Protein AF-0000000080323214 (afdb_homodimer)

Secondary structure (DSSP, 8-state):
------------------------EEEEEEEES--TT-SGGGT-TT---HHHHHHHHTEEEEEEEE-SSSSHHHHHHHHHH---HHHH---S-----TT-S-TTS--HHHHHHHTT-EEEEEE----SS-TT-HHHH--SEEE--S--TTHHHHHHHHHHHHHHHTTTS-EEEEEEEEEETTHHHHHHTPPPSS---PPPPPGGGSPPPPTT-SPPBT--HHHHHHHHH-TTT-TTTT--HHHHHHHHHHHHHHHHHHHHHHHHHHHHHHHTT-GGGEEEEEEES----TTGGG--SSSS-SHHHHB--EEEE-TTTSPPEEEEEEEEHHHHHHHHHHHHH-PPPPTT--S--HHHHHH-TT----S-EEEEEEEEETTEEEEEEEEEEE-SSEEEEEESSSSS-EEEEETTT-TT--B-GGG-GGGHHHHHHHHHHHHHHHHHHT-GGGGG-/------------------------EEEEEEEES--TT-SGGGT-TT---HHHHHHHHTEEEEEEEE-SSSSHHHHHHHHHH---HHHH---S-----TT-S-TTS--HHHHHHHTT-EEEEEE----SS-TT-HHHH--SEEE--S--TTHHHHHHHHHHHHHHHTTTS-EEEEEEEEEETTHHHHHHTPPPSS---PPPPPGGGSPPPPTT-SPPTT--HHHHHHHHH-TTT-TTTT--HHHHHHHHHHHHHHHHHHHHHHHHHHHHHHHTT-GGGEEEEEEES----TTGGG--SSSS-SHHHHB--EEEE-TTTSPPEEEEEEEEHHHHHHHHHHHHH-PPPPTT--S--HHHHHH-TT----S-EEEEEEEEETTEEEEEEEEEEE-SSEEEEEESSSSS-EEEEETTT-TT----GGG-GGGHHHHHHHHHHHHHHHHHHT-GGGGG-

Sequence (906 aa):
MRFISLCFLLFFFITAHGQTKSRPNILIIMTDQQTADAMSNAGNKDLRTPAMDKLAQNGVKFKRAYCVQPLCSPSRTSVFSGKMPFETGFVGNIPEKDGLWPDSLLMMGKIFQYGGYKTGYVGKWHLPIPADKVIKHGFDYIRNTDFLDYNDAVTPSYCARFIKENKNQPFLLVASFLNPHDICEWARGDELKMDVLDQAPPASECPELPANWDIPLNEPEIVREQQKVSFRTYPTVNWTGDQWRQYRWAYNRLVEKVDHYIGMVVASLEKYGVEKNTIIIFTADHGDGYAAHRWNQKQILYEEASKVPFIVAKIGQWKPRTDDMLVCNGIDIIPTICGFTGVKKPAYLRGADLSERITDPLKNLRDTLVIETDFADNEDLLGISGRAVITNDFKYIVYNKGNIREQLFNLKMDPGEMDNLAMSKEYKKKLYEMREYLKVWCKRNGDHYVKFLMRFISLCFLLFFFITAHGQTKSRPNILIIMTDQQTADAMSNAGNKDLRTPAMDKLAQNGVKFKRAYCVQPLCSPSRTSVFSGKMPFETGFVGNIPEKDGLWPDSLLMMGKIFQYGGYKTGYVGKWHLPIPADKVIKHGFDYIRNTDFLDYNDAVTPSYCARFIKENKNQPFLLVASFLNPHDICEWARGDELKMDVLDQAPPASECPELPANWDIPLNEPEIVREQQKVSFRTYPTVNWTGDQWRQYRWAYNRLVEKVDHYIGMVVASLEKYGVEKNTIIIFTADHGDGYAAHRWNQKQILYEEASKVPFIVAKIGQWKPRTDDMLVCNGIDIIPTICGFTGVKKPAYLRGADLSERITDPLKNLRDTLVIETDFADNEDLLGISGRAVITNDFKYIVYNKGNIREQLFNLKMDPGEMDNLAMSKEYKKKLYEMREYLKVWCKRNGDHYVKFL

Structure (mmCIF, N/CA/C/O backbone):
data_AF-0000000080323214-model_v1
#
loop_
_entity.id
_entity.type
_entity.pdbx_description
1 polymer Sulfatase
#
loop_
_atom_site.group_PDB
_atom_site.id
_atom_site.type_symbol
_atom_site.label_atom_id
_atom_site.label_alt_id
_atom_site.label_comp_id
_atom_site.label_asym_id
_atom_site.label_entity_id
_atom_site.label_seq_id
_atom_site.pdbx_PDB_ins_code
_atom_site.Cartn_x
_atom_site.Cartn_y
_atom_site.Cartn_z
_atom_site.occupancy
_atom_site.B_iso_or_equiv
_atom_site.auth_seq_id
_atom_site.auth_comp_id
_atom_site.auth_asym_id
_atom_site.auth_atom_id
_atom_site.pdbx_PDB_model_num
ATOM 1 N N . MET A 1 1 ? 83.562 -12.688 13.781 1 31.48 1 MET A N 1
ATOM 2 C CA . MET A 1 1 ? 82.188 -12.516 14.156 1 31.48 1 MET A CA 1
ATOM 3 C C . MET A 1 1 ? 81.312 -12.312 12.922 1 31.48 1 MET A C 1
ATOM 5 O O . MET A 1 1 ? 81.375 -11.273 12.266 1 31.48 1 MET A O 1
ATOM 9 N N . ARG A 1 2 ? 81.125 -13.461 12.148 1 38.22 2 ARG A N 1
ATOM 10 C CA . ARG A 1 2 ? 80.312 -13.68 10.953 1 38.22 2 ARG A CA 1
ATOM 11 C C . ARG A 1 2 ? 78.875 -13.289 11.203 1 38.22 2 ARG A C 1
ATOM 13 O O . ARG A 1 2 ? 78.25 -13.789 12.133 1 38.22 2 ARG A O 1
ATOM 20 N N . PHE A 1 3 ? 78.5 -12.062 10.883 1 37.12 3 PHE A N 1
ATOM 21 C CA . PHE A 1 3 ? 77.188 -11.461 10.891 1 37.12 3 PHE A CA 1
ATOM 22 C C . PHE A 1 3 ? 76.25 -12.266 10.031 1 37.12 3 PHE A C 1
ATOM 24 O O . PHE A 1 3 ? 76.375 -12.344 8.812 1 37.12 3 PHE A O 1
ATOM 31 N N . ILE A 1 4 ? 75.75 -13.375 10.531 1 39.28 4 ILE A N 1
ATOM 32 C CA . ILE A 1 4 ? 74.625 -14.102 9.875 1 39.28 4 ILE A CA 1
ATOM 33 C C . ILE A 1 4 ? 73.438 -13.195 9.727 1 39.28 4 ILE A C 1
ATOM 35 O O . ILE A 1 4 ? 72.938 -12.68 10.719 1 39.28 4 ILE A O 1
ATOM 39 N N . SER A 1 5 ? 73.312 -12.523 8.602 1 41.47 5 SER A N 1
ATOM 40 C CA . SER A 1 5 ? 72.125 -11.781 8.164 1 41.47 5 SER A CA 1
ATOM 41 C C . SER A 1 5 ? 70.875 -12.68 8.148 1 41.47 5 SER A C 1
ATOM 43 O O . SER A 1 5 ? 70.812 -13.672 7.422 1 41.47 5 SER A O 1
ATOM 45 N N . LEU A 1 6 ? 70.188 -12.781 9.281 1 39.66 6 LEU A N 1
ATOM 46 C CA . LEU A 1 6 ? 68.875 -13.422 9.344 1 39.66 6 LEU A CA 1
ATOM 47 C C . LEU A 1 6 ? 67.875 -12.734 8.398 1 39.66 6 LEU A C 1
ATOM 49 O O . LEU A 1 6 ? 67.562 -11.555 8.57 1 39.66 6 LEU A O 1
ATOM 53 N N . CYS A 1 7 ? 67.875 -13.109 7.129 1 39.5 7 CYS A N 1
ATOM 54 C CA . CYS A 1 7 ? 66.75 -12.75 6.211 1 39.5 7 CYS A CA 1
ATOM 55 C C . CYS A 1 7 ? 65.438 -13.156 6.777 1 39.5 7 CYS A C 1
ATOM 57 O O . CYS A 1 7 ? 65.125 -14.352 6.941 1 39.5 7 CYS A O 1
ATOM 59 N N . PHE A 1 8 ? 64.875 -12.352 7.664 1 42.38 8 PHE A N 1
ATOM 60 C CA . PHE A 1 8 ? 63.5 -12.5 8.023 1 42.38 8 PHE A CA 1
ATOM 61 C C . PHE A 1 8 ? 62.625 -12.461 6.785 1 42.38 8 PHE A C 1
ATOM 63 O O . PHE A 1 8 ? 62.5 -11.43 6.125 1 42.38 8 PHE A O 1
ATOM 70 N N . LEU A 1 9 ? 62.5 -13.594 6.086 1 39.56 9 LEU A N 1
ATOM 71 C CA . LEU A 1 9 ? 61.438 -13.734 5.102 1 39.56 9 LEU A CA 1
ATOM 72 C C . LEU A 1 9 ? 60.094 -13.422 5.723 1 39.56 9 LEU A C 1
ATOM 74 O O . LEU A 1 9 ? 59.625 -14.141 6.613 1 39.56 9 LEU A O 1
ATOM 78 N N . LEU A 1 10 ? 59.75 -12.148 5.746 1 41.75 10 LEU A N 1
ATOM 79 C CA . LEU A 1 10 ? 58.375 -11.773 5.988 1 41.75 10 LEU A CA 1
ATOM 80 C C . LEU A 1 10 ? 57.438 -12.547 5.066 1 41.75 10 LEU A C 1
ATOM 82 O O . LEU A 1 10 ? 57.438 -12.344 3.852 1 41.75 10 LEU A O 1
ATOM 86 N N . PHE A 1 11 ? 57.062 -13.766 5.469 1 41.16 11 PHE A N 1
ATOM 87 C CA . PHE A 1 11 ? 55.906 -14.422 4.844 1 41.16 11 PHE A CA 1
ATOM 88 C C . PHE A 1 11 ? 54.688 -13.531 4.902 1 41.16 11 PHE A C 1
ATOM 90 O O . PHE A 1 11 ? 54.125 -13.281 5.98 1 41.16 11 PHE A O 1
ATOM 97 N N . PHE A 1 12 ? 54.625 -12.641 3.963 1 41.75 12 PHE A N 1
ATOM 98 C CA . PHE A 1 12 ? 53.312 -12.039 3.723 1 41.75 12 PHE A CA 1
ATOM 99 C C . PHE A 1 12 ? 52.25 -13.109 3.562 1 41.75 12 PHE A C 1
ATOM 101 O O . PHE A 1 12 ? 52.219 -13.844 2.57 1 41.75 12 PHE A O 1
ATOM 108 N N . PHE A 1 13 ? 51.75 -13.602 4.684 1 40.47 13 PHE A N 1
ATOM 109 C CA . PHE A 1 13 ? 50.469 -14.289 4.578 1 40.47 13 PHE A CA 1
ATOM 110 C C . PHE A 1 13 ? 49.438 -13.438 3.809 1 40.47 13 PHE A C 1
ATOM 112 O O . PHE A 1 13 ? 48.969 -12.43 4.324 1 40.47 13 PHE A O 1
ATOM 119 N N . ILE A 1 14 ? 49.562 -13.406 2.545 1 40.94 14 ILE A N 1
ATOM 120 C CA . ILE A 1 14 ? 48.406 -13.023 1.772 1 40.94 14 ILE A CA 1
ATOM 121 C C . ILE A 1 14 ? 47.188 -13.812 2.252 1 40.94 14 ILE A C 1
ATOM 123 O O . ILE A 1 14 ? 47.125 -15.031 2.051 1 40.94 14 ILE A O 1
ATOM 127 N N . THR A 1 15 ? 46.719 -13.469 3.379 1 37.62 15 THR A N 1
ATOM 128 C CA . THR A 1 15 ? 45.344 -13.93 3.582 1 37.62 15 THR A CA 1
ATOM 129 C C . THR A 1 15 ? 44.5 -13.625 2.355 1 37.62 15 THR A C 1
ATOM 131 O O . THR A 1 15 ? 44.219 -12.461 2.053 1 37.62 15 THR A O 1
ATOM 134 N N . ALA A 1 16 ? 44.625 -14.367 1.347 1 37.34 16 ALA A N 1
ATOM 135 C CA . ALA A 1 16 ? 43.531 -14.391 0.391 1 37.34 16 ALA A CA 1
ATOM 136 C C . ALA A 1 16 ? 42.188 -14.414 1.109 1 37.34 16 ALA A C 1
ATOM 138 O O . ALA A 1 16 ? 41.812 -15.414 1.735 1 37.34 16 ALA A O 1
ATOM 139 N N . HIS A 1 17 ? 41.844 -13.32 1.654 1 37.5 17 HIS A N 1
ATOM 140 C CA . HIS A 1 17 ? 40.406 -13.344 1.866 1 37.5 17 HIS A CA 1
ATOM 141 C C . HIS A 1 17 ? 39.688 -13.914 0.655 1 37.5 17 HIS A C 1
ATOM 143 O O . HIS A 1 17 ? 39.594 -13.258 -0.387 1 37.5 17 HIS A O 1
ATOM 149 N N . GLY A 1 18 ? 40 -15.133 0.346 1 37.44 18 GLY A N 1
ATOM 150 C CA . GLY A 1 18 ? 39.031 -15.688 -0.577 1 37.44 18 GLY A CA 1
ATOM 151 C C . GLY A 1 18 ? 37.656 -15.023 -0.467 1 37.44 18 GLY A C 1
ATOM 152 O O . GLY A 1 18 ? 37.062 -14.969 0.617 1 37.44 18 GLY A O 1
ATOM 153 N N . GLN A 1 19 ? 37.5 -14.023 -1.261 1 39.22 19 GLN A N 1
ATOM 154 C CA . GLN A 1 19 ? 36.156 -13.523 -1.431 1 39.22 19 GLN A CA 1
ATOM 155 C C . GLN A 1 19 ? 35.125 -14.672 -1.416 1 39.22 19 GLN A C 1
ATOM 157 O O . GLN A 1 19 ? 35.031 -15.438 -2.377 1 39.22 19 GLN A O 1
ATOM 162 N N . THR A 1 20 ? 35.094 -15.609 -0.476 1 39.69 20 THR A N 1
ATOM 163 C CA . THR A 1 20 ? 33.938 -16.5 -0.415 1 39.69 20 THR A CA 1
ATOM 164 C C . THR A 1 20 ? 32.719 -15.867 -1.098 1 39.69 20 THR A C 1
ATOM 166 O O . THR A 1 20 ? 32.312 -14.773 -0.732 1 39.69 20 THR A O 1
ATOM 169 N N . LYS A 1 21 ? 32.688 -16 -2.309 1 51.94 21 LYS A N 1
ATOM 170 C CA . LYS A 1 21 ? 31.516 -15.57 -3.066 1 51.94 21 LYS A CA 1
ATOM 171 C C . LYS A 1 21 ? 30.234 -15.695 -2.236 1 51.94 21 LYS A C 1
ATOM 173 O O . LYS A 1 21 ? 29.891 -16.781 -1.778 1 51.94 21 LYS A O 1
ATOM 178 N N . SER A 1 22 ? 29.656 -14.695 -1.578 1 80.31 22 SER A N 1
ATOM 179 C CA . SER A 1 22 ? 28.516 -14.555 -0.679 1 80.31 22 SER A CA 1
ATOM 180 C C . SER A 1 22 ? 27.281 -15.266 -1.238 1 80.31 22 SER A C 1
ATOM 182 O O . SER A 1 22 ? 27 -15.164 -2.434 1 80.31 22 SER A O 1
ATOM 184 N N . ARG A 1 23 ? 26.812 -16.453 -0.699 1 95 23 ARG A N 1
ATOM 185 C CA . ARG A 1 23 ? 25.578 -17.156 -1.077 1 95 23 ARG A CA 1
ATOM 186 C C . ARG A 1 23 ? 24.469 -16.156 -1.401 1 95 23 ARG A C 1
ATOM 188 O O . ARG A 1 23 ? 24.234 -15.211 -0.653 1 95 23 ARG A O 1
ATOM 195 N N . PRO A 1 24 ? 23.938 -16.328 -2.627 1 98.31 24 PRO A N 1
ATOM 196 C CA . PRO A 1 24 ? 22.906 -15.359 -3.018 1 98.31 24 PRO A CA 1
ATOM 197 C C . PRO A 1 24 ? 21.672 -15.438 -2.139 1 98.31 24 PRO A C 1
ATOM 199 O O . PRO A 1 24 ? 21.344 -16.5 -1.605 1 98.31 24 PRO A O 1
ATOM 202 N N . ASN A 1 25 ? 21.062 -14.258 -1.933 1 98.81 25 ASN A N 1
ATOM 203 C CA . ASN A 1 25 ? 19.688 -14.242 -1.409 1 98.81 25 ASN A CA 1
ATOM 204 C C . ASN A 1 25 ? 18.703 -14.789 -2.424 1 98.81 25 ASN A C 1
ATOM 206 O O . ASN A 1 25 ? 18.938 -14.727 -3.631 1 98.81 25 ASN A O 1
ATOM 210 N N . ILE A 1 26 ? 17.609 -15.383 -1.918 1 98.94 26 ILE A N 1
ATOM 211 C CA . ILE A 1 26 ? 16.5 -15.82 -2.754 1 98.94 26 ILE A CA 1
ATOM 212 C C . ILE A 1 26 ? 15.234 -15.07 -2.361 1 98.94 26 ILE A C 1
ATOM 214 O O . ILE A 1 26 ? 14.867 -15.031 -1.184 1 98.94 26 ILE A O 1
ATOM 218 N N . LEU A 1 27 ? 14.625 -14.43 -3.297 1 98.94 27 LEU A N 1
ATOM 219 C CA . LEU A 1 27 ? 13.305 -13.828 -3.145 1 98.94 27 LEU A CA 1
ATOM 220 C C . LEU A 1 27 ? 12.297 -14.492 -4.082 1 98.94 27 LEU A C 1
ATOM 222 O O . LEU A 1 27 ? 12.453 -14.445 -5.301 1 98.94 27 LEU A O 1
ATOM 226 N N . ILE A 1 28 ? 11.312 -15.125 -3.521 1 98.94 28 ILE A N 1
ATOM 227 C CA . ILE A 1 28 ? 10.219 -15.68 -4.301 1 98.94 28 ILE A CA 1
ATOM 228 C C . ILE A 1 28 ? 9 -14.766 -4.199 1 98.94 28 ILE A C 1
ATOM 230 O O . ILE A 1 28 ? 8.508 -14.492 -3.102 1 98.94 28 ILE A O 1
ATOM 234 N N . ILE A 1 29 ? 8.586 -14.25 -5.281 1 98.94 29 ILE A N 1
ATOM 235 C CA . ILE A 1 29 ? 7.363 -13.461 -5.375 1 98.94 29 ILE A CA 1
ATOM 236 C C . ILE A 1 29 ? 6.266 -14.281 -6.047 1 98.94 29 ILE A C 1
ATOM 238 O O . ILE A 1 29 ? 6.434 -14.742 -7.18 1 98.94 29 ILE A O 1
ATOM 242 N N . MET A 1 30 ? 5.184 -14.461 -5.34 1 98.81 30 MET A N 1
ATOM 243 C CA . MET A 1 30 ? 4.094 -15.289 -5.848 1 98.81 30 MET A CA 1
ATOM 244 C C . MET A 1 30 ? 2.768 -14.539 -5.797 1 98.81 30 MET A C 1
ATOM 246 O O . MET A 1 30 ? 2.416 -13.961 -4.766 1 98.81 30 MET A O 1
ATOM 250 N N . THR A 1 31 ? 2.059 -14.484 -6.887 1 98.69 31 THR A N 1
ATOM 251 C CA . THR A 1 31 ? 0.688 -13.977 -6.926 1 98.69 31 THR A CA 1
ATOM 252 C C . THR A 1 31 ? -0.311 -15.133 -6.863 1 98.69 31 THR A C 1
ATOM 254 O O . THR A 1 31 ? 0.076 -16.297 -6.922 1 98.69 31 THR A O 1
ATOM 257 N N . ASP A 1 32 ? -1.53 -14.812 -6.652 1 97.81 32 ASP A N 1
ATOM 258 C CA . ASP A 1 32 ? -2.594 -15.812 -6.582 1 97.81 32 ASP A CA 1
ATOM 259 C C . ASP A 1 32 ? -3.557 -15.672 -7.758 1 97.81 32 ASP A C 1
ATOM 261 O O . ASP A 1 32 ? -4.266 -14.672 -7.871 1 97.81 32 ASP A O 1
ATOM 265 N N . GLN A 1 33 ? -3.518 -16.734 -8.641 1 98.25 33 GLN A N 1
ATOM 266 C CA . GLN A 1 33 ? -4.48 -16.812 -9.734 1 98.25 33 GLN A CA 1
ATOM 267 C C . GLN A 1 33 ? -4.125 -15.836 -10.852 1 98.25 33 GLN A C 1
ATOM 269 O O . GLN A 1 33 ? -4.984 -15.102 -11.336 1 98.25 33 GLN A O 1
ATOM 274 N N . GLN A 1 34 ? -2.885 -15.898 -11.273 1 98.81 34 GLN A N 1
ATOM 275 C CA . GLN A 1 34 ? -2.453 -15.062 -12.391 1 98.81 34 GLN A CA 1
ATOM 276 C C . GLN A 1 34 ? -2.049 -15.922 -13.594 1 98.81 34 GLN A C 1
ATOM 278 O O . GLN A 1 34 ? -1.102 -16.703 -13.508 1 98.81 34 GLN A O 1
ATOM 283 N N . THR A 1 35 ? -2.748 -15.758 -14.672 1 98.62 35 THR A N 1
ATOM 284 C CA . THR A 1 35 ? -2.4 -16.453 -15.906 1 98.62 35 THR A CA 1
ATOM 285 C C . THR A 1 35 ? -1.126 -15.867 -16.516 1 98.62 35 THR A C 1
ATOM 287 O O . THR A 1 35 ? -0.815 -14.695 -16.312 1 98.62 35 THR A O 1
ATOM 290 N N . ALA A 1 36 ? -0.415 -16.672 -17.266 1 98.25 36 ALA A N 1
ATOM 291 C CA . ALA A 1 36 ? 0.884 -16.312 -17.812 1 98.25 36 ALA A CA 1
ATOM 292 C C . ALA A 1 36 ? 0.768 -15.102 -18.734 1 98.25 36 ALA A C 1
ATOM 294 O O . ALA A 1 36 ? 1.708 -14.312 -18.859 1 98.25 36 ALA A O 1
ATOM 295 N N . ASP A 1 37 ? -0.376 -14.867 -19.266 1 96.75 37 ASP A N 1
ATOM 296 C CA . ASP A 1 37 ? -0.57 -13.82 -20.266 1 96.75 37 ASP A CA 1
ATOM 297 C C . ASP A 1 37 ? -0.94 -12.5 -19.609 1 96.75 37 ASP A C 1
ATOM 299 O O . ASP A 1 37 ? -0.987 -11.461 -20.266 1 96.75 37 ASP A O 1
ATOM 303 N N . ALA A 1 38 ? -1.135 -12.484 -18.359 1 98.44 38 ALA A N 1
ATOM 304 C CA . ALA A 1 38 ? -1.544 -11.258 -17.672 1 98.44 38 ALA A CA 1
ATOM 305 C C . ALA A 1 38 ? -0.331 -10.438 -17.25 1 98.44 38 ALA A C 1
ATOM 307 O O . ALA A 1 38 ? -0.184 -10.094 -16.078 1 98.44 38 ALA A O 1
ATOM 308 N N . MET A 1 39 ? 0.527 -10.125 -18.219 1 98.75 39 MET A N 1
ATOM 309 C CA . MET A 1 39 ? 1.705 -9.273 -18.078 1 98.75 39 MET A CA 1
ATOM 310 C C . MET A 1 39 ? 1.932 -8.461 -19.344 1 98.75 39 MET A C 1
ATOM 312 O O . MET A 1 39 ? 1.732 -8.953 -20.453 1 98.75 39 MET A O 1
ATOM 316 N N . SER A 1 40 ? 2.391 -7.227 -19.188 1 98.62 40 SER A N 1
ATOM 317 C CA . SER A 1 40 ? 2.734 -6.441 -20.375 1 98.62 40 SER A CA 1
ATOM 318 C C . SER A 1 40 ? 3.904 -7.062 -21.125 1 98.62 40 SER A C 1
ATOM 320 O O . SER A 1 40 ? 3.941 -7.031 -22.359 1 98.62 40 SER A O 1
ATOM 322 N N . ASN A 1 41 ? 4.844 -7.719 -20.438 1 98.19 41 ASN A N 1
ATOM 323 C CA . ASN A 1 41 ? 6 -8.32 -21.094 1 98.19 41 ASN A CA 1
ATOM 324 C C . ASN A 1 41 ? 5.637 -9.625 -21.797 1 98.19 41 ASN A C 1
ATOM 326 O O . ASN A 1 41 ? 6.457 -10.195 -22.516 1 98.19 41 ASN A O 1
ATOM 330 N N . ALA A 1 42 ? 4.434 -10.109 -21.625 1 97.81 42 ALA A N 1
ATOM 331 C CA . ALA A 1 42 ? 3.932 -11.266 -22.359 1 97.81 42 ALA A CA 1
ATOM 332 C C . ALA A 1 42 ? 3.213 -10.828 -23.641 1 97.81 42 ALA A C 1
ATOM 334 O O . ALA A 1 42 ? 2.668 -11.664 -24.359 1 97.81 42 ALA A O 1
ATOM 335 N N . GLY A 1 43 ? 3.146 -9.477 -23.906 1 97.56 43 GLY A N 1
ATOM 336 C CA . GLY A 1 43 ? 2.531 -8.953 -25.109 1 97.56 43 GLY A CA 1
ATOM 337 C C . GLY A 1 43 ? 1.112 -8.461 -24.891 1 97.56 43 GLY A C 1
ATOM 338 O O . GLY A 1 43 ? 0.447 -8.031 -25.844 1 97.56 43 GLY A O 1
ATOM 339 N N . ASN A 1 44 ? 0.619 -8.539 -23.672 1 97.94 44 ASN A N 1
ATOM 340 C CA . ASN A 1 44 ? -0.729 -8.078 -23.359 1 97.94 44 ASN A CA 1
ATOM 341 C C . ASN A 1 44 ? -0.808 -6.559 -23.328 1 97.94 44 ASN A C 1
ATOM 343 O O . ASN A 1 44 ? -0.183 -5.918 -22.469 1 97.94 44 ASN A O 1
ATOM 347 N N . LYS A 1 45 ? -1.595 -5.93 -24.141 1 97.75 45 LYS A N 1
ATOM 348 C CA . LYS A 1 45 ? -1.659 -4.48 -24.297 1 97.75 45 LYS A CA 1
ATOM 349 C C . LYS A 1 45 ? -2.76 -3.887 -23.422 1 97.75 45 LYS A C 1
ATOM 351 O O . LYS A 1 45 ? -2.895 -2.664 -23.328 1 97.75 45 LYS A O 1
ATOM 356 N N . ASP A 1 46 ? -3.531 -4.754 -22.734 1 98.06 46 ASP A N 1
ATOM 357 C CA . ASP A 1 46 ? -4.699 -4.293 -22 1 98.06 46 ASP A CA 1
ATOM 358 C C . ASP A 1 46 ? -4.348 -4.039 -20.531 1 98.06 46 ASP A C 1
ATOM 360 O O . ASP A 1 46 ? -5.223 -3.701 -19.734 1 98.06 46 ASP A O 1
ATOM 364 N N . LEU A 1 47 ? -3.133 -4.215 -20.125 1 98.25 47 LEU A N 1
ATOM 365 C CA . LEU A 1 47 ? -2.658 -3.887 -18.797 1 98.25 47 LEU A CA 1
ATOM 366 C C . LEU A 1 47 ? -1.199 -3.445 -18.828 1 98.25 47 LEU A C 1
ATOM 368 O O . LEU A 1 47 ? -0.519 -3.611 -19.844 1 98.25 47 LEU A O 1
ATOM 372 N N . ARG A 1 48 ? -0.667 -2.781 -17.812 1 98 48 ARG A N 1
ATOM 373 C CA . ARG A 1 48 ? 0.714 -2.352 -17.625 1 98 48 ARG A CA 1
ATOM 374 C C . ARG A 1 48 ? 1.292 -2.932 -16.344 1 98 48 ARG A C 1
ATOM 376 O O . ARG A 1 48 ? 0.737 -2.729 -15.258 1 98 48 ARG A O 1
ATOM 383 N N . THR A 1 49 ? 2.383 -3.684 -16.453 1 98.75 49 THR A N 1
ATOM 384 C CA . THR A 1 49 ? 3.012 -4.328 -15.297 1 98.75 49 THR A CA 1
ATOM 385 C C . THR A 1 49 ? 4.5 -3.99 -15.242 1 98.75 49 THR A C 1
ATOM 387 O O . THR A 1 49 ? 5.348 -4.875 -15.391 1 98.75 49 THR A O 1
ATOM 390 N N . PRO A 1 50 ? 4.875 -2.74 -14.922 1 98.44 50 PRO A N 1
ATOM 391 C CA . PRO A 1 50 ? 6.266 -2.287 -14.984 1 98.44 50 PRO A CA 1
ATOM 392 C C . PRO A 1 50 ? 7.188 -3.084 -14.062 1 98.44 50 PRO A C 1
ATOM 394 O O . PRO A 1 50 ? 8.359 -3.289 -14.383 1 98.44 50 PRO A O 1
ATOM 397 N N . ALA A 1 51 ? 6.723 -3.518 -12.914 1 98.62 51 ALA A N 1
ATOM 398 C CA . ALA A 1 51 ? 7.582 -4.289 -12.016 1 98.62 51 ALA A CA 1
ATOM 399 C C . ALA A 1 51 ? 7.938 -5.641 -12.625 1 98.62 51 ALA A C 1
ATOM 401 O O . ALA A 1 51 ? 9.102 -6.047 -12.617 1 98.62 51 ALA A O 1
ATOM 402 N N . MET A 1 52 ? 6.934 -6.305 -13.172 1 98.88 52 MET A N 1
ATOM 403 C CA . MET A 1 52 ? 7.172 -7.59 -13.828 1 98.88 52 MET A CA 1
ATOM 404 C C . MET A 1 52 ? 8.047 -7.418 -15.062 1 98.88 52 MET A C 1
ATOM 406 O O . MET A 1 52 ? 8.867 -8.273 -15.375 1 98.88 52 MET A O 1
ATOM 410 N N . ASP A 1 53 ? 7.828 -6.277 -15.766 1 98.88 53 ASP A N 1
ATOM 411 C CA . ASP A 1 53 ? 8.664 -5.969 -16.922 1 98.88 53 ASP A CA 1
ATOM 412 C C . ASP A 1 53 ? 10.125 -5.793 -16.516 1 98.88 53 ASP A C 1
ATOM 414 O O . ASP A 1 53 ? 11.031 -6.258 -17.203 1 98.88 53 ASP A O 1
ATOM 418 N N . LYS A 1 54 ? 10.344 -5.148 -15.406 1 98.56 54 LYS A N 1
ATOM 419 C CA . LYS A 1 54 ? 11.695 -4.969 -14.898 1 98.56 54 LYS A CA 1
ATOM 420 C C . LYS A 1 54 ? 12.352 -6.312 -14.602 1 98.56 54 LYS A C 1
ATOM 422 O O . LYS A 1 54 ? 13.539 -6.512 -14.891 1 98.56 54 LYS A O 1
ATOM 427 N N . LEU A 1 55 ? 11.609 -7.227 -14.023 1 98.88 55 LEU A N 1
ATOM 428 C CA . LEU A 1 55 ? 12.141 -8.562 -13.766 1 98.88 55 LEU A CA 1
ATOM 429 C C . LEU A 1 55 ? 12.523 -9.258 -15.07 1 98.88 55 LEU A C 1
ATOM 431 O O . LEU A 1 55 ? 13.617 -9.805 -15.188 1 98.88 55 LEU A O 1
ATOM 435 N N . ALA A 1 56 ? 11.617 -9.211 -16.031 1 98.88 56 ALA A N 1
ATOM 436 C CA . ALA A 1 56 ? 11.875 -9.859 -17.312 1 98.88 56 ALA A CA 1
ATOM 437 C C . ALA A 1 56 ? 13.086 -9.25 -18 1 98.88 56 ALA A C 1
ATOM 439 O O . ALA A 1 56 ? 13.844 -9.953 -18.672 1 98.88 56 ALA A O 1
ATOM 440 N N . GLN A 1 57 ? 13.305 -7.953 -17.812 1 98.62 57 GLN A N 1
ATOM 441 C CA . GLN A 1 57 ? 14.406 -7.238 -18.438 1 98.62 57 GLN A CA 1
ATOM 442 C C . GLN A 1 57 ? 15.742 -7.566 -17.766 1 98.62 57 GLN A C 1
ATOM 444 O O . GLN A 1 57 ? 16.812 -7.273 -18.312 1 98.62 57 GLN A O 1
ATOM 449 N N . ASN A 1 58 ? 15.68 -8.18 -16.609 1 98.62 58 ASN A N 1
ATOM 450 C CA . ASN A 1 58 ? 16.875 -8.5 -15.844 1 98.62 58 ASN A CA 1
ATOM 451 C C . ASN A 1 58 ? 16.953 -9.992 -15.531 1 98.62 58 ASN A C 1
ATOM 453 O O . ASN A 1 58 ? 17.375 -10.383 -14.438 1 98.62 58 ASN A O 1
ATOM 457 N N . GLY A 1 59 ? 16.422 -10.836 -16.469 1 98.69 59 GLY A N 1
ATOM 458 C CA . GLY A 1 59 ? 16.438 -12.258 -16.172 1 98.69 59 GLY A CA 1
ATOM 459 C C . GLY A 1 59 ? 15.914 -13.109 -17.312 1 98.69 59 GLY A C 1
ATOM 460 O O . GLY A 1 59 ? 15.969 -12.703 -18.469 1 98.69 59 GLY A O 1
ATOM 461 N N . VAL A 1 60 ? 15.516 -14.336 -16.984 1 98.81 60 VAL A N 1
ATOM 462 C CA . VAL A 1 60 ? 14.992 -15.312 -17.922 1 98.81 60 VAL A CA 1
ATOM 463 C C . VAL A 1 60 ? 13.5 -15.531 -17.688 1 98.81 60 VAL A C 1
ATOM 465 O O . VAL A 1 60 ? 13.094 -15.906 -16.578 1 98.81 60 VAL A O 1
ATOM 468 N N . LYS A 1 61 ? 12.703 -15.227 -18.672 1 98.75 61 LYS A N 1
ATOM 469 C CA . LYS A 1 61 ? 11.273 -15.523 -18.641 1 98.75 61 LYS A CA 1
ATOM 470 C C . LYS A 1 61 ? 10.969 -16.844 -19.344 1 98.75 61 LYS A C 1
ATOM 472 O O . LYS A 1 61 ? 11.258 -17 -20.531 1 98.75 61 LYS A O 1
ATOM 477 N N . PHE A 1 62 ? 10.438 -17.75 -18.625 1 98.5 62 PHE A N 1
ATOM 478 C CA . PHE A 1 62 ? 9.984 -19.016 -19.219 1 98.5 62 PHE A CA 1
ATOM 479 C C . PHE A 1 62 ? 8.531 -18.906 -19.672 1 98.5 62 PHE A C 1
ATOM 481 O O . PHE A 1 62 ? 7.629 -18.75 -18.844 1 98.5 62 PHE A O 1
ATOM 488 N N . LYS A 1 63 ? 8.281 -19.094 -20.922 1 96.38 63 LYS A N 1
ATOM 489 C CA . LYS A 1 63 ? 6.961 -18.828 -21.484 1 96.38 63 LYS A CA 1
ATOM 490 C C . LYS A 1 63 ? 6.043 -20.047 -21.312 1 96.38 63 LYS A C 1
ATOM 492 O O . LYS A 1 63 ? 4.824 -19.922 -21.438 1 96.38 63 LYS A O 1
ATOM 497 N N . ARG A 1 64 ? 6.625 -21.219 -21.094 1 97.38 64 ARG A N 1
ATOM 498 C CA . ARG A 1 64 ? 5.848 -22.438 -20.953 1 97.38 64 ARG A CA 1
ATOM 499 C C . ARG A 1 64 ? 5.992 -23.031 -19.562 1 97.38 64 ARG A C 1
ATOM 501 O O . ARG A 1 64 ? 6.402 -24.172 -19.406 1 97.38 64 ARG A O 1
ATOM 508 N N . ALA A 1 65 ? 5.57 -22.203 -18.609 1 98.69 65 ALA A N 1
ATOM 509 C CA . ALA A 1 65 ? 5.566 -22.625 -17.203 1 98.69 65 ALA A CA 1
ATOM 510 C C . ALA A 1 65 ? 4.16 -22.969 -16.734 1 98.69 65 ALA A C 1
ATOM 512 O O . ALA A 1 65 ? 3.199 -22.266 -17.047 1 98.69 65 ALA A O 1
ATOM 513 N N . TYR A 1 66 ? 4.078 -24.094 -16.031 1 98.81 66 TYR A N 1
ATOM 514 C CA . TYR A 1 66 ? 2.779 -24.609 -15.617 1 98.81 66 TYR A CA 1
ATOM 515 C C . TYR A 1 66 ? 2.754 -24.875 -14.117 1 98.81 66 TYR A C 1
ATOM 517 O O . TYR A 1 66 ? 3.771 -25.25 -13.523 1 98.81 66 TYR A O 1
ATOM 525 N N . CYS A 1 67 ? 1.579 -24.656 -13.484 1 98.75 67 CYS A N 1
ATOM 526 C CA . CYS A 1 67 ? 1.367 -25.188 -12.148 1 98.75 67 CYS A CA 1
ATOM 527 C C . CYS A 1 67 ? 1.044 -26.672 -12.203 1 98.75 67 CYS A C 1
ATOM 529 O O . CYS A 1 67 ? 0.664 -27.203 -13.25 1 98.75 67 CYS A O 1
ATOM 531 N N . VAL A 1 68 ? 1.203 -27.359 -11.102 1 98.25 68 VAL A N 1
ATOM 532 C CA . VAL A 1 68 ? 0.964 -28.797 -11.031 1 98.25 68 VAL A CA 1
ATOM 533 C C . VAL A 1 68 ? -0.537 -29.078 -11.078 1 98.25 68 VAL A C 1
ATOM 535 O O . VAL A 1 68 ? -0.964 -30.141 -11.531 1 98.25 68 VAL A O 1
ATOM 538 N N . GLN A 1 69 ? -1.242 -28.25 -10.492 1 98.44 69 GLN A N 1
ATOM 539 C CA . GLN A 1 69 ? -2.697 -28.297 -10.391 1 98.44 69 GLN A CA 1
ATOM 540 C C . GLN A 1 69 ? -3.291 -26.906 -10.242 1 98.44 69 GLN A C 1
ATOM 542 O O . GLN A 1 69 ? -2.904 -26.156 -9.344 1 98.44 69 GLN A O 1
ATOM 547 N N . PRO A 1 70 ? -4.246 -26.547 -11.148 1 97.69 70 PRO A N 1
ATOM 548 C CA . PRO A 1 70 ? -4.809 -25.188 -11.078 1 97.69 70 PRO A CA 1
ATOM 549 C C . PRO A 1 70 ? -5.805 -25.016 -9.938 1 97.69 70 PRO A C 1
ATOM 551 O O . PRO A 1 70 ? -6.992 -24.781 -10.172 1 97.69 70 PRO A O 1
ATOM 554 N N . LEU A 1 71 ? -5.258 -25.125 -8.766 1 96.62 71 LEU A N 1
ATOM 555 C CA . LEU A 1 71 ? -5.965 -24.922 -7.504 1 96.62 71 LEU A CA 1
ATOM 556 C C . LEU A 1 71 ? -5.004 -24.438 -6.418 1 96.62 71 LEU A C 1
ATOM 558 O O . LEU A 1 71 ? -3.83 -24.812 -6.41 1 96.62 71 LEU A O 1
ATOM 562 N N . CYS A 1 72 ? -5.496 -23.688 -5.5 1 96.06 72 CYS A N 1
ATOM 563 C CA . CYS A 1 72 ? -4.645 -22.953 -4.582 1 96.06 72 CYS A CA 1
ATOM 564 C C . CYS A 1 72 ? -3.814 -23.891 -3.717 1 96.06 72 CYS A C 1
ATOM 566 O O . CYS A 1 72 ? -2.611 -24.047 -3.934 1 96.06 72 CYS A O 1
ATOM 568 N N . SER A 1 73 ? -4.414 -24.641 -2.793 1 95.81 73 SER A N 1
ATOM 569 C CA . SER A 1 73 ? -3.703 -25.422 -1.782 1 95.81 73 SER A CA 1
ATOM 570 C C . SER A 1 73 ? -2.84 -26.5 -2.422 1 95.81 73 SER A C 1
ATOM 572 O O . SER A 1 73 ? -1.674 -26.656 -2.061 1 95.81 73 SER A O 1
ATOM 574 N N . PRO A 1 74 ? -3.344 -27.203 -3.404 1 96.62 74 PRO A N 1
ATOM 575 C CA . PRO A 1 74 ? -2.502 -28.219 -4.047 1 96.62 74 PRO A CA 1
ATOM 576 C C . PRO A 1 74 ? -1.283 -27.609 -4.742 1 96.62 74 PRO A C 1
ATOM 578 O O . PRO A 1 74 ? -0.173 -28.141 -4.613 1 96.62 74 PRO A O 1
ATOM 581 N N . SER A 1 75 ? -1.499 -26.578 -5.484 1 98.06 75 SER A N 1
ATOM 582 C CA . SER A 1 75 ? -0.396 -25.938 -6.184 1 98.06 75 SER A CA 1
ATOM 583 C C . SER A 1 75 ? 0.635 -25.391 -5.199 1 98.06 75 SER A C 1
ATOM 585 O O . SER A 1 75 ? 1.835 -25.625 -5.359 1 98.06 75 SER A O 1
ATOM 587 N N . ARG A 1 76 ? 0.208 -24.672 -4.184 1 98.12 76 ARG A N 1
ATOM 588 C CA . ARG A 1 76 ? 1.108 -24.109 -3.184 1 98.12 76 ARG A CA 1
ATOM 589 C C . ARG A 1 76 ? 1.845 -25.219 -2.426 1 98.12 76 ARG A C 1
ATOM 591 O O . ARG A 1 76 ? 3.041 -25.094 -2.148 1 98.12 76 ARG A O 1
ATOM 598 N N . THR A 1 77 ? 1.117 -26.25 -2.062 1 97.81 77 THR A N 1
ATOM 599 C CA . THR A 1 77 ? 1.765 -27.375 -1.388 1 97.81 77 THR A CA 1
ATOM 600 C C . THR A 1 77 ? 2.912 -27.922 -2.23 1 97.81 77 THR A C 1
ATOM 602 O O . THR A 1 77 ? 3.98 -28.234 -1.703 1 97.81 77 THR A O 1
ATOM 605 N N . SER A 1 78 ? 2.688 -28 -3.475 1 98.44 78 SER A N 1
ATOM 606 C CA . SER A 1 78 ? 3.723 -28.5 -4.375 1 98.44 78 SER A CA 1
ATOM 607 C C . SER A 1 78 ? 4.902 -27.547 -4.449 1 98.44 78 SER A C 1
ATOM 609 O O . SER A 1 78 ? 6.059 -27.969 -4.414 1 98.44 78 SER A O 1
ATOM 611 N N . VAL A 1 79 ? 4.645 -26.266 -4.516 1 98.75 79 VAL A N 1
ATOM 612 C CA . VAL A 1 79 ? 5.699 -25.266 -4.57 1 98.75 79 VAL A CA 1
ATOM 613 C C . VAL A 1 79 ? 6.594 -25.375 -3.34 1 98.75 79 VAL A C 1
ATOM 615 O O . VAL A 1 79 ? 7.82 -25.266 -3.443 1 98.75 79 VAL A O 1
ATOM 618 N N . PHE A 1 80 ? 6.004 -25.672 -2.201 1 98.56 80 PHE A N 1
ATOM 619 C CA . PHE A 1 80 ? 6.762 -25.578 -0.958 1 98.56 80 PHE A CA 1
ATOM 620 C C . PHE A 1 80 ? 7.23 -26.969 -0.508 1 98.56 80 PHE A C 1
ATOM 622 O O . PHE A 1 80 ? 8 -27.078 0.448 1 98.56 80 PHE A O 1
ATOM 629 N N . SER A 1 81 ? 6.797 -28.062 -1.214 1 98.06 81 SER A N 1
ATOM 630 C CA . SER A 1 81 ? 7.266 -29.406 -0.891 1 98.06 81 SER A CA 1
ATOM 631 C C . SER A 1 81 ? 8.109 -29.984 -2.021 1 98.06 81 SER A C 1
ATOM 633 O O . SER A 1 81 ? 8.906 -30.891 -1.804 1 98.06 81 SER A O 1
ATOM 635 N N . GLY A 1 82 ? 7.82 -29.547 -3.242 1 98.38 82 GLY A N 1
ATOM 636 C CA . GLY A 1 82 ? 8.477 -30.094 -4.414 1 98.38 82 GLY A CA 1
ATOM 637 C C . GLY A 1 82 ? 7.84 -31.375 -4.91 1 98.38 82 GLY A C 1
ATOM 638 O O . GLY A 1 82 ? 8.398 -32.062 -5.766 1 98.38 82 GLY A O 1
ATOM 639 N N . LYS A 1 83 ? 6.648 -31.703 -4.371 1 97.94 83 LYS A N 1
ATOM 640 C CA . LYS A 1 83 ? 5.973 -32.938 -4.738 1 97.94 83 LYS A CA 1
ATOM 641 C C . LYS A 1 83 ? 4.66 -32.656 -5.461 1 97.94 83 LYS A C 1
ATOM 643 O O . LYS A 1 83 ? 4.035 -31.625 -5.242 1 97.94 83 LYS A O 1
ATOM 648 N N . MET A 1 84 ? 4.258 -33.594 -6.273 1 97.88 84 MET A N 1
ATOM 649 C CA . MET A 1 84 ? 2.977 -33.531 -6.973 1 97.88 84 MET A CA 1
ATOM 650 C C . MET A 1 84 ? 1.819 -33.812 -6.023 1 97.88 84 MET A C 1
ATOM 652 O O . MET A 1 84 ? 1.984 -34.531 -5.043 1 97.88 84 MET A O 1
ATOM 656 N N . PRO A 1 85 ? 0.67 -33.281 -6.391 1 97.69 85 PRO A N 1
ATOM 657 C CA . PRO A 1 85 ? -0.481 -33.531 -5.516 1 97.69 85 PRO A CA 1
ATOM 658 C C . PRO A 1 85 ? -0.808 -35 -5.363 1 97.69 85 PRO A C 1
ATOM 660 O O . PRO A 1 85 ? -1.146 -35.469 -4.27 1 97.69 85 PRO A O 1
ATOM 663 N N . PHE A 1 86 ? -0.645 -35.812 -6.395 1 96.62 86 PHE A N 1
ATOM 664 C CA . PHE A 1 86 ? -0.967 -37.219 -6.281 1 96.62 86 PHE A CA 1
ATOM 665 C C . PHE A 1 86 ? -0.013 -37.938 -5.32 1 96.62 86 PHE A C 1
ATOM 667 O O . PHE A 1 86 ? -0.349 -38.969 -4.75 1 96.62 86 PHE A O 1
ATOM 674 N N . GLU A 1 87 ? 1.177 -37.375 -5.125 1 96.44 87 GLU A N 1
ATOM 675 C CA . GLU A 1 87 ? 2.156 -37.938 -4.207 1 96.44 87 GLU A CA 1
ATOM 676 C C . GLU A 1 87 ? 1.831 -37.562 -2.76 1 96.44 87 GLU A C 1
ATOM 678 O O . GLU A 1 87 ? 1.971 -38.406 -1.86 1 96.44 87 GLU A O 1
ATOM 683 N N . THR A 1 88 ? 1.39 -36.312 -2.527 1 94.88 88 THR A N 1
ATOM 684 C CA . THR A 1 88 ? 1.184 -35.812 -1.174 1 94.88 88 THR A CA 1
ATOM 685 C C . THR A 1 88 ? -0.229 -36.125 -0.69 1 94.88 88 THR A C 1
ATOM 687 O O . THR A 1 88 ? -0.489 -36.156 0.515 1 94.88 88 THR A O 1
ATOM 690 N N . GLY A 1 89 ? -1.11 -36.25 -1.655 1 94.12 89 GLY A N 1
ATOM 691 C CA . GLY A 1 89 ? -2.506 -36.469 -1.307 1 94.12 89 GLY A CA 1
ATOM 692 C C . GLY A 1 89 ? -3.283 -35.156 -1.163 1 94.12 89 GLY A C 1
ATOM 693 O O . GLY A 1 89 ? -4.5 -35.188 -0.98 1 94.12 89 GLY A O 1
ATOM 694 N N . PHE A 1 90 ? -2.66 -34.062 -1.186 1 94.31 90 PHE A N 1
ATOM 695 C CA . PHE A 1 90 ? -3.332 -32.781 -1.106 1 94.31 90 PHE A CA 1
ATOM 696 C C . PHE A 1 90 ? -3.85 -32.344 -2.477 1 94.31 90 PHE A C 1
ATOM 698 O O . PHE A 1 90 ? -3.215 -31.547 -3.162 1 94.31 90 PHE A O 1
ATOM 705 N N . VAL A 1 91 ? -5.047 -32.781 -2.867 1 94.56 91 VAL A N 1
ATOM 706 C CA . VAL A 1 91 ? -5.562 -32.625 -4.219 1 94.56 91 VAL A CA 1
ATOM 707 C C . VAL A 1 91 ? -6.699 -31.594 -4.207 1 94.56 91 VAL A C 1
ATOM 709 O O . VAL A 1 91 ? -7.227 -31.234 -5.262 1 94.56 91 VAL A O 1
ATOM 712 N N . GLY A 1 92 ? -7.137 -31.203 -3.082 1 93.5 92 GLY A N 1
ATOM 713 C CA . GLY A 1 92 ? -8.148 -30.172 -2.879 1 93.5 92 GLY A CA 1
ATOM 714 C C . GLY A 1 92 ? -7.723 -29.094 -1.897 1 93.5 92 GLY A C 1
ATOM 715 O O . GLY A 1 92 ? -6.66 -29.203 -1.283 1 93.5 92 GLY A O 1
ATOM 716 N N . ASN A 1 93 ? -8.531 -28.031 -1.871 1 91.31 93 ASN A N 1
ATOM 717 C CA . ASN A 1 93 ? -8.289 -27.047 -0.828 1 91.31 93 ASN A CA 1
ATOM 718 C C . ASN A 1 93 ? -8.539 -27.625 0.562 1 91.31 93 ASN A C 1
ATOM 720 O O . ASN A 1 93 ? -9.484 -28.391 0.76 1 91.31 93 ASN A O 1
ATOM 724 N N . ILE A 1 94 ? -7.57 -27.391 1.366 1 87.5 94 ILE A N 1
ATOM 725 C CA . ILE A 1 94 ? -7.629 -27.938 2.713 1 87.5 94 ILE A CA 1
ATOM 726 C C . ILE A 1 94 ? -7.316 -26.844 3.736 1 87.5 94 ILE A C 1
ATOM 728 O O . ILE A 1 94 ? -6.434 -26.016 3.518 1 87.5 94 ILE A O 1
ATOM 732 N N . PRO A 1 95 ? -8.086 -26.891 4.809 1 87.31 95 PRO A N 1
ATOM 733 C CA . PRO A 1 95 ? -7.789 -25.906 5.848 1 87.31 95 PRO A CA 1
ATOM 734 C C . PRO A 1 95 ? -6.465 -26.188 6.559 1 87.31 95 PRO A C 1
ATOM 736 O O . PRO A 1 95 ? -5.969 -27.312 6.531 1 87.31 95 PRO A O 1
ATOM 739 N N . GLU A 1 96 ? -6.012 -25.141 7.105 1 89.5 96 GLU A N 1
ATOM 740 C CA . GLU A 1 96 ? -4.832 -25.281 7.953 1 89.5 96 GLU A CA 1
ATOM 741 C C . GLU A 1 96 ? -5.117 -26.172 9.156 1 89.5 96 GLU A C 1
ATOM 743 O O . GLU A 1 96 ? -6.023 -25.875 9.945 1 89.5 96 GLU A O 1
ATOM 748 N N . LYS A 1 97 ? -4.344 -27.25 9.25 1 91.5 97 LYS A N 1
ATOM 749 C CA . LYS A 1 97 ? -4.508 -28.156 10.375 1 91.5 97 LYS A CA 1
ATOM 750 C C . LYS A 1 97 ? -3.197 -28.859 10.719 1 91.5 97 LYS A C 1
ATOM 752 O O . LYS A 1 97 ? -2.465 -29.281 9.82 1 91.5 97 LYS A O 1
ATOM 757 N N . ASP A 1 98 ? -2.994 -28.891 11.984 1 90.81 98 ASP A N 1
ATOM 758 C CA . ASP A 1 98 ? -1.793 -29.578 12.461 1 90.81 98 ASP A CA 1
ATOM 759 C C . ASP A 1 98 ? -1.875 -31.078 12.195 1 90.81 98 ASP A C 1
ATOM 761 O O . ASP A 1 98 ? -2.945 -31.672 12.312 1 90.81 98 ASP A O 1
ATOM 765 N N . GLY A 1 99 ? -0.725 -31.641 11.773 1 90.25 99 GLY A N 1
ATOM 766 C CA . GLY A 1 99 ? -0.656 -33.094 11.609 1 90.25 99 GLY A CA 1
ATOM 767 C C . GLY A 1 99 ? -0.896 -33.531 10.18 1 90.25 99 GLY A C 1
ATOM 768 O O . GLY A 1 99 ? -0.634 -34.688 9.836 1 90.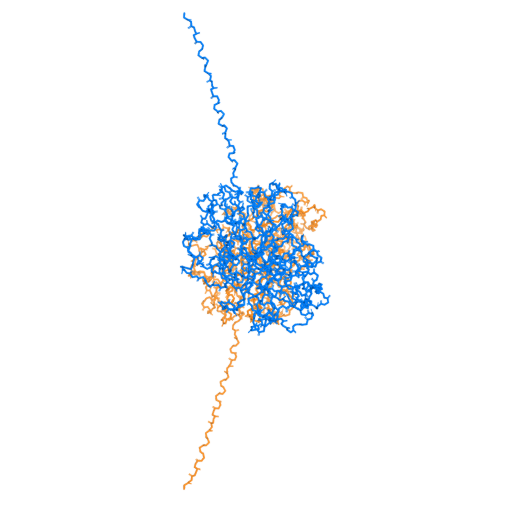25 99 GLY A O 1
ATOM 769 N N . LEU A 1 100 ? -1.345 -32.625 9.359 1 90.62 100 LEU A N 1
ATOM 770 C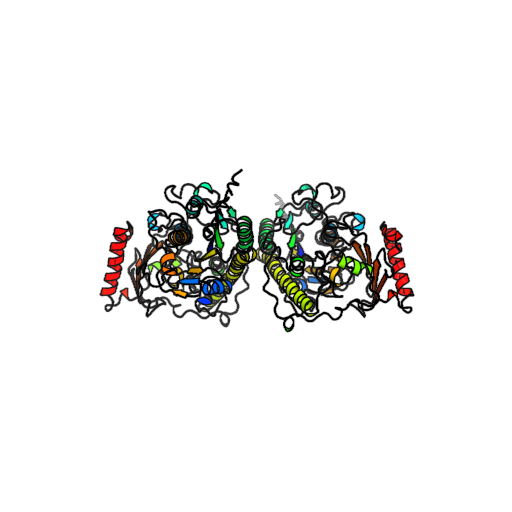 CA . LEU A 1 100 ? -1.622 -33 7.977 1 90.62 100 LEU A CA 1
ATOM 771 C C . LEU A 1 100 ? -0.329 -33.125 7.18 1 90.62 100 LEU A C 1
ATOM 773 O O . LEU A 1 100 ? -0.182 -34.062 6.363 1 90.62 100 LEU A O 1
ATOM 777 N N . TRP A 1 101 ? 0.56 -32.25 7.422 1 92.38 101 TRP A N 1
ATOM 778 C CA . TRP A 1 101 ? 1.847 -32.281 6.734 1 92.38 101 TRP A CA 1
ATOM 779 C C . TRP A 1 101 ? 2.771 -33.312 7.359 1 92.38 101 TRP A C 1
ATOM 781 O O . TRP A 1 101 ? 3.131 -33.219 8.531 1 92.38 101 TRP A O 1
ATOM 791 N N . PRO A 1 102 ? 3.209 -34.25 6.57 1 91.06 102 PRO A N 1
ATOM 792 C CA . PRO A 1 102 ? 4.023 -35.312 7.168 1 91.06 102 PRO A CA 1
ATOM 793 C C . PRO A 1 102 ? 5.43 -34.844 7.527 1 91.06 102 PRO A C 1
ATOM 795 O O . PRO A 1 102 ? 6.02 -34.031 6.805 1 91.06 102 PRO A O 1
ATOM 798 N N . ASP A 1 103 ? 6.016 -35.406 8.539 1 89.44 103 ASP A N 1
ATOM 799 C CA . ASP A 1 103 ? 7.328 -35 9.039 1 89.44 103 ASP A CA 1
ATOM 800 C C . ASP A 1 103 ? 8.43 -35.375 8.047 1 89.44 103 ASP A C 1
ATOM 802 O O . ASP A 1 103 ? 9.484 -34.75 8.023 1 89.44 103 ASP A O 1
ATOM 806 N N . SER A 1 104 ? 8.164 -36.375 7.266 1 91.19 104 SER A N 1
ATOM 807 C CA . SER A 1 104 ? 9.18 -36.875 6.34 1 91.19 104 SER A CA 1
ATOM 808 C C . SER A 1 104 ? 9.305 -35.969 5.125 1 91.19 104 SER A C 1
ATOM 810 O O . SER A 1 104 ? 10.266 -36.062 4.355 1 91.19 104 SER A O 1
ATOM 812 N N . LEU A 1 105 ? 8.391 -35.125 4.969 1 94.38 105 LEU A N 1
ATOM 813 C CA . LEU A 1 105 ? 8.391 -34.188 3.844 1 94.38 105 LEU A CA 1
ATOM 814 C C . LEU A 1 105 ? 8.852 -32.812 4.289 1 94.38 105 LEU A C 1
ATOM 816 O O . LEU A 1 105 ? 8.102 -32.062 4.941 1 94.38 105 LEU A O 1
ATOM 820 N N . LEU A 1 106 ? 10.023 -32.469 3.932 1 96.5 106 LEU A N 1
ATOM 821 C CA . LEU A 1 106 ? 10.555 -31.188 4.355 1 96.5 106 LEU A CA 1
ATOM 822 C C . LEU A 1 106 ? 9.938 -30.062 3.535 1 96.5 106 LEU A C 1
ATOM 824 O O . LEU A 1 106 ? 9.781 -30.188 2.318 1 96.5 106 LEU A O 1
ATOM 828 N N . MET A 1 107 ? 9.625 -29 4.219 1 97.69 107 MET A N 1
ATOM 829 C CA . MET A 1 107 ? 9.156 -27.797 3.551 1 97.69 107 MET A CA 1
ATOM 830 C C . MET A 1 107 ? 10.336 -26.922 3.129 1 97.69 107 MET A C 1
ATOM 832 O O . MET A 1 107 ? 11.391 -26.938 3.77 1 97.69 107 MET A O 1
ATOM 836 N N . MET A 1 108 ? 10.125 -26.141 2.105 1 98.62 108 MET A N 1
ATOM 837 C CA . MET A 1 108 ? 11.125 -25.234 1.554 1 98.62 108 MET A CA 1
ATOM 838 C C . MET A 1 108 ? 11.82 -24.453 2.662 1 98.62 108 MET A C 1
ATOM 840 O O . MET A 1 108 ? 13.055 -24.344 2.674 1 98.62 108 MET A O 1
ATOM 844 N N . GLY A 1 109 ? 11 -23.875 3.615 1 98.62 109 GLY A N 1
ATOM 845 C CA . GLY A 1 109 ? 11.578 -23.109 4.715 1 98.62 109 GLY A CA 1
ATOM 846 C C . GLY A 1 109 ? 12.547 -23.922 5.551 1 98.62 109 GLY A C 1
ATOM 847 O O . GLY A 1 109 ? 13.617 -23.422 5.926 1 98.62 109 GLY A O 1
ATOM 848 N N . LYS A 1 110 ? 12.242 -25.172 5.805 1 98.12 110 LYS A N 1
ATOM 849 C CA . LYS A 1 110 ? 13.086 -26.047 6.609 1 98.12 110 LYS A CA 1
ATOM 850 C C . LYS A 1 110 ? 14.359 -26.422 5.859 1 98.12 110 LYS A C 1
ATOM 852 O O . LYS A 1 110 ? 15.445 -26.438 6.441 1 98.12 110 LYS A O 1
ATOM 857 N N . ILE A 1 111 ? 14.242 -26.719 4.625 1 98.5 111 ILE A N 1
ATOM 858 C CA . ILE A 1 111 ? 15.383 -27.062 3.785 1 98.5 111 ILE A CA 1
ATOM 859 C C . ILE A 1 111 ? 16.406 -25.938 3.818 1 98.5 111 ILE A C 1
ATOM 861 O O . ILE A 1 111 ? 17.609 -26.188 4.016 1 98.5 111 ILE A O 1
ATOM 865 N N . PHE A 1 112 ? 15.969 -24.734 3.723 1 98.75 112 PHE A N 1
ATOM 866 C CA . PHE A 1 112 ? 16.891 -23.594 3.637 1 98.75 112 PHE A CA 1
ATOM 867 C C . PHE A 1 112 ? 17.375 -23.188 5.023 1 98.75 112 PHE A C 1
ATOM 869 O O . PHE A 1 112 ? 18.5 -22.719 5.18 1 98.75 112 PHE A O 1
ATOM 876 N N . GLN A 1 113 ? 16.469 -23.344 5.984 1 98.12 113 GLN A N 1
ATOM 877 C CA . GLN A 1 113 ? 16.938 -23.172 7.352 1 98.12 113 GLN A CA 1
ATOM 878 C C . GLN A 1 113 ? 18.109 -24.094 7.648 1 98.12 113 GLN A C 1
ATOM 880 O O . GLN A 1 113 ? 19.141 -23.656 8.188 1 98.12 113 GLN A O 1
ATOM 885 N N . TYR A 1 114 ? 18.047 -25.359 7.25 1 97.12 114 TYR A N 1
ATOM 886 C CA . TYR A 1 114 ? 19.125 -26.344 7.43 1 97.12 114 TYR A CA 1
ATOM 887 C C . TYR A 1 114 ? 20.359 -25.938 6.637 1 97.12 114 TYR A C 1
ATOM 889 O O . TYR A 1 114 ? 21.484 -26.266 7.027 1 97.12 114 TYR A O 1
ATOM 897 N N . GLY A 1 115 ? 20.078 -25.219 5.602 1 97.94 115 GLY A N 1
ATOM 898 C CA . GLY A 1 115 ? 21.188 -24.781 4.75 1 97.94 115 GLY A CA 1
ATOM 899 C C . GLY A 1 115 ? 21.859 -23.516 5.246 1 97.94 115 GLY A C 1
ATOM 900 O O . GLY A 1 115 ? 22.75 -22.984 4.59 1 97.94 115 GLY A O 1
ATOM 901 N N . GLY A 1 116 ? 21.406 -22.938 6.363 1 97.88 116 GLY A N 1
ATOM 902 C CA . GLY A 1 116 ? 22.062 -21.781 6.969 1 97.88 116 GLY A CA 1
ATOM 903 C C . GLY A 1 116 ? 21.469 -20.453 6.543 1 97.88 116 GLY A C 1
ATOM 904 O O . GLY A 1 116 ? 22.047 -19.406 6.781 1 97.88 116 GLY A O 1
ATOM 905 N N . TYR A 1 117 ? 20.328 -20.5 5.93 1 98.56 117 TYR A N 1
ATOM 906 C CA . TYR A 1 117 ? 19.672 -19.266 5.48 1 98.56 117 TYR A CA 1
ATOM 907 C C . TYR A 1 117 ? 18.719 -18.734 6.547 1 98.56 117 TYR A C 1
ATOM 909 O O . TYR A 1 117 ? 18.125 -19.516 7.293 1 98.56 117 TYR A O 1
ATOM 917 N N . LYS A 1 118 ? 18.609 -17.391 6.637 1 98.69 118 LYS A N 1
ATOM 918 C CA . LYS A 1 118 ? 17.438 -16.797 7.277 1 98.69 118 LYS A CA 1
ATOM 919 C C . LYS A 1 118 ? 16.203 -16.938 6.391 1 98.69 118 LYS A C 1
ATOM 921 O O . LYS A 1 118 ? 16.281 -16.75 5.172 1 98.69 118 LYS A O 1
ATOM 926 N N . THR A 1 119 ? 15.109 -17.344 7.02 1 98.88 119 THR A N 1
ATOM 927 C CA . THR A 1 119 ? 13.945 -17.672 6.207 1 98.88 119 THR A CA 1
ATOM 928 C C . THR A 1 119 ? 12.75 -16.812 6.613 1 98.88 119 THR A C 1
ATOM 930 O O . THR A 1 119 ? 12.469 -16.656 7.805 1 98.88 119 THR A O 1
ATOM 933 N N . GLY A 1 120 ? 12.156 -16.141 5.613 1 98.88 120 GLY A N 1
ATOM 934 C CA . GLY A 1 120 ? 10.984 -15.305 5.82 1 98.88 120 GLY A CA 1
ATOM 935 C C . GLY A 1 120 ? 9.836 -15.641 4.887 1 98.88 120 GLY A C 1
ATOM 936 O O . GLY A 1 120 ? 10.055 -16.016 3.73 1 98.88 120 GLY A O 1
ATOM 937 N N . TYR A 1 121 ? 8.617 -15.547 5.395 1 98.81 121 TYR A N 1
ATOM 938 C CA . TYR A 1 121 ? 7.383 -15.695 4.637 1 98.81 121 TYR A CA 1
ATOM 939 C C . TYR A 1 121 ? 6.398 -14.586 4.973 1 98.81 121 TYR A C 1
ATOM 941 O O . TYR A 1 121 ? 6.031 -14.398 6.137 1 98.81 121 TYR A O 1
ATOM 949 N N . VAL A 1 122 ? 6.004 -13.844 3.93 1 98.5 122 VAL A N 1
ATOM 950 C CA . VAL A 1 122 ? 5.062 -12.75 4.152 1 98.5 122 VAL A CA 1
ATOM 951 C C . VAL A 1 122 ? 3.867 -12.898 3.215 1 98.5 122 VAL A C 1
ATOM 953 O O . VAL A 1 122 ? 4.035 -13.031 2 1 98.5 122 VAL A O 1
ATOM 956 N N . GLY A 1 123 ? 2.666 -12.859 3.764 1 97.69 123 GLY A N 1
ATOM 957 C CA . GLY A 1 123 ? 1.475 -12.805 2.932 1 97.69 123 GLY A CA 1
ATOM 958 C C . GLY A 1 123 ? 0.674 -14.094 2.957 1 97.69 123 GLY A C 1
ATOM 959 O O . GLY A 1 123 ? 0.664 -14.805 3.965 1 97.69 123 GLY A O 1
ATOM 960 N N . LYS A 1 124 ? -0.016 -14.406 1.889 1 96.38 124 LYS A N 1
ATOM 961 C CA . LYS A 1 124 ? -0.975 -15.508 1.815 1 96.38 124 LYS A CA 1
ATOM 962 C C . LYS A 1 124 ? -0.285 -16.859 2.025 1 96.38 124 LYS A C 1
ATOM 964 O O . LYS A 1 124 ? 0.703 -17.156 1.355 1 96.38 124 LYS A O 1
ATOM 969 N N . TRP A 1 125 ? -0.819 -17.609 2.939 1 96.25 125 TRP A N 1
ATOM 970 C CA . TRP A 1 125 ? -0.256 -18.906 3.344 1 96.25 125 TRP A CA 1
ATOM 971 C C . TRP A 1 125 ? -0.988 -20.047 2.666 1 96.25 125 TRP A C 1
ATOM 973 O O . TRP A 1 125 ? -0.531 -20.578 1.646 1 96.25 125 TRP A O 1
ATOM 983 N N . HIS A 1 126 ? -2.182 -20.359 2.887 1 94.38 126 HIS A N 1
ATOM 984 C CA . HIS A 1 126 ? -3.105 -21.359 2.354 1 94.38 126 HIS A CA 1
ATOM 985 C C . HIS A 1 126 ? -2.418 -22.703 2.17 1 94.38 126 HIS A C 1
ATOM 987 O O . HIS A 1 126 ? -2.525 -23.328 1.107 1 94.38 126 HIS A O 1
ATOM 993 N N . LEU A 1 127 ? -1.611 -23.156 3.141 1 96.12 127 LEU A N 1
ATOM 994 C CA . LEU A 1 127 ? -0.961 -24.469 3.189 1 96.12 127 LEU A CA 1
ATOM 995 C C . LEU A 1 127 ? -1.571 -25.328 4.281 1 96.12 127 LEU A C 1
ATOM 997 O O . LEU A 1 127 ? -2.109 -24.828 5.266 1 96.12 127 LEU A O 1
ATOM 1001 N N . PRO A 1 128 ? -1.517 -26.594 4.051 1 94.81 128 PRO A N 1
ATOM 1002 C CA . PRO A 1 128 ? -2.148 -27.484 5.02 1 94.81 128 PRO A CA 1
ATOM 1003 C C . PRO A 1 128 ? -1.303 -27.703 6.273 1 94.81 128 PRO A C 1
ATOM 1005 O O . PRO A 1 128 ? -1.137 -28.828 6.73 1 94.81 128 PRO A O 1
ATOM 1008 N N . ILE A 1 129 ? -0.779 -26.703 6.789 1 95.38 129 ILE A N 1
ATOM 1009 C CA . ILE A 1 129 ? -0.038 -26.625 8.047 1 95.38 129 ILE A CA 1
ATOM 1010 C C . ILE A 1 129 ? -0.245 -25.25 8.68 1 95.38 129 ILE A C 1
ATOM 1012 O O . ILE A 1 129 ? -0.186 -24.219 7.992 1 95.38 129 ILE A O 1
ATOM 1016 N N . PRO A 1 130 ? -0.49 -25.25 9.961 1 95.75 130 PRO A N 1
ATOM 1017 C CA . PRO A 1 130 ? -0.685 -23.938 10.586 1 95.75 130 PRO A CA 1
ATOM 1018 C C . PRO A 1 130 ? 0.539 -23.031 10.453 1 95.75 130 PRO A C 1
ATOM 1020 O O . PRO A 1 130 ? 1.67 -23.484 10.641 1 95.75 130 PRO A O 1
ATOM 1023 N N . ALA A 1 131 ? 0.274 -21.734 10.188 1 95.12 131 ALA A N 1
ATOM 1024 C CA . ALA A 1 131 ? 1.337 -20.75 9.969 1 95.12 131 ALA A CA 1
ATOM 1025 C C . ALA A 1 131 ? 2.199 -20.594 11.219 1 95.12 131 ALA A C 1
ATOM 1027 O O . ALA A 1 131 ? 3.365 -20.203 11.133 1 95.12 131 ALA A O 1
ATOM 1028 N N . ASP A 1 132 ? 1.663 -20.969 12.367 1 95 132 ASP A N 1
ATOM 1029 C CA . ASP A 1 132 ? 2.402 -20.766 13.609 1 95 132 ASP A CA 1
ATOM 1030 C C . ASP A 1 132 ? 3.297 -21.969 13.93 1 95 132 ASP A C 1
ATOM 1032 O O . ASP A 1 132 ? 4.043 -21.938 14.906 1 95 132 ASP A O 1
ATOM 1036 N N . LYS A 1 133 ? 3.254 -23 13.125 1 95.56 133 LYS A N 1
ATOM 1037 C CA . LYS A 1 133 ? 4.113 -24.172 13.336 1 95.56 133 LYS A CA 1
ATOM 1038 C C . LYS A 1 133 ? 5.48 -23.969 12.688 1 95.56 133 LYS A C 1
ATOM 1040 O O . LYS A 1 133 ? 5.887 -24.766 11.836 1 95.56 133 LYS A O 1
ATOM 1045 N N . VAL A 1 134 ? 6.172 -23.062 13.211 1 95.88 134 VAL A N 1
ATOM 1046 C CA . VAL A 1 134 ? 7.434 -22.578 12.656 1 95.88 134 VAL A CA 1
ATOM 1047 C C . VAL A 1 134 ? 8.461 -23.719 12.656 1 95.88 134 VAL A C 1
ATOM 1049 O O . VAL A 1 134 ? 9.227 -23.859 11.695 1 95.88 134 VAL A O 1
ATOM 1052 N N . ILE A 1 135 ? 8.453 -24.516 13.648 1 94.69 135 ILE A N 1
ATOM 1053 C CA . ILE A 1 135 ? 9.414 -25.609 13.781 1 94.69 135 ILE A CA 1
ATOM 1054 C C . ILE A 1 135 ? 9.242 -26.578 12.617 1 94.69 135 ILE A C 1
ATOM 1056 O O . ILE A 1 135 ? 10.219 -27.141 12.125 1 94.69 135 ILE A O 1
ATOM 1060 N N . LYS A 1 136 ? 8.07 -26.625 12.141 1 94.62 136 LYS A N 1
ATOM 1061 C CA . LYS A 1 136 ? 7.773 -27.609 11.102 1 94.62 136 LYS A CA 1
ATOM 1062 C C . LYS A 1 136 ? 8.031 -27.031 9.711 1 94.62 136 LYS A C 1
ATOM 1064 O O . LYS A 1 136 ? 8.688 -27.656 8.883 1 94.62 136 LYS A O 1
ATOM 1069 N N . HIS A 1 137 ? 7.582 -25.797 9.445 1 97 137 HIS A N 1
ATOM 1070 C CA . HIS A 1 137 ? 7.672 -25.297 8.078 1 97 137 HIS A CA 1
ATOM 1071 C C . HIS A 1 137 ? 8.984 -24.562 7.844 1 97 137 HIS A C 1
ATOM 1073 O O . HIS A 1 137 ? 9.391 -24.359 6.699 1 97 137 HIS A O 1
ATOM 1079 N N . GLY A 1 138 ? 9.578 -24.047 8.93 1 97.88 138 GLY A N 1
ATOM 1080 C CA . GLY A 1 138 ? 10.961 -23.594 8.844 1 97.88 138 GLY A CA 1
ATOM 1081 C C . GLY A 1 138 ? 11.07 -22.125 8.477 1 97.88 138 GLY A C 1
ATOM 1082 O O . GLY A 1 138 ? 12.172 -21.609 8.266 1 97.88 138 GLY A O 1
ATOM 1083 N N . PHE A 1 139 ? 9.969 -21.375 8.352 1 98.5 139 PHE A N 1
ATOM 1084 C CA . PHE A 1 139 ? 10.023 -19.922 8.156 1 98.5 139 PHE A CA 1
ATOM 1085 C C . PHE A 1 139 ? 10.078 -19.203 9.5 1 98.5 139 PHE A C 1
ATOM 1087 O O . PHE A 1 139 ? 9.055 -19.047 10.172 1 98.5 139 PHE A O 1
ATOM 1094 N N . ASP A 1 140 ? 11.234 -18.625 9.797 1 97.44 140 ASP A N 1
ATOM 1095 C CA . ASP A 1 140 ? 11.484 -18 11.094 1 97.44 140 ASP A CA 1
ATOM 1096 C C . ASP A 1 140 ? 10.695 -16.703 11.242 1 97.44 140 ASP A C 1
ATOM 1098 O O . ASP A 1 140 ? 10.273 -16.344 12.344 1 97.44 140 ASP A O 1
ATOM 1102 N N . TYR A 1 141 ? 10.641 -15.984 10.234 1 98.31 141 TYR A N 1
ATOM 1103 C CA . TYR A 1 141 ? 9.867 -14.75 10.125 1 98.31 141 TYR A CA 1
ATOM 1104 C C . TYR A 1 141 ? 8.617 -14.953 9.273 1 98.31 141 TYR A C 1
ATOM 1106 O O . TYR A 1 141 ? 8.711 -15.125 8.062 1 98.31 141 TYR A O 1
ATOM 1114 N N . ILE A 1 142 ? 7.441 -15.023 9.891 1 98.19 142 ILE A N 1
ATOM 1115 C CA . ILE A 1 142 ? 6.191 -15.227 9.164 1 98.19 142 ILE A CA 1
ATOM 1116 C C . ILE A 1 142 ? 5.176 -14.164 9.578 1 98.19 142 ILE A C 1
ATOM 1118 O O . ILE A 1 142 ? 4.906 -13.984 10.766 1 98.19 142 ILE A O 1
ATOM 1122 N N . ARG A 1 143 ? 4.738 -13.352 8.602 1 96.75 143 ARG A N 1
ATOM 1123 C CA . ARG A 1 143 ? 3.865 -12.219 8.875 1 96.75 143 ARG A CA 1
ATOM 1124 C C . ARG A 1 143 ? 2.762 -12.109 7.824 1 96.75 143 ARG A C 1
ATOM 1126 O O . ARG A 1 143 ? 2.893 -12.648 6.723 1 96.75 143 ARG A O 1
ATOM 1133 N N . ASN A 1 144 ? 1.697 -11.445 8.203 1 94.94 144 ASN A N 1
ATOM 1134 C CA . ASN A 1 144 ? 0.66 -10.992 7.281 1 94.94 144 ASN A CA 1
ATOM 1135 C C . ASN A 1 144 ? -0.05 -12.172 6.613 1 94.94 144 ASN A C 1
ATOM 1137 O O . ASN A 1 144 ? -0.374 -12.109 5.426 1 94.94 144 ASN A O 1
ATOM 1141 N N . THR A 1 145 ? -0.257 -13.273 7.43 1 94.38 145 THR A N 1
ATOM 1142 C CA . THR A 1 145 ? -0.858 -14.469 6.855 1 94.38 145 THR A CA 1
ATOM 1143 C C . THR A 1 145 ? -2.369 -14.469 7.062 1 94.38 145 THR A C 1
ATOM 1145 O O . THR A 1 145 ? -3.082 -15.281 6.473 1 94.38 145 THR A O 1
ATOM 1148 N N . ASP A 1 146 ? -2.797 -13.43 7.879 1 85.31 146 ASP A N 1
ATOM 1149 C CA . ASP A 1 146 ? -4.23 -13.297 8.125 1 85.31 146 ASP A CA 1
ATOM 1150 C C . ASP A 1 146 ? -4.879 -12.344 7.125 1 85.31 146 ASP A C 1
ATOM 1152 O O . ASP A 1 146 ? -4.434 -11.203 6.969 1 85.31 146 ASP A O 1
ATOM 1156 N N . PHE A 1 147 ? -5.824 -12.859 6.41 1 80.38 147 PHE A N 1
ATOM 1157 C CA . PHE A 1 147 ? -6.426 -12.055 5.355 1 80.38 147 PHE A CA 1
ATOM 1158 C C . PHE A 1 147 ? -7.184 -10.867 5.941 1 80.38 147 PHE A C 1
ATOM 1160 O O . PHE A 1 147 ? -8.117 -11.047 6.727 1 80.38 147 PHE A O 1
ATOM 1167 N N . LEU A 1 148 ? -6.625 -9.672 5.68 1 83.62 148 LEU A N 1
ATOM 1168 C CA . LEU A 1 148 ? -7.266 -8.406 6.012 1 83.62 148 LEU A CA 1
ATOM 1169 C C . LEU A 1 148 ? -7.492 -7.566 4.758 1 83.62 148 LEU A C 1
ATOM 1171 O O . LEU A 1 148 ? -7.062 -7.945 3.666 1 83.62 148 LEU A O 1
ATOM 1175 N N . ASP A 1 149 ? -8.289 -6.531 4.945 1 92.38 149 ASP A N 1
ATOM 1176 C CA . ASP A 1 149 ? -8.398 -5.539 3.877 1 92.38 149 ASP A CA 1
ATOM 1177 C C . ASP A 1 149 ? -7.02 -5.008 3.486 1 92.38 149 ASP A C 1
ATOM 1179 O O . ASP A 1 149 ? -6.164 -4.793 4.348 1 92.38 149 ASP A O 1
ATOM 1183 N N . TYR A 1 150 ? -6.77 -4.898 2.211 1 95.19 150 TYR A N 1
ATOM 1184 C CA . TYR A 1 150 ? -5.551 -4.336 1.642 1 95.19 150 TYR A CA 1
ATOM 1185 C C . TYR A 1 150 ? -4.328 -5.133 2.076 1 95.19 150 TYR A C 1
ATOM 1187 O O . TYR A 1 150 ? -3.268 -4.562 2.34 1 95.19 150 TYR A O 1
ATOM 1195 N N . ASN A 1 151 ? -4.508 -6.398 2.234 1 94.94 151 ASN A N 1
ATOM 1196 C CA . ASN A 1 151 ? -3.434 -7.273 2.686 1 94.94 151 ASN A CA 1
ATOM 1197 C C . ASN A 1 151 ? -2.189 -7.133 1.813 1 94.94 151 ASN A C 1
ATOM 1199 O O . ASN A 1 151 ? -1.067 -7.125 2.322 1 94.94 151 ASN A O 1
ATOM 1203 N N . ASP A 1 152 ? -2.361 -7.035 0.515 1 96.69 152 ASP A N 1
ATOM 1204 C CA . ASP A 1 152 ? -1.243 -6.949 -0.419 1 96.69 152 ASP A CA 1
ATOM 1205 C C . ASP A 1 152 ? -0.466 -5.648 -0.224 1 96.69 152 ASP A C 1
ATOM 1207 O O . ASP A 1 152 ? 0.743 -5.598 -0.462 1 96.69 152 ASP A O 1
ATOM 1211 N N . ALA A 1 153 ? -1.117 -4.578 0.232 1 95.62 153 ALA A N 1
ATOM 1212 C CA . ALA A 1 153 ? -0.446 -3.305 0.48 1 95.62 153 ALA A CA 1
ATOM 1213 C C . ALA A 1 153 ? 0.478 -3.398 1.69 1 95.62 153 ALA A C 1
ATOM 1215 O O . ALA A 1 153 ? 1.461 -2.662 1.787 1 95.62 153 ALA A O 1
ATOM 1216 N N . VAL A 1 154 ? 0.206 -4.301 2.613 1 96.25 154 VAL A N 1
ATOM 1217 C CA . VAL A 1 154 ? 0.961 -4.48 3.85 1 96.25 154 VAL A CA 1
ATOM 1218 C C . VAL A 1 154 ? 2.213 -5.312 3.574 1 96.25 154 VAL A C 1
ATOM 1220 O O . VAL A 1 154 ? 3.256 -5.102 4.199 1 96.25 154 VAL A O 1
ATOM 1223 N N . THR A 1 155 ? 2.17 -6.133 2.586 1 97.25 155 THR A N 1
ATOM 1224 C CA . THR A 1 155 ? 3.182 -7.148 2.326 1 97.25 155 THR A CA 1
ATOM 1225 C C . THR A 1 155 ? 4.543 -6.508 2.08 1 97.25 155 THR A C 1
ATOM 1227 O O . THR A 1 155 ? 5.547 -6.922 2.664 1 97.25 155 THR A O 1
ATOM 1230 N N . PRO A 1 156 ? 4.625 -5.438 1.328 1 97.62 156 PRO A N 1
ATOM 1231 C CA . PRO A 1 156 ? 5.941 -4.844 1.076 1 97.62 156 PRO A CA 1
ATOM 1232 C C . PRO A 1 156 ? 6.621 -4.352 2.352 1 97.62 156 PRO A C 1
ATOM 1234 O O . PRO A 1 156 ? 7.848 -4.43 2.473 1 97.62 156 PRO A O 1
ATOM 1237 N N . SER A 1 157 ? 5.816 -3.832 3.311 1 96.44 157 SER A N 1
ATOM 1238 C CA . SER A 1 157 ? 6.387 -3.314 4.551 1 96.44 157 SER A CA 1
ATOM 1239 C C . SER A 1 157 ? 7.098 -4.41 5.332 1 96.44 157 SER A C 1
ATOM 1241 O O . SER A 1 157 ? 8.242 -4.238 5.754 1 96.44 157 SER A O 1
ATOM 1243 N N . TYR A 1 158 ? 6.477 -5.547 5.449 1 97.06 158 TYR A N 1
ATOM 1244 C CA . TYR A 1 158 ? 7.07 -6.66 6.184 1 97.06 158 TYR A CA 1
ATOM 1245 C C . TYR A 1 158 ? 8.242 -7.254 5.414 1 97.06 158 TYR A C 1
ATOM 1247 O O . TYR A 1 158 ? 9.234 -7.684 6.012 1 97.06 158 TYR A O 1
ATOM 1255 N N . CYS A 1 159 ? 8.148 -7.293 4.09 1 98.5 159 CYS A N 1
ATOM 1256 C CA . CYS A 1 159 ? 9.266 -7.766 3.285 1 98.5 159 CYS A CA 1
ATOM 1257 C C . CYS A 1 159 ? 10.484 -6.859 3.455 1 98.5 159 CYS A C 1
ATOM 1259 O O . CYS A 1 159 ? 11.602 -7.344 3.648 1 98.5 159 CYS A O 1
ATOM 1261 N N . ALA A 1 160 ? 10.242 -5.582 3.395 1 97.44 160 ALA A N 1
ATOM 1262 C CA . ALA A 1 160 ? 11.328 -4.617 3.541 1 97.44 160 ALA A CA 1
ATOM 1263 C C . ALA A 1 160 ? 12 -4.758 4.902 1 97.44 160 ALA A C 1
ATOM 1265 O O . ALA A 1 160 ? 13.227 -4.68 5.004 1 97.44 160 ALA A O 1
ATOM 1266 N N . ARG A 1 161 ? 11.203 -4.941 5.941 1 96.75 161 ARG A N 1
ATOM 1267 C CA . ARG A 1 161 ? 11.758 -5.137 7.281 1 96.75 161 ARG A CA 1
ATOM 1268 C C . ARG A 1 161 ? 12.672 -6.352 7.324 1 96.75 161 ARG A C 1
ATOM 1270 O O . ARG A 1 161 ? 13.789 -6.281 7.855 1 96.75 161 ARG A O 1
ATOM 1277 N N . PHE A 1 162 ? 12.188 -7.426 6.781 1 98.62 162 PHE A N 1
ATOM 1278 C CA . PHE A 1 162 ? 12.977 -8.648 6.758 1 98.62 162 PHE A CA 1
ATOM 1279 C C . PHE A 1 162 ? 14.281 -8.438 6.004 1 98.62 162 PHE A C 1
ATOM 1281 O O . PHE A 1 162 ? 15.344 -8.844 6.473 1 98.62 162 PHE A O 1
ATOM 1288 N N . ILE A 1 163 ? 14.219 -7.805 4.848 1 98.31 163 ILE A N 1
ATOM 1289 C CA . ILE A 1 163 ? 15.391 -7.551 4.016 1 98.31 163 ILE A CA 1
ATOM 1290 C C . ILE A 1 163 ? 16.391 -6.68 4.781 1 98.31 163 ILE A C 1
ATOM 1292 O O . ILE A 1 163 ? 17.578 -6.992 4.832 1 98.31 163 ILE A O 1
ATOM 1296 N N . LYS A 1 164 ? 15.859 -5.656 5.375 1 96.19 164 LYS A N 1
ATOM 1297 C CA . LYS A 1 164 ? 16.703 -4.738 6.145 1 96.19 164 LYS A CA 1
ATOM 1298 C C . LYS A 1 164 ? 17.422 -5.469 7.27 1 96.19 164 LYS A C 1
ATOM 1300 O O . LYS A 1 164 ? 18.625 -5.297 7.453 1 96.19 164 LYS A O 1
ATOM 1305 N N . GLU A 1 165 ? 16.734 -6.289 7.977 1 97.56 165 GLU A N 1
ATOM 1306 C CA . GLU A 1 165 ? 17.266 -6.953 9.164 1 97.56 165 GLU A CA 1
ATOM 1307 C C . GLU A 1 165 ? 18.25 -8.055 8.781 1 97.56 165 GLU A C 1
ATOM 1309 O O . GLU A 1 165 ? 19.078 -8.461 9.602 1 97.56 165 GLU A O 1
ATOM 1314 N N . ASN A 1 166 ? 18.172 -8.562 7.551 1 98.12 166 ASN A N 1
ATOM 1315 C CA . ASN A 1 166 ? 18.984 -9.719 7.18 1 98.12 166 ASN A CA 1
ATOM 1316 C C . ASN A 1 166 ? 19.891 -9.406 5.988 1 98.12 166 ASN A C 1
ATOM 1318 O O . ASN A 1 166 ? 20.312 -10.312 5.273 1 98.12 166 ASN A O 1
ATOM 1322 N N . LYS A 1 167 ? 20.172 -8.148 5.719 1 97.25 167 LYS A N 1
ATOM 1323 C CA . LYS A 1 167 ? 20.875 -7.723 4.516 1 97.25 167 LYS A CA 1
ATOM 1324 C C . LYS A 1 167 ? 22.328 -8.195 4.531 1 97.25 167 LYS A C 1
ATOM 1326 O O . LYS A 1 167 ? 23 -8.203 3.494 1 97.25 167 LYS A O 1
ATOM 1331 N N . ASN A 1 168 ? 22.891 -8.664 5.711 1 97.25 168 ASN A N 1
ATOM 1332 C CA . ASN A 1 168 ? 24.297 -9.039 5.832 1 97.25 168 ASN A CA 1
ATOM 1333 C C . ASN A 1 168 ? 24.469 -10.555 5.902 1 97.25 168 ASN A C 1
ATOM 1335 O O . ASN A 1 168 ? 25.547 -11.047 6.203 1 97.25 168 ASN A O 1
ATOM 1339 N N . GLN A 1 169 ? 23.438 -11.328 5.746 1 97.25 169 GLN A N 1
ATOM 1340 C CA . GLN A 1 169 ? 23.469 -12.789 5.703 1 97.25 169 GLN A CA 1
ATOM 1341 C C . GLN A 1 169 ? 22.516 -13.32 4.625 1 97.25 169 GLN A C 1
ATOM 1343 O O . GLN A 1 169 ? 21.578 -12.641 4.234 1 97.25 169 GLN A O 1
ATOM 1348 N N . PRO A 1 170 ? 22.859 -14.5 4.098 1 98.31 170 PRO A N 1
ATOM 1349 C CA . PRO A 1 170 ? 21.984 -15.039 3.059 1 98.31 170 PRO A CA 1
ATOM 1350 C C . PRO A 1 170 ? 20.562 -15.305 3.564 1 98.31 170 PRO A C 1
ATOM 1352 O O . PRO A 1 170 ? 20.391 -15.789 4.688 1 98.31 170 PRO A O 1
ATOM 1355 N N . PHE A 1 171 ? 19.531 -14.984 2.727 1 98.81 171 PHE A N 1
ATOM 1356 C CA . PHE A 1 171 ? 18.156 -15.195 3.178 1 98.81 171 PHE A CA 1
ATOM 1357 C C . PHE A 1 171 ? 17.297 -15.766 2.055 1 98.81 171 PHE A C 1
ATOM 1359 O O . PHE A 1 171 ? 17.656 -15.664 0.879 1 98.81 171 PHE A O 1
ATOM 1366 N N . LEU A 1 172 ? 16.25 -16.5 2.422 1 98.94 172 LEU A N 1
ATOM 1367 C CA . LEU A 1 172 ? 15.102 -16.875 1.612 1 98.94 172 LEU A CA 1
ATOM 1368 C C . LEU A 1 172 ? 13.852 -16.125 2.061 1 98.94 172 LEU A C 1
ATOM 1370 O O . LEU A 1 172 ? 13.438 -16.234 3.215 1 98.94 172 LEU A O 1
ATOM 1374 N N . LEU A 1 173 ? 13.328 -15.336 1.196 1 98.94 173 LEU A N 1
ATOM 1375 C CA . LEU A 1 173 ? 12.102 -14.586 1.485 1 98.94 173 LEU A CA 1
ATOM 1376 C C . LEU A 1 173 ? 11.016 -14.914 0.466 1 98.94 173 LEU A C 1
ATOM 1378 O O . LEU A 1 173 ? 11.273 -14.914 -0.741 1 98.94 173 LEU A O 1
ATOM 1382 N N . VAL A 1 174 ? 9.883 -15.25 0.984 1 98.94 174 VAL A N 1
ATOM 1383 C CA . VAL A 1 174 ? 8.711 -15.438 0.143 1 98.94 174 VAL A CA 1
ATOM 1384 C C . VAL A 1 174 ? 7.746 -14.266 0.332 1 98.94 174 VAL A C 1
ATOM 1386 O O . VAL A 1 174 ? 7.332 -13.969 1.455 1 98.94 174 VAL A O 1
ATOM 1389 N N . ALA A 1 175 ? 7.477 -13.547 -0.692 1 98.88 175 ALA A N 1
ATOM 1390 C CA . ALA A 1 175 ? 6.402 -12.555 -0.756 1 98.88 175 ALA A CA 1
ATOM 1391 C C . ALA A 1 175 ? 5.188 -13.117 -1.494 1 98.88 175 ALA A C 1
ATOM 1393 O O . ALA A 1 175 ? 5.191 -13.211 -2.723 1 98.88 175 ALA A O 1
ATOM 1394 N N . SER A 1 176 ? 4.172 -13.477 -0.742 1 98.62 176 SER A N 1
ATOM 1395 C CA . SER A 1 176 ? 2.996 -14.164 -1.264 1 98.62 176 SER A CA 1
ATOM 1396 C C . SER A 1 176 ? 1.789 -13.234 -1.312 1 98.62 176 SER A C 1
ATOM 1398 O O . SER A 1 176 ? 1.148 -12.984 -0.288 1 98.62 176 SER A O 1
ATOM 1400 N N . PHE A 1 177 ? 1.43 -12.805 -2.477 1 98.06 177 PHE A N 1
ATOM 1401 C CA . PHE A 1 177 ? 0.355 -11.828 -2.648 1 98.06 177 PHE A CA 1
ATOM 1402 C C . PHE A 1 177 ? -0.973 -12.531 -2.906 1 98.06 177 PHE A C 1
ATOM 1404 O O . PHE A 1 177 ? -0.998 -13.695 -3.318 1 98.06 177 PHE A O 1
ATOM 1411 N N . LEU A 1 178 ? -2.041 -11.844 -2.684 1 96.75 178 LEU A N 1
ATOM 1412 C CA . LEU A 1 178 ? -3.387 -12.383 -2.844 1 96.75 178 LEU A CA 1
ATOM 1413 C C . LEU A 1 178 ? -3.934 -12.07 -4.234 1 96.75 178 LEU A C 1
ATOM 1415 O O . LEU A 1 178 ? -4.59 -12.914 -4.848 1 96.75 178 LEU A O 1
ATOM 1419 N N . ASN A 1 179 ? -3.688 -10.898 -4.711 1 96.5 179 ASN A N 1
ATOM 1420 C CA . ASN A 1 179 ? -4.262 -10.531 -6 1 96.5 179 ASN A CA 1
ATOM 1421 C C . ASN A 1 179 ? -3.473 -11.141 -7.156 1 96.5 179 ASN A C 1
ATOM 1423 O O . ASN A 1 179 ? -2.279 -11.414 -7.023 1 96.5 179 ASN A O 1
ATOM 1427 N N . PRO A 1 180 ? -4.199 -11.461 -8.258 1 97.75 180 PRO A N 1
ATOM 1428 C CA . PRO A 1 180 ? -5.504 -10.914 -8.648 1 97.75 180 PRO A CA 1
ATOM 1429 C C . PRO A 1 180 ? -6.668 -11.805 -8.211 1 97.75 180 PRO A C 1
ATOM 1431 O O . PRO A 1 180 ? -7.742 -11.766 -8.82 1 97.75 180 PRO A O 1
ATOM 1434 N N . HIS A 1 181 ? -6.543 -12.555 -7.219 1 96.56 181 HIS A N 1
ATOM 1435 C CA . HIS A 1 181 ? -7.516 -13.555 -6.789 1 96.56 181 HIS A CA 1
ATOM 1436 C C . HIS A 1 181 ? -8.836 -12.906 -6.402 1 96.56 181 HIS A C 1
ATOM 1438 O O . HIS A 1 181 ? -9.891 -13.547 -6.441 1 96.56 181 HIS A O 1
ATOM 1444 N N . ASP A 1 182 ? -8.906 -11.625 -6.066 1 95.38 182 ASP A N 1
ATOM 1445 C CA . ASP A 1 182 ? -10.125 -10.891 -5.73 1 95.38 182 ASP A CA 1
ATOM 1446 C C . ASP A 1 182 ? -11.109 -10.891 -6.902 1 95.38 182 ASP A C 1
ATOM 1448 O O . ASP A 1 182 ? -12.281 -10.562 -6.73 1 95.38 182 ASP A O 1
ATOM 1452 N N . ILE A 1 183 ? -10.672 -11.336 -8.055 1 96.12 183 ILE A N 1
ATOM 1453 C CA . ILE A 1 183 ? -11.531 -11.422 -9.227 1 96.12 183 ILE A CA 1
ATOM 1454 C C . ILE A 1 183 ? -12.688 -12.383 -8.953 1 96.12 183 ILE A C 1
ATOM 1456 O O . ILE A 1 183 ? -13.766 -12.242 -9.531 1 96.12 183 ILE A O 1
ATOM 1460 N N . CYS A 1 184 ? -12.422 -13.375 -8.07 1 93.75 184 CYS A N 1
ATOM 1461 C CA . CYS A 1 184 ? -13.469 -14.32 -7.707 1 93.75 184 CYS A CA 1
ATOM 1462 C C . CYS A 1 184 ? -14.648 -13.609 -7.055 1 93.75 184 CYS A C 1
ATOM 1464 O O . CYS A 1 184 ? -15.805 -13.844 -7.43 1 93.75 184 CYS A O 1
ATOM 1466 N N . GLU A 1 185 ? -14.367 -12.734 -6.117 1 93.06 185 GLU A N 1
ATOM 1467 C CA . GLU A 1 185 ? -15.422 -11.953 -5.477 1 93.06 185 GLU A CA 1
ATOM 1468 C C . GLU A 1 185 ? -16.078 -11 -6.465 1 93.06 185 GLU A C 1
ATOM 1470 O O . GLU A 1 185 ? -17.297 -10.828 -6.453 1 93.06 185 GLU A O 1
ATOM 1475 N N . TRP A 1 186 ? -15.297 -10.391 -7.285 1 94.06 186 TRP A N 1
ATOM 1476 C CA . TRP A 1 186 ? -15.82 -9.477 -8.289 1 94.06 186 TRP A CA 1
ATOM 1477 C C . TRP A 1 186 ? -16.828 -10.18 -9.188 1 94.06 186 TRP A C 1
ATOM 1479 O O . TRP A 1 186 ? -17.922 -9.656 -9.438 1 94.06 186 TRP A O 1
ATOM 1489 N N . ALA A 1 187 ? -16.469 -11.383 -9.617 1 94.31 187 ALA A N 1
ATOM 1490 C CA . ALA A 1 187 ? -17.328 -12.148 -10.516 1 94.31 187 ALA A CA 1
ATOM 1491 C C . ALA A 1 187 ? -18.656 -12.508 -9.844 1 94.31 187 ALA A C 1
ATOM 1493 O O . ALA A 1 187 ? -19.688 -12.594 -10.508 1 94.31 187 ALA A O 1
ATOM 1494 N N . ARG A 1 188 ? -18.609 -12.641 -8.547 1 92.75 188 ARG A N 1
ATOM 1495 C CA . ARG A 1 188 ? -19.812 -12.992 -7.789 1 92.75 188 ARG A CA 1
ATOM 1496 C C . ARG A 1 188 ? -20.641 -11.758 -7.469 1 92.75 188 ARG A C 1
ATOM 1498 O O . ARG A 1 188 ? -21.734 -11.867 -6.926 1 92.75 188 ARG A O 1
ATOM 1505 N N . GLY A 1 189 ? -20.109 -10.602 -7.754 1 89.81 189 GLY A N 1
ATOM 1506 C CA . GLY A 1 189 ? -20.781 -9.375 -7.355 1 89.81 189 GLY A CA 1
ATOM 1507 C C . GLY A 1 189 ? -20.625 -9.062 -5.879 1 89.81 189 GLY A C 1
ATOM 1508 O O . GLY A 1 189 ? -21.375 -8.258 -5.328 1 89.81 189 GLY A O 1
ATOM 1509 N N . ASP A 1 190 ? -19.656 -9.773 -5.23 1 88.62 190 ASP A N 1
ATOM 1510 C CA . ASP A 1 190 ? -19.375 -9.555 -3.812 1 88.62 190 ASP A CA 1
ATOM 1511 C C . ASP A 1 190 ? -18.375 -8.422 -3.619 1 88.62 190 ASP A C 1
ATOM 1513 O O . ASP A 1 190 ? -17.672 -8.031 -4.562 1 88.62 190 ASP A O 1
ATOM 1517 N N . GLU A 1 191 ? -18.359 -7.926 -2.371 1 85.81 191 GLU A N 1
ATOM 1518 C CA . GLU A 1 191 ? -17.25 -7.047 -2.012 1 85.81 191 GLU A CA 1
ATOM 1519 C C . GLU A 1 191 ? -15.922 -7.777 -2.084 1 85.81 191 GLU A C 1
ATOM 1521 O O . GLU A 1 191 ? -15.812 -8.93 -1.646 1 85.81 191 GLU A O 1
ATOM 1526 N N . LEU A 1 192 ? -15.031 -7.027 -2.691 1 88.94 192 LEU A N 1
ATOM 1527 C CA . LEU A 1 192 ? -13.703 -7.625 -2.783 1 88.94 192 LEU A CA 1
ATOM 1528 C C . LEU A 1 192 ? -13.102 -7.832 -1.395 1 88.94 192 LEU A C 1
ATOM 1530 O O . LEU A 1 192 ? -13.281 -7 -0.505 1 88.94 192 LEU A O 1
ATOM 1534 N N . LYS A 1 193 ? -12.414 -8.852 -1.244 1 78.06 193 LYS A N 1
ATOM 1535 C CA . LYS A 1 193 ? -11.836 -9.188 0.052 1 78.06 193 LYS A CA 1
ATOM 1536 C C . LYS A 1 193 ? -10.75 -8.195 0.448 1 78.06 193 LYS A C 1
ATOM 1538 O O . LYS A 1 193 ? -10.742 -7.691 1.575 1 78.06 193 LYS A O 1
ATOM 1543 N N . MET A 1 194 ? -9.898 -7.828 -0.463 1 76.31 194 MET A N 1
ATOM 1544 C CA . MET A 1 194 ? -8.695 -7.105 -0.055 1 76.31 194 MET A CA 1
ATOM 1545 C C . MET A 1 194 ? -8.672 -5.703 -0.656 1 76.31 194 MET A C 1
ATOM 1547 O O . MET A 1 194 ? -7.902 -4.848 -0.217 1 76.31 194 MET A O 1
ATOM 1551 N N . ASP A 1 195 ? -9.484 -5.504 -1.682 1 82.31 195 ASP A N 1
ATOM 1552 C CA . ASP A 1 195 ? -9.281 -4.258 -2.414 1 82.31 195 ASP A CA 1
ATOM 1553 C C . ASP A 1 195 ? -10.609 -3.602 -2.771 1 82.31 195 ASP A C 1
ATOM 1555 O O . ASP A 1 195 ? -11.672 -4.098 -2.391 1 82.31 195 ASP A O 1
ATOM 1559 N N . VAL A 1 196 ? -10.445 -2.455 -3.217 1 84.44 196 VAL A N 1
ATOM 1560 C CA . VAL A 1 196 ? -11.57 -1.763 -3.838 1 84.44 196 VAL A CA 1
ATOM 1561 C C . VAL A 1 196 ? -11.25 -1.474 -5.305 1 84.44 196 VAL A C 1
ATOM 1563 O O . VAL A 1 196 ? -10.094 -1.243 -5.66 1 84.44 196 VAL A O 1
ATOM 1566 N N . LEU A 1 197 ? -12.203 -1.723 -6.133 1 89.06 197 LEU A N 1
ATOM 1567 C CA . LEU A 1 197 ? -12.094 -1.417 -7.555 1 89.06 197 LEU A CA 1
ATOM 1568 C C . LEU A 1 197 ? -13.195 -0.456 -7.992 1 89.06 197 LEU A C 1
ATOM 1570 O O . LEU A 1 197 ? -14.328 -0.559 -7.527 1 89.06 197 LEU A O 1
ATOM 1574 N N . ASP A 1 198 ? -12.805 0.419 -8.828 1 85.25 198 ASP A N 1
ATOM 1575 C CA . ASP A 1 198 ? -13.82 1.276 -9.422 1 85.25 198 ASP A CA 1
ATOM 1576 C C . ASP A 1 198 ? -14.828 0.455 -10.227 1 85.25 198 ASP A C 1
ATOM 1578 O O . ASP A 1 198 ? -14.555 -0.691 -10.586 1 85.25 198 ASP A O 1
ATOM 1582 N N . GLN A 1 199 ? -15.969 1.084 -10.453 1 89.75 199 GLN A N 1
ATOM 1583 C CA . GLN A 1 199 ? -16.922 0.452 -11.352 1 89.75 199 GLN A CA 1
ATOM 1584 C C . GLN A 1 199 ? -16.344 0.273 -12.75 1 89.75 199 GLN A C 1
ATOM 1586 O O . GLN A 1 199 ? -15.656 1.161 -13.258 1 89.75 199 GLN A O 1
ATOM 1591 N N . ALA A 1 200 ? -16.594 -0.946 -13.242 1 95 200 ALA A N 1
ATOM 1592 C CA . ALA A 1 200 ? -16.109 -1.182 -14.602 1 95 200 ALA A CA 1
ATOM 1593 C C . ALA A 1 200 ? -16.719 -0.183 -15.578 1 95 200 ALA A C 1
ATOM 1595 O O . ALA A 1 200 ? -17.906 0.147 -15.477 1 95 200 ALA A O 1
ATOM 1596 N N . PRO A 1 201 ? -15.93 0.288 -16.484 1 96.69 201 PRO A N 1
ATOM 1597 C CA . PRO A 1 201 ? -16.516 1.124 -17.547 1 96.69 201 PRO A CA 1
ATOM 1598 C C . PRO A 1 201 ? -17.422 0.337 -18.484 1 96.69 201 PRO A C 1
ATOM 1600 O O . PRO A 1 201 ? -17.547 -0.885 -18.359 1 96.69 201 PRO A O 1
ATOM 1603 N N . PRO A 1 202 ? -18.125 1.045 -19.406 1 97.44 202 PRO A N 1
ATOM 1604 C CA . PRO A 1 202 ? -18.906 0.323 -20.422 1 97.44 202 PRO A CA 1
ATOM 1605 C C . PRO A 1 202 ? -18.062 -0.69 -21.188 1 97.44 202 PRO A C 1
ATOM 1607 O O . PRO A 1 202 ? -16.875 -0.454 -21.438 1 97.44 202 PRO A O 1
ATOM 1610 N N . ALA A 1 203 ? -18.672 -1.801 -21.547 1 97.56 203 ALA A N 1
ATOM 1611 C CA . ALA A 1 203 ? -17.969 -2.916 -22.188 1 97.56 203 ALA A CA 1
ATOM 1612 C C . ALA A 1 203 ? -17.156 -2.439 -23.391 1 97.56 203 ALA A C 1
ATOM 1614 O O . ALA A 1 203 ? -16.078 -2.979 -23.672 1 97.56 203 ALA A O 1
ATOM 1615 N N . SER A 1 204 ? -17.609 -1.406 -24.094 1 97.62 204 SER A N 1
ATOM 1616 C CA . SER A 1 204 ? -16.938 -0.895 -25.281 1 97.62 204 SER A CA 1
ATOM 1617 C C . SER A 1 204 ? -15.555 -0.346 -24.953 1 97.62 204 SER A C 1
ATOM 1619 O O . SER A 1 204 ? -14.703 -0.211 -25.828 1 97.62 204 SER A O 1
ATOM 1621 N N . GLU A 1 205 ? -15.32 -0.059 -23.641 1 97.62 205 GLU A N 1
ATOM 1622 C CA . GLU A 1 205 ? -14.047 0.492 -23.172 1 97.62 205 GLU A CA 1
ATOM 1623 C C . GLU A 1 205 ? -13.211 -0.567 -22.469 1 97.62 205 GLU A C 1
ATOM 1625 O O . GLU A 1 205 ? -12.133 -0.269 -21.938 1 97.62 205 GLU A O 1
ATOM 1630 N N . CYS A 1 206 ? -13.688 -1.75 -22.453 1 98.38 206 CYS A N 1
ATOM 1631 C CA . CYS A 1 206 ? -13.008 -2.879 -21.844 1 98.38 206 CYS A CA 1
ATOM 1632 C C . CYS A 1 206 ? -12.266 -3.711 -22.875 1 98.38 206 CYS A C 1
ATOM 1634 O O . CYS A 1 206 ? -12.477 -3.537 -24.078 1 98.38 206 CYS A O 1
ATOM 1636 N N . PRO A 1 207 ? -11.336 -4.586 -22.453 1 98.38 207 PRO A N 1
ATOM 1637 C CA . PRO A 1 207 ? -10.641 -5.453 -23.406 1 98.38 207 PRO A CA 1
ATOM 1638 C C . PRO A 1 207 ? -11.594 -6.277 -24.266 1 98.38 207 PRO A C 1
ATOM 1640 O O . PRO A 1 207 ? -12.648 -6.699 -23.781 1 98.38 207 PRO A O 1
ATOM 1643 N N . GLU A 1 208 ? -11.156 -6.598 -25.5 1 98.19 208 GLU A N 1
ATOM 1644 C CA . GLU A 1 208 ? -11.945 -7.469 -26.359 1 98.19 208 GLU A CA 1
ATOM 1645 C C . GLU A 1 208 ? -11.961 -8.898 -25.844 1 98.19 208 GLU A C 1
ATOM 1647 O O . GLU A 1 208 ? -11.109 -9.281 -25.031 1 98.19 208 GLU A O 1
ATOM 1652 N N . LEU A 1 209 ? -12.969 -9.648 -26.25 1 98.19 209 LEU A N 1
ATOM 1653 C CA . LEU A 1 209 ? -12.961 -11.078 -25.969 1 98.19 209 LEU A CA 1
ATOM 1654 C C . LEU A 1 209 ? -11.773 -11.758 -26.641 1 98.19 209 LEU A C 1
ATOM 1656 O O . LEU A 1 209 ? -11.375 -11.383 -27.75 1 98.19 209 LEU A O 1
ATOM 1660 N N . PRO A 1 210 ? -11.172 -12.734 -25.938 1 97.69 210 PRO A N 1
ATOM 1661 C CA . PRO A 1 210 ? -10.086 -13.453 -26.609 1 97.69 210 PRO A CA 1
ATOM 1662 C C . PRO A 1 210 ? -10.578 -14.297 -27.781 1 97.69 210 PRO A C 1
ATOM 1664 O O . PRO A 1 210 ? -11.766 -14.633 -27.859 1 97.69 210 PRO A O 1
ATOM 1667 N N . ALA A 1 211 ? -9.641 -14.602 -28.672 1 96.81 211 ALA A N 1
ATOM 1668 C CA . ALA A 1 211 ? -9.977 -15.367 -29.875 1 96.81 211 ALA A CA 1
ATOM 1669 C C . ALA A 1 211 ? -10.578 -16.719 -29.516 1 96.81 211 ALA A C 1
ATOM 1671 O O . ALA A 1 211 ? -11.406 -17.25 -30.25 1 96.81 211 ALA A O 1
ATOM 1672 N N . ASN A 1 212 ? -10.18 -17.266 -28.375 1 98 212 ASN A N 1
ATOM 1673 C CA . ASN A 1 212 ? -10.656 -18.578 -27.953 1 98 212 ASN A CA 1
ATOM 1674 C C . ASN A 1 212 ? -11.766 -18.453 -26.906 1 98 212 ASN A C 1
ATOM 1676 O O . ASN A 1 212 ? -11.883 -19.312 -26.016 1 98 212 ASN A O 1
ATOM 1680 N N . TRP A 1 213 ? -12.547 -17.453 -26.984 1 97.94 213 TRP A N 1
ATOM 1681 C CA . TRP A 1 213 ? -13.625 -17.234 -26.031 1 97.94 213 TRP A CA 1
ATOM 1682 C C . TRP A 1 213 ? -14.68 -18.328 -26.109 1 97.94 213 TRP A C 1
ATOM 1684 O O . TRP A 1 213 ? -15.18 -18.797 -25.094 1 97.94 213 TRP A O 1
ATOM 1694 N N . ASP A 1 214 ? -14.977 -18.797 -27.266 1 96.19 214 ASP A N 1
ATOM 1695 C CA . ASP A 1 214 ? -16.062 -19.75 -27.453 1 96.19 214 ASP A CA 1
ATOM 1696 C C . ASP A 1 214 ? -15.68 -21.125 -26.922 1 96.19 214 ASP A C 1
ATOM 1698 O O . ASP A 1 214 ? -14.5 -21.484 -26.891 1 96.19 214 ASP A O 1
ATOM 1702 N N . ILE A 1 215 ? -16.625 -21.891 -26.578 1 94.75 215 ILE A N 1
ATOM 1703 C CA . ILE A 1 215 ? -16.453 -23.266 -26.141 1 94.75 215 ILE A CA 1
ATOM 1704 C C . ILE A 1 215 ? -16.094 -24.141 -27.344 1 94.75 215 ILE A C 1
ATOM 1706 O O . ILE A 1 215 ? -16.812 -24.141 -28.344 1 94.75 215 ILE A O 1
ATOM 1710 N N . PRO A 1 216 ? -14.969 -24.844 -27.234 1 92.69 216 PRO A N 1
ATOM 1711 C CA . PRO A 1 216 ? -14.602 -25.703 -28.375 1 92.69 216 PRO A CA 1
ATOM 1712 C C . PRO A 1 216 ? -15.602 -26.828 -28.609 1 92.69 216 PRO A C 1
ATOM 1714 O O . PRO A 1 216 ? -16.203 -27.328 -27.672 1 92.69 216 PRO A O 1
ATOM 1717 N N . LEU A 1 217 ? -15.602 -27.203 -29.891 1 91 217 LEU A N 1
ATOM 1718 C CA . LEU A 1 217 ? -16.391 -28.391 -30.219 1 91 217 LEU A CA 1
ATOM 1719 C C . LEU A 1 217 ? -15.828 -29.625 -29.516 1 91 217 LEU A C 1
ATOM 1721 O O . LEU A 1 217 ? -14.609 -29.812 -29.453 1 91 217 LEU A O 1
ATOM 1725 N N . ASN A 1 218 ? -16.656 -30.484 -28.984 1 92.88 218 ASN A N 1
ATOM 1726 C CA . ASN A 1 218 ? -16.297 -31.766 -28.375 1 92.88 218 ASN A CA 1
ATOM 1727 C C . ASN A 1 218 ? -15.531 -31.547 -27.062 1 92.88 218 ASN A C 1
ATOM 1729 O O . ASN A 1 218 ? -14.648 -32.344 -26.719 1 92.88 218 ASN A O 1
ATOM 1733 N N . GLU A 1 219 ? -15.688 -30.391 -26.422 1 95.12 219 GLU A N 1
ATOM 1734 C CA . GLU A 1 219 ? -15.203 -30.266 -25.047 1 95.12 219 GLU A CA 1
ATOM 1735 C C . GLU A 1 219 ? -15.867 -31.281 -24.141 1 95.12 219 GLU A C 1
ATOM 1737 O O . GLU A 1 219 ? -17.062 -31.547 -24.25 1 95.12 219 GLU A O 1
ATOM 1742 N N . PRO A 1 220 ? -15.062 -31.906 -23.281 1 95.56 220 PRO A N 1
ATOM 1743 C CA . PRO A 1 220 ? -15.688 -32.844 -22.344 1 95.56 220 PRO A CA 1
ATOM 1744 C C . PRO A 1 220 ? -16.859 -32.219 -21.578 1 95.56 220 PRO A C 1
ATOM 1746 O O . PRO A 1 220 ? -16.672 -31.219 -20.891 1 95.56 220 PRO A O 1
ATOM 1749 N N . GLU A 1 221 ? -18 -32.812 -21.609 1 93.62 221 GLU A N 1
ATOM 1750 C CA . GLU A 1 221 ? -19.219 -32.25 -21.031 1 93.62 221 GLU A CA 1
ATOM 1751 C C . GLU A 1 221 ? -19.109 -32.156 -19.5 1 93.62 221 GLU A C 1
ATOM 1753 O O . GLU A 1 221 ? -19.734 -31.297 -18.891 1 93.62 221 GLU A O 1
ATOM 1758 N N . ILE A 1 222 ? -18.312 -32.969 -18.969 1 91.38 222 ILE A N 1
ATOM 1759 C CA . ILE A 1 222 ? -18.219 -33.094 -17.516 1 91.38 222 ILE A CA 1
ATOM 1760 C C . ILE A 1 222 ? -17.688 -31.781 -16.922 1 91.38 222 ILE A C 1
ATOM 1762 O O . ILE A 1 222 ? -18.047 -31.406 -15.812 1 91.38 222 ILE A O 1
ATOM 1766 N N . VAL A 1 223 ? -16.859 -31.078 -17.703 1 90.75 223 VAL A N 1
ATOM 1767 C CA . VAL A 1 223 ? -16.297 -29.844 -17.156 1 90.75 223 VAL A CA 1
ATOM 1768 C C . VAL A 1 223 ? -17.375 -28.766 -17.078 1 90.75 223 VAL A C 1
ATOM 1770 O O . VAL A 1 223 ? -17.406 -27.969 -16.141 1 90.75 223 VAL A O 1
ATOM 1773 N N . ARG A 1 224 ? -18.281 -28.812 -17.969 1 91.5 224 ARG A N 1
ATOM 1774 C CA . ARG A 1 224 ? -19.391 -27.859 -17.953 1 91.5 224 ARG A CA 1
ATOM 1775 C C . ARG A 1 224 ? -20.422 -28.234 -16.891 1 91.5 224 ARG A C 1
ATOM 1777 O O . ARG A 1 224 ? -21.062 -27.359 -16.297 1 91.5 224 ARG A O 1
ATOM 1784 N N . GLU A 1 225 ? -20.562 -29.5 -16.734 1 87.62 225 GLU A N 1
ATOM 1785 C CA . GLU A 1 225 ? -21.422 -29.953 -15.648 1 87.62 225 GLU A CA 1
ATOM 1786 C C . GLU A 1 225 ? -20.922 -29.438 -14.297 1 87.62 225 GLU A C 1
ATOM 1788 O O . GLU A 1 225 ? -21.719 -29.078 -13.438 1 87.62 225 GLU A O 1
ATOM 1793 N N . GLN A 1 226 ? -19.703 -29.375 -14.203 1 83.12 226 GLN A N 1
ATOM 1794 C CA . GLN A 1 226 ? -19.109 -28.859 -12.977 1 83.12 226 GLN A CA 1
ATOM 1795 C C . GLN A 1 226 ? -19.438 -27.375 -12.781 1 83.12 226 GLN A C 1
ATOM 1797 O O . GLN A 1 226 ? -19.688 -26.938 -11.656 1 83.12 226 GLN A O 1
ATOM 1802 N N . GLN A 1 227 ? -19.391 -26.594 -13.805 1 84.88 227 GLN A N 1
ATOM 1803 C CA . GLN A 1 227 ? -19.703 -25.172 -13.703 1 84.88 227 GLN A CA 1
ATOM 1804 C C . GLN A 1 227 ? -21.109 -24.969 -13.141 1 84.88 227 GLN A C 1
ATOM 1806 O O . GLN A 1 227 ? -21.375 -23.922 -12.539 1 84.88 227 GLN A O 1
ATOM 1811 N N . LYS A 1 228 ? -21.953 -25.969 -13.281 1 82.56 228 LYS A N 1
ATOM 1812 C CA . LYS A 1 228 ? -23.359 -25.812 -12.906 1 82.56 228 LYS A CA 1
ATOM 1813 C C . LYS A 1 228 ? -23.594 -26.25 -11.469 1 82.56 228 LYS A C 1
ATOM 1815 O O . LYS A 1 228 ? -24.656 -26 -10.906 1 82.56 228 LYS A O 1
ATOM 1820 N N . VAL A 1 229 ? -22.609 -26.859 -10.906 1 78.5 229 VAL A N 1
ATOM 1821 C CA . VAL A 1 229 ? -22.781 -27.422 -9.578 1 78.5 229 VAL A CA 1
ATOM 1822 C C . VAL A 1 229 ? -22.828 -26.297 -8.539 1 78.5 229 VAL A C 1
ATOM 1824 O O . VAL A 1 229 ? -23.562 -26.391 -7.547 1 78.5 229 VAL A O 1
ATOM 1827 N N . SER A 1 230 ? -22.031 -25.344 -8.711 1 78.81 230 SER A N 1
ATOM 1828 C CA . SER A 1 230 ? -22 -24.266 -7.719 1 78.81 230 SER A CA 1
ATOM 1829 C C . SER A 1 230 ? -21.953 -22.891 -8.391 1 78.81 230 SER A C 1
ATOM 1831 O O . SER A 1 230 ? -20.906 -22.484 -8.906 1 78.81 230 SER A O 1
ATOM 1833 N N . PHE A 1 231 ? -22.984 -22.266 -8.195 1 78.06 231 PHE A N 1
ATOM 1834 C CA . PHE A 1 231 ? -23.062 -20.922 -8.742 1 78.06 231 PHE A CA 1
ATOM 1835 C C . PHE A 1 231 ? -22.078 -20 -8.047 1 78.06 231 PHE A C 1
ATOM 1837 O O . PHE A 1 231 ? -21.562 -19.047 -8.656 1 78.06 231 PHE A O 1
ATOM 1844 N N . ARG A 1 232 ? -21.797 -20.344 -6.898 1 79.12 232 ARG A N 1
ATOM 1845 C CA . ARG A 1 232 ? -20.875 -19.5 -6.145 1 79.12 232 ARG A CA 1
ATOM 1846 C C . ARG A 1 232 ? -19.453 -19.609 -6.688 1 79.12 232 ARG A C 1
ATOM 1848 O O . ARG A 1 232 ? -18.734 -18.609 -6.77 1 79.12 232 ARG A O 1
ATOM 1855 N N . THR A 1 233 ? -19.109 -20.75 -7.082 1 79.44 233 THR A N 1
ATOM 1856 C CA . THR A 1 233 ? -17.781 -20.984 -7.621 1 79.44 233 THR A CA 1
ATOM 1857 C C . THR A 1 233 ? -17.672 -20.5 -9.062 1 79.44 233 THR A C 1
ATOM 1859 O O . THR A 1 233 ? -16.672 -19.906 -9.461 1 79.44 233 THR A O 1
ATOM 1862 N N . TYR A 1 234 ? -18.766 -20.688 -9.789 1 87.38 234 TYR A N 1
ATOM 1863 C CA . TYR A 1 234 ? -18.781 -20.312 -11.195 1 87.38 234 TYR A CA 1
ATOM 1864 C C . TYR A 1 234 ? -19.984 -19.406 -11.5 1 87.38 234 TYR A C 1
ATOM 1866 O O . TYR A 1 234 ? -20.938 -19.844 -12.156 1 87.38 234 TYR A O 1
ATOM 1874 N N . PRO A 1 235 ? -19.859 -18.172 -11.188 1 89.38 235 PRO A N 1
ATOM 1875 C CA . PRO A 1 235 ? -20.984 -17.266 -11.352 1 89.38 235 PRO A CA 1
ATOM 1876 C C . PRO A 1 235 ? -21.172 -16.797 -12.797 1 89.38 235 PRO A C 1
ATOM 1878 O O . PRO A 1 235 ? -22.078 -16.016 -13.094 1 89.38 235 PRO A O 1
ATOM 1881 N N . THR A 1 236 ? -20.484 -17.359 -13.82 1 90.88 236 THR A N 1
ATOM 1882 C CA . THR A 1 236 ? -20.359 -16.734 -15.133 1 90.88 236 THR A CA 1
ATOM 1883 C C . THR A 1 236 ? -21.109 -17.547 -16.188 1 90.88 236 THR A C 1
ATOM 1885 O O . THR A 1 236 ? -21.031 -17.234 -17.375 1 90.88 236 THR A O 1
ATOM 1888 N N . VAL A 1 237 ? -21.781 -18.578 -15.859 1 88.44 237 VAL A N 1
ATOM 1889 C CA . VAL A 1 237 ? -22.359 -19.547 -16.781 1 88.44 237 VAL A CA 1
ATOM 1890 C C . VAL A 1 237 ? -23.25 -18.828 -17.797 1 88.44 237 VAL A C 1
ATOM 1892 O O . VAL A 1 237 ? -23.25 -19.172 -18.969 1 88.44 237 VAL A O 1
ATOM 1895 N N . ASN A 1 238 ? -23.938 -17.781 -17.406 1 89.81 238 ASN A N 1
ATOM 1896 C CA . ASN A 1 238 ? -24.891 -17.125 -18.297 1 89.81 238 ASN A CA 1
ATOM 1897 C C . ASN A 1 238 ? -24.422 -15.703 -18.656 1 89.81 238 ASN A C 1
ATOM 1899 O O . ASN A 1 238 ? -25.234 -14.859 -19.031 1 89.81 238 ASN A O 1
ATOM 1903 N N . TRP A 1 239 ? -23.203 -15.562 -18.547 1 95.56 239 TRP A N 1
ATOM 1904 C CA . TRP A 1 239 ? -22.688 -14.219 -18.797 1 95.56 239 TRP A CA 1
ATOM 1905 C C . TRP A 1 239 ? -22.703 -13.906 -20.297 1 95.56 239 TRP A C 1
ATOM 1907 O O . TRP A 1 239 ? -22.438 -14.781 -21.125 1 95.56 239 TRP A O 1
ATOM 1917 N N . THR A 1 240 ? -23 -12.656 -20.578 1 97.06 240 THR A N 1
ATOM 1918 C CA . THR A 1 240 ? -22.875 -12.156 -21.953 1 97.06 240 THR A CA 1
ATOM 1919 C C . THR A 1 240 ? -21.438 -11.828 -22.281 1 97.06 240 THR A C 1
ATOM 1921 O O . THR A 1 240 ? -20.578 -11.75 -21.391 1 97.06 240 THR A O 1
ATOM 1924 N N . GLY A 1 241 ? -21.188 -11.672 -23.531 1 97.88 241 GLY A N 1
ATOM 1925 C CA . GLY A 1 241 ? -19.859 -11.227 -23.953 1 97.88 241 GLY A CA 1
ATOM 1926 C C . GLY A 1 241 ? -19.422 -9.953 -23.266 1 97.88 241 GLY A C 1
ATOM 1927 O O . GLY A 1 241 ? -18.25 -9.812 -22.906 1 97.88 241 GLY A O 1
ATOM 1928 N N . ASP A 1 242 ? -20.344 -9.023 -23.094 1 98.12 242 ASP A N 1
ATOM 1929 C CA . ASP A 1 242 ? -20.047 -7.742 -22.469 1 98.12 242 ASP A CA 1
ATOM 1930 C C . ASP A 1 242 ? -19.578 -7.941 -21.031 1 98.12 242 ASP A C 1
ATOM 1932 O O . ASP A 1 242 ? -18.625 -7.297 -20.578 1 98.12 242 ASP A O 1
ATOM 1936 N N . GLN A 1 243 ? -20.219 -8.797 -20.344 1 97.62 243 GLN A N 1
ATOM 1937 C CA . GLN A 1 243 ? -19.844 -9.078 -18.969 1 97.62 243 GLN A CA 1
ATOM 1938 C C . GLN A 1 243 ? -18.438 -9.688 -18.891 1 97.62 243 GLN A C 1
ATOM 1940 O O . GLN A 1 243 ? -17.672 -9.367 -18 1 97.62 243 GLN A O 1
ATOM 1945 N N . TRP A 1 244 ? -18.125 -10.516 -19.859 1 98.12 244 TRP A N 1
ATOM 1946 C CA . TRP A 1 244 ? -16.797 -11.117 -19.906 1 98.12 244 TRP A CA 1
ATOM 1947 C C . TRP A 1 244 ? -15.734 -10.07 -20.188 1 98.12 244 TRP A C 1
ATOM 1949 O O . TRP A 1 244 ? -14.625 -10.141 -19.656 1 98.12 244 TRP A O 1
ATOM 1959 N N . ARG A 1 245 ? -16.062 -9.133 -21.062 1 98.56 245 ARG A N 1
ATOM 1960 C CA . ARG A 1 245 ? -15.133 -8.039 -21.328 1 98.56 245 ARG A CA 1
ATOM 1961 C C . ARG A 1 245 ? -14.859 -7.234 -20.062 1 98.56 245 ARG A C 1
ATOM 1963 O O . ARG A 1 245 ? -13.711 -6.875 -19.781 1 98.56 245 ARG A O 1
ATOM 1970 N N . GLN A 1 246 ? -15.867 -6.988 -19.266 1 98.31 246 GLN A N 1
ATOM 1971 C CA . GLN A 1 246 ? -15.711 -6.277 -18 1 98.31 246 GLN A CA 1
ATOM 1972 C C . GLN A 1 246 ? -14.922 -7.109 -17 1 98.31 246 GLN A C 1
ATOM 1974 O O . GLN A 1 246 ? -14.164 -6.566 -16.188 1 98.31 246 GLN A O 1
ATOM 1979 N N . TYR A 1 247 ? -15.094 -8.398 -17.047 1 97.75 247 TYR A N 1
ATOM 1980 C CA . TYR A 1 247 ? -14.32 -9.312 -16.219 1 97.75 247 TYR A CA 1
ATOM 1981 C C . TYR A 1 247 ? -12.828 -9.172 -16.516 1 97.75 247 TYR A C 1
ATOM 1983 O O . TYR A 1 247 ? -12.016 -9.078 -15.594 1 97.75 247 TYR A O 1
ATOM 1991 N N . ARG A 1 248 ? -12.492 -9.133 -17.75 1 98.44 248 ARG A N 1
ATOM 1992 C CA . ARG A 1 248 ? -11.094 -8.992 -18.156 1 98.44 248 ARG A CA 1
ATOM 1993 C C . ARG A 1 248 ? -10.523 -7.656 -17.688 1 98.44 248 ARG A C 1
ATOM 1995 O O . ARG A 1 248 ? -9.367 -7.582 -17.266 1 98.44 248 ARG A O 1
ATOM 2002 N N . TRP A 1 249 ? -11.359 -6.617 -17.797 1 98.44 249 TRP A N 1
ATOM 2003 C CA . TRP A 1 249 ? -10.945 -5.312 -17.297 1 98.44 249 TRP A CA 1
ATOM 2004 C C . TRP A 1 249 ? -10.625 -5.371 -15.805 1 98.44 249 TRP A C 1
ATOM 2006 O O . TRP A 1 249 ? -9.539 -4.965 -15.383 1 98.44 249 TRP A O 1
ATOM 2016 N N . ALA A 1 250 ? -11.547 -5.883 -15.023 1 98 250 ALA A N 1
ATOM 2017 C CA . ALA A 1 250 ? -11.383 -5.949 -13.578 1 98 250 ALA A CA 1
ATOM 2018 C C . ALA A 1 250 ? -10.164 -6.789 -13.203 1 98 250 ALA A C 1
ATOM 2020 O O . ALA A 1 250 ? -9.375 -6.398 -12.336 1 98 250 ALA A O 1
ATOM 2021 N N . TYR A 1 251 ? -10.023 -7.941 -13.883 1 98.12 251 TYR A N 1
ATOM 2022 C CA . TYR A 1 251 ? -8.891 -8.82 -13.664 1 98.12 251 TYR A CA 1
ATOM 2023 C C . TYR A 1 251 ? -7.574 -8.094 -13.906 1 98.12 251 TYR A C 1
ATOM 2025 O O . TYR A 1 251 ? -6.66 -8.156 -13.078 1 98.12 251 TYR A O 1
ATOM 2033 N N . ASN A 1 252 ? -7.516 -7.355 -14.992 1 98.75 252 ASN A N 1
ATOM 2034 C CA . ASN A 1 252 ? -6.309 -6.613 -15.344 1 98.75 252 ASN A CA 1
ATOM 2035 C C . ASN A 1 252 ? -5.996 -5.527 -14.32 1 98.75 252 ASN A C 1
ATOM 2037 O O . ASN A 1 252 ? -4.836 -5.309 -13.977 1 98.75 252 ASN A O 1
ATOM 2041 N N . ARG A 1 253 ? -7.023 -4.852 -13.844 1 97.94 253 ARG A N 1
ATOM 2042 C CA . ARG A 1 253 ? -6.816 -3.83 -12.82 1 97.94 253 ARG A CA 1
ATOM 2043 C C . ARG A 1 253 ? -6.234 -4.438 -11.547 1 97.94 253 ARG A C 1
ATOM 2045 O O . ARG A 1 253 ? -5.352 -3.848 -10.922 1 97.94 253 ARG A O 1
ATOM 2052 N N . LEU A 1 254 ? -6.695 -5.594 -11.164 1 98.06 254 LEU A N 1
ATOM 2053 C CA . LEU A 1 254 ? -6.188 -6.273 -9.984 1 98.06 254 LEU A CA 1
ATOM 2054 C C . LEU A 1 254 ? -4.738 -6.703 -10.18 1 98.06 254 LEU A C 1
ATOM 2056 O O . LEU A 1 254 ? -3.926 -6.609 -9.258 1 98.06 254 LEU A O 1
ATOM 2060 N N . VAL A 1 255 ? -4.379 -7.156 -11.383 1 98.75 255 VAL A N 1
ATOM 2061 C CA . VAL A 1 255 ? -3.006 -7.52 -11.719 1 98.75 255 VAL A CA 1
ATOM 2062 C C . VAL A 1 255 ? -2.105 -6.293 -11.609 1 98.75 255 VAL A C 1
ATOM 2064 O O . VAL A 1 255 ? -1.003 -6.367 -11.062 1 98.75 255 VAL A O 1
ATOM 2067 N N . GLU A 1 256 ? -2.574 -5.16 -12.148 1 98.38 256 GLU A N 1
ATOM 2068 C CA . GLU A 1 256 ? -1.799 -3.928 -12.094 1 98.38 256 GLU A CA 1
ATOM 2069 C C . GLU A 1 256 ? -1.564 -3.486 -10.656 1 98.38 256 GLU A C 1
ATOM 2071 O O . GLU A 1 256 ? -0.487 -2.99 -10.32 1 98.38 256 GLU A O 1
ATOM 2076 N N . LYS A 1 257 ? -2.555 -3.668 -9.828 1 96.62 257 LYS A N 1
ATOM 2077 C CA . LYS A 1 257 ? -2.42 -3.307 -8.422 1 96.62 257 LYS A CA 1
ATOM 2078 C C . LYS A 1 257 ? -1.32 -4.125 -7.746 1 96.62 257 LYS A C 1
ATOM 2080 O O . LYS A 1 257 ? -0.48 -3.572 -7.031 1 96.62 257 LYS A O 1
ATOM 2085 N N . VAL A 1 258 ? -1.347 -5.406 -7.945 1 98 258 VAL A N 1
ATOM 2086 C CA . VAL A 1 258 ? -0.345 -6.238 -7.285 1 98 258 VAL A CA 1
ATOM 2087 C C . VAL A 1 258 ? 1.028 -5.977 -7.898 1 98 258 VAL A C 1
ATOM 2089 O O . VAL A 1 258 ? 2.045 -6.027 -7.203 1 98 258 VAL A O 1
ATOM 2092 N N . ASP A 1 259 ? 1.111 -5.641 -9.203 1 98.69 259 ASP A N 1
ATOM 2093 C CA . ASP A 1 259 ? 2.379 -5.266 -9.82 1 98.69 259 ASP A CA 1
ATOM 2094 C C . ASP A 1 259 ? 3.029 -4.102 -9.078 1 98.69 259 ASP A C 1
ATOM 2096 O O . ASP A 1 259 ? 4.246 -4.082 -8.891 1 98.69 259 ASP A O 1
ATOM 2100 N N . HIS A 1 260 ? 2.191 -3.172 -8.695 1 96.75 260 HIS A N 1
ATOM 2101 C CA . HIS A 1 260 ? 2.688 -2.035 -7.926 1 96.75 260 HIS A CA 1
ATOM 2102 C C . HIS A 1 260 ? 3.354 -2.492 -6.633 1 96.75 260 HIS A C 1
ATOM 2104 O O . HIS A 1 260 ? 4.449 -2.035 -6.301 1 96.75 260 HIS A O 1
ATOM 2110 N N . TYR A 1 261 ? 2.752 -3.383 -5.922 1 97.62 261 TYR A N 1
ATOM 2111 C CA . TYR A 1 261 ? 3.289 -3.867 -4.652 1 97.62 261 TYR A CA 1
ATOM 2112 C C . TYR A 1 261 ? 4.535 -4.715 -4.879 1 97.62 261 TYR A C 1
ATOM 2114 O O . TYR A 1 261 ? 5.465 -4.691 -4.066 1 97.62 261 TYR A O 1
ATOM 2122 N N . ILE A 1 262 ? 4.531 -5.461 -5.969 1 98.69 262 ILE A N 1
ATOM 2123 C CA . ILE A 1 262 ? 5.734 -6.195 -6.348 1 98.69 262 ILE A CA 1
ATOM 2124 C C . ILE A 1 262 ? 6.891 -5.215 -6.555 1 98.69 262 ILE A C 1
ATOM 2126 O O . ILE A 1 262 ? 8.008 -5.457 -6.086 1 98.69 262 ILE A O 1
ATOM 2130 N N . GLY A 1 263 ? 6.617 -4.129 -7.25 1 97.81 263 GLY A N 1
ATOM 2131 C CA . GLY A 1 263 ? 7.621 -3.096 -7.438 1 97.81 263 GLY A CA 1
ATOM 2132 C C . GLY A 1 263 ? 8.211 -2.588 -6.137 1 97.81 263 GLY A C 1
ATOM 2133 O O . GLY A 1 263 ? 9.414 -2.354 -6.043 1 97.81 263 GLY A O 1
ATOM 2134 N N . MET A 1 264 ? 7.359 -2.416 -5.125 1 96.81 264 MET A N 1
ATOM 2135 C CA . MET A 1 264 ? 7.793 -1.949 -3.812 1 96.81 264 MET A CA 1
ATOM 2136 C C . MET A 1 264 ? 8.75 -2.947 -3.17 1 96.81 264 MET A C 1
ATOM 2138 O O . MET A 1 264 ? 9.766 -2.555 -2.59 1 96.81 264 MET A O 1
ATOM 2142 N N . VAL A 1 265 ? 8.461 -4.25 -3.266 1 98.44 265 VAL A N 1
ATOM 2143 C CA . VAL A 1 265 ? 9.328 -5.281 -2.699 1 98.44 265 VAL A CA 1
ATOM 2144 C C . VAL A 1 265 ? 10.688 -5.254 -3.396 1 98.44 265 VAL A C 1
ATOM 2146 O O . VAL A 1 265 ? 11.727 -5.27 -2.738 1 98.44 265 VAL A O 1
ATOM 2149 N N . VAL A 1 266 ? 10.672 -5.16 -4.715 1 98.25 266 VAL A N 1
ATOM 2150 C CA . VAL A 1 266 ? 11.906 -5.152 -5.496 1 98.25 266 VAL A CA 1
ATOM 2151 C C . VAL A 1 266 ? 12.719 -3.902 -5.168 1 98.25 266 VAL A C 1
ATOM 2153 O O . VAL A 1 266 ? 13.945 -3.967 -5.027 1 98.25 266 VAL A O 1
ATOM 2156 N N . ALA A 1 267 ? 12.047 -2.783 -5.016 1 96.19 267 ALA A N 1
ATOM 2157 C CA . ALA A 1 267 ? 12.719 -1.526 -4.688 1 96.19 267 ALA A CA 1
ATOM 2158 C C . ALA A 1 267 ? 13.398 -1.608 -3.324 1 96.19 267 ALA A C 1
ATOM 2160 O O . ALA A 1 267 ? 14.43 -0.966 -3.1 1 96.19 267 ALA A O 1
ATOM 2161 N N . SER A 1 268 ? 12.852 -2.398 -2.416 1 96.62 268 SER A N 1
ATOM 2162 C CA . SER A 1 268 ? 13.453 -2.572 -1.097 1 96.62 268 SER A CA 1
ATOM 2163 C C . SER A 1 268 ? 14.812 -3.248 -1.192 1 96.62 268 SER A C 1
ATOM 2165 O O . SER A 1 268 ? 15.711 -2.969 -0.39 1 96.62 268 SER A O 1
ATOM 2167 N N . LEU A 1 269 ? 15 -4.129 -2.172 1 97.62 269 LEU A N 1
ATOM 2168 C CA . LEU A 1 269 ? 16.312 -4.734 -2.387 1 97.62 269 LEU A CA 1
ATOM 2169 C C . LEU A 1 269 ? 17.344 -3.672 -2.729 1 97.62 269 LEU A C 1
ATOM 2171 O O . LEU A 1 269 ? 18.469 -3.703 -2.213 1 97.62 269 LEU A O 1
ATOM 2175 N N . GLU A 1 270 ? 16.938 -2.789 -3.607 1 93.75 270 GLU A N 1
ATOM 2176 C CA . GLU A 1 270 ? 17.828 -1.706 -4.023 1 93.75 270 GLU A CA 1
ATOM 2177 C C . GLU A 1 270 ? 18.109 -0.75 -2.867 1 93.75 270 GLU A C 1
ATOM 2179 O O . GLU A 1 270 ? 19.25 -0.344 -2.658 1 93.75 270 GLU A O 1
ATOM 2184 N N . LYS A 1 271 ? 17.094 -0.437 -2.133 1 93.25 271 LYS A N 1
ATOM 2185 C CA . LYS A 1 271 ? 17.203 0.471 -0.994 1 93.25 271 LYS A CA 1
ATOM 2186 C C . LYS A 1 271 ? 18.234 -0.03 0.014 1 93.25 271 LYS A C 1
ATOM 2188 O O . LYS A 1 271 ? 19.016 0.757 0.554 1 93.25 271 LYS A O 1
ATOM 2193 N N . TYR A 1 272 ? 18.281 -1.323 0.186 1 94.75 272 TYR A N 1
ATOM 2194 C CA . TYR A 1 272 ? 19.141 -1.861 1.224 1 94.75 272 TYR A CA 1
ATOM 2195 C C . TYR A 1 272 ? 20.375 -2.52 0.615 1 94.75 272 TYR A C 1
ATOM 2197 O O . TYR A 1 272 ? 21.109 -3.238 1.301 1 94.75 272 TYR A O 1
ATOM 2205 N N . GLY A 1 273 ? 20.609 -2.346 -0.668 1 95.12 273 GLY A N 1
ATOM 2206 C CA . GLY A 1 273 ? 21.859 -2.623 -1.347 1 95.12 273 GLY A CA 1
ATOM 2207 C C . GLY A 1 273 ? 22.109 -4.105 -1.557 1 95.12 273 GLY A C 1
ATOM 2208 O O . GLY A 1 273 ? 23.266 -4.559 -1.532 1 95.12 273 GLY A O 1
ATOM 2209 N N . VAL A 1 274 ? 21.047 -4.922 -1.702 1 97.75 274 VAL A N 1
ATOM 2210 C CA . VAL A 1 274 ? 21.266 -6.359 -1.818 1 97.75 274 VAL A CA 1
ATOM 2211 C C . VAL A 1 274 ? 20.75 -6.855 -3.17 1 97.75 274 VAL A C 1
ATOM 2213 O O . VAL A 1 274 ? 20.734 -8.062 -3.434 1 97.75 274 VAL A O 1
ATOM 2216 N N . GLU A 1 275 ? 20.312 -5.938 -4.07 1 97 275 GLU A N 1
ATOM 2217 C CA . GLU A 1 275 ? 19.688 -6.316 -5.332 1 97 275 GLU A CA 1
ATOM 2218 C C . GLU A 1 275 ? 20.641 -7.125 -6.207 1 97 275 GLU A C 1
ATOM 2220 O O . GLU A 1 275 ? 20.219 -8.047 -6.906 1 97 275 GLU A O 1
ATOM 2225 N N . LYS A 1 276 ? 21.938 -6.883 -6.18 1 96.88 276 LYS A N 1
ATOM 2226 C CA . LYS A 1 276 ? 22.891 -7.535 -7.066 1 96.88 276 LYS A CA 1
ATOM 2227 C C . LYS A 1 276 ? 23.203 -8.953 -6.59 1 96.88 276 LYS A C 1
ATOM 2229 O O . LYS A 1 276 ? 23.719 -9.766 -7.355 1 96.88 276 LYS A O 1
ATOM 2234 N N . ASN A 1 277 ? 22.922 -9.172 -5.363 1 98 277 ASN A N 1
ATOM 2235 C CA . ASN A 1 277 ? 23.156 -10.5 -4.824 1 98 277 ASN A CA 1
ATOM 2236 C C . ASN A 1 277 ? 21.859 -11.234 -4.527 1 98 277 ASN A C 1
ATOM 2238 O O . ASN A 1 277 ? 21.812 -12.125 -3.672 1 98 277 ASN A O 1
ATOM 2242 N N . THR A 1 278 ? 20.781 -10.844 -5.102 1 98.81 278 THR A N 1
ATOM 2243 C CA . THR A 1 278 ? 19.5 -11.492 -4.871 1 98.81 278 THR A CA 1
ATOM 2244 C C . THR A 1 278 ? 18.953 -12.094 -6.168 1 98.81 278 THR A C 1
ATOM 2246 O O . THR A 1 278 ? 18.859 -11.398 -7.184 1 98.81 278 THR A O 1
ATOM 2249 N N . ILE A 1 279 ? 18.703 -13.352 -6.137 1 98.88 279 ILE A N 1
ATOM 2250 C CA . ILE A 1 279 ? 17.969 -14 -7.219 1 98.88 279 ILE A CA 1
ATOM 2251 C C . ILE A 1 279 ? 16.469 -13.969 -6.918 1 98.88 279 ILE A C 1
ATOM 2253 O O . ILE A 1 279 ? 16.031 -14.344 -5.824 1 98.88 279 ILE A O 1
ATOM 2257 N N . ILE A 1 280 ? 15.688 -13.492 -7.898 1 98.94 280 ILE A N 1
ATOM 2258 C CA . ILE A 1 280 ? 14.25 -13.336 -7.742 1 98.94 280 ILE A CA 1
ATOM 2259 C C . ILE A 1 280 ? 13.523 -14.344 -8.633 1 98.94 280 ILE A C 1
ATOM 2261 O O . ILE A 1 280 ? 13.82 -14.461 -9.82 1 98.94 280 ILE A O 1
ATOM 2265 N N . ILE A 1 281 ? 12.648 -15.102 -8.055 1 98.94 281 ILE A N 1
ATOM 2266 C CA . ILE A 1 281 ? 11.727 -15.938 -8.812 1 98.94 281 ILE A CA 1
ATOM 2267 C C . ILE A 1 281 ? 10.312 -15.367 -8.719 1 98.94 281 ILE A C 1
ATOM 2269 O O . ILE A 1 281 ? 9.781 -15.188 -7.617 1 98.94 281 ILE A O 1
ATOM 2273 N N . PHE A 1 282 ? 9.758 -15.016 -9.828 1 98.94 282 PHE A N 1
ATOM 2274 C CA . PHE A 1 282 ? 8.375 -14.547 -9.883 1 98.94 282 PHE A CA 1
ATOM 2275 C C . PHE A 1 282 ? 7.473 -15.594 -10.523 1 98.94 282 PHE A C 1
ATOM 2277 O O . PHE A 1 282 ? 7.758 -16.078 -11.625 1 98.94 282 PHE A O 1
ATOM 2284 N N . THR A 1 283 ? 6.355 -15.883 -9.836 1 98.94 283 THR A N 1
ATOM 2285 C CA . THR A 1 283 ? 5.41 -16.859 -10.367 1 98.94 283 THR A CA 1
ATOM 2286 C C . THR A 1 283 ? 4.031 -16.672 -9.742 1 98.94 283 THR A C 1
ATOM 2288 O O . THR A 1 283 ? 3.773 -15.664 -9.086 1 98.94 283 THR A O 1
ATOM 2291 N N . ALA A 1 284 ? 3.096 -17.531 -10.133 1 98.88 284 ALA A N 1
ATOM 2292 C CA . ALA A 1 284 ? 1.765 -17.625 -9.539 1 98.88 284 ALA A CA 1
ATOM 2293 C C . ALA A 1 284 ? 1.463 -19.062 -9.102 1 98.88 284 ALA A C 1
ATOM 2295 O O . ALA A 1 284 ? 2.086 -20.016 -9.578 1 98.88 284 ALA A O 1
ATOM 2296 N N . ASP A 1 285 ? 0.56 -19.172 -8.172 1 98.5 285 ASP A N 1
ATOM 2297 C CA . ASP A 1 285 ? 0.203 -20.531 -7.773 1 98.5 285 ASP A CA 1
ATOM 2298 C C . ASP A 1 285 ? -0.61 -21.219 -8.859 1 98.5 285 ASP A C 1
ATOM 2300 O O . ASP A 1 285 ? -0.486 -22.438 -9.055 1 98.5 285 ASP A O 1
ATOM 2304 N N . HIS A 1 286 ? -1.456 -20.516 -9.5 1 98.5 286 HIS A N 1
ATOM 2305 C CA . HIS A 1 286 ? -2.199 -21 -10.656 1 98.5 286 HIS A CA 1
ATOM 2306 C C . HIS A 1 286 ? -2.744 -19.844 -11.484 1 98.5 286 HIS A C 1
ATOM 2308 O O . HIS A 1 286 ? -2.57 -18.672 -11.125 1 98.5 286 HIS A O 1
ATOM 2314 N N . GLY A 1 287 ? -3.35 -20.188 -12.672 1 98.38 287 GLY A N 1
ATOM 2315 C CA . GLY A 1 287 ? -3.896 -19.156 -13.539 1 98.38 287 GLY A CA 1
ATOM 2316 C C . GLY A 1 287 ? -5.387 -18.953 -13.359 1 98.38 287 GLY A C 1
ATOM 2317 O O . GLY A 1 287 ? -5.938 -19.266 -12.297 1 98.38 287 GLY A O 1
ATOM 2318 N N . ASP A 1 288 ? -5.949 -18.281 -14.32 1 98.12 288 ASP A N 1
ATOM 2319 C CA . ASP A 1 288 ? -7.375 -18 -14.422 1 98.12 288 ASP A CA 1
ATOM 2320 C C . ASP A 1 288 ? -7.883 -18.266 -15.844 1 98.12 288 ASP A C 1
ATOM 2322 O O . ASP A 1 288 ? -7.137 -18.109 -16.812 1 98.12 288 ASP A O 1
ATOM 2326 N N . GLY A 1 289 ? -9.156 -18.625 -15.938 1 97.19 289 GLY A N 1
ATOM 2327 C CA . GLY A 1 289 ? -9.719 -18.797 -17.266 1 97.19 289 GLY A CA 1
ATOM 2328 C C . GLY A 1 289 ? -9.625 -17.562 -18.125 1 97.19 289 GLY A C 1
ATOM 2329 O O . GLY A 1 289 ? -9.477 -17.656 -19.359 1 97.19 289 GLY A O 1
ATOM 2330 N N . TYR A 1 290 ? -9.797 -16.375 -17.484 1 97.69 290 TYR A N 1
ATOM 2331 C CA . TYR A 1 290 ? -9.562 -15.086 -18.125 1 97.69 290 TYR A CA 1
ATOM 2332 C C . TYR A 1 290 ? -10.43 -14.922 -19.359 1 97.69 290 TYR A C 1
ATOM 2334 O O . TYR A 1 290 ? -9.984 -14.367 -20.375 1 97.69 290 TYR A O 1
ATOM 2342 N N . ALA A 1 291 ? -11.57 -15.594 -19.359 1 97.44 291 ALA A N 1
ATOM 2343 C CA . ALA A 1 291 ? -12.633 -15.508 -20.359 1 97.44 291 ALA A CA 1
ATOM 2344 C C . ALA A 1 291 ? -12.438 -16.562 -21.453 1 97.44 291 ALA A C 1
ATOM 2346 O O . ALA A 1 291 ? -13.352 -16.812 -22.234 1 97.44 291 ALA A O 1
ATOM 2347 N N . ALA A 1 292 ? -11.242 -17.172 -21.562 1 97.81 292 ALA A N 1
ATOM 2348 C CA . ALA A 1 292 ? -11.047 -18.234 -22.547 1 97.81 292 ALA A CA 1
ATOM 2349 C C . ALA A 1 292 ? -12.039 -19.375 -22.344 1 97.81 292 ALA A C 1
ATOM 2351 O O . ALA A 1 292 ? -12.297 -19.766 -21.203 1 97.81 292 ALA A O 1
ATOM 2352 N N . HIS A 1 293 ? -12.672 -19.828 -23.422 1 97 293 HIS A N 1
ATOM 2353 C CA . HIS A 1 293 ? -13.625 -20.922 -23.406 1 97 293 HIS A CA 1
ATOM 2354 C C . HIS A 1 293 ? -14.781 -20.625 -22.453 1 97 293 HIS A C 1
ATOM 2356 O O . HIS A 1 293 ? -15.312 -21.531 -21.812 1 97 293 HIS A O 1
ATOM 2362 N N . ARG A 1 294 ? -15.102 -19.328 -22.219 1 95.81 294 ARG A N 1
ATOM 2363 C CA . ARG A 1 294 ? -16.156 -18.875 -21.328 1 95.81 294 ARG A CA 1
ATOM 2364 C C . ARG A 1 294 ? -15.945 -19.422 -19.906 1 95.81 294 ARG A C 1
ATOM 2366 O O . ARG A 1 294 ? -16.891 -19.891 -19.281 1 95.81 294 ARG A O 1
ATOM 2373 N N . TRP A 1 295 ? -14.672 -19.453 -19.547 1 94.12 295 TRP A N 1
ATOM 2374 C CA . TRP A 1 295 ? -14.289 -19.984 -18.25 1 94.12 295 TRP A CA 1
ATOM 2375 C C . TRP A 1 295 ? -13.688 -18.891 -17.375 1 94.12 295 TRP A C 1
ATOM 2377 O O . TRP A 1 295 ? -12.938 -18.031 -17.859 1 94.12 295 TRP A O 1
ATOM 2387 N N . ASN A 1 296 ? -14.164 -18.906 -16.094 1 92.5 296 ASN A N 1
ATOM 2388 C CA . ASN A 1 296 ? -13.508 -18.078 -15.086 1 92.5 296 ASN A CA 1
ATOM 2389 C C . ASN A 1 296 ? -12.836 -18.938 -14.016 1 92.5 296 ASN A C 1
ATOM 2391 O O . ASN A 1 296 ? -13.211 -20.109 -13.82 1 92.5 296 ASN A O 1
ATOM 2395 N N . GLN A 1 297 ? -11.961 -18.438 -13.352 1 88 297 GLN A N 1
ATOM 2396 C CA . GLN A 1 297 ? -11.234 -19.016 -12.227 1 88 297 GLN A CA 1
ATOM 2397 C C . GLN A 1 297 ? -10.469 -20.266 -12.641 1 88 297 GLN A C 1
ATOM 2399 O O . GLN A 1 297 ? -9.898 -20.312 -13.727 1 88 297 GLN A O 1
ATOM 2404 N N . LYS A 1 298 ? -10.391 -21.344 -11.898 1 89 298 LYS A N 1
ATOM 2405 C CA . LYS A 1 298 ? -9.344 -22.359 -11.844 1 89 298 LYS A CA 1
ATOM 2406 C C . LYS A 1 298 ? -9.93 -23.75 -12.086 1 89 298 LYS A C 1
ATOM 2408 O O . LYS A 1 298 ? -10.953 -23.906 -12.75 1 89 298 LYS A O 1
ATOM 2413 N N . GLN A 1 299 ? -9.203 -24.75 -11.906 1 92 299 GLN A N 1
ATOM 2414 C CA . GLN A 1 299 ? -9.477 -26.172 -11.82 1 92 299 GLN A CA 1
ATOM 2415 C C . GLN A 1 299 ? -9.414 -26.828 -13.203 1 92 299 GLN A C 1
ATOM 2417 O O . GLN A 1 299 ? -9.141 -28.031 -13.312 1 92 299 GLN A O 1
ATOM 2422 N N . ILE A 1 300 ? -9.727 -26.109 -14.289 1 94.88 300 ILE A N 1
ATOM 2423 C CA . ILE A 1 300 ? -9.648 -26.672 -15.641 1 94.88 300 ILE A CA 1
ATOM 2424 C C . ILE A 1 300 ? -8.195 -26.734 -16.094 1 94.88 300 ILE A C 1
ATOM 2426 O O . ILE A 1 300 ? -7.34 -26.031 -15.555 1 94.88 300 ILE A O 1
ATOM 2430 N N . LEU A 1 301 ? -7.879 -27.594 -17.094 1 97.94 301 LEU A N 1
ATOM 2431 C CA . LEU A 1 301 ? -6.496 -27.828 -17.484 1 97.94 301 LEU A CA 1
ATOM 2432 C C . LEU A 1 301 ? -6.156 -27.078 -18.766 1 97.94 301 LEU A C 1
ATOM 2434 O O . LEU A 1 301 ? -5.129 -27.344 -19.406 1 97.94 301 LEU A O 1
ATOM 2438 N N . TYR A 1 302 ? -7.027 -26.094 -19.156 1 98.06 302 TYR A N 1
ATOM 2439 C CA . TYR A 1 302 ? -6.699 -25.219 -20.281 1 98.06 302 TYR A CA 1
ATOM 2440 C C . TYR A 1 302 ? -5.496 -24.344 -19.953 1 98.06 302 TYR A C 1
ATOM 2442 O O . TYR A 1 302 ? -5.152 -24.156 -18.797 1 98.06 302 TYR A O 1
ATOM 2450 N N . GLU A 1 303 ? -4.887 -23.844 -21 1 98.12 303 GLU A N 1
ATOM 2451 C CA . GLU A 1 303 ? -3.656 -23.062 -20.891 1 98.12 303 GLU A CA 1
ATOM 2452 C C . GLU A 1 303 ? -3.814 -21.922 -19.891 1 98.12 303 GLU A C 1
ATOM 2454 O O . GLU A 1 303 ? -2.967 -21.734 -19.016 1 98.12 303 GLU A O 1
ATOM 2459 N N . GLU A 1 304 ? -4.922 -21.203 -19.938 1 98.25 304 GLU A N 1
ATOM 2460 C CA . GLU A 1 304 ? -5.07 -19.984 -19.156 1 98.25 304 GLU A CA 1
ATOM 2461 C C . GLU A 1 304 ? -5.113 -20.281 -17.656 1 98.25 304 GLU A C 1
ATOM 2463 O O . GLU A 1 304 ? -4.602 -19.5 -16.844 1 98.25 304 GLU A O 1
ATOM 2468 N N . ALA A 1 305 ? -5.633 -21.406 -17.281 1 97.81 305 ALA A N 1
ATOM 2469 C CA . ALA A 1 305 ? -5.758 -21.766 -15.867 1 97.81 305 ALA A CA 1
ATOM 2470 C C . ALA A 1 305 ? -4.504 -22.469 -15.367 1 97.81 305 ALA A C 1
ATOM 2472 O O . ALA A 1 305 ? -4.172 -22.391 -14.18 1 97.81 305 ALA A O 1
ATOM 2473 N N . SER A 1 306 ? -3.799 -23.141 -16.266 1 98.44 306 SER A N 1
ATOM 2474 C CA . SER A 1 306 ? -2.709 -24 -15.844 1 98.44 306 SER A CA 1
ATOM 2475 C C . SER A 1 306 ? -1.354 -23.344 -16.062 1 98.44 306 SER A C 1
ATOM 2477 O O . SER A 1 306 ? -0.376 -23.672 -15.391 1 98.44 306 SER A O 1
ATOM 2479 N N . LYS A 1 307 ? -1.236 -22.469 -17.062 1 98.31 307 LYS A N 1
ATOM 2480 C CA . LYS A 1 307 ? 0.014 -21.766 -17.344 1 98.31 307 LYS A CA 1
ATOM 2481 C C . LYS A 1 307 ? 0.168 -20.547 -16.453 1 98.31 307 LYS A C 1
ATOM 2483 O O . LYS A 1 307 ? -0.786 -19.781 -16.25 1 98.31 307 LYS A O 1
ATOM 2488 N N . VAL A 1 308 ? 1.376 -20.375 -15.883 1 98.81 308 VAL A N 1
ATOM 2489 C CA . VAL A 1 308 ? 1.61 -19.297 -14.922 1 98.81 308 VAL A CA 1
ATOM 2490 C C . VAL A 1 308 ? 2.838 -18.484 -15.336 1 98.81 308 VAL A C 1
ATOM 2492 O O . VAL A 1 308 ? 3.658 -18.953 -16.125 1 98.81 308 VAL A O 1
ATOM 2495 N N . PRO A 1 309 ? 2.951 -17.219 -14.867 1 98.88 309 PRO A N 1
ATOM 2496 C CA . PRO A 1 309 ? 4.219 -16.5 -15.023 1 98.88 309 PRO A CA 1
ATOM 2497 C C . PRO A 1 309 ? 5.387 -17.219 -14.344 1 98.88 309 PRO A C 1
ATOM 2499 O O . PRO A 1 309 ? 5.219 -17.812 -13.273 1 98.88 309 PRO A O 1
ATOM 2502 N N . PHE A 1 310 ? 6.469 -17.156 -15.008 1 98.94 310 PHE A N 1
ATOM 2503 C CA . PHE A 1 310 ? 7.688 -17.688 -14.398 1 98.94 310 PHE A CA 1
ATOM 2504 C C . PHE A 1 310 ? 8.914 -16.922 -14.898 1 98.94 310 PHE A C 1
ATOM 2506 O O . PHE A 1 310 ? 9.297 -17.062 -16.062 1 98.94 310 PHE A O 1
ATOM 2513 N N . ILE A 1 311 ? 9.453 -16.078 -14.094 1 98.94 311 ILE A N 1
ATOM 2514 C CA . ILE A 1 311 ? 10.641 -15.273 -14.383 1 98.94 311 ILE A CA 1
ATOM 2515 C C . ILE A 1 311 ? 11.688 -15.492 -13.297 1 98.94 311 ILE A C 1
ATOM 2517 O O . ILE A 1 311 ? 11.367 -15.5 -12.109 1 98.94 311 ILE A O 1
ATOM 2521 N N . VAL A 1 312 ? 12.898 -15.789 -13.648 1 98.94 312 VAL A N 1
ATOM 2522 C CA . VAL A 1 312 ? 14.047 -15.789 -12.75 1 98.94 312 VAL A CA 1
ATOM 2523 C C . VAL A 1 312 ? 14.969 -14.625 -13.094 1 98.94 312 VAL A C 1
ATOM 2525 O O . VAL A 1 312 ? 15.445 -14.508 -14.227 1 98.94 312 VAL A O 1
ATOM 2528 N N . ALA A 1 313 ? 15.195 -13.742 -12.102 1 98.88 313 ALA A N 1
ATOM 2529 C CA . ALA A 1 313 ? 15.891 -12.492 -12.391 1 98.88 313 ALA A CA 1
ATOM 2530 C C . ALA A 1 313 ? 16.984 -12.219 -11.367 1 98.88 313 ALA A C 1
ATOM 2532 O O . ALA A 1 313 ? 16.953 -12.734 -10.25 1 98.88 313 ALA A O 1
ATOM 2533 N N . LYS A 1 314 ? 17.953 -11.562 -11.727 1 98.5 314 LYS A N 1
ATOM 2534 C CA . LYS A 1 314 ? 19 -10.961 -10.898 1 98.5 314 LYS A CA 1
ATOM 2535 C C . LYS A 1 314 ? 19.312 -9.539 -11.359 1 98.5 314 LYS A C 1
ATOM 2537 O O . LYS A 1 314 ? 20.125 -9.336 -12.258 1 98.5 314 LYS A O 1
ATOM 2542 N N . ILE A 1 315 ? 18.75 -8.578 -10.641 1 98.12 315 ILE A N 1
ATOM 2543 C CA . ILE A 1 315 ? 18.656 -7.188 -11.078 1 98.12 315 ILE A CA 1
ATOM 2544 C C . ILE A 1 315 ? 20.062 -6.625 -11.305 1 98.12 315 ILE A C 1
ATOM 2546 O O . ILE A 1 315 ? 20.906 -6.695 -10.422 1 98.12 315 ILE A O 1
ATOM 2550 N N . GLY A 1 316 ? 20.297 -6.117 -12.422 1 95.81 316 GLY A N 1
ATOM 2551 C CA . GLY A 1 316 ? 21.547 -5.465 -12.766 1 95.81 316 GLY A CA 1
ATOM 2552 C C . GLY A 1 316 ? 22.641 -6.445 -13.125 1 95.81 316 GLY A C 1
ATOM 2553 O O . GLY A 1 316 ? 23.766 -6.039 -13.469 1 95.81 316 GLY A O 1
ATOM 2554 N N . GLN A 1 317 ? 22.344 -7.715 -13.117 1 96.25 317 GLN A N 1
ATOM 2555 C CA . GLN A 1 317 ? 23.391 -8.719 -13.305 1 96.25 317 GLN A CA 1
ATOM 2556 C C . GLN A 1 317 ? 23.109 -9.586 -14.523 1 96.25 317 GLN A C 1
ATOM 2558 O O . GLN A 1 317 ? 24.016 -9.961 -15.258 1 96.25 317 GLN A O 1
ATOM 2563 N N . TRP A 1 318 ? 21.859 -9.977 -14.711 1 97.75 318 TRP A N 1
ATOM 2564 C CA . TRP A 1 318 ? 21.516 -10.867 -15.812 1 97.75 318 TRP A CA 1
ATOM 25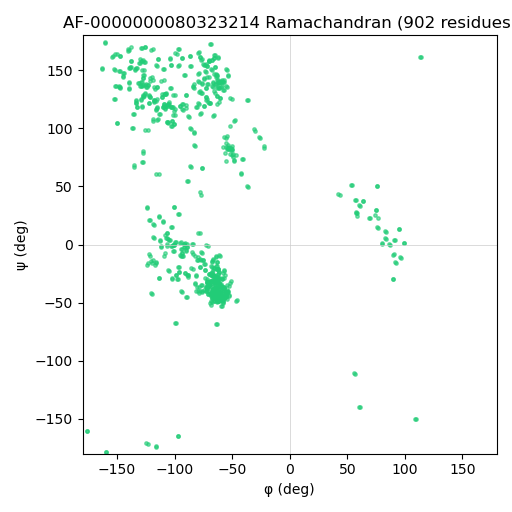65 C C . TRP A 1 318 ? 20.859 -10.102 -16.953 1 97.75 318 TRP A C 1
ATOM 2567 O O . TRP A 1 318 ? 20.25 -9.047 -16.734 1 97.75 318 TRP A O 1
ATOM 2577 N N . LYS A 1 319 ? 20.938 -10.578 -18.156 1 97.38 319 LYS A N 1
ATOM 2578 C CA . LYS A 1 319 ? 20.344 -10.008 -19.359 1 97.38 319 LYS A CA 1
ATOM 2579 C C . LYS A 1 319 ? 19.016 -10.672 -19.688 1 97.38 319 LYS A C 1
ATOM 2581 O O . LYS A 1 319 ? 18.781 -11.82 -19.297 1 97.38 319 LYS A O 1
ATOM 2586 N N . PRO A 1 320 ? 18.156 -9.945 -20.359 1 98.31 320 PRO A N 1
ATOM 2587 C CA . PRO A 1 320 ? 16.859 -10.516 -20.688 1 98.31 320 PRO A CA 1
ATOM 2588 C C . PRO A 1 320 ? 16.953 -11.68 -21.672 1 98.31 320 PRO A C 1
ATOM 2590 O O . PRO A 1 320 ? 17.719 -11.625 -22.625 1 98.31 320 PRO A O 1
ATOM 2593 N N . ARG A 1 321 ? 16.219 -12.719 -21.375 1 98.38 321 ARG A N 1
ATOM 2594 C CA . ARG A 1 321 ? 16.062 -13.859 -22.266 1 98.38 321 ARG A CA 1
ATOM 2595 C C . ARG A 1 321 ? 14.664 -14.477 -22.109 1 98.38 321 ARG A C 1
ATOM 2597 O O . ARG A 1 321 ? 14.141 -14.57 -21 1 98.38 321 ARG A O 1
ATOM 2604 N N . THR A 1 322 ? 14.062 -14.773 -23.188 1 98 322 THR A N 1
ATOM 2605 C CA . THR A 1 322 ? 12.844 -15.586 -23.188 1 98 322 THR A CA 1
ATOM 2606 C C . THR A 1 322 ? 13.156 -17.031 -23.547 1 98 322 THR A C 1
ATOM 2608 O O . THR A 1 322 ? 13.875 -17.297 -24.516 1 98 322 THR A O 1
ATOM 2611 N N . ASP A 1 323 ? 12.719 -17.938 -22.766 1 97.75 323 ASP A N 1
ATOM 2612 C CA . ASP A 1 323 ? 13.055 -19.344 -22.906 1 97.75 323 ASP A CA 1
ATOM 2613 C C . ASP A 1 323 ? 11.797 -20.188 -23.094 1 97.75 323 ASP A C 1
ATOM 2615 O O . ASP A 1 323 ? 10.773 -19.938 -22.469 1 97.75 323 ASP A O 1
ATOM 2619 N N . ASP A 1 324 ? 11.852 -21.25 -23.922 1 94.88 324 ASP A N 1
ATOM 2620 C CA . ASP A 1 324 ? 10.68 -22.047 -24.281 1 94.88 324 ASP A CA 1
ATOM 2621 C C . ASP A 1 324 ? 10.711 -23.406 -23.594 1 94.88 324 ASP A C 1
ATOM 2623 O O . ASP A 1 324 ? 9.875 -24.266 -23.875 1 94.88 324 ASP A O 1
ATOM 2627 N N . MET A 1 325 ? 11.633 -23.594 -22.766 1 95.94 325 MET A N 1
ATOM 2628 C CA . MET A 1 325 ? 11.68 -24.859 -22.031 1 95.94 325 MET A CA 1
ATOM 2629 C C . MET A 1 325 ? 10.453 -25.031 -21.141 1 95.94 325 MET A C 1
ATOM 2631 O O . MET A 1 325 ? 9.977 -24.062 -20.547 1 95.94 325 MET A O 1
ATOM 2635 N N . LEU A 1 326 ? 10.016 -26.312 -21.016 1 97.62 326 LEU A N 1
ATOM 2636 C CA . LEU A 1 326 ? 8.898 -26.625 -20.125 1 97.62 326 LEU A CA 1
ATOM 2637 C C . LEU A 1 326 ? 9.336 -26.531 -18.656 1 97.62 326 LEU A C 1
ATOM 2639 O O . LEU A 1 326 ? 10.336 -27.125 -18.266 1 97.62 326 LEU A O 1
ATOM 2643 N N . VAL A 1 327 ? 8.539 -25.734 -17.906 1 98.25 327 VAL A N 1
ATOM 2644 C CA . VAL A 1 327 ? 8.797 -25.547 -16.484 1 98.25 327 VAL A CA 1
ATOM 2645 C C . VAL A 1 327 ? 7.547 -25.906 -15.672 1 98.25 327 VAL A C 1
ATOM 2647 O O . VAL A 1 327 ? 6.426 -25.672 -16.125 1 98.25 327 VAL A O 1
ATOM 2650 N N . CYS A 1 328 ? 7.715 -26.578 -14.578 1 98.56 328 CYS A N 1
ATOM 2651 C CA . CYS A 1 328 ? 6.656 -26.766 -13.594 1 98.56 328 CYS A CA 1
ATOM 2652 C C . CYS A 1 328 ? 7.008 -26.094 -12.281 1 98.56 328 CYS A C 1
ATOM 2654 O O . CYS A 1 328 ? 7.859 -26.562 -11.531 1 98.56 328 CYS A O 1
ATOM 2656 N N . ASN A 1 329 ? 6.324 -24.953 -11.969 1 97.44 329 ASN A N 1
ATOM 2657 C CA . ASN A 1 329 ? 6.715 -24.172 -10.805 1 97.44 329 ASN A CA 1
ATOM 2658 C C . ASN A 1 329 ? 6.562 -24.969 -9.516 1 97.44 329 ASN A C 1
ATOM 2660 O O . ASN A 1 329 ? 7.297 -24.75 -8.555 1 97.44 329 ASN A O 1
ATOM 2664 N N . GLY A 1 330 ? 5.734 -25.922 -9.453 1 98.31 330 GLY A N 1
ATOM 2665 C CA . GLY A 1 330 ? 5.48 -26.688 -8.25 1 98.31 330 GLY A CA 1
ATOM 2666 C C . GLY A 1 330 ? 6.625 -27.625 -7.883 1 98.31 330 GLY A C 1
ATOM 2667 O O . GLY A 1 330 ? 6.906 -27.828 -6.699 1 98.31 330 GLY A O 1
ATOM 2668 N N . ILE A 1 331 ? 7.332 -28.141 -8.844 1 98.38 331 ILE A N 1
ATOM 2669 C CA . ILE A 1 331 ? 8.312 -29.156 -8.516 1 98.38 331 ILE A CA 1
ATOM 2670 C C . ILE A 1 331 ? 9.719 -28.656 -8.836 1 98.38 331 ILE A C 1
ATOM 2672 O O . ILE A 1 331 ? 10.711 -29.188 -8.344 1 98.38 331 ILE A O 1
ATOM 2676 N N . ASP A 1 332 ? 9.859 -27.594 -9.594 1 98.88 332 ASP A N 1
ATOM 2677 C CA . ASP A 1 332 ? 11.164 -27.203 -10.109 1 98.88 332 ASP A CA 1
ATOM 2678 C C . ASP A 1 332 ? 11.789 -26.125 -9.227 1 98.88 332 ASP A C 1
ATOM 2680 O O . ASP A 1 332 ? 13 -25.891 -9.281 1 98.88 332 ASP A O 1
ATOM 2684 N N . ILE A 1 333 ? 11 -25.391 -8.383 1 98.88 333 ILE A N 1
ATOM 2685 C CA . ILE A 1 333 ? 11.508 -24.219 -7.68 1 98.88 333 ILE A CA 1
ATOM 2686 C C . ILE A 1 333 ? 12.547 -24.641 -6.648 1 98.88 333 ILE A C 1
ATOM 2688 O O . ILE A 1 333 ? 13.656 -24.094 -6.617 1 98.88 333 ILE A O 1
ATOM 2692 N N . ILE A 1 334 ? 12.281 -25.625 -5.805 1 98.88 334 ILE A N 1
ATOM 2693 C CA . ILE A 1 334 ? 13.195 -26 -4.734 1 98.88 334 ILE A CA 1
ATOM 2694 C C . ILE A 1 334 ? 14.508 -26.5 -5.332 1 98.88 334 ILE A C 1
ATOM 2696 O O . ILE A 1 334 ? 15.586 -26.016 -4.977 1 98.88 334 ILE A O 1
ATOM 2700 N N . PRO A 1 335 ? 14.484 -27.453 -6.328 1 98.81 335 PRO A N 1
ATOM 2701 C CA . PRO A 1 335 ? 15.75 -27.859 -6.938 1 98.81 335 PRO A CA 1
ATOM 2702 C C . PRO A 1 335 ? 16.516 -26.688 -7.543 1 98.81 335 PRO A C 1
ATOM 2704 O O . PRO A 1 335 ? 17.75 -26.641 -7.469 1 98.81 335 PRO A O 1
ATOM 2707 N N . THR A 1 336 ? 15.836 -25.781 -8.125 1 98.88 336 THR A N 1
ATOM 2708 C CA . THR A 1 336 ? 16.453 -24.641 -8.789 1 98.88 336 THR A CA 1
ATOM 2709 C C . THR A 1 336 ? 17.172 -23.75 -7.777 1 98.88 336 THR A C 1
ATOM 2711 O O . THR A 1 336 ? 18.344 -23.391 -7.969 1 98.88 336 THR A O 1
ATOM 2714 N N . ILE A 1 337 ? 16.469 -23.406 -6.664 1 98.81 337 ILE A N 1
ATOM 2715 C CA . ILE A 1 337 ? 17.078 -22.5 -5.703 1 98.81 337 ILE A CA 1
ATOM 2716 C C . ILE A 1 337 ? 18.188 -23.219 -4.945 1 98.81 337 ILE A C 1
ATOM 2718 O O . ILE A 1 337 ? 19.188 -22.609 -4.551 1 98.81 337 ILE A O 1
ATOM 2722 N N . CYS A 1 338 ? 18.109 -24.516 -4.742 1 98.75 338 CYS A N 1
ATOM 2723 C CA . CYS A 1 338 ? 19.234 -25.297 -4.227 1 98.75 338 CYS A CA 1
ATOM 2724 C C . CYS A 1 338 ? 20.438 -25.203 -5.16 1 98.75 338 CYS A C 1
ATOM 2726 O O . CYS A 1 338 ? 21.562 -25.047 -4.707 1 98.75 338 CYS A O 1
ATOM 2728 N N . GLY A 1 339 ? 20.156 -25.281 -6.445 1 98.44 339 GLY A N 1
ATOM 2729 C CA . GLY A 1 339 ? 21.219 -25.172 -7.426 1 98.44 339 GLY A CA 1
ATOM 2730 C C . GLY A 1 339 ? 21.938 -23.844 -7.379 1 98.44 339 GLY A C 1
ATOM 2731 O O . GLY A 1 339 ? 23.172 -23.781 -7.438 1 98.44 339 GLY A O 1
ATOM 2732 N N . PHE A 1 340 ? 21.219 -22.781 -7.215 1 98.12 340 PHE A N 1
ATOM 2733 C CA . PHE A 1 340 ? 21.797 -21.453 -7.168 1 98.12 340 PHE A CA 1
ATOM 2734 C C . PHE A 1 340 ? 22.594 -21.25 -5.887 1 98.12 340 PHE A C 1
ATOM 2736 O O . PHE A 1 340 ? 23.594 -20.516 -5.875 1 98.12 340 PHE A O 1
ATOM 2743 N N . THR A 1 341 ? 22.188 -21.891 -4.762 1 98.12 341 THR A N 1
ATOM 2744 C CA . THR A 1 341 ? 22.672 -21.484 -3.445 1 98.12 341 THR A CA 1
ATOM 2745 C C . THR A 1 341 ? 23.688 -22.5 -2.92 1 98.12 341 THR A C 1
ATOM 2747 O O . THR A 1 341 ? 24.422 -22.203 -1.971 1 98.12 341 THR A O 1
ATOM 2750 N N . GLY A 1 342 ? 23.641 -23.688 -3.424 1 97.69 342 GLY A N 1
ATOM 2751 C CA . GLY A 1 342 ? 24.484 -24.75 -2.9 1 97.69 342 GLY A CA 1
ATOM 2752 C C . GLY A 1 342 ? 23.875 -25.484 -1.723 1 97.69 342 GLY A C 1
ATOM 2753 O O . GLY A 1 342 ? 24.469 -26.406 -1.171 1 97.69 342 GLY A O 1
ATOM 2754 N N . VAL A 1 343 ? 22.656 -25.062 -1.33 1 98.31 343 VAL A N 1
ATOM 2755 C CA . VAL A 1 343 ? 21.922 -25.797 -0.298 1 98.31 343 VAL A CA 1
ATOM 2756 C C . VAL A 1 343 ? 21.625 -27.219 -0.783 1 98.31 343 VAL A C 1
ATOM 2758 O O . VAL A 1 343 ? 21.266 -27.422 -1.943 1 98.31 343 VAL A O 1
ATOM 2761 N N . LYS A 1 344 ? 21.75 -28.188 0.072 1 97.62 344 LYS A N 1
ATOM 2762 C CA . LYS A 1 344 ? 21.547 -29.578 -0.315 1 97.62 344 LYS A CA 1
ATOM 2763 C C . LYS A 1 344 ? 20.078 -29.859 -0.622 1 97.62 344 LYS A C 1
ATOM 2765 O O . LYS A 1 344 ? 19.219 -29.672 0.233 1 97.62 344 LYS A O 1
ATOM 2770 N N . LYS A 1 345 ? 19.859 -30.281 -1.764 1 96.69 345 LYS A N 1
ATOM 2771 C CA . LYS A 1 345 ? 18.516 -30.688 -2.184 1 96.69 345 LYS A CA 1
ATOM 2772 C C . LYS A 1 345 ? 18.172 -32.062 -1.639 1 96.69 345 LYS A C 1
ATOM 2774 O O . LYS A 1 345 ? 18.938 -33.031 -1.775 1 96.69 345 LYS A O 1
ATOM 2779 N N . PRO A 1 346 ? 17.016 -32.219 -1.06 1 97.38 346 PRO A N 1
ATOM 2780 C CA . PRO A 1 346 ? 16.594 -33.562 -0.691 1 97.38 346 PRO A CA 1
ATOM 2781 C C . PRO A 1 346 ? 16.562 -34.531 -1.883 1 97.38 346 PRO A C 1
ATOM 2783 O O . PRO A 1 346 ? 16.094 -34.156 -2.961 1 97.38 346 PRO A O 1
ATOM 2786 N N . ALA A 1 347 ? 16.969 -35.719 -1.711 1 96.25 347 ALA A N 1
ATOM 2787 C CA . ALA A 1 347 ? 17.188 -36.688 -2.787 1 96.25 347 ALA A CA 1
ATOM 2788 C C . ALA A 1 347 ? 15.859 -37.094 -3.428 1 96.25 347 ALA A C 1
ATOM 2790 O O . ALA A 1 347 ? 15.82 -37.469 -4.605 1 96.25 347 ALA A O 1
ATOM 2791 N N . TYR A 1 348 ? 14.812 -36.969 -2.715 1 95.62 348 TYR A N 1
ATOM 2792 C CA . TYR A 1 348 ? 13.531 -37.469 -3.201 1 95.62 348 TYR A CA 1
ATOM 2793 C C . TYR A 1 348 ? 12.883 -36.469 -4.148 1 95.62 348 TYR A C 1
ATOM 2795 O O . TYR A 1 348 ? 11.883 -36.781 -4.801 1 95.62 348 TYR A O 1
ATOM 2803 N N . LEU A 1 349 ? 13.406 -35.281 -4.25 1 97.06 349 LEU A N 1
ATOM 2804 C CA . LEU A 1 349 ? 12.836 -34.281 -5.156 1 97.06 349 LEU A CA 1
ATOM 2805 C C . LEU A 1 349 ? 13.227 -34.562 -6.598 1 97.06 349 LEU A C 1
ATOM 2807 O O . LEU A 1 349 ? 14.414 -34.75 -6.898 1 97.06 349 LEU A O 1
ATOM 2811 N N . ARG A 1 350 ? 12.25 -34.562 -7.457 1 94.25 350 ARG A N 1
ATOM 2812 C CA . ARG A 1 350 ? 12.469 -35.031 -8.828 1 94.25 350 ARG A CA 1
ATOM 2813 C C . ARG A 1 350 ? 12.359 -33.875 -9.812 1 94.25 350 ARG A C 1
ATOM 2815 O O . ARG A 1 350 ? 12.508 -34.062 -11.016 1 94.25 350 ARG A O 1
ATOM 2822 N N . GLY A 1 351 ? 12.062 -32.688 -9.375 1 97.56 351 GLY A N 1
ATOM 2823 C CA . GLY A 1 351 ? 11.945 -31.531 -10.258 1 97.56 351 GLY A CA 1
ATOM 2824 C C . GLY A 1 351 ? 13.25 -31.156 -10.93 1 97.56 351 GLY A C 1
ATOM 2825 O O . GLY A 1 351 ? 14.32 -31.594 -10.516 1 97.56 351 GLY A O 1
ATOM 2826 N N . ALA A 1 352 ? 13.18 -30.375 -11.977 1 97.94 352 ALA A N 1
ATOM 2827 C CA . ALA A 1 352 ? 14.344 -29.922 -12.727 1 97.94 352 ALA A CA 1
ATOM 2828 C C . ALA A 1 352 ? 15.039 -28.75 -12.016 1 97.94 352 ALA A C 1
ATOM 2830 O O . ALA A 1 352 ? 14.375 -27.891 -11.438 1 97.94 352 ALA A O 1
ATOM 2831 N N . ASP A 1 353 ? 16.297 -28.781 -12.055 1 98.5 353 ASP A N 1
ATOM 2832 C CA . ASP A 1 353 ? 17.109 -27.656 -11.609 1 98.5 353 ASP A CA 1
ATOM 2833 C C . ASP A 1 353 ? 17.312 -26.656 -12.734 1 98.5 353 ASP A C 1
ATOM 2835 O O . ASP A 1 353 ? 18.281 -26.75 -13.5 1 98.5 353 ASP A O 1
ATOM 2839 N N . LEU A 1 354 ? 16.562 -25.578 -12.75 1 98.62 354 LEU A N 1
ATOM 2840 C CA . LEU A 1 35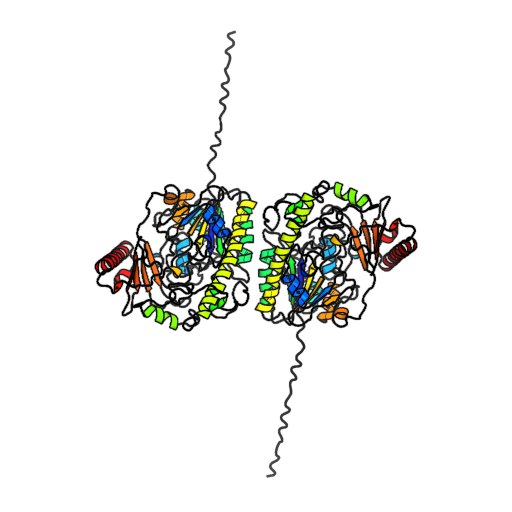4 ? 16.562 -24.609 -13.836 1 98.62 354 LEU A CA 1
ATOM 2841 C C . LEU A 1 354 ? 17.828 -23.75 -13.805 1 98.62 354 LEU A C 1
ATOM 2843 O O . LEU A 1 354 ? 18.141 -23.062 -14.781 1 98.62 354 LEU A O 1
ATOM 2847 N N . SER A 1 355 ? 18.547 -23.75 -12.648 1 98.38 355 SER A N 1
ATOM 2848 C CA . SER A 1 355 ? 19.812 -23.031 -12.617 1 98.38 355 SER A CA 1
ATOM 2849 C C . SER A 1 355 ? 20.766 -23.531 -13.688 1 98.38 355 SER A C 1
ATOM 2851 O O . SER A 1 355 ? 21.562 -22.766 -14.234 1 98.38 355 SER A O 1
ATOM 2853 N N . GLU A 1 356 ? 20.672 -24.797 -14.086 1 98 356 GLU A N 1
ATOM 2854 C CA . GLU A 1 356 ? 21.484 -25.375 -15.141 1 98 356 GLU A CA 1
ATOM 2855 C C . GLU A 1 356 ? 21.141 -24.781 -16.5 1 98 356 GLU A C 1
ATOM 2857 O O . GLU A 1 356 ? 22.016 -24.438 -17.297 1 98 356 GLU A O 1
ATOM 2862 N N . ARG A 1 357 ? 19.797 -24.719 -16.688 1 97.19 357 ARG A N 1
ATOM 2863 C CA . ARG A 1 357 ? 19.297 -24.156 -17.953 1 97.19 357 ARG A CA 1
ATOM 2864 C C . ARG A 1 357 ? 19.656 -22.672 -18.062 1 97.19 357 ARG A C 1
ATOM 2866 O O . ARG A 1 357 ? 19.922 -22.188 -19.156 1 97.19 357 ARG A O 1
ATOM 2873 N N . ILE A 1 358 ? 19.594 -21.938 -16.969 1 97.62 358 ILE A N 1
ATOM 2874 C CA . ILE A 1 358 ? 19.859 -20.5 -16.953 1 97.62 358 ILE A CA 1
ATOM 2875 C C . ILE A 1 358 ? 21.359 -20.266 -17.203 1 97.62 358 ILE A C 1
ATOM 2877 O O . ILE A 1 358 ? 21.719 -19.344 -17.938 1 97.62 358 ILE A O 1
ATOM 2881 N N . THR A 1 359 ? 22.25 -21.109 -16.734 1 96 359 THR A N 1
ATOM 2882 C CA . THR A 1 359 ? 23.688 -21 -16.938 1 96 359 THR A CA 1
ATOM 2883 C C . THR A 1 359 ? 24.078 -21.469 -18.328 1 96 359 THR A C 1
ATOM 2885 O O . THR A 1 359 ? 24.922 -20.859 -18.984 1 96 359 THR A O 1
ATOM 2888 N N . ASP A 1 360 ? 23.406 -22.547 -18.734 1 96.75 360 ASP A N 1
ATOM 2889 C CA . ASP A 1 360 ? 23.641 -23.109 -20.078 1 96.75 360 ASP A CA 1
ATOM 2890 C C . ASP A 1 360 ? 22.328 -23.219 -20.844 1 96.75 360 ASP A C 1
ATOM 2892 O O . ASP A 1 360 ? 21.641 -24.25 -20.781 1 96.75 360 ASP A O 1
ATOM 2896 N N . PRO A 1 361 ? 22.062 -22.266 -21.688 1 95.19 361 PRO A N 1
ATOM 2897 C CA . PRO A 1 361 ? 20.781 -22.188 -22.391 1 95.19 361 PRO A CA 1
ATOM 2898 C C . PRO A 1 361 ? 20.547 -23.375 -23.328 1 95.19 361 PRO A C 1
ATOM 2900 O O . PRO A 1 361 ? 19.422 -23.562 -23.797 1 95.19 361 PRO A O 1
ATOM 2903 N N . LEU A 1 362 ? 21.531 -24.188 -23.562 1 94.75 362 LEU A N 1
ATOM 2904 C CA . LEU A 1 362 ? 21.391 -25.312 -24.484 1 94.75 362 LEU A CA 1
ATOM 2905 C C . LEU A 1 362 ? 21.016 -26.594 -23.75 1 94.75 362 LEU A C 1
ATOM 2907 O O . LEU A 1 362 ? 20.625 -27.578 -24.359 1 94.75 362 LEU A O 1
ATOM 2911 N N . LYS A 1 363 ? 21.078 -26.547 -22.422 1 95.69 363 LYS A N 1
ATOM 2912 C CA . LYS A 1 363 ? 20.766 -27.719 -21.625 1 95.69 363 LYS A CA 1
ATOM 2913 C C . LYS A 1 363 ? 19.281 -28.062 -21.688 1 95.69 363 LYS A C 1
ATOM 2915 O O . LYS A 1 363 ? 18.438 -27.203 -21.422 1 95.69 363 LYS A O 1
ATOM 2920 N N . ASN A 1 364 ? 18.938 -29.234 -22.125 1 94.25 364 ASN A N 1
ATOM 2921 C CA . ASN A 1 364 ? 17.562 -29.703 -22.109 1 94.25 364 ASN A CA 1
ATOM 2922 C C . ASN A 1 364 ? 17.25 -30.5 -20.859 1 94.25 364 ASN A C 1
ATOM 2924 O O . ASN A 1 364 ? 17.812 -31.578 -20.641 1 94.25 364 ASN A O 1
ATOM 2928 N N . LEU A 1 365 ? 16.375 -30.031 -20.078 1 96.25 365 LEU A N 1
ATOM 2929 C CA . LEU A 1 365 ? 16.078 -30.672 -18.797 1 96.25 365 LEU A CA 1
ATOM 2930 C C . LEU A 1 365 ? 14.844 -31.562 -18.906 1 96.25 365 LEU A C 1
ATOM 2932 O O . LEU A 1 365 ? 14.672 -32.5 -18.141 1 96.25 365 LEU A O 1
ATOM 2936 N N . ARG A 1 366 ? 13.883 -31.234 -19.797 1 95.75 366 ARG A N 1
ATOM 2937 C CA . ARG A 1 366 ? 12.695 -32.031 -20.031 1 95.75 366 ARG A CA 1
ATOM 2938 C C . ARG A 1 366 ? 12.008 -31.656 -21.344 1 95.75 366 ARG A C 1
ATOM 2940 O O . ARG A 1 366 ? 12.062 -30.484 -21.75 1 95.75 366 ARG A O 1
ATOM 2947 N N . ASP A 1 367 ? 11.344 -32.562 -21.922 1 95 367 ASP A N 1
ATOM 2948 C CA . ASP A 1 367 ? 10.625 -32.281 -23.156 1 95 367 ASP A CA 1
ATOM 2949 C C . ASP A 1 367 ? 9.133 -32.594 -23 1 95 367 ASP A C 1
ATOM 2951 O O . ASP A 1 367 ? 8.352 -32.344 -23.922 1 95 367 ASP A O 1
ATOM 2955 N N . THR A 1 368 ? 8.781 -33.188 -21.922 1 97.75 368 THR A N 1
ATOM 2956 C CA . THR A 1 368 ? 7.398 -33.531 -21.641 1 97.75 368 THR A CA 1
ATOM 2957 C C . THR A 1 368 ? 7.055 -33.281 -20.172 1 97.75 368 THR A C 1
ATOM 2959 O O . THR A 1 368 ? 7.891 -33.469 -19.297 1 97.75 368 THR A O 1
ATOM 2962 N N . LEU A 1 369 ? 5.875 -32.75 -19.891 1 98.19 369 LEU A N 1
ATOM 2963 C CA . LEU A 1 369 ? 5.398 -32.438 -18.547 1 98.19 369 LEU A CA 1
ATOM 2964 C C . LEU A 1 369 ? 4.012 -33.031 -18.312 1 98.19 369 LEU A C 1
ATOM 2966 O O . LEU A 1 369 ? 3.156 -33 -19.188 1 98.19 369 LEU A O 1
ATOM 2970 N N . VAL A 1 370 ? 3.797 -33.625 -17.156 1 98.69 370 VAL A N 1
ATOM 2971 C CA . VAL A 1 370 ? 2.477 -34.062 -16.75 1 98.69 370 VAL A CA 1
ATOM 2972 C C . VAL A 1 370 ? 1.963 -33.219 -15.594 1 98.69 370 VAL A C 1
ATOM 2974 O O . VAL A 1 370 ? 2.693 -32.938 -14.641 1 98.69 370 VAL A O 1
ATOM 2977 N N . ILE A 1 371 ? 0.743 -32.688 -15.68 1 98.75 371 ILE A N 1
ATOM 2978 C CA . ILE A 1 371 ? 0.077 -31.969 -14.594 1 98.75 371 ILE A CA 1
ATOM 2979 C C . ILE A 1 371 ? -1.288 -32.594 -14.328 1 98.75 371 ILE A C 1
ATOM 2981 O O . ILE A 1 371 ? -1.719 -33.5 -15.055 1 98.75 371 ILE A O 1
ATOM 2985 N N . GLU A 1 372 ? -1.925 -32.188 -13.25 1 98.69 372 GLU A N 1
ATOM 2986 C CA . GLU A 1 372 ? -3.143 -32.875 -12.836 1 98.69 372 GLU A CA 1
ATOM 2987 C C . GLU A 1 372 ? -4.191 -31.906 -12.328 1 98.69 372 GLU A C 1
ATOM 2989 O O . GLU A 1 372 ? -3.91 -30.703 -12.188 1 98.69 372 GLU A O 1
ATOM 2994 N N . THR A 1 373 ? -5.406 -32.344 -12.172 1 97.62 373 THR A N 1
ATOM 2995 C CA . THR A 1 373 ? -6.465 -31.562 -11.547 1 97.62 373 THR A CA 1
ATOM 2996 C C . THR A 1 373 ? -7.441 -32.469 -10.805 1 97.62 373 THR A C 1
ATOM 2998 O O . THR A 1 373 ? -7.566 -33.656 -11.133 1 97.62 373 THR A O 1
ATOM 3001 N N . ASP A 1 374 ? -8.008 -31.969 -9.781 1 95.81 374 ASP A N 1
ATOM 3002 C CA . ASP A 1 374 ? -9.195 -32.469 -9.094 1 95.81 374 ASP A CA 1
ATOM 3003 C C . ASP A 1 374 ? -10.188 -31.328 -8.836 1 95.81 374 ASP A C 1
ATOM 3005 O O . ASP A 1 374 ? -9.867 -30.359 -8.141 1 95.81 374 ASP A O 1
ATOM 3009 N N . PHE A 1 375 ? -11.344 -31.469 -9.406 1 93.12 375 PHE A N 1
ATOM 3010 C CA . PHE A 1 375 ? -12.352 -30.438 -9.219 1 93.12 375 PHE A CA 1
ATOM 3011 C C . PHE A 1 375 ? -12.898 -30.469 -7.793 1 93.12 375 PHE A C 1
ATOM 3013 O O . PHE A 1 375 ? -13.109 -31.547 -7.227 1 93.12 375 PHE A O 1
ATOM 3020 N N . ALA A 1 376 ? -13.055 -29.297 -7.289 1 88.62 376 ALA A N 1
ATOM 3021 C CA . ALA A 1 376 ? -13.547 -29.156 -5.922 1 88.62 376 ALA A CA 1
ATOM 3022 C C . ALA A 1 376 ? -14.445 -27.938 -5.781 1 88.62 376 ALA A C 1
ATOM 3024 O O . ALA A 1 376 ? -14.32 -26.969 -6.543 1 88.62 376 ALA A O 1
ATOM 3025 N N . ASP A 1 377 ? -15.406 -28.016 -4.941 1 85.56 377 ASP A N 1
ATOM 3026 C CA . ASP A 1 377 ? -16.141 -26.875 -4.41 1 85.56 377 ASP A CA 1
ATOM 3027 C C . ASP A 1 377 ? -15.68 -26.547 -2.992 1 85.56 377 ASP A C 1
ATOM 3029 O O . ASP A 1 377 ? -16.094 -27.188 -2.029 1 85.56 377 ASP A O 1
ATOM 3033 N N . ASN A 1 378 ? -14.867 -25.516 -2.98 1 79.56 378 ASN A N 1
ATOM 3034 C CA . ASN A 1 378 ? -14.172 -25.219 -1.729 1 79.56 378 ASN A CA 1
ATOM 3035 C C . ASN A 1 378 ? -13.375 -26.422 -1.237 1 79.56 378 ASN A C 1
ATOM 3037 O O . ASN A 1 378 ? -12.477 -26.906 -1.93 1 79.56 378 ASN A O 1
ATOM 3041 N N . GLU A 1 379 ? -13.781 -27.031 -0.164 1 82.19 379 GLU A N 1
ATOM 3042 C CA . GLU A 1 379 ? -13.023 -28.125 0.418 1 82.19 379 GLU A CA 1
ATOM 3043 C C . GLU A 1 379 ? -13.609 -29.484 0.01 1 82.19 379 GLU A C 1
ATOM 3045 O O . GLU A 1 379 ? -13 -30.516 0.251 1 82.19 379 GLU A O 1
ATOM 3050 N N . ASP A 1 380 ? -14.664 -29.484 -0.821 1 86.56 380 ASP A N 1
ATOM 3051 C CA . ASP A 1 380 ? -15.344 -30.719 -1.189 1 86.56 380 ASP A CA 1
ATOM 3052 C C . ASP A 1 380 ? -14.945 -31.156 -2.596 1 86.56 380 ASP A C 1
ATOM 3054 O O . ASP A 1 380 ? -15.242 -30.469 -3.576 1 86.56 380 ASP A O 1
ATOM 3058 N N . LEU A 1 381 ? -14.336 -32.344 -2.65 1 90.44 381 LEU A N 1
ATOM 3059 C CA . LEU A 1 381 ? -14 -32.906 -3.951 1 90.44 381 LEU A CA 1
ATOM 3060 C C . LEU A 1 381 ? -15.25 -33.375 -4.684 1 90.44 381 LEU A C 1
ATOM 3062 O O . LEU A 1 381 ? -16.156 -33.938 -4.07 1 90.44 381 LEU A O 1
ATOM 3066 N N . LEU A 1 382 ? -15.258 -33.219 -6.004 1 88.81 382 LEU A N 1
ATOM 3067 C CA . LEU A 1 382 ? -16.469 -33.469 -6.773 1 88.81 382 LEU A CA 1
ATOM 3068 C C . LEU A 1 382 ? -16.328 -34.781 -7.562 1 88.81 382 LEU A C 1
ATOM 3070 O O . LEU A 1 382 ? -17.234 -35.156 -8.32 1 88.81 382 LEU A O 1
ATOM 3074 N N . GLY A 1 383 ? -15.203 -35.406 -7.441 1 90.75 383 GLY A N 1
ATOM 3075 C CA . GLY A 1 383 ? -14.992 -36.719 -8.062 1 90.75 383 GLY A CA 1
ATOM 3076 C C . GLY A 1 383 ? -14.578 -36.594 -9.523 1 90.75 383 GLY A C 1
ATOM 3077 O O . GLY A 1 383 ? -14.562 -37.625 -10.234 1 90.75 383 GLY A O 1
ATOM 3078 N N . ILE A 1 384 ? -14.375 -35.469 -10.023 1 93.56 384 ILE A N 1
ATOM 3079 C CA . ILE A 1 384 ? -13.852 -35.219 -11.367 1 93.56 384 ILE A CA 1
ATOM 3080 C C . ILE A 1 384 ? -12.359 -34.906 -11.289 1 93.56 384 ILE A C 1
ATOM 3082 O O . ILE A 1 384 ? -11.953 -33.938 -10.625 1 93.56 384 ILE A O 1
ATOM 3086 N N . SER A 1 385 ? -11.578 -35.75 -11.883 1 96.56 385 SER A N 1
ATOM 3087 C CA . SER A 1 385 ? -10.133 -35.562 -11.906 1 96.56 385 SER A CA 1
ATOM 3088 C C . SER A 1 385 ? -9.578 -35.688 -13.32 1 96.56 385 SER A C 1
ATOM 3090 O O . SER A 1 385 ? -10.25 -36.219 -14.211 1 96.56 385 SER A O 1
ATOM 3092 N N . GLY A 1 386 ? -8.414 -35.156 -13.531 1 97.94 386 GLY A N 1
ATOM 3093 C CA . GLY A 1 386 ? -7.805 -35.188 -14.844 1 97.94 386 GLY A CA 1
ATOM 3094 C C . GLY A 1 386 ? -6.289 -35.125 -14.805 1 97.94 386 GLY A C 1
ATOM 3095 O O . GLY A 1 386 ? -5.707 -34.812 -13.766 1 97.94 386 GLY A O 1
ATOM 3096 N N . ARG A 1 387 ? -5.684 -35.531 -15.938 1 98.75 387 ARG A N 1
ATOM 3097 C CA . ARG A 1 387 ? -4.262 -35.344 -16.219 1 98.75 387 ARG A CA 1
ATOM 3098 C C . ARG A 1 387 ? -4.047 -34.688 -17.562 1 98.75 387 ARG A C 1
ATOM 3100 O O . ARG A 1 387 ? -4.883 -34.781 -18.469 1 98.75 387 ARG A O 1
ATOM 3107 N N . ALA A 1 388 ? -2.984 -33.969 -17.656 1 98.81 388 ALA A N 1
ATOM 3108 C CA . ALA A 1 388 ? -2.545 -33.438 -18.938 1 98.81 388 ALA A CA 1
ATOM 3109 C C . ALA A 1 388 ? -1.086 -33.781 -19.203 1 98.81 388 ALA A C 1
ATOM 3111 O O . ALA A 1 388 ? -0.251 -33.75 -18.297 1 98.81 388 ALA A O 1
ATOM 3112 N N . VAL A 1 389 ? -0.794 -34.188 -20.422 1 98.88 389 VAL A N 1
ATOM 3113 C CA . VAL A 1 389 ? 0.559 -34.344 -20.938 1 98.88 389 VAL A CA 1
ATOM 3114 C C . VAL A 1 389 ? 0.881 -33.188 -21.906 1 98.88 389 VAL A C 1
ATOM 3116 O O . VAL A 1 389 ? 0.168 -32.969 -22.891 1 98.88 389 VAL A O 1
ATOM 3119 N N . ILE A 1 390 ? 1.919 -32.469 -21.609 1 98.75 390 ILE A N 1
ATOM 3120 C CA . ILE A 1 390 ? 2.311 -31.328 -22.422 1 98.75 390 ILE A CA 1
ATOM 3121 C C . ILE A 1 390 ? 3.676 -31.594 -23.062 1 98.75 390 ILE A C 1
ATOM 3123 O O . ILE A 1 390 ? 4.645 -31.891 -22.359 1 98.75 390 ILE A O 1
ATOM 3127 N N . THR A 1 391 ? 3.764 -31.5 -24.312 1 97.81 391 THR A N 1
ATOM 3128 C CA . THR A 1 391 ? 5.008 -31.578 -25.078 1 97.81 391 THR A CA 1
ATOM 3129 C C . THR A 1 391 ? 5.293 -30.266 -25.797 1 97.81 391 THR A C 1
ATOM 3131 O O . THR A 1 391 ? 4.652 -29.25 -25.5 1 97.81 391 THR A O 1
ATOM 3134 N N . ASN A 1 392 ? 6.297 -30.25 -26.594 1 93.25 392 ASN A N 1
ATOM 3135 C CA . ASN A 1 392 ? 6.656 -29.016 -27.281 1 93.25 392 ASN A CA 1
ATOM 3136 C C . ASN A 1 392 ? 5.535 -28.547 -28.203 1 93.25 392 ASN A C 1
ATOM 3138 O O . ASN A 1 392 ? 5.324 -27.344 -28.359 1 93.25 392 ASN A O 1
ATOM 3142 N N . ASP A 1 393 ? 4.809 -29.547 -28.719 1 95.81 393 ASP A N 1
ATOM 3143 C CA . ASP A 1 393 ? 3.883 -29.109 -29.766 1 95.81 393 ASP A CA 1
ATOM 3144 C C . ASP A 1 393 ? 2.447 -29.5 -29.422 1 95.81 393 ASP A C 1
ATOM 3146 O O . ASP A 1 393 ? 1.498 -28.984 -30.016 1 95.81 393 ASP A O 1
ATOM 3150 N N . PHE A 1 394 ? 2.328 -30.438 -28.453 1 98.31 394 PHE A N 1
ATOM 3151 C CA . PHE A 1 394 ? 0.988 -30.969 -28.219 1 98.31 394 PHE A CA 1
ATOM 3152 C C . PHE A 1 394 ? 0.646 -30.953 -26.734 1 98.31 394 PHE A C 1
ATOM 3154 O O . PHE A 1 394 ? 1.539 -30.969 -25.891 1 98.31 394 PHE A O 1
ATOM 3161 N N . LYS A 1 395 ? -0.589 -30.938 -26.484 1 98.75 395 LYS A N 1
ATOM 3162 C CA . LYS A 1 395 ? -1.146 -31.156 -25.156 1 98.75 395 LYS A CA 1
ATOM 3163 C C . LYS A 1 395 ? -2.307 -32.125 -25.188 1 98.75 395 LYS A C 1
ATOM 3165 O O . LYS A 1 395 ? -3.225 -32 -26 1 98.75 395 LYS A O 1
ATOM 3170 N N . TYR A 1 396 ? -2.172 -33.125 -24.422 1 98.75 396 TYR A N 1
ATOM 3171 C CA . TYR A 1 396 ? -3.207 -34.156 -24.25 1 98.75 396 TYR A CA 1
ATOM 3172 C C . TYR A 1 396 ? -3.846 -34.031 -22.859 1 98.75 396 TYR A C 1
ATOM 3174 O O . TYR A 1 396 ? -3.143 -33.938 -21.859 1 98.75 396 TYR A O 1
ATOM 3182 N N . ILE A 1 397 ? -5.176 -34 -22.812 1 98.62 397 ILE A N 1
ATOM 3183 C CA . ILE A 1 397 ? -5.926 -33.938 -21.562 1 98.62 397 ILE A CA 1
ATOM 3184 C C . ILE A 1 397 ? -6.898 -35.125 -21.5 1 98.62 397 ILE A C 1
ATOM 3186 O O . ILE A 1 397 ? -7.551 -35.469 -22.484 1 98.62 397 ILE A O 1
ATOM 3190 N N . VAL A 1 398 ? -6.988 -35.75 -20.312 1 98.5 398 VAL A N 1
ATOM 3191 C CA . VAL A 1 398 ? -7.965 -36.812 -20.141 1 98.5 398 VAL A CA 1
ATOM 3192 C C . VAL A 1 398 ? -8.609 -36.688 -18.766 1 98.5 398 VAL A C 1
ATOM 3194 O O . VAL A 1 398 ? -7.922 -36.5 -17.766 1 98.5 398 VAL A O 1
ATOM 3197 N N . TYR A 1 399 ? -9.906 -36.812 -18.719 1 97.81 399 TYR A N 1
ATOM 3198 C CA . TYR A 1 399 ? -10.672 -36.812 -17.469 1 97.81 399 TYR A CA 1
ATOM 3199 C C . TYR A 1 399 ? -11.109 -38.25 -17.109 1 97.81 399 TYR A C 1
ATOM 3201 O O . TYR A 1 399 ? -11.18 -39.125 -17.969 1 97.81 399 TYR A O 1
ATOM 3209 N N . ASN A 1 400 ? -11.438 -38.469 -15.844 1 97 400 ASN A N 1
ATOM 3210 C CA . ASN A 1 400 ? -11.68 -39.844 -15.328 1 97 400 ASN A CA 1
ATOM 3211 C C . ASN A 1 400 ? -13.078 -40.312 -15.695 1 97 400 ASN A C 1
ATOM 3213 O O . ASN A 1 400 ? -13.367 -41.531 -15.578 1 97 400 ASN A O 1
ATOM 3217 N N . LYS A 1 401 ? -13.922 -39.406 -16.125 1 93.94 401 LYS A N 1
ATOM 3218 C CA . LYS A 1 401 ? -15.273 -39.812 -16.469 1 93.94 401 LYS A CA 1
ATOM 3219 C C . LYS A 1 401 ? -15.867 -38.938 -17.562 1 93.94 401 LYS A C 1
ATOM 3221 O O . LYS A 1 401 ? -15.297 -37.906 -17.922 1 93.94 401 LYS A O 1
ATOM 3226 N N . GLY A 1 402 ? -17 -39.469 -18.172 1 92.56 402 GLY A N 1
ATOM 3227 C CA . GLY A 1 402 ? -17.703 -38.781 -19.25 1 92.56 402 GLY A CA 1
ATOM 3228 C C . GLY A 1 402 ? -17.609 -39.5 -20.578 1 92.56 402 GLY A C 1
ATOM 3229 O O . GLY A 1 402 ? -16.75 -40.375 -20.766 1 92.56 402 GLY A O 1
ATOM 3230 N N . ASN A 1 403 ? -18.531 -39.156 -21.5 1 90.81 403 ASN A N 1
ATOM 3231 C CA . ASN A 1 403 ? -18.562 -39.75 -22.828 1 90.81 403 ASN A CA 1
ATOM 3232 C C . ASN A 1 403 ? -17.359 -39.312 -23.656 1 90.81 403 ASN A C 1
ATOM 3234 O O . ASN A 1 403 ? -16.688 -40.125 -24.266 1 90.81 403 ASN A O 1
ATOM 3238 N N . ILE A 1 404 ? -17.203 -38.062 -23.688 1 93 404 ILE A N 1
ATOM 3239 C CA . ILE A 1 404 ? -15.992 -37.438 -24.234 1 93 404 ILE A CA 1
ATOM 3240 C C . ILE A 1 404 ? -15.055 -37.031 -23.109 1 93 404 ILE A C 1
ATOM 3242 O O . ILE A 1 404 ? -15.391 -36.188 -22.297 1 93 404 ILE A O 1
ATOM 3246 N N . ARG A 1 405 ? -13.922 -37.75 -23.047 1 95.5 405 ARG A N 1
ATOM 3247 C CA . ARG A 1 405 ? -13.07 -37.531 -21.891 1 95.5 405 ARG A CA 1
ATOM 3248 C C . ARG A 1 405 ? -11.68 -37.031 -22.312 1 95.5 405 ARG A C 1
ATOM 3250 O O . ARG A 1 405 ? -10.883 -36.625 -21.469 1 95.5 405 ARG A O 1
ATOM 3257 N N . GLU A 1 406 ? -11.406 -37.219 -23.609 1 97.38 406 GLU A N 1
ATOM 3258 C CA . GLU A 1 406 ? -10.055 -36.906 -24.078 1 97.38 406 GLU A CA 1
ATOM 3259 C C . GLU A 1 406 ? -10.031 -35.656 -24.953 1 97.38 406 GLU A C 1
ATOM 3261 O O . GLU A 1 406 ? -10.961 -35.438 -25.719 1 97.38 406 GLU A O 1
ATOM 3266 N N . GLN A 1 407 ? -9 -34.875 -24.781 1 98.12 407 GLN A N 1
ATOM 3267 C CA . GLN A 1 407 ? -8.688 -33.781 -25.656 1 98.12 407 GLN A CA 1
ATOM 3268 C C . GLN A 1 407 ? -7.238 -33.812 -26.125 1 98.12 407 GLN A C 1
ATOM 3270 O O . GLN A 1 407 ? -6.355 -34.281 -25.391 1 98.12 407 GLN A O 1
ATOM 3275 N N . LEU A 1 408 ? -7.02 -33.5 -27.375 1 98.44 408 LEU A N 1
ATOM 3276 C CA . LEU A 1 408 ? -5.695 -33.344 -27.969 1 98.44 408 LEU A CA 1
ATOM 3277 C C . LEU A 1 408 ? -5.594 -32.031 -28.719 1 98.44 408 LEU A C 1
ATOM 3279 O O . LEU A 1 408 ? -6.434 -31.734 -29.578 1 98.44 408 LEU A O 1
ATOM 3283 N N . PHE A 1 409 ? -4.598 -31.219 -28.359 1 98.38 409 PHE A N 1
ATOM 3284 C CA . PHE A 1 409 ? -4.414 -29.938 -29.016 1 98.38 409 PHE A CA 1
ATOM 3285 C C . PHE A 1 409 ? -3.006 -29.812 -29.594 1 98.38 409 PHE A C 1
ATOM 3287 O O . PHE A 1 409 ? -2.035 -30.219 -28.953 1 98.38 409 PHE A O 1
ATOM 3294 N N . ASN A 1 410 ? -2.883 -29.328 -30.812 1 98.12 410 ASN A N 1
ATOM 3295 C CA . ASN A 1 410 ? -1.607 -28.875 -31.359 1 98.12 410 ASN A CA 1
ATOM 3296 C C . ASN A 1 410 ? -1.283 -27.453 -30.938 1 98.12 410 ASN A C 1
ATOM 3298 O O . ASN A 1 410 ? -1.679 -26.5 -31.594 1 98.12 410 ASN A O 1
ATOM 3302 N N . LEU A 1 411 ? -0.526 -27.312 -29.922 1 97.25 411 LEU A N 1
ATOM 3303 C CA . LEU A 1 411 ? -0.295 -26 -29.297 1 97.25 411 LEU A CA 1
ATOM 3304 C C . LEU A 1 411 ? 0.481 -25.078 -30.234 1 97.25 411 LEU A C 1
ATOM 3306 O O . LEU A 1 411 ? 0.41 -23.859 -30.109 1 97.25 411 LEU A O 1
ATOM 3310 N N . LYS A 1 412 ? 1.229 -25.625 -31.094 1 95.69 412 LYS A N 1
ATOM 3311 C CA . LYS A 1 412 ? 1.979 -24.828 -32.062 1 95.69 412 LYS A CA 1
ATOM 3312 C C . LYS A 1 412 ? 1.042 -24.109 -33.031 1 95.69 412 LYS A C 1
ATOM 3314 O O . LYS A 1 412 ? 1.227 -22.922 -33.312 1 95.69 412 LYS A O 1
ATOM 3319 N N . MET A 1 413 ? 0.005 -24.797 -33.438 1 96 413 MET A N 1
ATOM 3320 C CA . MET A 1 413 ? -0.918 -24.266 -34.438 1 96 413 MET A CA 1
ATOM 3321 C C . MET A 1 413 ? -2.162 -23.688 -33.781 1 96 413 MET A C 1
ATOM 3323 O O . MET A 1 413 ? -2.826 -22.812 -34.344 1 96 413 MET A O 1
ATOM 3327 N N . ASP A 1 414 ? -2.467 -24.172 -32.656 1 96.94 414 ASP A N 1
ATOM 3328 C CA . ASP A 1 414 ? -3.67 -23.812 -31.906 1 96.94 414 ASP A CA 1
ATOM 3329 C C . ASP A 1 414 ? -3.35 -23.578 -30.438 1 96.94 414 ASP A C 1
ATOM 3331 O O . ASP A 1 414 ? -3.842 -24.297 -29.562 1 96.94 414 ASP A O 1
ATOM 3335 N N . PRO A 1 415 ? -2.57 -22.484 -30.234 1 96.25 415 PRO A N 1
ATOM 3336 C CA . PRO A 1 415 ? -2.207 -22.219 -28.828 1 96.25 415 PRO A CA 1
ATOM 3337 C C . PRO A 1 415 ? -3.42 -21.922 -27.953 1 96.25 415 PRO A C 1
ATOM 3339 O O . PRO A 1 415 ? -3.326 -21.969 -26.734 1 96.25 415 PRO A O 1
ATOM 3342 N N . GLY A 1 416 ? -4.59 -21.625 -28.547 1 97.12 416 GLY A N 1
ATOM 3343 C CA . GLY A 1 416 ? -5.801 -21.297 -27.812 1 97.12 416 GLY A CA 1
ATOM 3344 C C . GLY A 1 416 ? -6.633 -22.531 -27.484 1 97.12 416 GLY A C 1
ATOM 3345 O O . GLY A 1 416 ? -7.688 -22.422 -26.844 1 97.12 416 GLY A O 1
ATOM 3346 N N . GLU A 1 417 ? -6.188 -23.656 -27.859 1 97.94 417 GLU A N 1
ATOM 3347 C CA . GLU A 1 417 ? -6.859 -24.922 -27.578 1 97.94 417 GLU A CA 1
ATOM 3348 C C . GLU A 1 417 ? -8.312 -24.891 -28.031 1 97.94 417 GLU A C 1
ATOM 3350 O O . GLU A 1 417 ? -9.219 -25.234 -27.281 1 97.94 417 GLU A O 1
ATOM 3355 N N . MET A 1 418 ? -8.477 -24.5 -29.281 1 97.12 418 MET A N 1
ATOM 3356 C CA . MET A 1 418 ? -9.812 -24.281 -29.828 1 97.12 418 MET A CA 1
ATOM 3357 C C . MET A 1 418 ? -10.289 -25.5 -30.578 1 97.12 418 MET A C 1
ATOM 3359 O O . MET A 1 418 ? -11.492 -25.688 -30.797 1 97.12 418 MET A O 1
ATOM 3363 N N . ASP A 1 419 ? -9.398 -26.359 -31.078 1 95.88 419 ASP A N 1
ATOM 3364 C CA . ASP A 1 419 ? -9.727 -27.516 -31.906 1 95.88 419 ASP A CA 1
ATOM 3365 C C . ASP A 1 419 ? -9.289 -28.812 -31.219 1 95.88 419 ASP A C 1
ATOM 3367 O O . ASP A 1 419 ? -8.109 -29.172 -31.25 1 95.88 419 ASP A O 1
ATOM 3371 N N . ASN A 1 420 ? -10.273 -29.594 -30.719 1 96.75 420 ASN A N 1
ATOM 3372 C CA . ASN A 1 420 ? -9.977 -30.891 -30.125 1 96.75 420 ASN A CA 1
ATOM 3373 C C . ASN A 1 420 ? -9.719 -31.953 -31.188 1 96.75 420 ASN A C 1
ATOM 3375 O O . ASN A 1 420 ? -10.656 -32.438 -31.828 1 96.75 420 ASN A O 1
ATOM 3379 N N . LEU A 1 421 ? -8.516 -32.406 -31.25 1 97.19 421 LEU A N 1
ATOM 3380 C CA . LEU A 1 421 ? -8.086 -33.312 -32.312 1 97.19 421 LEU A CA 1
ATOM 3381 C C . LEU A 1 421 ? -8.289 -34.75 -31.891 1 97.19 421 LEU A C 1
ATOM 3383 O O . LEU A 1 421 ? -8.031 -35.688 -32.688 1 97.19 421 LEU A O 1
ATOM 3387 N N . ALA A 1 422 ? -8.75 -34.969 -30.703 1 96.62 422 ALA A N 1
ATOM 3388 C CA . ALA A 1 422 ? -8.883 -36.312 -30.188 1 96.62 422 ALA A CA 1
ATOM 3389 C C . ALA A 1 422 ? -9.883 -37.125 -31.016 1 96.62 422 ALA A C 1
ATOM 3391 O O . ALA A 1 422 ? -9.828 -38.344 -31.047 1 96.62 422 ALA A O 1
ATOM 3392 N N . MET A 1 423 ? -10.727 -36.375 -31.719 1 91 423 MET A N 1
ATOM 3393 C CA . MET A 1 423 ? -11.758 -37.062 -32.469 1 91 423 MET A CA 1
ATOM 3394 C C . MET A 1 423 ? -11.383 -37.156 -33.969 1 91 423 MET A C 1
ATOM 3396 O O . MET A 1 423 ? -12.133 -37.688 -34.75 1 91 423 MET A O 1
ATOM 3400 N N . SER A 1 424 ? -10.289 -36.625 -34.25 1 94.25 424 SER A N 1
ATOM 3401 C CA . SER A 1 424 ? -9.828 -36.625 -35.656 1 94.25 424 SER A CA 1
ATOM 3402 C C . SER A 1 424 ? -9.141 -37.938 -36 1 94.25 424 SER A C 1
ATOM 3404 O O . SER A 1 424 ? -8.242 -38.375 -35.281 1 94.25 424 SER A O 1
ATOM 3406 N N . LYS A 1 425 ? -9.422 -38.438 -37.156 1 95.69 425 LYS A N 1
ATOM 3407 C CA . LYS A 1 425 ? -8.773 -39.656 -37.656 1 95.69 425 LYS A CA 1
ATOM 3408 C C . LYS A 1 425 ? -7.309 -39.406 -37.969 1 95.69 425 LYS A C 1
ATOM 3410 O O . LYS A 1 425 ? -6.465 -40.281 -37.781 1 95.69 425 LYS A O 1
ATOM 3415 N N . GLU A 1 426 ? -7.094 -38.219 -38.375 1 96.88 426 GLU A N 1
ATOM 3416 C CA . GLU A 1 426 ? -5.746 -37.844 -38.781 1 96.88 426 GLU A CA 1
ATOM 3417 C C . GLU A 1 426 ? -4.781 -37.875 -37.594 1 96.88 426 GLU A C 1
ATOM 3419 O O . GLU A 1 426 ? -3.582 -38.094 -37.781 1 96.88 426 GLU A O 1
ATOM 3424 N N . TYR A 1 427 ? -5.273 -37.812 -36.375 1 97.5 427 TYR A N 1
ATOM 3425 C CA . TYR A 1 427 ? -4.391 -37.656 -35.219 1 97.5 427 TYR A CA 1
ATOM 3426 C C . TYR A 1 427 ? -4.52 -38.844 -34.281 1 97.5 427 TYR A C 1
ATOM 3428 O O . TYR A 1 427 ? -4.117 -38.781 -33.125 1 97.5 427 TYR A O 1
ATOM 3436 N N . LYS A 1 428 ? -5.066 -39.906 -34.781 1 97.56 428 LYS A N 1
ATOM 3437 C CA . LYS A 1 428 ? -5.273 -41.094 -33.969 1 97.56 428 LYS A CA 1
ATOM 3438 C C . LYS A 1 428 ? -3.947 -41.625 -33.438 1 97.56 428 LYS A C 1
ATOM 3440 O O . LYS A 1 428 ? -3.869 -42.031 -32.281 1 97.56 428 LYS A O 1
ATOM 3445 N N . LYS A 1 429 ? -2.955 -41.625 -34.281 1 98 429 LYS A N 1
ATOM 3446 C CA . LYS A 1 429 ? -1.644 -42.094 -33.844 1 98 429 LYS A CA 1
ATOM 3447 C C . LYS A 1 429 ? -1.062 -41.219 -32.75 1 98 429 LYS A C 1
ATOM 3449 O O . LYS A 1 429 ? -0.538 -41.719 -31.75 1 98 429 LYS A O 1
ATOM 3454 N N . LYS A 1 430 ? -1.13 -39.969 -32.938 1 97.88 430 LYS A N 1
ATOM 3455 C CA . LYS A 1 430 ? -0.622 -39.031 -31.938 1 97.88 430 LYS A CA 1
ATOM 3456 C C . LYS A 1 430 ? -1.387 -39.156 -30.625 1 97.88 430 LYS A C 1
ATOM 3458 O O . LYS A 1 430 ? -0.791 -39.125 -29.547 1 97.88 430 LYS A O 1
ATOM 3463 N N . LEU A 1 431 ? -2.686 -39.312 -30.703 1 98.19 431 LEU A N 1
ATOM 3464 C CA . LEU A 1 431 ? -3.514 -39.531 -29.516 1 98.19 431 LEU A CA 1
ATOM 3465 C C . LEU A 1 431 ? -3.053 -40.75 -28.75 1 98.19 431 LEU A C 1
ATOM 3467 O O . LEU A 1 431 ? -2.918 -40.719 -27.516 1 98.19 431 LEU A O 1
ATOM 3471 N N . TYR A 1 432 ? -2.824 -41.781 -29.453 1 98 432 TYR A N 1
ATOM 3472 C CA . TYR A 1 432 ? -2.377 -43.031 -28.828 1 98 432 TYR A CA 1
ATOM 3473 C C . TYR A 1 432 ? -1.016 -42.844 -28.156 1 98 432 TYR A C 1
ATOM 3475 O O . TYR A 1 432 ? -0.79 -43.312 -27.047 1 98 432 TYR A O 1
ATOM 3483 N N . GLU A 1 433 ? -0.126 -42.188 -28.844 1 98.25 433 GLU A N 1
ATOM 3484 C CA . GLU A 1 433 ? 1.208 -41.938 -28.312 1 98.25 433 GLU A CA 1
ATOM 3485 C C . GLU A 1 433 ? 1.137 -41.156 -27 1 98.25 433 GLU A C 1
ATOM 3487 O O . GLU A 1 433 ? 1.828 -41.5 -26.031 1 98.25 433 GLU A O 1
ATOM 3492 N N . MET A 1 434 ? 0.335 -40.188 -26.953 1 98.44 434 MET A N 1
ATOM 3493 C CA . MET A 1 434 ? 0.206 -39.375 -25.75 1 98.44 434 MET A CA 1
ATOM 3494 C C . MET A 1 434 ? -0.441 -40.156 -24.609 1 98.44 434 MET A C 1
ATOM 3496 O O . MET A 1 434 ? -0.015 -40.031 -23.469 1 98.44 434 MET A O 1
ATOM 3500 N N . ARG A 1 435 ? -1.456 -40.906 -24.938 1 98.12 435 ARG A N 1
ATOM 3501 C CA . ARG A 1 435 ? -2.121 -41.75 -23.953 1 98.12 435 ARG A CA 1
ATOM 3502 C C . ARG A 1 435 ? -1.146 -42.75 -23.344 1 98.12 435 ARG A C 1
ATOM 3504 O O . ARG A 1 435 ? -1.114 -42.938 -22.125 1 98.12 435 ARG A O 1
ATOM 3511 N N . GLU A 1 436 ? -0.39 -43.375 -24.203 1 98.44 436 GLU A N 1
ATOM 3512 C CA . GLU A 1 436 ? 0.571 -44.375 -23.766 1 98.44 436 GLU A CA 1
ATOM 3513 C C . GLU A 1 436 ? 1.665 -43.75 -22.906 1 98.44 436 GLU A C 1
ATOM 3515 O O . GLU A 1 436 ? 2.111 -44.344 -21.922 1 98.44 436 GLU A O 1
ATOM 3520 N N . TYR A 1 437 ? 2.125 -42.594 -23.297 1 98.5 437 TYR A N 1
ATOM 3521 C CA . TYR A 1 437 ? 3.096 -41.906 -22.469 1 98.5 437 TYR A CA 1
ATOM 3522 C C . TYR A 1 437 ? 2.553 -41.688 -21.047 1 98.5 437 TYR A C 1
ATOM 3524 O O . TYR A 1 437 ? 3.252 -41.938 -20.062 1 98.5 437 TYR A O 1
ATOM 3532 N N . LEU A 1 438 ? 1.326 -41.25 -20.969 1 98.81 438 LEU A N 1
ATOM 3533 C CA . LEU A 1 438 ? 0.726 -40.969 -19.672 1 98.81 438 LEU A CA 1
ATOM 3534 C C . LEU A 1 438 ? 0.615 -42.25 -18.844 1 98.81 438 LEU A C 1
ATOM 3536 O O . LEU A 1 438 ? 0.875 -42.25 -17.641 1 98.81 438 LEU A O 1
ATOM 3540 N N . LYS A 1 439 ? 0.216 -43.281 -19.516 1 98.5 439 LYS A N 1
ATOM 3541 C CA . LYS A 1 439 ? 0.091 -44.594 -18.844 1 98.5 439 LYS A CA 1
ATOM 3542 C C . LYS A 1 439 ? 1.422 -45.031 -18.234 1 98.5 439 LYS A C 1
ATOM 3544 O O . LYS A 1 439 ? 1.48 -45.406 -17.062 1 98.5 439 LYS A O 1
ATOM 3549 N N . VAL A 1 440 ? 2.439 -44.969 -19 1 98.56 440 VAL A N 1
ATOM 3550 C CA . VAL A 1 440 ? 3.77 -45.375 -18.547 1 98.56 440 VAL A CA 1
ATOM 3551 C C . VAL A 1 440 ? 4.238 -44.438 -17.438 1 98.56 440 VAL A C 1
ATOM 3553 O O . VAL A 1 440 ? 4.805 -44.875 -16.438 1 98.56 440 VAL A O 1
ATOM 3556 N N . TRP A 1 441 ? 4.012 -43.188 -17.641 1 98.19 441 TRP A N 1
ATOM 3557 C CA . TRP A 1 441 ? 4.387 -42.188 -16.641 1 98.19 441 TRP A CA 1
ATOM 3558 C C . TRP A 1 441 ? 3.705 -42.469 -15.305 1 98.19 441 TRP A C 1
ATOM 3560 O O . TRP A 1 441 ? 4.348 -42.438 -14.25 1 98.19 441 TRP A O 1
ATOM 3570 N N . CYS A 1 442 ? 2.414 -42.719 -15.312 1 98.56 442 CYS A N 1
ATOM 3571 C CA . CYS A 1 442 ? 1.654 -43.031 -14.102 1 98.56 442 CYS A CA 1
ATOM 3572 C C . CYS A 1 442 ? 2.217 -44.25 -13.398 1 98.56 442 CYS A C 1
ATOM 3574 O O . CYS A 1 442 ? 2.422 -44.25 -12.18 1 98.56 442 CYS A O 1
ATOM 3576 N N . LYS A 1 443 ? 2.477 -45.25 -14.148 1 98.06 443 LYS A N 1
ATOM 3577 C CA . LYS A 1 443 ? 3.018 -46.469 -13.57 1 98.06 443 LYS A CA 1
ATOM 3578 C C . LYS A 1 443 ? 4.375 -46.25 -12.922 1 98.06 443 LYS A C 1
ATOM 3580 O O . LYS A 1 443 ? 4.625 -46.688 -11.797 1 98.06 443 LYS A O 1
ATOM 3585 N N . ARG A 1 444 ? 5.207 -45.531 -13.578 1 97.25 444 ARG A N 1
ATOM 3586 C CA . ARG A 1 444 ? 6.562 -45.281 -13.109 1 97.25 444 ARG A CA 1
ATOM 3587 C C . ARG A 1 444 ? 6.547 -44.406 -11.852 1 97.25 444 ARG A C 1
ATOM 3589 O O . ARG A 1 444 ? 7.414 -44.562 -10.984 1 97.25 444 ARG A O 1
ATOM 3596 N N . ASN A 1 445 ? 5.574 -43.531 -11.734 1 96.56 445 ASN A N 1
ATOM 3597 C CA . ASN A 1 445 ? 5.566 -42.562 -10.641 1 96.56 445 ASN A CA 1
ATOM 3598 C C . ASN A 1 445 ? 4.582 -42.969 -9.547 1 96.56 445 ASN A C 1
ATOM 3600 O O . ASN A 1 445 ? 4.422 -42.25 -8.555 1 96.56 445 ASN A O 1
ATOM 3604 N N . GLY A 1 446 ? 3.883 -44.062 -9.711 1 96.56 446 GLY A N 1
ATOM 3605 C CA . GLY A 1 446 ? 2.936 -44.531 -8.719 1 96.56 446 GLY A CA 1
ATOM 3606 C C . GLY A 1 446 ? 1.649 -43.719 -8.68 1 96.56 446 GLY A C 1
ATOM 3607 O O . GLY A 1 446 ? 1.04 -43.562 -7.621 1 96.56 446 GLY A O 1
ATOM 3608 N N . ASP A 1 447 ? 1.301 -43.094 -9.766 1 97.62 447 ASP A N 1
ATOM 3609 C CA . ASP A 1 447 ? 0.038 -42.375 -9.898 1 97.62 447 ASP A CA 1
ATOM 3610 C C . ASP A 1 447 ? -1.108 -43.344 -10.219 1 97.62 447 ASP A C 1
ATOM 3612 O O . ASP A 1 447 ? -1.14 -43.938 -11.297 1 97.62 447 ASP A O 1
ATOM 3616 N N . HIS A 1 448 ? -2.092 -43.406 -9.328 1 96.5 448 HIS A N 1
ATOM 3617 C CA . HIS A 1 448 ? -3.189 -44.375 -9.453 1 96.5 448 HIS A CA 1
ATOM 3618 C C . HIS A 1 448 ? -4.133 -43.969 -10.586 1 96.5 448 HIS A C 1
ATOM 3620 O O . HIS A 1 448 ? -5.055 -44.719 -10.922 1 96.5 448 HIS A O 1
ATOM 3626 N N . TYR A 1 449 ? -3.836 -42.875 -11.219 1 97.5 449 TYR A N 1
ATOM 3627 C CA . TYR A 1 449 ? -4.684 -42.438 -12.312 1 97.5 449 TYR A CA 1
ATOM 3628 C C . TYR A 1 449 ? -4.605 -43.406 -13.492 1 97.5 449 TYR A C 1
ATOM 3630 O O . TYR A 1 449 ? -5.449 -43.375 -14.391 1 97.5 449 TYR A O 1
ATOM 3638 N N . VAL A 1 450 ? -3.691 -44.281 -13.539 1 97.12 450 VAL A N 1
ATOM 3639 C CA . VAL A 1 450 ? -3.482 -45.281 -14.594 1 97.12 450 VAL A CA 1
ATOM 3640 C C . VAL A 1 450 ? -4.742 -46.125 -14.773 1 97.12 450 VAL A C 1
ATOM 3642 O O . VAL A 1 450 ? -5.043 -46.562 -15.883 1 97.12 450 VAL A O 1
ATOM 3645 N N . LYS A 1 451 ? -5.547 -46.25 -13.766 1 96.62 451 LYS A N 1
ATOM 3646 C CA . LYS A 1 451 ? -6.75 -47.094 -13.805 1 96.62 451 LYS A CA 1
ATOM 3647 C C . LYS A 1 451 ? -7.789 -46.5 -14.758 1 96.62 451 LYS A C 1
ATOM 3649 O O . LYS A 1 451 ? -8.703 -47.188 -15.195 1 96.62 451 LYS A O 1
ATOM 3654 N N . PHE A 1 452 ? -7.645 -45.25 -15.07 1 95.56 452 PHE A N 1
ATOM 3655 C CA . PHE A 1 452 ? -8.617 -44.594 -15.93 1 95.56 452 PHE A CA 1
ATOM 3656 C C . PHE A 1 452 ? -8.102 -44.5 -17.359 1 95.56 452 PHE A C 1
ATOM 3658 O O . PHE A 1 452 ? -8.781 -43.969 -18.234 1 95.56 452 PHE A O 1
ATOM 3665 N N . LEU A 1 453 ? -6.906 -45 -17.625 1 94.62 453 LEU A N 1
ATOM 3666 C CA . LEU A 1 453 ? -6.273 -44.844 -18.938 1 94.62 453 LEU A CA 1
ATOM 3667 C C . LEU A 1 453 ? -6.367 -46.125 -19.75 1 94.62 453 LEU A C 1
ATOM 3669 O O . LEU A 1 453 ? -6.402 -47.219 -19.172 1 94.62 453 LEU A O 1
ATOM 3673 N N . MET B 1 1 ? -78.125 -12.281 29.25 1 30.05 1 MET B N 1
ATOM 3674 C CA . MET B 1 1 ? -76.75 -12.602 28.891 1 30.05 1 MET B CA 1
ATOM 3675 C C . MET B 1 1 ? -76.188 -11.523 27.969 1 30.05 1 MET B C 1
ATOM 3677 O O . MET B 1 1 ? -76.438 -11.508 26.766 1 30.05 1 MET B O 1
ATOM 3681 N N . ARG B 1 2 ? -76.25 -10.234 28.5 1 35.28 2 ARG B N 1
ATOM 3682 C CA . ARG B 1 2 ? -75.688 -9.031 27.859 1 35.28 2 ARG B CA 1
ATOM 3683 C C . ARG B 1 2 ? -74.25 -9.227 27.484 1 35.28 2 ARG B C 1
ATOM 3685 O O . ARG B 1 2 ? -73.438 -9.625 28.312 1 35.28 2 ARG B O 1
ATOM 3692 N N . PHE B 1 3 ? -73.938 -9.484 26.219 1 34.78 3 PHE B N 1
ATOM 3693 C CA . PHE B 1 3 ? -72.688 -9.586 25.484 1 34.78 3 PHE B CA 1
ATOM 3694 C C . PHE B 1 3 ? -71.875 -8.312 25.641 1 34.78 3 PHE B C 1
ATOM 3696 O O . PHE B 1 3 ? -72.25 -7.254 25.141 1 34.78 3 PHE B O 1
ATOM 3703 N N . ILE B 1 4 ? -71.312 -8.055 26.781 1 36.19 4 ILE B N 1
ATOM 3704 C CA . ILE B 1 4 ? -70.375 -6.957 26.922 1 36.19 4 ILE B CA 1
ATOM 3705 C C . ILE B 1 4 ? -69.25 -7.105 25.906 1 36.19 4 ILE B C 1
ATOM 3707 O O . ILE B 1 4 ? -68.562 -8.141 25.859 1 36.19 4 ILE B O 1
ATOM 3711 N N . SER B 1 5 ? -69.438 -6.5 24.75 1 39.69 5 SER B N 1
ATOM 3712 C CA . SER B 1 5 ? -68.375 -6.328 23.734 1 39.69 5 SER B CA 1
ATOM 3713 C C . SER B 1 5 ? -67.125 -5.66 24.328 1 39.69 5 SER B C 1
ATOM 3715 O O . SER B 1 5 ? -67.188 -4.523 24.797 1 39.69 5 SER B O 1
ATOM 3717 N N . LEU B 1 6 ? -66.25 -6.414 24.953 1 38.44 6 LEU B N 1
ATOM 3718 C CA . LEU B 1 6 ? -64.938 -5.934 25.344 1 38.44 6 LEU B CA 1
ATOM 3719 C C . LEU B 1 6 ? -64.188 -5.371 24.141 1 38.44 6 LEU B C 1
ATOM 3721 O O . LEU B 1 6 ? -63.906 -6.098 23.203 1 38.44 6 LEU B O 1
ATOM 3725 N N . CYS B 1 7 ? -64.438 -4.121 23.797 1 38.53 7 CYS B N 1
ATOM 3726 C CA . CYS B 1 7 ? -63.562 -3.373 22.891 1 38.53 7 CYS B CA 1
ATOM 3727 C C . CYS B 1 7 ? -62.125 -3.428 23.359 1 38.53 7 CYS B C 1
ATOM 3729 O O . CYS B 1 7 ? -61.781 -2.891 24.406 1 38.53 7 CYS B O 1
ATOM 3731 N N . PHE B 1 8 ? -61.5 -4.535 23.094 1 41.66 8 PHE B N 1
ATOM 3732 C CA . PHE B 1 8 ? -60.062 -4.547 23.234 1 41.66 8 PHE B CA 1
ATOM 3733 C C . PHE B 1 8 ? -59.438 -3.41 22.422 1 41.66 8 PHE B C 1
ATOM 3735 O O . PHE B 1 8 ? -59.5 -3.4 21.203 1 41.66 8 PHE B O 1
ATOM 3742 N N . LEU B 1 9 ? -59.438 -2.203 23 1 39.22 9 LEU B N 1
ATOM 3743 C CA . LEU B 1 9 ? -58.562 -1.157 22.469 1 39.22 9 LEU B CA 1
ATOM 3744 C C . LEU B 1 9 ? -57.125 -1.659 22.328 1 39.22 9 LEU B C 1
ATOM 3746 O O . LEU B 1 9 ? -56.469 -1.962 23.328 1 39.22 9 LEU B O 1
ATOM 3750 N N . LEU B 1 10 ? -56.906 -2.312 21.234 1 41.38 10 LEU B N 1
ATOM 3751 C CA . LEU B 1 10 ? -55.5 -2.523 20.828 1 41.38 10 LEU B CA 1
ATOM 3752 C C . LEU B 1 10 ? -54.75 -1.21 20.844 1 41.38 10 LEU B C 1
ATOM 3754 O O . LEU B 1 10 ? -55 -0.314 20.047 1 41.38 10 LEU B O 1
ATOM 3758 N N . PHE B 1 11 ? -54.312 -0.804 22.047 1 40.81 11 PHE B N 1
ATOM 3759 C CA . PHE B 1 11 ? -53.281 0.223 22.094 1 40.81 11 PHE B CA 1
ATOM 3760 C C . PHE B 1 11 ? -52.094 -0.156 21.219 1 40.81 11 PHE B C 1
ATOM 3762 O O . PHE B 1 11 ? -51.406 -1.134 21.484 1 40.81 11 PHE B O 1
ATOM 3769 N N . PHE B 1 12 ? -52.25 0.133 19.953 1 41.84 12 PHE B N 1
ATOM 3770 C CA . PHE B 1 12 ? -51.031 0.17 19.125 1 41.84 12 PHE B CA 1
ATOM 3771 C C . PHE B 1 12 ? -49.969 1.028 19.781 1 41.84 12 PHE B C 1
ATOM 3773 O O . PHE B 1 12 ? -50.094 2.25 19.859 1 41.84 12 PHE B O 1
ATOM 3780 N N . PHE B 1 13 ? -49.25 0.45 20.734 1 40.19 13 PHE B N 1
ATOM 3781 C CA . PHE B 1 13 ? -47.969 1.076 21.062 1 40.19 13 PHE B CA 1
ATOM 3782 C C . PHE B 1 13 ? -47.156 1.348 19.797 1 40.19 13 PHE B C 1
ATOM 3784 O O . PHE B 1 13 ? -46.656 0.421 19.172 1 40.19 13 PHE B O 1
ATOM 3791 N N . ILE B 1 14 ? -47.5 2.369 19.109 1 41.22 14 ILE B N 1
ATOM 3792 C CA . ILE B 1 14 ? -46.5 2.926 18.219 1 41.22 14 ILE B CA 1
ATOM 3793 C C . ILE B 1 14 ? -45.188 3.109 18.953 1 41.22 14 ILE B C 1
ATOM 3795 O O . ILE B 1 14 ? -45.094 3.961 19.844 1 41.22 14 ILE B O 1
ATOM 3799 N N . THR B 1 15 ? -44.594 2.021 19.203 1 37.53 15 THR B N 1
ATOM 3800 C CA . THR B 1 15 ? -43.188 2.26 19.484 1 37.53 15 THR B CA 1
ATOM 3801 C C . THR B 1 15 ? -42.562 3.152 18.406 1 37.53 15 THR B C 1
ATOM 3803 O O . THR B 1 15 ? -42.438 2.742 17.25 1 37.53 15 THR B O 1
ATOM 3806 N N . ALA B 1 16 ? -42.844 4.355 18.438 1 38.5 16 ALA B N 1
ATOM 3807 C CA . ALA B 1 16 ? -41.938 5.262 17.75 1 38.5 16 ALA B CA 1
ATOM 3808 C C . ALA B 1 16 ? -40.469 4.855 17.969 1 38.5 16 ALA B C 1
ATOM 3810 O O . ALA B 1 16 ? -39.938 5.016 19.062 1 38.5 16 ALA B O 1
ATOM 3811 N N . HIS B 1 17 ? -40.094 3.83 17.344 1 37.72 17 HIS B N 1
ATOM 3812 C CA . HIS B 1 17 ? -38.656 3.826 17.25 1 37.72 17 HIS B CA 1
ATOM 3813 C C . HIS B 1 17 ? -38.125 5.211 16.922 1 37.72 17 HIS B C 1
ATOM 3815 O O . HIS B 1 17 ? -38.219 5.668 15.781 1 37.72 17 HIS B O 1
ATOM 3821 N N . GLY B 1 18 ? -38.375 6.152 17.781 1 37.72 18 GLY B N 1
ATOM 3822 C CA . GLY B 1 18 ? -37.531 7.301 17.547 1 37.72 18 GLY B CA 1
ATOM 3823 C C . GLY B 1 18 ? -36.219 6.941 16.875 1 37.72 18 GLY B C 1
ATOM 3824 O O . GLY B 1 18 ? -35.469 6.094 17.375 1 37.72 18 GLY B O 1
ATOM 3825 N N . GLN B 1 19 ? -36.25 7.023 15.609 1 39.12 19 GLN B N 1
ATOM 3826 C CA . GLN B 1 19 ? -34.969 6.953 14.914 1 39.12 19 GLN B CA 1
ATOM 3827 C C . GLN B 1 19 ? -33.875 7.676 15.703 1 39.12 19 GLN B C 1
ATOM 3829 O O . GLN B 1 19 ? -33.875 8.906 15.75 1 39.12 19 GLN B O 1
ATOM 3834 N N . THR B 1 20 ? -33.625 7.48 17 1 39.56 20 THR B N 1
ATOM 3835 C CA . THR B 1 20 ? -32.438 8.031 17.594 1 39.56 20 THR B CA 1
ATOM 3836 C C . THR B 1 20 ? -31.375 8.289 16.516 1 39.56 20 THR B C 1
ATOM 3838 O O . THR B 1 20 ? -30.984 7.371 15.789 1 39.56 20 THR B O 1
ATOM 3841 N N . LYS B 1 21 ? -31.438 9.344 15.898 1 52.09 21 LYS B N 1
ATOM 3842 C CA . LYS B 1 21 ? -30.422 9.773 14.938 1 52.09 21 LYS B CA 1
ATOM 3843 C C . LYS B 1 21 ? -29.047 9.258 15.336 1 52.09 21 LYS B C 1
ATOM 3845 O O . LYS B 1 21 ? -28.562 9.555 16.438 1 52.09 21 LYS B O 1
ATOM 3850 N N . SER B 1 22 ? -28.469 8.188 14.82 1 80.19 22 SER B N 1
ATOM 3851 C CA . SER B 1 22 ? -27.219 7.461 15.062 1 80.19 22 SER B CA 1
ATOM 3852 C C . SER B 1 22 ? -26.031 8.414 15.125 1 80.19 22 SER B C 1
ATOM 3854 O O . SER B 1 22 ? -25.922 9.32 14.297 1 80.19 22 SER B O 1
ATOM 3856 N N . ARG B 1 23 ? -25.406 8.734 16.328 1 95 23 ARG B N 1
ATOM 3857 C CA . ARG B 1 23 ? -24.188 9.539 16.484 1 95 23 ARG B CA 1
ATOM 3858 C C . ARG B 1 23 ? -23.203 9.266 15.352 1 95 23 ARG B C 1
ATOM 3860 O O . ARG B 1 23 ? -22.953 8.109 15.008 1 95 23 ARG B O 1
ATOM 3867 N N . PRO B 1 24 ? -22.844 10.383 14.68 1 98.31 24 PRO B N 1
ATOM 3868 C CA . PRO B 1 24 ? -21.953 10.172 13.531 1 98.31 24 PRO B CA 1
ATOM 3869 C C . PRO B 1 24 ? -20.594 9.609 13.945 1 98.31 24 PRO B C 1
ATOM 3871 O O . PRO B 1 24 ? -20.141 9.852 15.062 1 98.31 24 PRO B O 1
ATOM 3874 N N . ASN B 1 25 ? -20.047 8.773 13.047 1 98.88 25 ASN B N 1
ATOM 3875 C CA . ASN B 1 25 ? -18.625 8.445 13.148 1 98.88 25 ASN B CA 1
ATOM 3876 C C . ASN B 1 25 ? -17.75 9.648 12.844 1 98.88 25 ASN B C 1
ATOM 3878 O O . ASN B 1 25 ? -18.156 10.547 12.102 1 98.88 25 ASN B O 1
ATOM 3882 N N . ILE B 1 26 ? -16.578 9.688 13.453 1 98.94 26 ILE B N 1
ATOM 3883 C CA . ILE B 1 26 ? -15.562 10.695 13.148 1 98.94 26 ILE B CA 1
ATOM 3884 C C . ILE B 1 26 ? -14.305 10.016 12.609 1 98.94 26 ILE B C 1
ATOM 3886 O O . ILE B 1 26 ? -13.773 9.094 13.234 1 98.94 26 ILE B O 1
ATOM 3890 N N . LEU B 1 27 ? -13.875 10.406 11.461 1 98.94 27 LEU B N 1
ATOM 3891 C CA . LEU B 1 27 ? -12.594 10.008 10.891 1 98.94 27 LEU B CA 1
ATOM 3892 C C . LEU B 1 27 ? -11.68 11.219 10.719 1 98.94 27 LEU B C 1
ATOM 3894 O O . LEU B 1 27 ? -12.008 12.148 9.977 1 98.94 27 LEU B O 1
ATOM 3898 N N . ILE B 1 28 ? -10.594 11.234 11.422 1 98.94 28 ILE B N 1
ATOM 3899 C CA . ILE B 1 28 ? -9.578 12.266 11.242 1 98.94 28 ILE B CA 1
ATOM 3900 C C . ILE B 1 28 ? -8.422 11.711 10.406 1 98.94 28 ILE B C 1
ATOM 3902 O O . ILE B 1 28 ? -7.801 10.711 10.789 1 98.94 28 ILE B O 1
ATOM 3906 N N . ILE B 1 29 ? -8.195 12.281 9.297 1 98.94 29 ILE B N 1
ATOM 3907 C CA . ILE B 1 29 ? -7.059 11.953 8.445 1 98.94 29 ILE B CA 1
ATOM 3908 C C . ILE B 1 29 ? -6.012 13.062 8.539 1 98.94 29 ILE B C 1
ATOM 3910 O O . ILE B 1 29 ? -6.305 14.227 8.25 1 98.94 29 ILE B O 1
ATOM 3914 N N . MET B 1 30 ? -4.828 12.695 8.953 1 98.81 30 MET B N 1
ATOM 3915 C CA . MET B 1 30 ? -3.768 13.68 9.156 1 98.81 30 MET B CA 1
ATOM 3916 C C . MET B 1 30 ? -2.5 13.273 8.406 1 98.81 30 MET B C 1
ATOM 3918 O O . MET B 1 30 ? -2.039 12.141 8.531 1 98.81 30 MET B O 1
ATOM 3922 N N . THR B 1 31 ? -1.966 14.133 7.602 1 98.69 31 THR B N 1
ATOM 3923 C CA . THR B 1 31 ? -0.653 13.953 6.988 1 98.69 31 THR B CA 1
ATOM 3924 C C . THR B 1 31 ? 0.422 14.68 7.797 1 98.69 31 THR B C 1
ATOM 3926 O O . THR B 1 31 ? 0.111 15.414 8.734 1 98.69 31 THR B O 1
ATOM 3929 N N . ASP B 1 32 ? 1.641 14.414 7.496 1 97.81 32 ASP B N 1
ATOM 3930 C CA . ASP B 1 32 ? 2.768 15.039 8.18 1 97.81 32 ASP B CA 1
ATOM 3931 C C . ASP B 1 32 ? 3.549 15.945 7.238 1 97.81 32 ASP B C 1
ATOM 3933 O O . ASP B 1 32 ? 4.164 15.477 6.277 1 97.81 32 ASP B O 1
ATOM 3937 N N . GLN B 1 33 ? 3.459 17.281 7.551 1 98.25 33 GLN B N 1
ATOM 3938 C CA . GLN B 1 33 ? 4.266 18.266 6.828 1 98.25 33 GLN B CA 1
ATOM 3939 C C . GLN B 1 33 ? 3.689 18.531 5.441 1 98.25 33 GLN B C 1
ATOM 3941 O O . GLN B 1 33 ? 4.418 18.516 4.449 1 98.25 33 GLN B O 1
ATOM 3946 N N . GLN B 1 34 ? 2.412 18.812 5.406 1 98.81 34 GLN B N 1
ATOM 3947 C CA . GLN B 1 34 ? 1.771 19.156 4.145 1 98.81 34 GLN B CA 1
ATOM 3948 C C . GLN B 1 34 ? 1.262 20.594 4.16 1 98.81 34 GLN B C 1
ATOM 3950 O O . GLN B 1 34 ? 0.394 20.938 4.961 1 98.81 34 GLN B O 1
ATOM 3955 N N . THR B 1 35 ? 1.779 21.391 3.291 1 98.62 35 THR B N 1
ATOM 3956 C CA . THR B 1 35 ? 1.31 22.766 3.152 1 98.62 35 THR B CA 1
ATOM 3957 C C . THR B 1 35 ? -0.073 22.812 2.508 1 98.62 35 THR B C 1
ATOM 3959 O O . THR B 1 35 ? -0.433 21.906 1.746 1 98.62 35 THR B O 1
ATOM 3962 N N . ALA B 1 36 ? -0.815 23.844 2.791 1 98.25 36 ALA B N 1
ATOM 3963 C CA . ALA B 1 36 ? -2.201 23.969 2.352 1 98.25 36 ALA B CA 1
ATOM 3964 C C . ALA B 1 36 ? -2.299 23.969 0.829 1 98.25 36 ALA B C 1
ATOM 3966 O O . ALA B 1 36 ? -3.299 23.516 0.267 1 98.25 36 ALA B O 1
ATOM 3967 N N . ASP B 1 37 ? -1.258 24.328 0.178 1 96.75 37 ASP B N 1
ATOM 3968 C CA . ASP B 1 37 ? -1.277 24.484 -1.272 1 96.75 37 ASP B CA 1
ATOM 3969 C C . ASP B 1 37 ? -0.908 23.188 -1.978 1 96.75 37 ASP B C 1
ATOM 3971 O O . ASP B 1 37 ? -1.015 23.078 -3.201 1 96.75 37 ASP B O 1
ATOM 3975 N N . ALA B 1 38 ? -0.554 22.203 -1.271 1 98.44 38 ALA B N 1
ATOM 3976 C CA . ALA B 1 38 ? -0.135 20.953 -1.885 1 98.44 38 ALA B CA 1
ATOM 3977 C C . ALA B 1 38 ? -1.328 20.016 -2.107 1 98.44 38 ALA B C 1
ATOM 3979 O O . ALA B 1 38 ? -1.327 18.875 -1.65 1 98.44 38 ALA B O 1
ATOM 3980 N N . MET B 1 39 ? -2.336 20.531 -2.809 1 98.69 39 MET B N 1
ATOM 3981 C CA . MET B 1 39 ? -3.537 19.812 -3.238 1 98.69 39 MET B CA 1
ATOM 3982 C C . MET B 1 39 ? -3.994 20.312 -4.609 1 98.69 39 MET B C 1
ATOM 3984 O O . MET B 1 39 ? -3.914 21.5 -4.906 1 98.69 39 MET B O 1
ATOM 3988 N N . SER B 1 40 ? -4.52 19.406 -5.422 1 98.62 40 SER B N 1
ATOM 3989 C CA . SER B 1 40 ? -5.078 19.828 -6.699 1 98.62 40 SER B CA 1
ATOM 3990 C C . SER B 1 40 ? -6.293 20.734 -6.496 1 98.62 40 SER B C 1
ATOM 3992 O O . SER B 1 40 ? -6.504 21.688 -7.25 1 98.62 40 SER B O 1
ATOM 3994 N N . ASN B 1 41 ? -7.07 20.516 -5.438 1 98.19 41 ASN B N 1
ATOM 3995 C CA . ASN B 1 41 ? -8.266 21.312 -5.191 1 98.19 41 ASN B CA 1
ATOM 3996 C C . ASN B 1 41 ? -7.914 22.688 -4.633 1 98.19 41 ASN B C 1
ATOM 3998 O O . ASN B 1 41 ? -8.781 23.547 -4.492 1 98.19 41 ASN B O 1
ATOM 4002 N N . ALA B 1 42 ? -6.668 22.938 -4.32 1 97.81 42 ALA B N 1
ATOM 4003 C CA . ALA B 1 42 ? -6.195 24.25 -3.918 1 97.81 42 ALA B CA 1
ATOM 4004 C C . ALA B 1 42 ? -5.695 25.047 -5.121 1 97.81 42 ALA B C 1
ATOM 4006 O O . ALA B 1 42 ? -5.203 26.172 -4.973 1 97.81 42 ALA B O 1
ATOM 4007 N N . GLY B 1 43 ? -5.762 24.438 -6.352 1 97.56 43 GLY B N 1
ATOM 4008 C CA . GLY B 1 43 ? -5.359 25.125 -7.574 1 97.56 43 GLY B CA 1
ATOM 4009 C C . GLY B 1 43 ? -3.961 24.75 -8.031 1 97.56 43 GLY B C 1
ATOM 4010 O O . GLY B 1 43 ? -3.469 25.281 -9.031 1 97.56 43 GLY B O 1
ATOM 4011 N N . ASN B 1 44 ? -3.293 23.859 -7.309 1 97.94 44 ASN B N 1
ATOM 4012 C CA . ASN B 1 44 ? -1.95 23.422 -7.676 1 97.94 44 ASN B CA 1
ATOM 4013 C C . ASN B 1 44 ? -1.973 22.484 -8.867 1 97.94 44 ASN B C 1
ATOM 4015 O O . ASN B 1 44 ? -2.516 21.375 -8.781 1 97.94 44 ASN B O 1
ATOM 4019 N N . LYS B 1 45 ? -1.353 22.812 -9.969 1 97.75 45 LYS B N 1
ATOM 4020 C CA . LYS B 1 45 ? -1.413 22.047 -11.211 1 97.75 45 LYS B CA 1
ATOM 4021 C C . LYS B 1 45 ? -0.247 21.062 -11.312 1 97.75 45 LYS B C 1
ATOM 4023 O O . LYS B 1 45 ? -0.193 20.25 -12.234 1 97.75 45 LYS B O 1
ATOM 4028 N N . ASP B 1 46 ? 0.669 21.109 -10.328 1 98.06 46 ASP B N 1
ATOM 4029 C CA . ASP B 1 46 ? 1.892 20.312 -10.414 1 98.06 46 ASP B CA 1
ATOM 4030 C C . ASP B 1 46 ? 1.733 18.984 -9.688 1 98.06 46 ASP B C 1
ATOM 4032 O O . ASP B 1 46 ? 2.684 18.203 -9.602 1 98.06 46 ASP B O 1
ATOM 4036 N N . LEU B 1 47 ? 0.602 18.688 -9.141 1 98.25 47 LEU B N 1
ATOM 4037 C CA . LEU B 1 47 ? 0.296 17.406 -8.531 1 98.25 47 LEU B CA 1
ATOM 4038 C C . LEU B 1 47 ? -1.181 17.062 -8.695 1 98.25 47 LEU B C 1
ATOM 4040 O O . LEU B 1 47 ? -1.983 17.922 -9.07 1 98.25 47 LEU B O 1
ATOM 4044 N N . ARG B 1 48 ? -1.61 15.836 -8.547 1 98 48 ARG B N 1
ATOM 4045 C CA . ARG B 1 48 ? -2.979 15.328 -8.578 1 98 48 ARG B CA 1
ATOM 4046 C C . ARG B 1 48 ? -3.328 14.617 -7.27 1 98 48 ARG B C 1
ATOM 4048 O O . ARG B 1 48 ? -2.637 13.688 -6.859 1 98 48 ARG B O 1
ATOM 4055 N N . THR B 1 49 ? -4.371 15.078 -6.59 1 98.75 49 THR B N 1
ATOM 4056 C CA . THR B 1 49 ? -4.785 14.523 -5.305 1 98.75 49 THR B CA 1
ATOM 4057 C C . THR B 1 49 ? -6.27 14.172 -5.324 1 98.75 49 THR B C 1
ATOM 4059 O O . THR B 1 49 ? -7.062 14.766 -4.594 1 98.75 49 THR B O 1
ATOM 4062 N N . PRO B 1 50 ? -6.676 13.125 -6.066 1 98.5 50 PRO B N 1
ATOM 4063 C CA . PRO B 1 50 ? -8.094 12.805 -6.266 1 98.5 50 PRO B CA 1
ATOM 4064 C C . PRO B 1 50 ? -8.812 12.5 -4.957 1 98.5 50 PRO B C 1
ATOM 4066 O O . PRO B 1 50 ? -10.008 12.797 -4.82 1 98.5 50 PRO B O 1
ATOM 4069 N N . ALA B 1 51 ? -8.172 11.883 -3.988 1 98.62 51 ALA B N 1
ATOM 4070 C CA . ALA B 1 51 ? -8.836 11.586 -2.725 1 98.62 51 ALA B CA 1
ATOM 4071 C C . ALA B 1 51 ? -9.188 12.875 -1.974 1 98.62 51 ALA B C 1
ATOM 4073 O O . ALA B 1 51 ? -10.305 13.031 -1.485 1 98.62 51 ALA B O 1
ATOM 4074 N N . MET B 1 52 ? -8.219 13.781 -1.915 1 98.88 52 MET B N 1
ATOM 4075 C CA . MET B 1 52 ? -8.461 15.062 -1.259 1 98.88 52 MET B CA 1
ATOM 4076 C C . MET B 1 52 ? -9.508 15.867 -2.016 1 98.88 52 MET B C 1
ATOM 4078 O O . MET B 1 52 ? -10.305 16.578 -1.404 1 98.88 52 MET B O 1
ATOM 4082 N N . ASP B 1 53 ? -9.477 15.742 -3.363 1 98.88 53 ASP B N 1
ATOM 4083 C CA . ASP B 1 53 ? -10.484 16.406 -4.184 1 98.88 53 ASP B CA 1
ATOM 4084 C C . ASP B 1 53 ? -11.883 15.875 -3.871 1 98.88 53 ASP B C 1
ATOM 4086 O O . ASP B 1 53 ? -12.844 16.641 -3.793 1 98.88 53 ASP B O 1
ATOM 4090 N N . LYS B 1 54 ? -11.984 14.602 -3.686 1 98.56 54 LYS B N 1
ATOM 4091 C CA . LYS B 1 54 ? -13.266 14 -3.332 1 98.56 54 LYS B CA 1
ATOM 4092 C C . LYS B 1 54 ? -13.781 14.539 -2 1 98.56 54 LYS B C 1
ATOM 4094 O O . LYS B 1 54 ? -14.977 14.805 -1.853 1 98.56 54 LYS B O 1
ATOM 4099 N N . LEU B 1 55 ? -12.898 14.688 -1.047 1 98.88 55 LEU B N 1
ATOM 4100 C CA . LEU B 1 55 ? -13.289 15.266 0.236 1 98.88 55 LEU B CA 1
ATOM 4101 C C . LEU B 1 55 ? -13.805 16.688 0.061 1 98.88 55 LEU B C 1
ATOM 4103 O O . LEU B 1 55 ? -14.867 17.031 0.579 1 98.88 55 LEU B O 1
ATOM 4107 N N . ALA B 1 56 ? -13.055 17.484 -0.679 1 98.88 56 ALA B N 1
ATOM 4108 C CA . ALA B 1 56 ? -13.445 18.875 -0.897 1 98.88 56 ALA B CA 1
ATOM 4109 C C . ALA B 1 56 ? -14.781 18.953 -1.627 1 98.88 56 ALA B C 1
ATOM 4111 O O . ALA B 1 56 ? -15.578 19.875 -1.373 1 98.88 56 ALA B O 1
ATOM 4112 N N . GLN B 1 57 ? -15.062 18 -2.496 1 98.62 57 GLN B N 1
ATOM 4113 C CA . GLN B 1 57 ? -16.281 17.984 -3.285 1 98.62 57 GLN B CA 1
ATOM 4114 C C . GLN B 1 57 ? -17.484 17.562 -2.438 1 98.62 57 GLN B C 1
ATOM 4116 O O . GLN B 1 57 ? -18.625 17.734 -2.842 1 98.62 57 GLN B O 1
ATOM 4121 N N . ASN B 1 58 ? -17.219 17.031 -1.27 1 98.62 58 ASN B N 1
ATOM 4122 C CA . ASN B 1 58 ? -18.266 16.531 -0.389 1 98.62 58 ASN B CA 1
ATOM 4123 C C . ASN B 1 58 ? -18.203 17.188 0.986 1 98.62 58 ASN B C 1
ATOM 4125 O O . ASN B 1 58 ? -18.438 16.547 2.004 1 98.62 58 ASN B O 1
ATOM 4129 N N . GLY B 1 59 ? -17.75 18.484 1.019 1 98.69 59 GLY B N 1
ATOM 4130 C CA . GLY B 1 59 ? -17.625 19.109 2.322 1 98.69 59 GLY B CA 1
ATOM 4131 C C . GLY B 1 59 ? -17.203 20.562 2.24 1 98.69 59 GLY B C 1
ATOM 4132 O O . GLY B 1 59 ? -17.438 21.234 1.231 1 98.69 59 GLY B O 1
ATOM 4133 N N . VAL B 1 60 ? -16.672 21.094 3.35 1 98.81 60 VAL B N 1
ATOM 4134 C CA . VAL B 1 60 ? -16.219 22.469 3.479 1 98.81 60 VAL B CA 1
ATOM 4135 C C . VAL B 1 60 ? -14.703 22.516 3.588 1 98.81 60 VAL B C 1
ATOM 4137 O O . VAL B 1 60 ? -14.125 21.906 4.484 1 98.81 60 VAL B O 1
ATOM 4140 N N . LYS B 1 61 ? -14.078 23.156 2.639 1 98.75 61 LYS B N 1
ATOM 4141 C CA . LYS B 1 61 ? -12.641 23.406 2.691 1 98.75 61 LYS B CA 1
ATOM 4142 C C . LYS B 1 61 ? -12.344 24.797 3.268 1 98.75 61 LYS B C 1
ATOM 4144 O O . LYS B 1 61 ? -12.789 25.812 2.725 1 98.75 61 LYS B O 1
ATOM 4149 N N . PHE B 1 62 ? -11.648 24.828 4.348 1 98.5 62 PHE B N 1
ATOM 4150 C CA . PHE B 1 62 ? -11.203 26.078 4.93 1 98.5 62 PHE B CA 1
ATOM 4151 C C . PHE B 1 62 ? -9.836 26.484 4.375 1 98.5 62 PHE B C 1
ATOM 4153 O O . PHE B 1 62 ? -8.844 25.797 4.617 1 98.5 62 PHE B O 1
ATOM 4160 N N . LYS B 1 63 ? -9.75 27.578 3.721 1 96.38 63 LYS B N 1
ATOM 4161 C CA . LYS B 1 63 ? -8.539 27.953 2.996 1 96.38 63 LYS B CA 1
ATOM 4162 C C . LYS B 1 63 ? -7.531 28.625 3.922 1 96.38 63 LYS B C 1
ATOM 4164 O O . LYS B 1 63 ? -6.352 28.75 3.582 1 96.38 63 LYS B O 1
ATOM 4169 N N . ARG B 1 64 ? -8 29.156 5.062 1 97.38 64 ARG B N 1
ATOM 4170 C CA . ARG B 1 64 ? -7.133 29.844 6.008 1 97.38 64 ARG B CA 1
ATOM 4171 C C . ARG B 1 64 ? -7.039 29.078 7.324 1 97.38 64 ARG B C 1
ATOM 4173 O O . ARG B 1 64 ? -7.352 29.625 8.383 1 97.38 64 ARG B O 1
ATOM 4180 N N . ALA B 1 65 ? -6.539 27.859 7.188 1 98.69 65 ALA B N 1
ATOM 4181 C CA . ALA B 1 65 ? -6.312 27 8.352 1 98.69 65 ALA B CA 1
ATOM 4182 C C . ALA B 1 65 ? -4.828 26.953 8.711 1 98.69 65 ALA B C 1
ATOM 4184 O O . ALA B 1 65 ? -3.973 26.828 7.836 1 98.69 65 ALA B O 1
ATOM 4185 N N . TYR B 1 66 ? -4.578 27.094 10.016 1 98.81 66 TYR B N 1
ATOM 4186 C CA . TYR B 1 66 ? -3.201 27.172 10.492 1 98.81 66 TYR B CA 1
ATOM 4187 C C . TYR B 1 66 ? -2.945 26.141 11.594 1 98.81 66 TYR B C 1
ATOM 4189 O O . TYR B 1 66 ? -3.846 25.828 12.383 1 98.81 66 TYR B O 1
ATOM 4197 N N . CYS B 1 67 ? -1.706 25.594 11.625 1 98.75 67 CYS B N 1
ATOM 4198 C CA . CYS B 1 67 ? -1.273 24.875 12.82 1 98.75 67 CYS B CA 1
ATOM 4199 C C . CYS B 1 67 ? -0.858 25.844 13.922 1 98.75 67 CYS B C 1
ATOM 4201 O O . CYS B 1 67 ? -0.59 27.016 13.648 1 98.75 67 CYS B O 1
ATOM 4203 N N . VAL B 1 68 ? -0.81 25.406 15.141 1 98.25 68 VAL B N 1
ATOM 4204 C CA . VAL B 1 68 ? -0.466 26.234 16.297 1 98.25 68 VAL B CA 1
ATOM 4205 C C . VAL B 1 68 ? 1.03 26.547 16.281 1 98.25 68 VAL B C 1
ATOM 4207 O O . VAL B 1 68 ? 1.467 27.562 16.812 1 98.25 68 VAL B O 1
ATOM 4210 N N . GLN B 1 69 ? 1.746 25.609 15.859 1 98.44 69 GLN B N 1
ATOM 4211 C CA . GLN B 1 69 ? 3.201 25.656 15.766 1 98.44 69 GLN B CA 1
ATOM 4212 C C . GLN B 1 69 ? 3.713 24.734 14.664 1 98.44 69 GLN B C 1
ATOM 4214 O O . GLN B 1 69 ? 3.404 23.547 14.664 1 98.44 69 GLN B O 1
ATOM 4219 N N . PRO B 1 70 ? 4.504 25.297 13.719 1 97.75 70 PRO B N 1
ATOM 4220 C CA . PRO B 1 70 ? 4.977 24.453 12.609 1 97.75 70 PRO B CA 1
ATOM 4221 C C . PRO B 1 70 ? 6.113 23.516 13.023 1 97.75 70 PRO B C 1
ATOM 4223 O O . PRO B 1 70 ? 7.234 23.641 12.523 1 97.75 70 PRO B O 1
ATOM 4226 N N . LEU B 1 71 ? 5.742 22.625 13.875 1 96.62 71 LEU B N 1
ATOM 4227 C CA . LEU B 1 71 ? 6.602 21.547 14.359 1 96.62 71 LEU B CA 1
ATOM 4228 C C . LEU B 1 71 ? 5.773 20.344 14.766 1 96.62 71 LEU B C 1
ATOM 4230 O O . LEU B 1 71 ? 4.641 20.484 15.227 1 96.62 71 LEU B O 1
ATOM 4234 N N . CYS B 1 72 ? 6.34 19.188 14.648 1 96.06 72 CYS B N 1
ATOM 4235 C CA . CYS B 1 72 ? 5.574 17.953 14.727 1 96.06 72 CYS B CA 1
ATOM 4236 C C . CYS B 1 72 ? 4.941 17.781 16.109 1 96.06 72 CYS B C 1
ATOM 4238 O O . CYS B 1 72 ? 3.73 17.953 16.266 1 96.06 72 CYS B O 1
ATOM 4240 N N . SER B 1 73 ? 5.711 17.547 17.172 1 95.88 73 SER B N 1
ATOM 4241 C CA . SER B 1 73 ? 5.199 17.172 18.484 1 95.88 73 SER B CA 1
ATOM 4242 C C . SER B 1 73 ? 4.332 18.281 19.078 1 95.88 73 SER B C 1
ATOM 4244 O O . SER B 1 73 ? 3.242 18.016 19.578 1 95.88 73 SER B O 1
ATOM 4246 N N . PRO B 1 74 ? 4.742 19.531 18.969 1 96.62 74 PRO B N 1
ATOM 4247 C CA . PRO B 1 74 ? 3.891 20.594 19.5 1 96.62 74 PRO B CA 1
ATOM 4248 C C . PRO B 1 74 ? 2.547 20.688 18.781 1 96.62 74 PRO B C 1
ATOM 4250 O O . PRO B 1 74 ? 1.505 20.828 19.438 1 96.62 74 PRO B O 1
ATOM 4253 N N . SER B 1 75 ? 2.584 20.672 17.5 1 98.06 75 SER B N 1
ATOM 4254 C CA . SER B 1 75 ? 1.351 20.75 16.719 1 98.06 75 SER B CA 1
ATOM 4255 C C . SER B 1 75 ? 0.433 19.562 17.031 1 98.06 75 SER B C 1
ATOM 4257 O O . SER B 1 75 ? -0.76 19.75 17.281 1 98.06 75 SER B O 1
ATOM 4259 N N . ARG B 1 76 ? 0.946 18.359 17.016 1 98.19 76 ARG B N 1
ATOM 4260 C CA . ARG B 1 76 ? 0.159 17.156 17.297 1 98.19 76 ARG B CA 1
ATOM 4261 C C . ARG B 1 76 ? -0.387 17.188 18.719 1 98.19 76 ARG B C 1
ATOM 4263 O O . ARG B 1 76 ? -1.536 16.797 18.953 1 98.19 76 ARG B O 1
ATOM 4270 N N . THR B 1 77 ? 0.459 17.578 19.656 1 97.81 77 THR B N 1
ATOM 4271 C CA . THR B 1 77 ? -0.01 17.688 21.031 1 97.81 77 THR B CA 1
ATOM 4272 C C . THR B 1 77 ? -1.226 18.609 21.109 1 97.81 77 THR B C 1
ATOM 4274 O O . THR B 1 77 ? -2.186 18.297 21.828 1 97.81 77 THR B O 1
ATOM 4277 N N . SER B 1 78 ? -1.172 19.656 20.406 1 98.5 78 SER B N 1
ATOM 4278 C CA . SER B 1 78 ? -2.285 20.594 20.406 1 98.5 78 SER B CA 1
ATOM 4279 C C . SER B 1 78 ? -3.527 19.984 19.766 1 98.5 78 SER B C 1
ATOM 4281 O O . SER B 1 78 ? -4.637 20.141 20.281 1 98.5 78 SER B O 1
ATOM 4283 N N . VAL B 1 79 ? -3.371 19.281 18.688 1 98.75 79 VAL B N 1
ATOM 4284 C CA . VAL B 1 79 ? -4.488 18.625 18 1 98.75 79 VAL B CA 1
ATOM 4285 C C . VAL B 1 79 ? -5.191 17.672 18.953 1 98.75 79 VAL B C 1
ATOM 4287 O O . VAL B 1 79 ? -6.422 17.594 18.969 1 98.75 79 VAL B O 1
ATOM 4290 N N . PHE B 1 80 ? -4.43 17 19.797 1 98.56 80 PHE B N 1
ATOM 4291 C CA . PHE B 1 80 ? -5.008 15.906 20.562 1 98.56 80 PHE B CA 1
ATOM 4292 C C . PHE B 1 80 ? -5.312 16.359 21.984 1 98.56 80 PHE B C 1
ATOM 4294 O O . PHE B 1 80 ? -5.93 15.625 22.766 1 98.56 80 PHE B O 1
ATOM 4301 N N . SER B 1 81 ? -4.906 17.625 22.375 1 98.12 81 SER B N 1
ATOM 4302 C CA . SER B 1 81 ? -5.23 18.156 23.688 1 98.12 81 SER B CA 1
ATOM 4303 C C . SER B 1 81 ? -6.188 19.344 23.594 1 98.12 81 SER B C 1
ATOM 4305 O O . SER B 1 81 ? -6.875 19.672 24.562 1 98.12 81 SER B O 1
ATOM 4307 N N . GLY B 1 82 ? -6.105 20.047 22.484 1 98.44 82 GLY B N 1
ATOM 4308 C CA . GLY B 1 82 ? -6.883 21.266 22.312 1 98.44 82 GLY B CA 1
ATOM 4309 C C . GLY B 1 82 ? -6.234 22.484 22.938 1 98.44 82 GLY B C 1
ATOM 4310 O O . GLY B 1 82 ? -6.855 23.547 23.047 1 98.44 82 GLY B O 1
ATOM 4311 N N . LYS B 1 83 ? -4.953 22.344 23.344 1 98 83 LYS B N 1
ATOM 4312 C CA . LYS B 1 83 ? -4.258 23.438 24.016 1 98 83 LYS B CA 1
ATOM 4313 C C . LYS B 1 83 ? -3.076 23.922 23.172 1 98 83 LYS B C 1
ATOM 4315 O O . LYS B 1 83 ? -2.498 23.172 22.406 1 98 83 LYS B O 1
ATOM 4320 N N . MET B 1 84 ? -2.729 25.156 23.375 1 97.94 84 MET B N 1
ATOM 4321 C CA . MET B 1 84 ? -1.565 25.75 22.719 1 97.94 84 MET B CA 1
ATOM 4322 C C . MET B 1 84 ? -0.271 25.266 23.359 1 97.94 84 MET B C 1
ATOM 4324 O O . MET B 1 84 ? -0.25 24.922 24.547 1 97.94 84 MET B O 1
ATOM 4328 N N . PRO B 1 85 ? 0.772 25.328 22.562 1 97.69 85 PRO B N 1
ATOM 4329 C CA . PRO B 1 85 ? 2.047 24.859 23.109 1 97.69 85 PRO B CA 1
ATOM 4330 C C . PRO B 1 85 ? 2.492 25.656 24.328 1 97.69 85 PRO B C 1
ATOM 4332 O O . PRO B 1 85 ? 3.008 25.094 25.297 1 97.69 85 PRO B O 1
ATOM 4335 N N . PHE B 1 86 ? 2.242 26.953 24.359 1 96.69 86 PHE B N 1
ATOM 4336 C CA . PHE B 1 86 ? 2.674 27.75 25.5 1 96.69 86 PHE B CA 1
ATOM 4337 C C . PHE B 1 86 ? 1.911 27.359 26.766 1 96.69 86 PHE B C 1
ATOM 4339 O O . PHE B 1 86 ? 2.393 27.562 27.875 1 96.69 86 PHE B O 1
ATOM 4346 N N . GLU B 1 87 ? 0.731 26.75 26.609 1 96.5 87 GLU B N 1
ATOM 4347 C CA . GLU B 1 87 ? -0.067 26.312 27.75 1 96.5 87 GLU B CA 1
ATOM 4348 C C . GLU B 1 87 ? 0.428 24.969 28.281 1 96.5 87 GLU B C 1
ATOM 4350 O O . GLU B 1 87 ? 0.469 24.75 29.484 1 96.5 87 GLU B O 1
ATOM 4355 N N . THR B 1 88 ? 0.807 24.047 27.359 1 94.94 88 THR B N 1
ATOM 4356 C CA . THR B 1 88 ? 1.164 22.688 27.734 1 94.94 88 THR B CA 1
ATOM 4357 C C . THR B 1 88 ? 2.648 22.594 28.078 1 94.94 88 THR B C 1
ATOM 4359 O O . THR B 1 88 ? 3.072 21.672 28.781 1 94.94 88 THR B O 1
ATOM 4362 N N . GLY B 1 89 ? 3.396 23.5 27.484 1 94.19 89 GLY B N 1
ATOM 4363 C CA . GLY B 1 89 ? 4.84 23.438 27.656 1 94.19 89 GLY B CA 1
ATOM 4364 C C . GLY B 1 89 ? 5.539 22.594 26.609 1 94.19 89 GLY B C 1
ATOM 4365 O O . GLY B 1 89 ? 6.77 22.547 26.562 1 94.19 89 GLY B O 1
ATOM 4366 N N . PHE B 1 90 ? 4.836 21.891 25.812 1 94.38 90 PHE B N 1
ATOM 4367 C CA . PHE B 1 90 ? 5.422 21.094 24.75 1 94.38 90 PHE B CA 1
ATOM 4368 C C . PHE B 1 90 ? 5.711 21.953 23.516 1 94.38 90 PHE B C 1
ATOM 4370 O O . PHE B 1 90 ? 4.93 21.969 22.562 1 94.38 90 PHE B O 1
ATOM 4377 N N . VAL B 1 91 ? 6.887 22.625 23.484 1 94.62 91 VAL B N 1
ATOM 4378 C CA . VAL B 1 91 ? 7.191 23.609 22.453 1 94.62 91 VAL B CA 1
ATOM 4379 C C . VAL B 1 91 ? 8.25 23.062 21.5 1 94.62 91 VAL B C 1
ATOM 4381 O O . VAL B 1 91 ? 8.602 23.719 20.516 1 94.62 91 VAL B O 1
ATOM 4384 N N . GLY B 1 92 ? 8.812 21.953 21.797 1 93.56 92 GLY B N 1
ATOM 4385 C CA . GLY B 1 92 ? 9.766 21.25 20.969 1 93.56 92 GLY B CA 1
ATOM 4386 C C . GLY B 1 92 ? 9.406 19.781 20.766 1 93.56 92 GLY B C 1
ATOM 4387 O O . GLY B 1 92 ? 8.453 19.281 21.375 1 93.56 92 GLY B O 1
ATOM 4388 N N . ASN B 1 93 ? 10.141 19.172 19.828 1 91.38 93 ASN B N 1
ATOM 4389 C CA . ASN B 1 93 ? 9.969 17.719 19.703 1 91.38 93 ASN B CA 1
ATOM 4390 C C . ASN B 1 93 ? 10.453 17 20.953 1 91.38 93 ASN B C 1
ATOM 4392 O O . ASN B 1 93 ? 11.469 17.375 21.531 1 91.38 93 ASN B O 1
ATOM 4396 N N . ILE B 1 94 ? 9.594 16.141 21.375 1 87.62 94 ILE B N 1
ATOM 4397 C CA . ILE B 1 94 ? 9.883 15.422 22.609 1 87.62 94 ILE B CA 1
ATOM 4398 C C . ILE B 1 94 ? 9.641 13.93 22.406 1 87.62 94 ILE B C 1
ATOM 4400 O O . ILE B 1 94 ? 8.672 13.539 21.75 1 87.62 94 ILE B O 1
ATOM 4404 N N . PRO B 1 95 ? 10.547 13.156 22.969 1 87.56 95 PRO B N 1
ATOM 4405 C CA . PRO B 1 95 ? 10.32 11.719 22.859 1 87.56 95 PRO B CA 1
ATOM 4406 C C . PRO B 1 95 ? 9.141 11.234 23.703 1 87.56 95 PRO B C 1
ATOM 4408 O O . PRO B 1 95 ? 8.734 11.914 24.641 1 87.56 95 PRO B O 1
ATOM 4411 N N . GLU B 1 96 ? 8.688 10.141 23.266 1 89.81 96 GLU B N 1
ATOM 4412 C CA . GLU B 1 96 ? 7.656 9.477 24.062 1 89.81 96 GLU B CA 1
ATOM 4413 C C . GLU B 1 96 ? 8.18 9.102 25.453 1 89.81 96 GLU B C 1
ATOM 4415 O O . GLU B 1 96 ? 9.18 8.398 25.578 1 89.81 96 GLU B O 1
ATOM 4420 N N . LYS B 1 97 ? 7.484 9.625 26.453 1 91.88 97 LYS B N 1
ATOM 4421 C CA . LYS B 1 97 ? 7.871 9.305 27.828 1 91.88 97 LYS B CA 1
ATOM 4422 C C . LYS B 1 97 ? 6.672 9.375 28.766 1 91.88 97 LYS B C 1
ATOM 4424 O O . LYS B 1 97 ? 5.855 10.297 28.672 1 91.88 97 LYS B O 1
ATOM 4429 N N . ASP B 1 98 ? 6.641 8.383 29.578 1 91.31 98 ASP B N 1
ATOM 4430 C CA . ASP B 1 98 ? 5.57 8.336 30.562 1 91.31 98 ASP B CA 1
ATOM 4431 C C . ASP B 1 98 ? 5.715 9.469 31.578 1 91.31 98 ASP B C 1
ATOM 4433 O O . ASP B 1 98 ? 6.828 9.812 31.984 1 91.31 98 ASP B O 1
ATOM 4437 N N . GLY B 1 99 ? 4.57 10.07 31.938 1 90.44 99 GLY B N 1
ATOM 4438 C CA . GLY B 1 99 ? 4.578 11.078 32.969 1 90.44 99 GLY B CA 1
ATOM 4439 C C . GLY B 1 99 ? 4.648 12.492 32.438 1 90.44 99 GLY B C 1
ATOM 4440 O O . GLY B 1 99 ? 4.41 13.453 33.188 1 90.44 99 GLY B O 1
ATOM 4441 N N . LEU B 1 100 ? 4.91 12.617 31.188 1 90.81 100 LEU B N 1
ATOM 4442 C CA . LEU B 1 100 ? 5.02 13.953 30.609 1 90.81 100 LEU B CA 1
ATOM 4443 C C . LEU B 1 100 ? 3.639 14.57 30.406 1 90.81 100 LEU B C 1
ATOM 4445 O O . LEU B 1 100 ? 3.443 15.758 30.656 1 90.81 100 LEU B O 1
ATOM 4449 N N . TRP B 1 101 ? 2.734 13.781 29.969 1 92.62 101 TRP B N 1
ATOM 4450 C CA . TRP B 1 101 ? 1.37 14.25 29.766 1 92.62 101 TRP B CA 1
ATOM 4451 C C . TRP B 1 101 ? 0.612 14.328 31.078 1 92.62 101 TRP B C 1
ATOM 4453 O O . TRP B 1 101 ? 0.406 13.312 31.75 1 92.62 101 TRP B O 1
ATOM 4463 N N . PRO B 1 102 ? 0.144 15.5 31.422 1 91.25 102 PRO B N 1
ATOM 4464 C CA . PRO B 1 102 ? -0.507 15.617 32.719 1 91.25 102 PRO B CA 1
ATOM 4465 C C . PRO B 1 102 ? -1.88 14.953 32.75 1 91.25 102 PRO B C 1
ATOM 4467 O O . PRO B 1 102 ? -2.619 14.992 31.781 1 91.25 102 PRO B O 1
ATOM 4470 N N . ASP B 1 103 ? -2.273 14.445 33.875 1 89.62 103 ASP B N 1
ATOM 4471 C CA . ASP B 1 103 ? -3.527 13.719 34.062 1 89.62 103 ASP B CA 1
ATOM 4472 C C . ASP B 1 103 ? -4.727 14.648 33.906 1 89.62 103 ASP B C 1
ATOM 4474 O O . ASP B 1 103 ? -5.816 14.211 33.531 1 89.62 103 ASP B O 1
ATOM 4478 N N . SER B 1 104 ? -4.516 15.906 34.188 1 91.31 104 SER B N 1
ATOM 4479 C CA . SER B 1 104 ? -5.613 16.859 34.156 1 91.31 104 SER B CA 1
ATOM 4480 C C . SER B 1 104 ? -5.969 17.266 32.75 1 91.31 104 SER B C 1
ATOM 4482 O O . SER B 1 104 ? -7.016 17.875 32.5 1 91.31 104 SER B O 1
ATOM 4484 N N . LEU B 1 105 ? -5.137 16.938 31.844 1 94.5 105 LEU B N 1
ATOM 4485 C CA . LEU B 1 105 ? -5.359 17.25 30.453 1 94.5 105 LEU B CA 1
ATOM 4486 C C . LEU B 1 105 ? -5.844 16.031 29.688 1 94.5 105 LEU B C 1
ATOM 4488 O O . LEU B 1 105 ? -5.055 15.125 29.391 1 94.5 105 LEU B O 1
ATOM 4492 N N . LEU B 1 106 ? -7.078 16.031 29.375 1 96.5 106 LEU B N 1
ATOM 4493 C CA . LEU B 1 106 ? -7.625 14.867 28.688 1 96.5 106 LEU B CA 1
ATOM 4494 C C . LEU B 1 106 ? -7.219 14.867 27.219 1 96.5 106 LEU B C 1
ATOM 4496 O O . LEU B 1 106 ? -7.23 15.914 26.562 1 96.5 106 LEU B O 1
ATOM 4500 N N . MET B 1 107 ? -6.879 13.711 26.766 1 97.75 107 MET B N 1
ATOM 4501 C CA . MET B 1 107 ? -6.598 13.531 25.344 1 97.75 107 MET B CA 1
ATOM 4502 C C . MET B 1 107 ? -7.879 13.25 24.562 1 97.75 107 MET B C 1
ATOM 4504 O O . MET B 1 107 ? -8.828 12.688 25.109 1 97.75 107 MET B O 1
ATOM 4508 N N . MET B 1 108 ? -7.867 13.594 23.297 1 98.62 108 MET B N 1
ATOM 4509 C CA . MET B 1 108 ? -9 13.406 22.391 1 98.62 108 MET B CA 1
ATOM 4510 C C . MET B 1 108 ? -9.578 12.008 22.547 1 98.62 108 MET B C 1
ATOM 4512 O O . MET B 1 108 ? -10.797 11.844 22.625 1 98.62 108 MET B O 1
ATOM 4516 N N . GLY B 1 109 ? -8.68 10.961 22.531 1 98.62 109 GLY B N 1
ATOM 4517 C CA . GLY B 1 109 ? -9.141 9.586 22.672 1 98.62 109 GLY B CA 1
ATOM 4518 C C . GLY B 1 109 ? -9.93 9.352 23.953 1 98.62 109 GLY B C 1
ATOM 4519 O O . GLY B 1 109 ? -10.969 8.688 23.922 1 98.62 109 GLY B O 1
ATOM 4520 N N . LYS B 1 110 ? -9.5 9.938 25.047 1 98.12 110 LYS B N 1
ATOM 4521 C CA . LYS B 1 110 ? -10.156 9.781 26.328 1 98.12 110 LYS B CA 1
ATOM 4522 C C . LYS B 1 110 ? -11.5 10.508 26.359 1 98.12 110 LYS B C 1
ATOM 4524 O O . LYS B 1 110 ? -12.484 9.992 26.875 1 98.12 110 LYS B O 1
ATOM 4529 N N . ILE B 1 111 ? -11.539 11.672 25.844 1 98.5 111 ILE B N 1
ATOM 4530 C CA . ILE B 1 111 ? -12.758 12.469 25.766 1 98.5 111 ILE B CA 1
ATOM 4531 C C . ILE B 1 111 ? -13.852 11.68 25.047 1 98.5 111 ILE B C 1
ATOM 4533 O O . ILE B 1 111 ? -14.984 11.594 25.531 1 98.5 111 ILE B O 1
ATOM 4537 N N . PHE B 1 112 ? -13.516 11.047 23.969 1 98.75 112 PHE B N 1
ATOM 4538 C CA . PHE B 1 112 ? -14.516 10.359 23.172 1 98.75 112 PHE B CA 1
ATOM 4539 C C . PHE B 1 112 ? -14.82 8.984 23.734 1 98.75 112 PHE B C 1
ATOM 4541 O O . PHE B 1 112 ? -15.953 8.5 23.625 1 98.75 112 PHE B O 1
ATOM 4548 N N . GLN B 1 113 ? -13.773 8.383 24.312 1 98.12 113 GLN B N 1
ATOM 4549 C CA . GLN B 1 113 ? -14.055 7.16 25.062 1 98.12 113 GLN B CA 1
ATOM 4550 C C . GLN B 1 113 ? -15.117 7.41 26.125 1 98.12 113 GLN B C 1
ATOM 4552 O O . GLN B 1 113 ? -16.078 6.645 26.25 1 98.12 113 GLN B O 1
ATOM 4557 N N . TYR B 1 114 ? -15.016 8.508 26.875 1 97.12 114 TYR B N 1
ATOM 4558 C CA . TYR B 1 114 ? -15.984 8.883 27.906 1 97.12 114 TYR B CA 1
ATOM 4559 C C . TYR B 1 114 ? -17.344 9.18 27.297 1 97.12 114 TYR B C 1
ATOM 4561 O O . TYR B 1 114 ? -18.375 8.992 27.938 1 97.12 114 TYR B O 1
ATOM 4569 N N . GLY B 1 115 ? -17.266 9.586 26.062 1 97.94 115 GLY B N 1
ATOM 4570 C CA . GLY B 1 115 ? -18.5 9.914 25.375 1 97.94 115 GLY B CA 1
ATOM 4571 C C . GLY B 1 115 ? -19.188 8.703 24.75 1 97.94 115 GLY B C 1
ATOM 4572 O O . GLY B 1 115 ? -20.203 8.836 24.062 1 97.94 115 GLY B O 1
ATOM 4573 N N . GLY B 1 116 ? -18.625 7.496 24.891 1 97.88 116 GLY B N 1
ATOM 4574 C CA . GLY B 1 116 ? -19.266 6.273 24.453 1 97.88 116 GLY B CA 1
ATOM 4575 C C . GLY B 1 116 ? -18.828 5.844 23.062 1 97.88 116 GLY B C 1
ATOM 4576 O O . GLY B 1 116 ? -19.438 4.965 22.453 1 97.88 116 GLY B O 1
ATOM 4577 N N . TYR B 1 117 ? -17.797 6.43 22.562 1 98.56 117 TYR B N 1
ATOM 4578 C CA . TYR B 1 117 ? -17.297 6.082 21.234 1 98.56 117 TYR B CA 1
ATOM 4579 C C . TYR B 1 117 ? -16.25 4.98 21.328 1 98.56 117 TYR B C 1
ATOM 4581 O O . TYR B 1 117 ? -15.492 4.906 22.297 1 98.56 117 TYR B O 1
ATOM 4589 N N . LYS B 1 118 ? -16.219 4.09 20.297 1 98.69 118 LYS B N 1
ATOM 4590 C CA . LYS B 1 118 ? -15.016 3.307 20.047 1 98.69 118 LYS B CA 1
ATOM 4591 C C . LYS B 1 118 ? -13.914 4.172 19.453 1 98.69 118 LYS B C 1
ATOM 4593 O O . LYS B 1 118 ? -14.18 5.023 18.594 1 98.69 118 LYS B O 1
ATOM 4598 N N . THR B 1 119 ? -12.719 4.004 20 1 98.88 119 THR B N 1
ATOM 4599 C CA . THR B 1 119 ? -11.656 4.922 19.609 1 98.88 119 THR B CA 1
ATOM 4600 C C . THR B 1 119 ? -10.477 4.164 19 1 98.88 119 THR B C 1
ATOM 4602 O O . THR B 1 119 ? -10.047 3.143 19.547 1 98.88 119 THR B O 1
ATOM 4605 N N . GLY B 1 120 ? -10.07 4.586 17.797 1 98.88 120 GLY B N 1
ATOM 4606 C CA . GLY B 1 120 ? -8.945 3.994 17.094 1 98.88 120 GLY B CA 1
ATOM 4607 C C . GLY B 1 120 ? -7.918 5.016 16.641 1 98.88 120 GLY B C 1
ATOM 4608 O O . GLY B 1 120 ? -8.273 6.137 16.281 1 98.88 120 GLY B O 1
ATOM 4609 N N . TYR B 1 121 ? -6.656 4.648 16.703 1 98.81 121 TYR B N 1
ATOM 4610 C CA . TYR B 1 121 ? -5.531 5.426 16.203 1 98.81 121 TYR B CA 1
ATOM 4611 C C . TYR B 1 121 ? -4.586 4.551 15.391 1 98.81 121 TYR B C 1
ATOM 4613 O O . TYR B 1 121 ? -4.07 3.547 15.891 1 98.81 121 TYR B O 1
ATOM 4621 N N . VAL B 1 122 ? -4.387 4.949 14.125 1 98.5 122 VAL B N 1
ATOM 4622 C CA . VAL B 1 122 ? -3.502 4.172 13.266 1 98.5 122 VAL B CA 1
ATOM 4623 C C . VAL B 1 122 ? -2.443 5.086 12.648 1 98.5 122 VAL B C 1
ATOM 4625 O O . VAL B 1 122 ? -2.77 6.113 12.055 1 98.5 122 VAL B O 1
ATOM 4628 N N . GLY B 1 123 ? -1.172 4.703 12.781 1 97.62 123 GLY B N 1
ATOM 4629 C CA . GLY B 1 123 ? -0.114 5.41 12.078 1 97.62 123 GLY B CA 1
ATOM 4630 C C . GLY B 1 123 ? 0.764 6.238 13 1 97.62 123 GLY B C 1
ATOM 4631 O O . GLY B 1 123 ? 0.963 5.879 14.164 1 97.62 123 GLY B O 1
ATOM 4632 N N . LYS B 1 124 ? 1.315 7.32 12.508 1 96.44 124 LYS B N 1
ATOM 4633 C CA . LYS B 1 124 ? 2.324 8.117 13.203 1 96.44 124 LYS B CA 1
ATOM 4634 C C . LYS B 1 124 ? 1.765 8.719 14.484 1 96.44 124 LYS B C 1
ATOM 4636 O O . LYS B 1 124 ? 0.714 9.359 14.469 1 96.44 124 LYS B O 1
ATOM 4641 N N . TRP B 1 125 ? 2.475 8.5 15.555 1 96.38 125 TRP B N 1
ATOM 4642 C CA . TRP B 1 125 ? 2.066 8.93 16.891 1 96.38 125 TRP B CA 1
ATOM 4643 C C . TRP B 1 125 ? 2.77 10.219 17.281 1 96.38 125 TRP B C 1
ATOM 4645 O O . TRP B 1 125 ? 2.213 11.312 17.141 1 96.38 125 TRP B O 1
ATOM 4655 N N . HIS B 1 126 ? 3.996 10.32 17.5 1 94.44 126 HIS B N 1
ATOM 4656 C CA . HIS B 1 126 ? 4.902 11.414 17.828 1 94.44 126 HIS B CA 1
ATOM 4657 C C . HIS B 1 126 ? 4.289 12.336 18.891 1 94.44 126 HIS B C 1
ATOM 4659 O O . HIS B 1 126 ? 4.293 13.555 18.734 1 94.44 126 HIS B O 1
ATOM 4665 N N . LEU B 1 127 ? 3.645 11.781 19.938 1 96.25 127 LEU B N 1
ATOM 4666 C CA . LEU B 1 127 ? 3.1 12.484 21.094 1 96.25 127 LEU B CA 1
ATOM 4667 C C . LEU B 1 127 ? 3.922 12.195 22.344 1 96.25 127 LEU B C 1
ATOM 4669 O O . LEU B 1 127 ? 4.562 11.148 22.438 1 96.25 127 LEU B O 1
ATOM 4673 N N . PRO B 1 128 ? 3.92 13.148 23.203 1 94.94 128 PRO B N 1
ATOM 4674 C CA . PRO B 1 128 ? 4.75 12.977 24.406 1 94.94 128 PRO B CA 1
ATOM 4675 C C . PRO B 1 128 ? 4.117 12.047 25.438 1 94.94 128 PRO B C 1
ATOM 4677 O O . PRO B 1 128 ? 4.105 12.359 26.625 1 94.94 128 PRO B O 1
ATOM 4680 N N . ILE B 1 129 ? 3.588 11.008 25.031 1 95.5 129 ILE B N 1
ATOM 4681 C CA . ILE B 1 129 ? 3.033 9.914 25.828 1 95.5 129 ILE B CA 1
ATOM 4682 C C . ILE B 1 129 ? 3.23 8.594 25.094 1 95.5 129 ILE B C 1
ATOM 4684 O O . ILE B 1 129 ? 3 8.508 23.875 1 95.5 129 ILE B O 1
ATOM 4688 N N . PRO B 1 130 ? 3.664 7.594 25.812 1 95.81 130 PRO B N 1
ATOM 4689 C CA . PRO B 1 130 ? 3.852 6.316 25.125 1 95.81 130 PRO B CA 1
ATOM 4690 C C . PRO B 1 130 ? 2.561 5.785 24.5 1 95.81 130 PRO B C 1
ATOM 4692 O O . PRO B 1 130 ? 1.503 5.832 25.141 1 95.81 130 PRO B O 1
ATOM 4695 N N . ALA B 1 131 ? 2.689 5.219 23.281 1 95.25 131 ALA B N 1
ATOM 4696 C CA . ALA B 1 131 ? 1.539 4.723 22.531 1 95.25 131 ALA B CA 1
ATOM 4697 C C . ALA B 1 131 ? 0.852 3.58 23.266 1 95.25 131 ALA B C 1
ATOM 4699 O O . ALA B 1 131 ? -0.342 3.336 23.078 1 95.25 131 ALA B O 1
ATOM 4700 N N . ASP B 1 132 ? 1.568 2.941 24.172 1 95 132 ASP B N 1
ATOM 4701 C CA . ASP B 1 132 ? 0.996 1.779 24.844 1 95 132 ASP B CA 1
ATOM 4702 C C . ASP B 1 132 ? 0.239 2.193 26.109 1 95 132 ASP B C 1
ATOM 4704 O O . ASP B 1 132 ? -0.367 1.355 26.781 1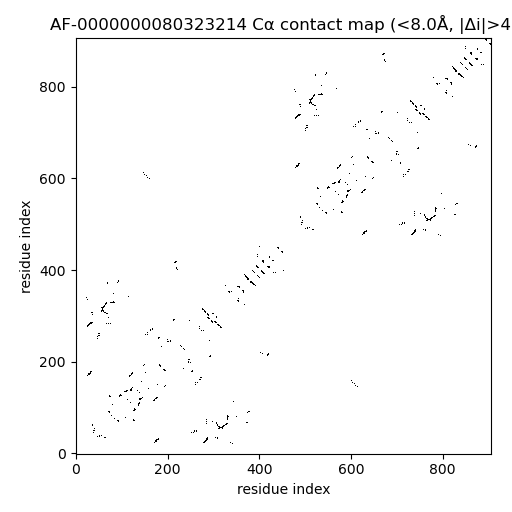 95 132 ASP B O 1
ATOM 4708 N N . LYS B 1 133 ? 0.233 3.471 26.438 1 95.75 133 LYS B N 1
ATOM 4709 C CA . LYS B 1 133 ? -0.506 3.949 27.609 1 95.75 133 LYS B CA 1
ATOM 4710 C C . LYS B 1 133 ? -1.96 4.246 27.25 1 95.75 133 LYS B C 1
ATOM 4712 O O . LYS B 1 133 ? -2.428 5.371 27.422 1 95.75 133 LYS B O 1
ATOM 4717 N N . VAL B 1 134 ? -2.645 3.225 26.953 1 96.06 134 VAL B N 1
ATOM 4718 C CA . VAL B 1 134 ? -4 3.285 26.422 1 96.06 134 VAL B CA 1
ATOM 4719 C C . VAL B 1 134 ? -4.938 3.904 27.453 1 96.06 134 VAL B C 1
ATOM 4721 O O . VAL B 1 134 ? -5.816 4.699 27.109 1 96.06 134 VAL B O 1
ATOM 4724 N N . ILE B 1 135 ? -4.727 3.602 28.672 1 94.75 135 ILE B N 1
ATOM 4725 C CA . ILE B 1 135 ? -5.582 4.098 29.75 1 94.75 135 ILE B CA 1
ATOM 4726 C C . ILE B 1 135 ? -5.508 5.621 29.797 1 94.75 135 ILE B C 1
ATOM 4728 O O . ILE B 1 135 ? -6.508 6.289 30.094 1 94.75 135 ILE B O 1
ATOM 4732 N N . LYS B 1 136 ? -4.414 6.113 29.406 1 94.75 136 LYS B N 1
ATOM 4733 C CA . LYS B 1 136 ? -4.195 7.555 29.516 1 94.75 136 LYS B CA 1
ATOM 4734 C C . LYS B 1 136 ? -4.684 8.281 28.266 1 94.75 136 LYS B C 1
ATOM 4736 O O . LYS B 1 136 ? -5.406 9.273 28.359 1 94.75 136 LYS B O 1
ATOM 4741 N N . HIS B 1 137 ? -4.363 7.766 27.078 1 97.06 137 HIS B N 1
ATOM 4742 C CA . HIS B 1 137 ? -4.672 8.539 25.875 1 97.06 137 HIS B CA 1
ATOM 4743 C C . HIS B 1 137 ? -6.055 8.188 25.344 1 97.06 137 HIS B C 1
ATOM 4745 O O . HIS B 1 137 ? -6.629 8.945 24.547 1 97.06 137 HIS B O 1
ATOM 4751 N N . GLY B 1 138 ? -6.527 6.977 25.672 1 97.94 138 GLY B N 1
ATOM 4752 C CA . GLY B 1 138 ? -7.934 6.676 25.438 1 97.94 138 GLY B CA 1
ATOM 4753 C C . GLY B 1 138 ? -8.203 6.066 24.078 1 97.94 138 GLY B C 1
ATOM 4754 O O . GLY B 1 138 ? -9.352 5.848 23.703 1 97.94 138 GLY B O 1
ATOM 4755 N N . PHE B 1 139 ? -7.176 5.77 23.25 1 98.5 139 PHE B N 1
ATOM 4756 C CA . PHE B 1 139 ? -7.367 5.039 22.016 1 98.5 139 PHE B CA 1
ATOM 4757 C C . PHE B 1 139 ? -7.281 3.535 22.25 1 98.5 139 PHE B C 1
ATOM 4759 O O . PHE B 1 139 ? -6.188 2.984 22.391 1 98.5 139 PHE B O 1
ATOM 4766 N N . ASP B 1 140 ? -8.406 2.865 22.125 1 97.5 140 ASP B N 1
ATOM 4767 C CA . ASP B 1 140 ? -8.516 1.445 22.453 1 97.5 140 ASP B CA 1
ATOM 4768 C C . ASP B 1 140 ? -7.809 0.592 21.391 1 97.5 140 ASP B C 1
ATOM 4770 O O . ASP B 1 140 ? -7.258 -0.463 21.719 1 97.5 140 ASP B O 1
ATOM 4774 N N . TYR B 1 141 ? -7.938 0.95 20.219 1 98.25 141 TYR B N 1
ATOM 4775 C CA . TYR B 1 141 ? -7.281 0.332 19.062 1 98.25 141 TYR B CA 1
ATOM 4776 C C . TYR B 1 141 ? -6.148 1.21 18.547 1 98.25 141 TYR B C 1
ATOM 4778 O O . TYR B 1 141 ? -6.391 2.27 17.969 1 98.25 141 TYR B O 1
ATOM 4786 N N . ILE B 1 142 ? -4.898 0.841 18.812 1 98.12 142 ILE B N 1
ATOM 4787 C CA . ILE B 1 142 ? -3.75 1.626 18.375 1 98.12 142 ILE B CA 1
ATOM 4788 C C . ILE B 1 142 ? -2.764 0.725 17.625 1 98.12 142 ILE B C 1
ATOM 4790 O O . ILE B 1 142 ? -2.338 -0.304 18.156 1 98.12 142 ILE B O 1
ATOM 4794 N N . ARG B 1 143 ? -2.516 1.033 16.344 1 96.75 143 ARG B N 1
ATOM 4795 C CA . ARG B 1 143 ? -1.695 0.19 15.484 1 96.75 143 ARG B CA 1
ATOM 4796 C C . ARG B 1 143 ? -0.76 1.034 14.625 1 96.75 143 ARG B C 1
ATOM 4798 O O . ARG B 1 143 ? -1.008 2.223 14.414 1 96.75 143 ARG B O 1
ATOM 4805 N N . ASN B 1 144 ? 0.299 0.398 14.164 1 94.88 144 ASN B N 1
ATOM 4806 C CA . ASN B 1 144 ? 1.16 0.925 13.117 1 94.88 144 ASN B CA 1
ATOM 4807 C C . ASN B 1 144 ? 1.852 2.215 13.547 1 94.88 144 ASN B C 1
ATOM 4809 O O . ASN B 1 144 ? 1.999 3.143 12.75 1 94.88 144 ASN B O 1
ATOM 4813 N N . THR B 1 145 ? 2.25 2.244 14.883 1 94.38 145 THR B N 1
ATOM 4814 C CA . THR B 1 145 ? 2.855 3.465 15.406 1 94.38 145 THR B CA 1
ATOM 4815 C C . THR B 1 145 ? 4.379 3.396 15.312 1 94.38 145 THR B C 1
ATOM 4817 O O . THR B 1 145 ? 5.062 4.398 15.516 1 94.38 145 THR B O 1
ATOM 4820 N N . ASP B 1 146 ? 4.828 2.133 14.898 1 85.38 146 ASP B N 1
ATOM 4821 C CA . ASP B 1 146 ? 6.266 1.948 14.758 1 85.38 146 ASP B CA 1
ATOM 4822 C C . ASP B 1 146 ? 6.719 2.211 13.32 1 85.38 146 ASP B C 1
ATOM 4824 O O . ASP B 1 146 ? 6.16 1.647 12.375 1 85.38 146 ASP B O 1
ATOM 4828 N N . PHE B 1 147 ? 7.598 3.143 13.18 1 80.12 147 PHE B N 1
ATOM 4829 C CA . PHE B 1 147 ? 7.996 3.541 11.836 1 80.12 147 PHE B CA 1
ATOM 4830 C C . PHE B 1 147 ? 8.742 2.412 11.141 1 80.12 147 PHE B C 1
ATOM 4832 O O . PHE B 1 147 ? 9.797 1.976 11.602 1 80.12 147 PHE B O 1
ATOM 4839 N N . LEU B 1 148 ? 8.062 1.854 10.125 1 83.56 148 LEU B N 1
ATOM 4840 C CA . LEU B 1 148 ? 8.648 0.869 9.219 1 83.56 148 LEU B CA 1
ATOM 4841 C C . LEU B 1 148 ? 8.641 1.378 7.781 1 83.56 148 LEU B C 1
ATOM 4843 O O . LEU B 1 148 ? 8.094 2.447 7.5 1 83.56 148 LEU B O 1
ATOM 4847 N N . ASP B 1 149 ? 9.383 0.642 6.961 1 92.19 149 ASP B N 1
ATOM 4848 C CA . ASP B 1 149 ? 9.266 0.901 5.527 1 92.19 149 ASP B CA 1
ATOM 4849 C C . ASP B 1 149 ? 7.816 0.783 5.062 1 92.19 149 ASP B C 1
ATOM 4851 O O . ASP B 1 149 ? 7.082 -0.094 5.52 1 92.19 149 ASP B O 1
ATOM 4855 N N . TYR B 1 150 ? 7.379 1.713 4.238 1 95 150 TYR B N 1
ATOM 4856 C CA . TYR B 1 150 ? 6.055 1.73 3.627 1 95 150 TYR B CA 1
ATOM 4857 C C . TYR B 1 150 ? 4.965 1.784 4.688 1 95 150 TYR B C 1
ATOM 4859 O O . TYR B 1 150 ? 3.916 1.151 4.543 1 95 150 TYR B O 1
ATOM 4867 N N . ASN B 1 151 ? 5.246 2.447 5.75 1 94.81 151 ASN B N 1
ATOM 4868 C CA . ASN B 1 151 ? 4.309 2.549 6.863 1 94.81 151 ASN B CA 1
ATOM 4869 C C . ASN B 1 151 ? 2.949 3.07 6.406 1 94.81 151 ASN B C 1
ATOM 4871 O O . ASN B 1 151 ? 1.91 2.592 6.867 1 94.81 151 ASN B O 1
ATOM 4875 N N . ASP B 1 152 ? 2.93 4.047 5.539 1 96.62 152 ASP B N 1
ATOM 4876 C CA . ASP B 1 152 ? 1.688 4.652 5.066 1 96.62 152 ASP B CA 1
ATOM 4877 C C . ASP B 1 152 ? 0.855 3.648 4.27 1 96.62 152 ASP B C 1
ATOM 4879 O O . ASP B 1 152 ? -0.376 3.719 4.27 1 96.62 152 ASP B O 1
ATOM 4883 N N . ALA B 1 153 ? 1.488 2.689 3.605 1 95.56 153 ALA B N 1
ATOM 4884 C CA . ALA B 1 153 ? 0.77 1.672 2.842 1 95.56 153 ALA B CA 1
ATOM 4885 C C . ALA B 1 153 ? 0.033 0.709 3.768 1 95.56 153 ALA B C 1
ATOM 4887 O O . ALA B 1 153 ? -0.975 0.114 3.381 1 95.56 153 ALA B O 1
ATOM 4888 N N . VAL B 1 154 ? 0.494 0.549 4.992 1 96.19 154 VAL B N 1
ATOM 4889 C CA . VAL B 1 154 ? -0.069 -0.369 5.977 1 96.19 154 VAL B CA 1
ATOM 4890 C C . VAL B 1 154 ? -1.285 0.269 6.645 1 96.19 154 VAL B C 1
ATOM 4892 O O . VAL B 1 154 ? -2.242 -0.423 7 1 96.19 154 VAL B O 1
ATOM 4895 N N . THR B 1 155 ? -1.326 1.553 6.691 1 97.25 155 THR B N 1
ATOM 4896 C CA . THR B 1 155 ? -2.293 2.311 7.48 1 97.25 155 THR B CA 1
ATOM 4897 C C . THR B 1 155 ? -3.717 2.02 7.016 1 97.25 155 THR B C 1
ATOM 4899 O O . THR B 1 155 ? -4.598 1.743 7.832 1 97.25 155 THR B O 1
ATOM 4902 N N . PRO B 1 156 ? -3.977 1.951 5.73 1 97.69 156 PRO B N 1
ATOM 4903 C CA . PRO B 1 156 ? -5.352 1.697 5.297 1 97.69 156 PRO B CA 1
ATOM 4904 C C . PRO B 1 156 ? -5.879 0.343 5.766 1 97.69 156 PRO B C 1
ATOM 4906 O O . PRO B 1 156 ? -7.066 0.21 6.07 1 97.69 156 PRO B O 1
ATOM 4909 N N . SER B 1 157 ? -4.98 -0.671 5.82 1 96.56 157 SER B N 1
ATOM 4910 C CA . SER B 1 157 ? -5.406 -2.006 6.23 1 96.56 157 SER B CA 1
ATOM 4911 C C . SER B 1 157 ? -5.926 -2.002 7.664 1 96.56 157 SER B C 1
ATOM 4913 O O . SER B 1 157 ? -7.008 -2.521 7.941 1 96.56 157 SER B O 1
ATOM 4915 N N . TYR B 1 158 ? -5.219 -1.364 8.539 1 97.12 158 TYR B N 1
ATOM 4916 C CA . TYR B 1 158 ? -5.625 -1.304 9.938 1 97.12 158 TYR B CA 1
ATOM 4917 C C . TYR B 1 158 ? -6.852 -0.416 10.109 1 97.12 158 TYR B C 1
ATOM 4919 O O . TYR B 1 158 ? -7.719 -0.698 10.945 1 97.12 158 TYR B O 1
ATOM 4927 N N . CYS B 1 159 ? -6.945 0.66 9.336 1 98.5 159 CYS B N 1
ATOM 4928 C CA . CYS B 1 159 ? -8.133 1.507 9.383 1 98.5 159 CYS B CA 1
ATOM 4929 C C . CYS B 1 159 ? -9.367 0.737 8.938 1 98.5 159 CYS B C 1
ATOM 4931 O O . CYS B 1 159 ? -10.414 0.798 9.594 1 98.5 159 CYS B O 1
ATOM 4933 N N . ALA B 1 160 ? -9.227 0.02 7.863 1 97.5 160 ALA B N 1
ATOM 4934 C CA . ALA B 1 160 ? -10.352 -0.756 7.344 1 97.5 160 ALA B CA 1
ATOM 4935 C C . ALA B 1 160 ? -10.812 -1.794 8.359 1 97.5 160 ALA B C 1
ATOM 4937 O O . ALA B 1 160 ? -12.016 -2.008 8.531 1 97.5 160 ALA B O 1
ATOM 4938 N N . ARG B 1 161 ? -9.859 -2.443 9.016 1 96.81 161 ARG B N 1
ATOM 4939 C CA . ARG B 1 161 ? -10.203 -3.42 10.047 1 96.81 161 ARG B CA 1
ATOM 4940 C C . ARG B 1 161 ? -11.023 -2.775 11.164 1 96.81 161 ARG B C 1
ATOM 4942 O O . ARG B 1 161 ? -12.047 -3.316 11.578 1 96.81 161 ARG B O 1
ATOM 4949 N N . PHE B 1 162 ? -10.539 -1.661 11.617 1 98.62 162 PHE B N 1
ATOM 4950 C CA . PHE B 1 162 ? -11.242 -0.949 12.68 1 98.62 162 PHE B CA 1
ATOM 4951 C C . PHE B 1 162 ? -12.656 -0.579 12.242 1 98.62 162 PHE B C 1
ATOM 4953 O O . PHE B 1 162 ? -13.609 -0.771 12.992 1 98.62 162 PHE B O 1
ATOM 4960 N N . ILE B 1 163 ? -12.797 -0.043 11.039 1 98.38 163 ILE B N 1
ATOM 4961 C CA . ILE B 1 163 ? -14.086 0.379 10.5 1 98.38 163 ILE B CA 1
ATOM 4962 C C . ILE B 1 163 ? -15.023 -0.822 10.414 1 98.38 163 ILE B C 1
ATOM 4964 O O . ILE B 1 163 ? -16.172 -0.753 10.852 1 98.38 163 ILE B O 1
ATOM 4968 N N . LYS B 1 164 ? -14.492 -1.883 9.898 1 96.25 164 LYS B N 1
ATOM 4969 C CA . LYS B 1 164 ? -15.273 -3.107 9.75 1 96.25 164 LYS B CA 1
ATOM 4970 C C . LYS B 1 164 ? -15.773 -3.602 11.102 1 96.25 164 LYS B C 1
ATOM 4972 O O . LYS B 1 164 ? -16.953 -3.934 11.242 1 96.25 164 LYS B O 1
ATOM 4977 N N . GLU B 1 165 ? -14.938 -3.615 12.07 1 97.62 165 GLU B N 1
ATOM 4978 C CA . GLU B 1 165 ? -15.25 -4.184 13.383 1 97.62 165 GLU B CA 1
ATOM 4979 C C . GLU B 1 165 ? -16.203 -3.279 14.164 1 97.62 165 GLU B C 1
ATOM 4981 O O . GLU B 1 165 ? -16.875 -3.734 15.086 1 97.62 165 GLU B O 1
ATOM 4986 N N . ASN B 1 166 ? -16.266 -1.986 13.812 1 98.19 166 ASN B N 1
ATOM 4987 C CA . ASN B 1 166 ? -17.031 -1.046 14.617 1 98.19 166 ASN B CA 1
ATOM 4988 C C . ASN B 1 166 ? -18.109 -0.358 13.781 1 98.19 166 ASN B C 1
ATOM 4990 O O . ASN B 1 166 ? -18.562 0.735 14.133 1 98.19 166 ASN B O 1
ATOM 4994 N N . LYS B 1 167 ? -18.516 -0.935 12.672 1 97.25 167 LYS B N 1
ATOM 4995 C CA . LYS B 1 167 ? -19.422 -0.293 11.719 1 97.25 167 LYS B CA 1
ATOM 4996 C C . LYS B 1 167 ? -20.812 -0.111 12.305 1 97.25 167 LYS B C 1
ATOM 4998 O O . LYS B 1 167 ? -21.609 0.667 11.781 1 97.25 167 LYS B O 1
ATOM 5003 N N . ASN B 1 168 ? -21.172 -0.799 13.445 1 97.19 168 ASN B N 1
ATOM 5004 C CA . ASN B 1 168 ? -22.516 -0.759 14.016 1 97.19 168 ASN B CA 1
ATOM 5005 C C . ASN B 1 168 ? -22.562 0.1 15.273 1 97.19 168 ASN B C 1
ATOM 5007 O O . ASN B 1 168 ? -23.562 0.091 15.992 1 97.19 168 ASN B O 1
ATOM 5011 N N . GLN B 1 169 ? -21.531 0.762 15.656 1 97.25 169 GLN B N 1
ATOM 5012 C CA . GLN B 1 169 ? -21.453 1.685 16.781 1 97.25 169 GLN B CA 1
ATOM 5013 C C . GLN B 1 169 ? -20.641 2.926 16.422 1 97.25 169 GLN B C 1
ATOM 5015 O O . GLN B 1 169 ? -19.797 2.887 15.523 1 97.25 169 GLN B O 1
ATOM 5020 N N . PRO B 1 170 ? -20.969 4.043 17.078 1 98.38 170 PRO B N 1
ATOM 5021 C CA . PRO B 1 170 ? -20.203 5.254 16.766 1 98.38 170 PRO B CA 1
ATOM 5022 C C . PRO B 1 170 ? -18.719 5.113 17.094 1 98.38 170 PRO B C 1
ATOM 5024 O O . PRO B 1 170 ? -18.359 4.531 18.109 1 98.38 170 PRO B O 1
ATOM 5027 N N . PHE B 1 171 ? -17.828 5.648 16.188 1 98.81 171 PHE B N 1
ATOM 5028 C CA . PHE B 1 171 ? -16.406 5.516 16.422 1 98.81 171 PHE B CA 1
ATOM 5029 C C . PHE B 1 171 ? -15.672 6.812 16.094 1 98.81 171 PHE B C 1
ATOM 5031 O O . PHE B 1 171 ? -16.203 7.652 15.359 1 98.81 171 PHE B O 1
ATOM 5038 N N . LEU B 1 172 ? -14.539 7.047 16.734 1 98.94 172 LEU B N 1
ATOM 5039 C CA . LEU B 1 172 ? -13.484 7.996 16.391 1 98.94 172 LEU B CA 1
ATOM 5040 C C . LEU B 1 172 ? -12.242 7.266 15.891 1 98.94 172 LEU B C 1
ATOM 5042 O O . LEU B 1 172 ? -11.664 6.453 16.609 1 98.94 172 LEU B O 1
ATOM 5046 N N . LEU B 1 173 ? -11.898 7.496 14.68 1 98.94 173 LEU B N 1
ATOM 5047 C CA . LEU B 1 173 ? -10.703 6.898 14.094 1 98.94 173 LEU B CA 1
ATOM 5048 C C . LEU B 1 173 ? -9.75 7.973 13.586 1 98.94 173 LEU B C 1
ATOM 5050 O O . LEU B 1 173 ? -10.172 8.906 12.898 1 98.94 173 LEU B O 1
ATOM 5054 N N . VAL B 1 174 ? -8.539 7.852 14.016 1 98.94 174 VAL B N 1
ATOM 5055 C CA . VAL B 1 174 ? -7.484 8.711 13.492 1 98.94 174 VAL B CA 1
ATOM 5056 C C . VAL B 1 174 ? -6.586 7.914 12.547 1 98.94 174 VAL B C 1
ATOM 5058 O O . VAL B 1 174 ? -6.047 6.875 12.93 1 98.94 174 VAL B O 1
ATOM 5061 N N . ALA B 1 175 ? -6.512 8.305 11.328 1 98.88 175 ALA B N 1
ATOM 5062 C CA . ALA B 1 175 ? -5.527 7.828 10.359 1 98.88 175 ALA B CA 1
ATOM 5063 C C . ALA B 1 175 ? -4.395 8.836 10.195 1 98.88 175 ALA B C 1
ATOM 5065 O O . ALA B 1 175 ? -4.562 9.867 9.531 1 98.88 175 ALA B O 1
ATOM 5066 N N . SER B 1 176 ? -3.256 8.539 10.789 1 98.62 176 SER B N 1
ATOM 5067 C CA . SER B 1 176 ? -2.119 9.453 10.852 1 98.62 176 SER B CA 1
ATOM 5068 C C . SER B 1 176 ? -0.996 9.008 9.922 1 98.62 176 SER B C 1
ATOM 5070 O O . SER B 1 176 ? -0.238 8.094 10.258 1 98.62 176 SER B O 1
ATOM 5072 N N . PHE B 1 177 ? -0.832 9.68 8.836 1 98 177 PHE B N 1
ATOM 5073 C CA . PHE B 1 177 ? 0.137 9.297 7.816 1 98 177 PHE B CA 1
ATOM 5074 C C . PHE B 1 177 ? 1.463 10.016 8.031 1 98 177 PHE B C 1
ATOM 5076 O O . PHE B 1 177 ? 1.514 11.047 8.711 1 98 177 PHE B O 1
ATOM 5083 N N . LEU B 1 178 ? 2.506 9.508 7.461 1 96.69 178 LEU B N 1
ATOM 5084 C CA . LEU B 1 178 ? 3.854 10.047 7.598 1 96.69 178 LEU B CA 1
ATOM 5085 C C . LEU B 1 178 ? 4.18 10.992 6.445 1 96.69 178 LEU B C 1
ATOM 5087 O O . LEU B 1 178 ? 4.82 12.023 6.648 1 96.69 178 LEU B O 1
ATOM 5091 N N . ASN B 1 179 ? 3.773 10.633 5.27 1 96.5 179 ASN B N 1
ATOM 5092 C CA . ASN B 1 179 ? 4.133 11.469 4.129 1 96.5 179 ASN B CA 1
ATOM 5093 C C . ASN B 1 179 ? 3.236 12.695 4.027 1 96.5 179 ASN B C 1
ATOM 5095 O O . ASN B 1 179 ? 2.092 12.68 4.484 1 96.5 179 ASN B O 1
ATOM 5099 N N . PRO B 1 180 ? 3.832 13.812 3.533 1 97.75 180 PRO B N 1
ATOM 5100 C CA . PRO B 1 180 ? 5.027 13.883 2.688 1 97.75 180 PRO B CA 1
ATOM 5101 C C . PRO B 1 180 ? 6.301 14.164 3.486 1 97.75 180 PRO B C 1
ATOM 5103 O O . PRO B 1 180 ? 7.273 14.688 2.939 1 97.75 180 PRO B O 1
ATOM 5106 N N . HIS B 1 181 ? 6.363 13.828 4.699 1 96.56 181 HIS B N 1
ATOM 5107 C CA . HIS B 1 181 ? 7.457 14.164 5.605 1 96.56 181 HIS B CA 1
ATOM 5108 C C . HIS B 1 181 ? 8.773 13.555 5.137 1 96.56 181 HIS B C 1
ATOM 5110 O O . HIS B 1 181 ? 9.852 14.062 5.465 1 96.56 181 HIS B O 1
ATOM 5116 N N . ASP B 1 182 ? 8.797 12.516 4.312 1 95.31 182 ASP B N 1
ATOM 5117 C CA . ASP B 1 182 ? 10 11.891 3.768 1 95.31 182 ASP B CA 1
ATOM 5118 C C . ASP B 1 182 ? 10.805 12.875 2.926 1 95.31 182 ASP B C 1
ATOM 5120 O O . ASP B 1 182 ? 11.961 12.625 2.602 1 95.31 182 ASP B O 1
ATOM 5124 N N . ILE B 1 183 ? 10.234 14.031 2.658 1 96.06 183 ILE B N 1
ATOM 5125 C CA . ILE B 1 183 ? 10.93 15.062 1.899 1 96.06 183 ILE B CA 1
ATOM 5126 C C . ILE B 1 183 ? 12.172 15.516 2.656 1 96.06 183 ILE B C 1
ATOM 5128 O O . ILE B 1 183 ? 13.148 15.961 2.049 1 96.06 183 ILE B O 1
ATOM 5132 N N . CYS B 1 184 ? 12.109 15.406 4 1 93.69 184 CYS B N 1
ATOM 5133 C CA . CYS B 1 184 ? 13.258 15.773 4.816 1 93.69 184 CYS B CA 1
ATOM 5134 C C . CYS B 1 184 ? 14.469 14.906 4.48 1 93.69 184 CYS B C 1
ATOM 5136 O O . CYS B 1 184 ? 15.57 15.422 4.281 1 93.69 184 CYS B O 1
ATOM 5138 N N . GLU B 1 185 ? 14.258 13.617 4.391 1 93.06 185 GLU B N 1
ATOM 5139 C CA . GLU B 1 185 ? 15.336 12.703 4.008 1 93.06 185 GLU B CA 1
ATOM 5140 C C . GLU B 1 185 ? 15.781 12.945 2.57 1 93.06 185 GLU B C 1
ATOM 5142 O O . GLU B 1 185 ? 16.984 12.922 2.273 1 93.06 185 GLU B O 1
ATOM 5147 N N . TRP B 1 186 ? 14.844 13.164 1.711 1 94.06 186 TRP B N 1
ATOM 5148 C CA . TRP B 1 186 ? 15.164 13.438 0.314 1 94.06 186 TRP B CA 1
ATOM 5149 C C . TRP B 1 186 ? 16.094 14.641 0.191 1 94.06 186 TRP B C 1
ATOM 5151 O O . TRP B 1 186 ? 17.094 14.602 -0.525 1 94.06 186 TRP B O 1
ATOM 5161 N N . ALA B 1 187 ? 15.758 15.688 0.941 1 94.25 187 ALA B N 1
ATOM 5162 C CA . ALA B 1 187 ? 16.531 16.922 0.882 1 94.25 187 ALA B CA 1
ATOM 5163 C C . ALA B 1 187 ? 17.953 16.703 1.377 1 94.25 187 ALA B C 1
ATOM 5165 O O . ALA B 1 187 ? 18.891 17.359 0.904 1 94.25 187 ALA B O 1
ATOM 5166 N N . ARG B 1 188 ? 18.094 15.75 2.268 1 92.69 188 ARG B N 1
ATOM 5167 C CA . ARG B 1 188 ? 19.406 15.461 2.832 1 92.69 188 ARG B CA 1
ATOM 5168 C C . ARG B 1 188 ? 20.188 14.5 1.936 1 92.69 188 ARG B C 1
ATOM 5170 O O . ARG B 1 188 ? 21.359 14.219 2.189 1 92.69 188 ARG B O 1
ATOM 5177 N N . GLY B 1 189 ? 19.562 13.992 0.926 1 89.75 189 GLY B N 1
ATOM 5178 C CA . GLY B 1 189 ? 20.188 12.969 0.104 1 89.75 189 GLY B CA 1
ATOM 5179 C C . GLY B 1 189 ? 20.219 11.602 0.767 1 89.75 189 GLY B C 1
ATOM 5180 O O . GLY B 1 189 ? 20.969 10.727 0.352 1 89.75 189 GLY B O 1
ATOM 5181 N N . ASP B 1 190 ? 19.391 11.461 1.855 1 88.44 190 ASP B N 1
ATOM 5182 C CA . ASP B 1 190 ? 19.297 10.195 2.574 1 88.44 190 ASP B CA 1
ATOM 5183 C C . ASP B 1 190 ? 18.266 9.281 1.94 1 88.44 190 ASP B C 1
ATOM 5185 O O . ASP B 1 190 ? 17.406 9.734 1.167 1 88.44 190 ASP B O 1
ATOM 5189 N N . GLU B 1 191 ? 18.391 7.988 2.307 1 85.38 191 GLU B N 1
ATOM 5190 C CA . GLU B 1 191 ? 17.297 7.09 1.985 1 85.38 191 GLU B CA 1
ATOM 5191 C C . GLU B 1 191 ? 16.016 7.504 2.705 1 85.38 191 GLU B C 1
ATOM 5193 O O . GLU B 1 191 ? 16.047 7.848 3.889 1 85.38 191 GLU B O 1
ATOM 5198 N N . LEU B 1 192 ? 14.992 7.477 1.861 1 88.56 192 LEU B N 1
ATOM 5199 C CA . LEU B 1 192 ? 13.711 7.828 2.463 1 88.56 192 LEU B CA 1
ATOM 5200 C C . LEU B 1 192 ? 13.32 6.82 3.537 1 88.56 192 LEU B C 1
ATOM 5202 O O . LEU B 1 192 ? 13.594 5.625 3.4 1 88.56 192 LEU B O 1
ATOM 5206 N N . LYS B 1 193 ? 12.711 7.27 4.512 1 77.69 193 LYS B N 1
ATOM 5207 C CA . LYS B 1 193 ? 12.328 6.418 5.637 1 77.69 193 LYS B CA 1
ATOM 5208 C C . LYS B 1 193 ? 11.258 5.414 5.227 1 77.69 193 LYS B C 1
ATOM 5210 O O . LYS B 1 193 ? 11.375 4.219 5.508 1 77.69 193 LYS B O 1
ATOM 5215 N N . MET B 1 194 ? 10.258 5.836 4.504 1 75.44 194 MET B N 1
ATOM 5216 C CA . MET B 1 194 ? 9.086 4.984 4.348 1 75.44 194 MET B CA 1
ATOM 5217 C C . MET B 1 194 ? 8.859 4.625 2.885 1 75.44 194 MET B C 1
ATOM 5219 O O . MET B 1 194 ? 8.055 3.742 2.574 1 75.44 194 MET B O 1
ATOM 5223 N N . ASP B 1 195 ? 9.555 5.336 2.004 1 81.69 195 ASP B N 1
ATOM 5224 C CA . ASP B 1 195 ? 9.164 5.152 0.61 1 81.69 195 ASP B CA 1
ATOM 5225 C C . ASP B 1 195 ? 10.383 5.125 -0.304 1 81.69 195 ASP B C 1
ATOM 5227 O O . ASP B 1 195 ? 11.516 5.215 0.166 1 81.69 195 ASP B O 1
ATOM 5231 N N . VAL B 1 196 ? 10.078 4.742 -1.456 1 83.94 196 VAL B N 1
ATOM 5232 C CA . VAL B 1 196 ? 11.047 4.883 -2.533 1 83.94 196 VAL B CA 1
ATOM 5233 C C . VAL B 1 196 ? 10.508 5.84 -3.596 1 83.94 196 VAL B C 1
ATOM 5235 O O . VAL B 1 196 ? 9.305 5.883 -3.844 1 83.94 196 VAL B O 1
ATOM 5238 N N . LEU B 1 197 ? 11.336 6.73 -4.004 1 88.94 197 LEU B N 1
ATOM 5239 C CA . LEU B 1 197 ? 11.008 7.66 -5.082 1 88.94 197 LEU B CA 1
ATOM 5240 C C . LEU B 1 197 ? 11.961 7.492 -6.254 1 88.94 197 LEU B C 1
ATOM 5242 O O . LEU B 1 197 ? 13.164 7.27 -6.059 1 88.94 197 LEU B O 1
ATOM 5246 N N . ASP B 1 198 ? 11.406 7.605 -7.387 1 85.19 198 ASP B N 1
ATOM 5247 C CA . ASP B 1 198 ? 12.266 7.621 -8.562 1 85.19 198 ASP B CA 1
ATOM 5248 C C . ASP B 1 198 ? 13.211 8.82 -8.539 1 85.19 198 ASP B C 1
ATOM 5250 O O . ASP B 1 198 ? 12.969 9.789 -7.812 1 85.19 198 ASP B O 1
ATOM 5254 N N . GLN B 1 199 ? 14.258 8.695 -9.336 1 89.69 199 GLN B N 1
ATOM 5255 C CA . GLN B 1 199 ? 15.125 9.859 -9.508 1 89.69 199 GLN B CA 1
ATOM 5256 C C . GLN B 1 199 ? 14.359 11.023 -10.125 1 89.69 199 GLN B C 1
ATOM 5258 O O . GLN B 1 199 ? 13.547 10.836 -11.031 1 89.69 199 GLN B O 1
ATOM 5263 N N . ALA B 1 200 ? 14.617 12.18 -9.484 1 94.94 200 ALA B N 1
ATOM 5264 C CA . ALA B 1 200 ? 13.977 13.359 -10.039 1 94.94 200 ALA B CA 1
ATOM 5265 C C . ALA B 1 200 ? 14.375 13.562 -11.5 1 94.94 200 ALA B C 1
ATOM 5267 O O . ALA B 1 200 ? 15.531 13.375 -11.867 1 94.94 200 ALA B O 1
ATOM 5268 N N . PRO B 1 201 ? 13.445 13.945 -12.297 1 96.62 201 PRO B N 1
ATOM 5269 C CA . PRO B 1 201 ? 13.82 14.312 -13.672 1 96.62 201 PRO B CA 1
ATOM 5270 C C . PRO B 1 201 ? 14.633 15.594 -13.742 1 96.62 201 PRO B C 1
ATOM 5272 O O . PRO B 1 201 ? 14.852 16.25 -12.719 1 96.62 201 PRO B O 1
ATOM 5275 N N . PRO B 1 202 ? 15.148 15.93 -14.945 1 97.38 202 PRO B N 1
ATOM 5276 C CA . PRO B 1 202 ? 15.82 17.219 -15.086 1 97.38 202 PRO B CA 1
ATOM 5277 C C . PRO B 1 202 ? 14.953 18.391 -14.633 1 97.38 202 PRO B C 1
ATOM 5279 O O . PRO B 1 202 ? 13.734 18.375 -14.805 1 97.38 202 PRO B O 1
ATOM 5282 N N . ALA B 1 203 ? 15.578 19.406 -14.07 1 97.5 203 ALA B N 1
ATOM 5283 C CA . ALA B 1 203 ? 14.875 20.547 -13.469 1 97.5 203 ALA B CA 1
ATOM 5284 C C . ALA B 1 203 ? 13.867 21.141 -14.453 1 97.5 203 ALA B C 1
ATOM 5286 O O . ALA B 1 203 ? 12.812 21.625 -14.039 1 97.5 203 ALA B O 1
ATOM 5287 N N . SER B 1 204 ? 14.156 21.109 -15.742 1 97.56 204 SER B N 1
ATOM 5288 C CA . SER B 1 204 ? 13.289 21.688 -16.766 1 97.56 204 SER B CA 1
ATOM 5289 C C . SER B 1 204 ? 11.938 21 -16.812 1 97.56 204 SER B C 1
ATOM 5291 O O . SER B 1 204 ? 10.961 21.547 -17.328 1 97.56 204 SER B O 1
ATOM 5293 N N . GLU B 1 205 ? 11.867 19.75 -16.219 1 97.56 205 GLU B N 1
ATOM 5294 C CA . GLU B 1 205 ? 10.641 18.969 -16.203 1 97.56 205 GLU B CA 1
ATOM 5295 C C . GLU B 1 205 ? 9.984 19 -14.828 1 97.56 205 GLU B C 1
ATOM 5297 O O . GLU B 1 205 ? 8.977 18.328 -14.602 1 97.56 205 GLU B O 1
ATOM 5302 N N . CYS B 1 206 ? 10.539 19.75 -13.953 1 98.31 206 CYS B N 1
ATOM 5303 C CA . CYS B 1 206 ? 10.031 19.891 -12.594 1 98.31 206 CYS B CA 1
ATOM 5304 C C . CYS B 1 206 ? 9.211 21.172 -12.453 1 98.31 206 CYS B C 1
ATOM 5306 O O . CYS B 1 206 ? 9.234 22.031 -13.344 1 98.31 206 CYS B O 1
ATOM 5308 N N . PRO B 1 207 ? 8.414 21.312 -11.383 1 98.31 207 PRO B N 1
ATOM 5309 C CA . PRO B 1 207 ? 7.652 22.547 -11.172 1 98.31 207 PRO B CA 1
ATOM 5310 C C . PRO B 1 207 ? 8.539 23.797 -11.164 1 98.31 207 PRO B C 1
ATOM 5312 O O . PRO B 1 207 ? 9.68 23.734 -10.688 1 98.31 207 PRO B O 1
ATOM 5315 N N . GLU B 1 208 ? 7.949 24.922 -11.57 1 98.19 208 GLU B N 1
ATOM 5316 C CA . GLU B 1 208 ? 8.664 26.203 -11.516 1 98.19 208 GLU B CA 1
ATOM 5317 C C . GLU B 1 208 ? 8.852 26.656 -10.07 1 98.19 208 GLU B C 1
ATOM 5319 O O . GLU B 1 208 ? 8.141 26.203 -9.172 1 98.19 208 GLU B O 1
ATOM 5324 N N . LEU B 1 209 ? 9.828 27.516 -9.883 1 98.19 209 LEU B N 1
ATOM 5325 C CA . LEU B 1 209 ? 9.961 28.172 -8.578 1 98.19 209 LEU B CA 1
ATOM 5326 C C . LEU B 1 209 ? 8.742 29.031 -8.281 1 98.19 209 LEU B C 1
ATOM 5328 O O . LEU B 1 209 ? 8.172 29.641 -9.18 1 98.19 209 LEU B O 1
ATOM 5332 N N . PRO B 1 210 ? 8.32 29.031 -6.996 1 97.69 210 PRO B N 1
ATOM 5333 C CA . PRO B 1 210 ? 7.203 29.922 -6.676 1 97.69 210 PRO B CA 1
ATOM 5334 C C . PRO B 1 210 ? 7.582 31.391 -6.781 1 97.69 210 PRO B C 1
ATOM 5336 O O . PRO B 1 210 ? 8.766 31.734 -6.727 1 97.69 210 PRO B O 1
ATOM 5339 N N . ALA B 1 211 ? 6.551 32.219 -6.945 1 96.75 211 ALA B N 1
ATOM 5340 C CA . ALA B 1 211 ? 6.762 33.656 -7.109 1 96.75 211 ALA B CA 1
ATOM 5341 C C . ALA B 1 211 ? 7.504 34.25 -5.91 1 96.75 211 ALA B C 1
ATOM 5343 O O . ALA B 1 211 ? 8.258 35.219 -6.051 1 96.75 211 ALA B O 1
ATOM 5344 N N . ASN B 1 212 ? 7.312 33.656 -4.754 1 98 212 ASN B N 1
ATOM 5345 C CA . ASN B 1 212 ? 7.938 34.156 -3.533 1 98 212 ASN B CA 1
ATOM 5346 C C . ASN B 1 212 ? 9.172 33.344 -3.158 1 98 212 ASN B C 1
ATOM 5348 O O . ASN B 1 212 ? 9.469 33.156 -1.976 1 98 212 ASN B O 1
ATOM 5352 N N . TRP B 1 213 ? 9.867 32.844 -4.105 1 97.94 213 TRP B N 1
ATOM 5353 C CA . TRP B 1 213 ? 11.047 32 -3.863 1 97.94 213 TRP B CA 1
ATOM 5354 C C . TRP B 1 213 ? 12.148 32.812 -3.195 1 97.94 213 TRP B C 1
ATOM 5356 O O . TRP B 1 213 ? 12.828 32.344 -2.287 1 97.94 213 TRP B O 1
ATOM 5366 N N . ASP B 1 214 ? 12.312 34.031 -3.547 1 96.19 214 ASP B N 1
ATOM 5367 C CA . ASP B 1 214 ? 13.422 34.844 -3.061 1 96.19 214 ASP B CA 1
ATOM 5368 C C . ASP B 1 214 ? 13.211 35.25 -1.601 1 96.19 214 ASP B C 1
ATOM 5370 O O . ASP B 1 214 ? 12.078 35.344 -1.131 1 96.19 214 ASP B O 1
ATOM 5374 N N . ILE B 1 215 ? 14.258 35.5 -0.92 1 94.75 215 ILE B N 1
ATOM 5375 C CA . ILE B 1 215 ? 14.227 36 0.455 1 94.75 215 ILE B CA 1
ATOM 5376 C C . ILE B 1 215 ? 13.773 37.438 0.477 1 94.75 215 ILE B C 1
ATOM 5378 O O . ILE B 1 215 ? 14.336 38.281 -0.222 1 94.75 215 ILE B O 1
ATOM 5382 N N . PRO B 1 216 ? 12.727 37.719 1.25 1 92.81 216 PRO B N 1
ATOM 5383 C CA . PRO B 1 216 ? 12.258 39.094 1.299 1 92.81 216 PRO B CA 1
ATOM 5384 C C . PRO B 1 216 ? 13.289 40.062 1.91 1 92.81 216 PRO B C 1
ATOM 5386 O O . PRO B 1 216 ? 14.047 39.656 2.799 1 92.81 216 PRO B O 1
ATOM 5389 N N . LEU B 1 217 ? 13.141 41.281 1.462 1 91.25 217 LEU B N 1
ATOM 5390 C CA . LEU B 1 217 ? 13.961 42.312 2.1 1 91.25 217 LEU B CA 1
ATOM 5391 C C . LEU B 1 217 ? 13.578 42.5 3.566 1 91.25 217 LEU B C 1
ATOM 5393 O O . LEU B 1 217 ? 12.398 42.438 3.914 1 91.25 217 LEU B O 1
ATOM 5397 N N . ASN B 1 218 ? 14.539 42.656 4.438 1 92.88 218 ASN B N 1
ATOM 5398 C CA . ASN B 1 218 ? 14.352 42.938 5.863 1 92.88 218 ASN B CA 1
ATOM 5399 C C . ASN B 1 218 ? 13.766 41.719 6.582 1 92.88 218 ASN B C 1
ATOM 5401 O O . ASN B 1 218 ? 13.008 41.875 7.539 1 92.88 218 ASN B O 1
ATOM 5405 N N . GLU B 1 219 ? 13.938 40.5 6.031 1 95.12 219 GLU B N 1
ATOM 5406 C CA . GLU B 1 219 ? 13.641 39.312 6.812 1 95.12 219 GLU B CA 1
ATOM 5407 C C . GLU B 1 219 ? 14.492 39.25 8.078 1 95.12 219 GLU B C 1
ATOM 5409 O O . GLU B 1 219 ? 15.68 39.594 8.047 1 95.12 219 GLU B O 1
ATOM 5414 N N . PRO B 1 220 ? 13.859 38.906 9.188 1 95.62 220 PRO B N 1
ATOM 5415 C CA . PRO B 1 220 ? 14.672 38.75 10.391 1 95.62 220 PRO B CA 1
ATOM 5416 C C . PRO B 1 220 ? 15.891 37.875 10.188 1 95.62 220 PRO B C 1
ATOM 5418 O O . PRO B 1 220 ? 15.742 36.688 9.844 1 95.62 220 PRO B O 1
ATOM 5421 N N . GLU B 1 221 ? 17.047 38.312 10.477 1 93.75 221 GLU B N 1
ATOM 5422 C CA . GLU B 1 221 ? 18.297 37.625 10.227 1 93.75 221 GLU B CA 1
ATOM 5423 C C . GLU B 1 221 ? 18.391 36.344 11.078 1 93.75 221 GLU B C 1
ATOM 5425 O O . GLU B 1 221 ? 19.031 35.375 10.68 1 93.75 221 GLU B O 1
ATOM 5430 N N . ILE B 1 222 ? 17.734 36.375 12.148 1 91.44 222 ILE B N 1
ATOM 5431 C CA . ILE B 1 222 ? 17.859 35.281 13.117 1 91.44 222 ILE B CA 1
ATOM 5432 C C . ILE B 1 222 ? 17.328 33.969 12.516 1 91.44 222 ILE B C 1
ATOM 5434 O O . ILE B 1 222 ? 17.812 32.906 12.836 1 91.44 222 ILE B O 1
ATOM 5438 N N . VAL B 1 223 ? 16.344 34.094 11.617 1 90.69 223 VAL B N 1
ATOM 5439 C CA . VAL B 1 223 ? 15.789 32.875 11.039 1 90.69 223 VAL B CA 1
ATOM 5440 C C . VAL B 1 223 ? 16.797 32.25 10.086 1 90.69 223 VAL B C 1
ATOM 5442 O O . VAL B 1 223 ? 16.906 31.016 10.016 1 90.69 223 VAL B O 1
ATOM 5445 N N . ARG B 1 224 ? 17.562 33.031 9.453 1 91.38 224 ARG B N 1
ATOM 5446 C CA . ARG B 1 224 ? 18.594 32.531 8.555 1 91.38 224 ARG B CA 1
ATOM 5447 C C . ARG B 1 224 ? 19.797 32 9.336 1 91.38 224 ARG B C 1
ATOM 5449 O O . ARG B 1 224 ? 20.453 31.047 8.906 1 91.38 224 ARG B O 1
ATOM 5456 N N . GLU B 1 225 ? 20.031 32.656 10.406 1 87.44 225 GLU B N 1
ATOM 5457 C CA . GLU B 1 225 ? 21.078 32.125 11.281 1 87.44 225 GLU B CA 1
ATOM 5458 C C . GLU B 1 225 ? 20.75 30.719 11.75 1 87.44 225 GLU B C 1
ATOM 5460 O O . GLU B 1 225 ? 21.641 29.859 11.859 1 87.44 225 GLU B O 1
ATOM 5465 N N . GLN B 1 226 ? 19.547 30.5 11.93 1 82.94 226 GLN B N 1
ATOM 5466 C CA . GLN B 1 226 ? 19.109 29.188 12.344 1 82.94 226 GLN B CA 1
ATOM 5467 C C . GLN B 1 226 ? 19.344 28.156 11.242 1 82.94 226 GLN B C 1
ATOM 5469 O O . GLN B 1 226 ? 19.734 27.016 11.523 1 82.94 226 GLN B O 1
ATOM 5474 N N . GLN B 1 227 ? 19.094 28.484 10.031 1 84.5 227 GLN B N 1
ATOM 5475 C CA . GLN B 1 227 ? 19.312 27.562 8.922 1 84.5 227 GLN B CA 1
ATOM 5476 C C . GLN B 1 227 ? 20.766 27.078 8.875 1 84.5 227 GLN B C 1
ATOM 5478 O O . GLN B 1 227 ? 21.047 26.016 8.344 1 84.5 227 GLN B O 1
ATOM 5483 N N . LYS B 1 228 ? 21.656 27.859 9.492 1 82.19 228 LYS B N 1
ATOM 5484 C CA . LYS B 1 228 ? 23.078 27.562 9.383 1 82.19 228 LYS B CA 1
ATOM 5485 C C . LYS B 1 228 ? 23.562 26.703 10.547 1 82.19 228 LYS B C 1
ATOM 5487 O O . LYS B 1 228 ? 24.672 26.188 10.531 1 82.19 228 LYS B O 1
ATOM 5492 N N . VAL B 1 229 ? 22.719 26.562 11.5 1 77.81 229 VAL B N 1
ATOM 5493 C CA . VAL B 1 229 ? 23.125 25.859 12.719 1 77.81 229 VAL B CA 1
ATOM 5494 C C . VAL B 1 229 ? 23.203 24.359 12.453 1 77.81 229 VAL B C 1
ATOM 5496 O O . VAL B 1 229 ? 24.078 23.672 13.008 1 77.81 229 VAL B O 1
ATOM 5499 N N . SER B 1 230 ? 22.312 23.859 11.711 1 78.75 230 SER B N 1
ATOM 5500 C CA . SER B 1 230 ? 22.328 22.422 11.469 1 78.75 230 SER B CA 1
ATOM 5501 C C . SER B 1 230 ? 22.094 22.109 9.992 1 78.75 230 SER B C 1
ATOM 5503 O O . SER B 1 230 ? 20.953 22.172 9.508 1 78.75 230 SER B O 1
ATOM 5505 N N . PHE B 1 231 ? 23.094 21.641 9.477 1 77.69 231 PHE B N 1
ATOM 5506 C CA . PHE B 1 231 ? 23.016 21.25 8.078 1 77.69 231 PHE B CA 1
ATOM 5507 C C . PHE B 1 231 ? 22.062 20.062 7.906 1 77.69 231 PHE B C 1
ATOM 5509 O O . PHE B 1 231 ? 21.406 19.938 6.871 1 77.69 231 PHE B O 1
ATOM 5516 N N . ARG B 1 232 ? 21.969 19.359 8.906 1 78.88 232 ARG B N 1
ATOM 5517 C CA . ARG B 1 232 ? 21.109 18.188 8.82 1 78.88 232 ARG B CA 1
ATOM 5518 C C . ARG B 1 232 ? 19.641 18.594 8.781 1 78.88 232 ARG B C 1
ATOM 5520 O O . ARG B 1 232 ? 18.844 18 8.055 1 78.88 232 ARG B O 1
ATOM 5527 N N . THR B 1 233 ? 19.312 19.594 9.469 1 79.25 233 THR B N 1
ATOM 5528 C CA . THR B 1 233 ? 17.938 20.062 9.508 1 79.25 233 THR B CA 1
ATOM 5529 C C . THR B 1 233 ? 17.625 20.906 8.273 1 79.25 233 THR B C 1
ATOM 5531 O O . THR B 1 233 ? 16.531 20.781 7.695 1 79.25 233 THR B O 1
ATOM 5534 N N . TYR B 1 234 ? 18.625 21.672 7.844 1 87.25 234 TYR B N 1
ATOM 5535 C CA . TYR B 1 234 ? 18.422 22.547 6.695 1 87.25 234 TYR B CA 1
ATOM 5536 C C . TYR B 1 234 ? 19.5 22.328 5.645 1 87.25 234 TYR B C 1
ATOM 5538 O O . TYR B 1 234 ? 20.375 23.172 5.453 1 87.25 234 TYR B O 1
ATOM 5546 N N . PRO B 1 235 ? 19.359 21.297 4.883 1 89.12 235 PRO B N 1
ATOM 5547 C CA . PRO B 1 235 ? 20.375 20.953 3.904 1 89.12 235 PRO B CA 1
ATOM 5548 C C . PRO B 1 235 ? 20.328 21.812 2.648 1 89.12 235 PRO B C 1
ATOM 5550 O O . PRO B 1 235 ? 21.141 21.641 1.735 1 89.12 235 PRO B O 1
ATOM 5553 N N . THR B 1 236 ? 19.531 22.922 2.58 1 90.62 236 THR B N 1
ATOM 5554 C CA . THR B 1 236 ? 19.203 23.562 1.315 1 90.62 236 THR B CA 1
ATOM 5555 C C . THR B 1 236 ? 19.844 24.953 1.218 1 90.62 236 THR B C 1
ATOM 5557 O O . THR B 1 236 ? 19.594 25.688 0.261 1 90.62 236 THR B O 1
ATOM 5560 N N . VAL B 1 237 ? 20.609 25.375 2.137 1 88.19 237 VAL B N 1
ATOM 5561 C CA . VAL B 1 237 ? 21.141 26.734 2.258 1 88.19 237 VAL B CA 1
ATOM 5562 C C . VAL B 1 237 ? 21.828 27.141 0.957 1 88.19 237 VAL B C 1
ATOM 5564 O O . VAL B 1 237 ? 21.688 28.266 0.503 1 88.19 237 VAL B O 1
ATOM 5567 N N . ASN B 1 238 ? 22.484 26.25 0.272 1 89.5 238 ASN B N 1
ATOM 5568 C CA . ASN B 1 238 ? 23.25 26.594 -0.92 1 89.5 238 ASN B CA 1
ATOM 5569 C C . ASN B 1 238 ? 22.641 25.969 -2.176 1 89.5 238 ASN B C 1
ATOM 5571 O O . ASN B 1 238 ? 23.328 25.812 -3.188 1 89.5 238 ASN B O 1
ATOM 5575 N N . TRP B 1 239 ? 21.453 25.734 -2.055 1 95.5 239 TRP B N 1
ATOM 5576 C CA . TRP B 1 239 ? 20.797 25.078 -3.189 1 95.5 239 TRP B CA 1
ATOM 5577 C C . TRP B 1 239 ? 20.578 26.062 -4.332 1 95.5 239 TRP B C 1
ATOM 5579 O O . TRP B 1 239 ? 20.281 27.234 -4.102 1 95.5 239 TRP B O 1
ATOM 5589 N N . THR B 1 240 ? 20.75 25.547 -5.535 1 97 240 THR B N 1
ATOM 5590 C CA . THR B 1 240 ? 20.406 26.312 -6.73 1 97 240 THR B CA 1
ATOM 5591 C C . THR B 1 240 ? 18.906 26.281 -6.984 1 97 240 THR B C 1
ATOM 5593 O O . THR B 1 240 ? 18.188 25.469 -6.387 1 97 240 THR B O 1
ATOM 5596 N N . GLY B 1 241 ? 18.484 27.156 -7.832 1 97.81 241 GLY B N 1
ATOM 5597 C CA . GLY B 1 241 ? 17.078 27.125 -8.242 1 97.81 241 GLY B CA 1
ATOM 5598 C C . GLY B 1 241 ? 16.656 25.781 -8.773 1 97.81 241 GLY B C 1
ATOM 5599 O O . GLY B 1 241 ? 15.539 25.328 -8.508 1 97.81 241 GLY B O 1
ATOM 5600 N N . ASP B 1 242 ? 17.531 25.141 -9.531 1 98.06 242 ASP B N 1
ATOM 5601 C CA . ASP B 1 242 ? 17.234 23.828 -10.117 1 98.06 242 ASP B CA 1
ATOM 5602 C C . ASP B 1 242 ? 16.984 22.781 -9.031 1 98.06 242 ASP B C 1
ATOM 5604 O O . ASP B 1 242 ? 16.062 21.984 -9.141 1 98.06 242 ASP B O 1
ATOM 5608 N N . GLN B 1 243 ? 17.766 22.812 -8.039 1 97.56 243 GLN B N 1
ATOM 5609 C CA . GLN B 1 243 ? 17.609 21.875 -6.941 1 97.56 243 GLN B CA 1
ATOM 5610 C C . GLN B 1 243 ? 16.281 22.094 -6.215 1 97.56 243 GLN B C 1
ATOM 5612 O O . GLN B 1 243 ? 15.609 21.141 -5.824 1 97.56 243 GLN B O 1
ATOM 5617 N N . TRP B 1 244 ? 15.898 23.344 -6.098 1 98.06 244 TRP B N 1
ATOM 5618 C CA . TRP B 1 244 ? 14.625 23.656 -5.465 1 98.06 244 TRP B CA 1
ATOM 5619 C C . TRP B 1 244 ? 13.453 23.172 -6.312 1 98.06 244 TRP B C 1
ATOM 5621 O O . TRP B 1 244 ? 12.438 22.719 -5.781 1 98.06 244 TRP B O 1
ATOM 5631 N N . ARG B 1 245 ? 13.586 23.312 -7.613 1 98.56 245 ARG B N 1
ATOM 5632 C CA . ARG B 1 245 ? 12.555 22.781 -8.508 1 98.56 245 ARG B CA 1
ATOM 5633 C C . ARG B 1 245 ? 12.398 21.281 -8.344 1 98.56 245 ARG B C 1
ATOM 5635 O O . ARG B 1 245 ? 11.281 20.766 -8.305 1 98.56 245 ARG B O 1
ATOM 5642 N N . GLN B 1 246 ? 13.492 20.562 -8.203 1 98.31 246 GLN B N 1
ATOM 5643 C CA . GLN B 1 246 ? 13.461 19.125 -7.988 1 98.31 246 GLN B CA 1
ATOM 5644 C C . GLN B 1 246 ? 12.883 18.781 -6.621 1 98.31 246 GLN B C 1
ATOM 5646 O O . GLN B 1 246 ? 12.211 17.766 -6.461 1 98.31 246 GLN B O 1
ATOM 5651 N N . TYR B 1 247 ? 13.141 19.625 -5.664 1 97.75 247 TYR B N 1
ATOM 5652 C CA . TYR B 1 247 ? 12.555 19.484 -4.34 1 97.75 247 TYR B CA 1
ATOM 5653 C C . TYR B 1 247 ? 11.031 19.531 -4.414 1 97.75 247 TYR B C 1
ATOM 5655 O O . TYR B 1 247 ? 10.352 18.688 -3.822 1 97.75 247 TYR B O 1
ATOM 5663 N N . ARG B 1 248 ? 10.523 20.453 -5.141 1 98.44 248 ARG B N 1
ATOM 5664 C CA . ARG B 1 248 ? 9.078 20.594 -5.293 1 98.44 248 ARG B CA 1
ATOM 5665 C C . ARG B 1 248 ? 8.484 19.375 -5.992 1 98.44 248 ARG B C 1
ATOM 5667 O O . ARG B 1 248 ? 7.398 18.906 -5.633 1 98.44 248 ARG B O 1
ATOM 5674 N N . TRP B 1 249 ? 9.227 18.875 -6.992 1 98.44 249 TRP B N 1
ATOM 5675 C CA . TRP B 1 249 ? 8.797 17.656 -7.672 1 98.44 249 TRP B CA 1
ATOM 5676 C C . TRP B 1 249 ? 8.688 16.5 -6.688 1 98.44 249 TRP B C 1
ATOM 5678 O O . TRP B 1 249 ? 7.652 15.836 -6.605 1 98.44 249 TRP B O 1
ATOM 5688 N N . ALA B 1 250 ? 9.742 16.25 -5.941 1 98 250 ALA B N 1
ATOM 5689 C CA . ALA B 1 250 ? 9.789 15.141 -4.996 1 98 250 ALA B CA 1
ATOM 5690 C C . ALA B 1 250 ? 8.695 15.273 -3.941 1 98 250 ALA B C 1
ATOM 5692 O O . ALA B 1 250 ? 8.008 14.297 -3.623 1 98 250 ALA B O 1
ATOM 5693 N N . TYR B 1 251 ? 8.539 16.5 -3.43 1 98.12 251 TYR B N 1
ATOM 5694 C CA . TYR B 1 251 ? 7.508 16.797 -2.441 1 98.12 251 TYR B CA 1
ATOM 5695 C C . TYR B 1 251 ? 6.125 16.438 -2.98 1 98.12 251 TYR B C 1
ATOM 5697 O O . TYR B 1 251 ? 5.344 15.773 -2.307 1 98.12 251 TYR B O 1
ATOM 5705 N N . ASN B 1 252 ? 5.867 16.844 -4.199 1 98.75 252 ASN B N 1
ATOM 5706 C CA . ASN B 1 252 ? 4.578 16.594 -4.828 1 98.75 252 ASN B CA 1
ATOM 5707 C C . ASN B 1 252 ? 4.34 15.102 -5.027 1 98.75 252 ASN B C 1
ATOM 5709 O O . ASN B 1 252 ? 3.223 14.617 -4.836 1 98.75 252 ASN B O 1
ATOM 5713 N N . ARG B 1 253 ? 5.375 14.383 -5.414 1 97.94 253 ARG B N 1
ATOM 5714 C CA . ARG B 1 253 ? 5.238 12.938 -5.582 1 97.94 253 ARG B CA 1
ATOM 5715 C C . ARG B 1 253 ? 4.887 12.266 -4.262 1 97.94 253 ARG B C 1
ATOM 5717 O O . ARG B 1 253 ? 4.059 11.352 -4.227 1 97.94 253 ARG B O 1
ATOM 5724 N N . LEU B 1 254 ? 5.473 12.695 -3.188 1 98.06 254 LEU B N 1
ATOM 5725 C CA . LEU B 1 254 ? 5.18 12.141 -1.87 1 98.06 254 LEU B CA 1
ATOM 5726 C C . LEU B 1 254 ? 3.752 12.469 -1.449 1 98.06 254 LEU B C 1
ATOM 5728 O O . LEU B 1 254 ? 3.07 11.625 -0.859 1 98.06 254 LEU B O 1
ATOM 5732 N N . VAL B 1 255 ? 3.262 13.672 -1.762 1 98.75 255 VAL B N 1
ATOM 5733 C CA . VAL B 1 255 ? 1.883 14.055 -1.48 1 98.75 255 VAL B CA 1
ATOM 5734 C C . VAL B 1 255 ? 0.924 13.164 -2.26 1 98.75 255 VAL B C 1
ATOM 5736 O O . VAL B 1 255 ? -0.082 12.695 -1.719 1 98.75 255 VAL B O 1
ATOM 5739 N N . GLU B 1 256 ? 1.233 12.938 -3.537 1 98.38 256 GLU B N 1
ATOM 5740 C CA . GLU B 1 256 ? 0.389 12.086 -4.367 1 98.38 256 GLU B CA 1
ATOM 5741 C C . GLU B 1 256 ? 0.33 10.656 -3.82 1 98.38 256 GLU B C 1
ATOM 5743 O O . GLU B 1 256 ? -0.721 10.016 -3.861 1 98.38 256 GLU B O 1
ATOM 5748 N N . LYS B 1 257 ? 1.438 10.188 -3.324 1 96.62 257 LYS B N 1
ATOM 5749 C CA . LYS B 1 257 ? 1.478 8.844 -2.746 1 96.62 257 LYS B CA 1
ATOM 5750 C C . LYS B 1 257 ? 0.542 8.734 -1.547 1 96.62 257 LYS B C 1
ATOM 5752 O O . LYS B 1 257 ? -0.226 7.777 -1.437 1 96.62 257 LYS B O 1
ATOM 5757 N N . VAL B 1 258 ? 0.628 9.672 -0.659 1 98 258 VAL B N 1
ATOM 5758 C CA . VAL B 1 258 ? -0.213 9.594 0.531 1 98 258 VAL B CA 1
ATOM 5759 C C . VAL B 1 258 ? -1.674 9.82 0.147 1 98 258 VAL B C 1
ATOM 5761 O O . VAL B 1 258 ? -2.578 9.234 0.745 1 98 258 VAL B O 1
ATOM 5764 N N . ASP B 1 259 ? -1.962 10.648 -0.881 1 98.69 259 ASP B N 1
ATOM 5765 C CA . ASP B 1 259 ? -3.326 10.82 -1.371 1 98.69 259 ASP B CA 1
ATOM 5766 C C . ASP B 1 259 ? -3.943 9.477 -1.755 1 98.69 259 ASP B C 1
ATOM 5768 O O . ASP B 1 259 ? -5.121 9.227 -1.488 1 98.69 259 ASP B O 1
ATOM 5772 N N . HIS B 1 260 ? -3.127 8.664 -2.379 1 96.75 260 HIS B N 1
ATOM 5773 C CA . HIS B 1 260 ? -3.59 7.328 -2.746 1 96.75 260 HIS B CA 1
ATOM 5774 C C . HIS B 1 260 ? -4.035 6.539 -1.52 1 96.75 260 HIS B C 1
ATOM 5776 O O . HIS B 1 260 ? -5.105 5.926 -1.525 1 96.75 260 HIS B O 1
ATOM 5782 N N . TYR B 1 261 ? -3.271 6.559 -0.475 1 97.62 261 TYR B N 1
ATOM 5783 C CA . TYR B 1 261 ? -3.594 5.816 0.739 1 97.62 261 TYR B CA 1
ATOM 5784 C C . TYR B 1 261 ? -4.801 6.422 1.445 1 97.62 261 TYR B C 1
ATOM 5786 O O . TYR B 1 261 ? -5.605 5.703 2.039 1 97.62 261 TYR B O 1
ATOM 5794 N N . ILE B 1 262 ? -4.902 7.75 1.385 1 98.69 262 ILE B N 1
ATOM 5795 C CA . ILE B 1 262 ? -6.094 8.414 1.904 1 98.69 262 ILE B CA 1
ATOM 5796 C C . ILE B 1 262 ? -7.332 7.898 1.17 1 98.69 262 ILE B C 1
ATOM 5798 O O . ILE B 1 262 ? -8.352 7.598 1.794 1 98.69 262 ILE B O 1
ATOM 5802 N N . GLY B 1 263 ? -7.23 7.801 -0.142 1 97.88 263 GLY B N 1
ATOM 5803 C CA . GLY B 1 263 ? -8.32 7.254 -0.931 1 97.88 263 GLY B CA 1
ATOM 5804 C C . GLY B 1 263 ? -8.75 5.871 -0.474 1 97.88 263 GLY B C 1
ATOM 5805 O O . GLY B 1 263 ? -9.945 5.57 -0.435 1 97.88 263 GLY B O 1
ATOM 5806 N N . MET B 1 264 ? -7.781 5.031 -0.128 1 96.88 264 MET B N 1
ATOM 5807 C CA . MET B 1 264 ? -8.062 3.678 0.348 1 96.88 264 MET B CA 1
ATOM 5808 C C . MET B 1 264 ? -8.844 3.711 1.652 1 96.88 264 MET B C 1
ATOM 5810 O O . MET B 1 264 ? -9.797 2.943 1.83 1 96.88 264 MET B O 1
ATOM 5814 N N . VAL B 1 265 ? -8.492 4.602 2.582 1 98.44 265 VAL B N 1
ATOM 5815 C CA . VAL B 1 265 ? -9.195 4.719 3.855 1 98.44 265 VAL B CA 1
ATOM 5816 C C . VAL B 1 265 ? -10.633 5.16 3.607 1 98.44 265 VAL B C 1
ATOM 5818 O O . VAL B 1 265 ? -11.57 4.578 4.156 1 98.44 265 VAL B O 1
ATOM 5821 N N . VAL B 1 266 ? -10.82 6.145 2.746 1 98.25 266 VAL B N 1
ATOM 5822 C CA . VAL B 1 266 ? -12.148 6.672 2.447 1 98.25 266 VAL B CA 1
ATOM 5823 C C . VAL B 1 266 ? -12.984 5.594 1.769 1 98.25 266 VAL B C 1
ATOM 5825 O O . VAL B 1 266 ? -14.172 5.438 2.074 1 98.25 266 VAL B O 1
ATOM 5828 N N . ALA B 1 267 ? -12.383 4.832 0.884 1 96.25 267 ALA B N 1
ATOM 5829 C CA . ALA B 1 267 ? -13.086 3.762 0.18 1 96.25 267 ALA B CA 1
ATOM 5830 C C . ALA B 1 267 ? -13.562 2.688 1.153 1 96.25 267 ALA B C 1
ATOM 5832 O O . ALA B 1 267 ? -14.594 2.047 0.923 1 96.25 267 ALA B O 1
ATOM 5833 N N . SER B 1 268 ? -12.836 2.484 2.242 1 96.69 268 SER B N 1
ATOM 5834 C CA . SER B 1 268 ? -13.234 1.508 3.252 1 96.69 268 SER B CA 1
ATOM 5835 C C . SER B 1 268 ? -14.547 1.901 3.916 1 96.69 268 SER B C 1
ATOM 5837 O O . SER B 1 268 ? -15.344 1.037 4.301 1 96.69 268 SER B O 1
ATOM 5839 N N . LEU B 1 269 ? -14.805 3.213 4.055 1 97.62 269 LEU B N 1
ATOM 5840 C CA . LEU B 1 269 ? -16.094 3.66 4.586 1 97.62 269 LEU B CA 1
ATOM 5841 C C . LEU B 1 269 ? -17.234 3.209 3.689 1 97.62 269 LEU B C 1
ATOM 5843 O O . LEU B 1 269 ? -18.266 2.744 4.18 1 97.62 269 LEU B O 1
ATOM 5847 N N . GLU B 1 270 ? -17.016 3.379 2.408 1 93.75 270 GLU B N 1
ATOM 5848 C CA . GLU B 1 270 ? -18.031 2.984 1.431 1 93.75 270 GLU B CA 1
ATOM 5849 C C . GLU B 1 270 ? -18.219 1.469 1.408 1 93.75 270 GLU B C 1
ATOM 5851 O O . GLU B 1 270 ? -19.344 0.977 1.376 1 93.75 270 GLU B O 1
ATOM 5856 N N . LYS B 1 271 ? -17.125 0.775 1.454 1 93.25 271 LYS B N 1
ATOM 5857 C CA . LYS B 1 271 ? -17.125 -0.685 1.432 1 93.25 271 LYS B CA 1
ATOM 5858 C C . LYS B 1 271 ? -17.969 -1.248 2.574 1 93.25 271 LYS B C 1
ATOM 5860 O O . LYS B 1 271 ? -18.719 -2.211 2.387 1 93.25 271 LYS B O 1
ATOM 5865 N N . TYR B 1 272 ? -17.906 -0.606 3.703 1 94.75 272 TYR B N 1
ATOM 5866 C CA . TYR B 1 272 ? -18.578 -1.157 4.871 1 94.75 272 TYR B CA 1
ATOM 5867 C C . TYR B 1 272 ? -19.844 -0.358 5.199 1 94.75 272 TYR B C 1
ATOM 5869 O O . TYR B 1 272 ? -20.422 -0.514 6.277 1 94.75 272 TYR B O 1
ATOM 5877 N N . GLY B 1 273 ? -20.266 0.535 4.332 1 95.19 273 GLY B N 1
ATOM 5878 C CA . GLY B 1 273 ? -21.578 1.152 4.32 1 95.19 273 GLY B CA 1
ATOM 5879 C C . GLY B 1 273 ? -21.75 2.203 5.398 1 95.19 273 GLY B C 1
ATOM 5880 O O . GLY B 1 273 ? -22.844 2.373 5.934 1 95.19 273 GLY B O 1
ATOM 5881 N N . VAL B 1 274 ? -20.656 2.896 5.805 1 97.75 274 VAL B N 1
ATOM 5882 C CA . VAL B 1 274 ? -20.781 3.85 6.902 1 97.75 274 VAL B CA 1
ATOM 5883 C C . VAL B 1 274 ? -20.438 5.254 6.414 1 97.75 274 VAL B C 1
ATOM 5885 O O . VAL B 1 274 ? -20.391 6.195 7.207 1 97.75 274 VAL B O 1
ATOM 5888 N N . GLU B 1 275 ? -20.203 5.438 5.094 1 97.06 275 GLU B N 1
ATOM 5889 C CA . GLU B 1 275 ? -19.734 6.711 4.551 1 97.06 275 GLU B CA 1
ATOM 5890 C C . GLU B 1 275 ? -20.734 7.828 4.801 1 97.06 275 GLU B C 1
ATOM 5892 O O . GLU B 1 275 ? -20.359 8.969 5.059 1 97.06 275 GLU B O 1
ATOM 5897 N N . LYS B 1 276 ? -22.016 7.57 4.809 1 96.88 276 LYS B N 1
ATOM 5898 C CA . LYS B 1 276 ? -23.047 8.602 4.93 1 96.88 276 LYS B CA 1
ATOM 5899 C C . LYS B 1 276 ? -23.188 9.07 6.375 1 96.88 276 LYS B C 1
ATOM 5901 O O . LYS B 1 276 ? -23.75 10.133 6.637 1 96.88 276 LYS B O 1
ATOM 5906 N N . ASN B 1 277 ? -22.719 8.258 7.242 1 97.94 277 ASN B N 1
ATOM 5907 C CA . ASN B 1 277 ? -22.797 8.625 8.656 1 97.94 277 ASN B CA 1
ATOM 5908 C C . ASN B 1 277 ? -21.406 8.93 9.227 1 97.94 277 ASN B C 1
ATOM 5910 O O . ASN B 1 277 ? -21.188 8.812 10.43 1 97.94 277 ASN B O 1
ATOM 5914 N N . THR B 1 278 ? -20.453 9.211 8.414 1 98.81 278 THR B N 1
ATOM 5915 C CA . THR B 1 278 ? -19.109 9.516 8.891 1 98.81 278 THR B CA 1
ATOM 5916 C C . THR B 1 278 ? -18.719 10.938 8.508 1 98.81 278 THR B C 1
ATOM 5918 O O . THR B 1 278 ? -18.812 11.328 7.344 1 98.81 278 THR B O 1
ATOM 5921 N N . ILE B 1 279 ? -18.375 11.711 9.484 1 98.88 279 ILE B N 1
ATOM 5922 C CA . ILE B 1 279 ? -17.75 13.008 9.25 1 98.88 279 ILE B CA 1
ATOM 5923 C C . ILE B 1 279 ? -16.234 12.859 9.195 1 98.88 279 ILE B C 1
ATOM 5925 O O . ILE B 1 279 ? -15.633 12.25 10.086 1 98.88 279 ILE B O 1
ATOM 5929 N N . ILE B 1 280 ? -15.633 13.391 8.125 1 98.94 280 ILE B N 1
ATOM 5930 C CA . ILE B 1 280 ? -14.195 13.273 7.898 1 98.94 280 ILE B CA 1
ATOM 5931 C C . ILE B 1 280 ? -13.531 14.633 8.062 1 98.94 280 ILE B C 1
ATOM 5933 O O . ILE B 1 280 ? -13.984 15.625 7.48 1 98.94 280 ILE B O 1
ATOM 5937 N N . ILE B 1 281 ? -12.539 14.711 8.875 1 98.94 281 ILE B N 1
ATOM 5938 C CA . ILE B 1 281 ? -11.68 15.883 8.945 1 98.94 281 ILE B CA 1
ATOM 5939 C C . ILE B 1 281 ? -10.305 15.555 8.359 1 98.94 281 ILE B C 1
ATOM 5941 O O . ILE B 1 281 ? -9.641 14.617 8.805 1 98.94 281 ILE B O 1
ATOM 5945 N N . PHE B 1 282 ? -9.938 16.25 7.344 1 98.94 282 PHE B N 1
ATOM 5946 C CA . PHE B 1 282 ? -8.617 16.109 6.75 1 98.94 282 PHE B CA 1
ATOM 5947 C C . PHE B 1 282 ? -7.742 17.312 7.062 1 98.94 282 PHE B C 1
ATOM 5949 O O . PHE B 1 282 ? -8.141 18.453 6.816 1 98.94 282 PHE B O 1
ATOM 5956 N N . THR B 1 283 ? -6.52 17.031 7.551 1 98.94 283 THR B N 1
ATOM 5957 C CA . THR B 1 283 ? -5.594 18.109 7.867 1 98.94 283 THR B CA 1
ATOM 5958 C C . THR B 1 283 ? -4.156 17.609 7.91 1 98.94 283 THR B C 1
ATOM 5960 O O . THR B 1 283 ? -3.879 16.484 7.477 1 98.94 283 THR B O 1
ATOM 5963 N N . ALA B 1 284 ? -3.227 18.484 8.211 1 98.88 284 ALA B N 1
ATOM 5964 C CA . ALA B 1 284 ? -1.823 18.172 8.461 1 98.88 284 ALA B CA 1
ATOM 5965 C C . ALA B 1 284 ? -1.369 18.719 9.812 1 98.88 284 ALA B C 1
ATOM 5967 O O . ALA B 1 284 ? -1.987 19.625 10.359 1 98.88 284 ALA B O 1
ATOM 5968 N N . ASP B 1 285 ? -0.336 18.125 10.328 1 98.5 285 ASP B N 1
ATOM 5969 C CA . ASP B 1 285 ? 0.164 18.656 11.586 1 98.5 285 ASP B CA 1
ATOM 5970 C C . ASP B 1 285 ? 0.86 20 11.375 1 98.5 285 ASP B C 1
ATOM 5972 O O . ASP B 1 285 ? 0.795 20.891 12.234 1 98.5 285 ASP B O 1
ATOM 5976 N N . HIS B 1 286 ? 1.559 20.125 10.312 1 98.5 286 HIS B N 1
ATOM 5977 C CA . HIS B 1 286 ? 2.164 21.391 9.898 1 98.5 286 HIS B CA 1
ATOM 5978 C C . HIS B 1 286 ? 2.508 21.375 8.414 1 98.5 286 HIS B C 1
ATOM 5980 O O . HIS B 1 286 ? 2.312 20.375 7.738 1 98.5 286 HIS B O 1
ATOM 5986 N N . GLY B 1 287 ? 2.971 22.578 7.902 1 98.38 287 GLY B N 1
ATOM 5987 C CA . GLY B 1 287 ? 3.32 22.672 6.496 1 98.38 287 GLY B CA 1
ATOM 5988 C C . GLY B 1 287 ? 4.805 22.5 6.238 1 98.38 287 GLY B C 1
ATOM 5989 O O . GLY B 1 287 ? 5.516 21.891 7.039 1 98.38 287 GLY B O 1
ATOM 5990 N N . ASP B 1 288 ? 5.172 22.891 5.051 1 98.12 288 ASP B N 1
ATOM 5991 C CA . ASP B 1 288 ? 6.547 22.891 4.562 1 98.12 288 ASP B CA 1
ATOM 5992 C C . ASP B 1 288 ? 6.871 24.203 3.848 1 98.12 288 ASP B C 1
ATOM 5994 O O . ASP B 1 288 ? 5.992 24.828 3.248 1 98.12 288 ASP B O 1
ATOM 5998 N N . GLY B 1 289 ? 8.141 24.594 3.904 1 97.19 289 GLY B N 1
ATOM 5999 C CA . GLY B 1 289 ? 8.523 25.781 3.174 1 97.19 289 GLY B CA 1
ATOM 6000 C C . GLY B 1 289 ? 8.219 25.703 1.689 1 97.19 289 GLY B C 1
ATOM 6001 O O . GLY B 1 289 ? 7.91 26.703 1.055 1 97.19 289 GLY B O 1
ATOM 6002 N N . TYR B 1 290 ? 8.398 24.469 1.111 1 97.69 290 TYR B N 1
ATOM 6003 C CA . TYR B 1 290 ? 7.984 24.172 -0.256 1 97.69 290 TYR B CA 1
ATOM 6004 C C . TYR B 1 290 ? 8.656 25.125 -1.246 1 97.69 290 TYR B C 1
ATOM 6006 O O . TYR B 1 290 ? 8.039 25.547 -2.225 1 97.69 290 TYR B O 1
ATOM 6014 N N . ALA B 1 291 ? 9.836 25.609 -0.877 1 97.44 291 ALA B N 1
ATOM 6015 C CA . ALA B 1 291 ? 10.734 26.422 -1.692 1 97.44 291 ALA B CA 1
ATOM 6016 C C . ALA B 1 291 ? 10.469 27.906 -1.491 1 97.44 291 ALA B C 1
ATOM 6018 O O . ALA B 1 291 ? 11.273 28.75 -1.899 1 97.44 291 ALA B O 1
ATOM 6019 N N . ALA B 1 292 ? 9.32 28.297 -0.895 1 97.75 292 ALA B N 1
ATOM 6020 C CA . ALA B 1 292 ? 9.055 29.703 -0.625 1 97.75 292 ALA B CA 1
ATOM 6021 C C . ALA B 1 292 ? 10.148 30.297 0.266 1 97.75 292 ALA B C 1
ATOM 6023 O O . ALA B 1 292 ? 10.594 29.656 1.223 1 97.75 292 ALA B O 1
ATOM 6024 N N . HIS B 1 293 ? 10.648 31.484 -0.124 1 96.94 293 HIS B N 1
ATOM 6025 C CA . HIS B 1 293 ? 11.664 32.188 0.635 1 96.94 293 HIS B CA 1
ATOM 6026 C C . HIS B 1 293 ? 12.922 31.359 0.8 1 96.94 293 HIS B C 1
ATOM 6028 O O . HIS B 1 293 ? 13.602 31.438 1.829 1 96.94 293 HIS B O 1
ATOM 6034 N N . ARG B 1 294 ? 13.18 30.391 -0.13 1 95.75 294 ARG B N 1
ATOM 6035 C CA . ARG B 1 294 ? 14.312 29.484 -0.097 1 95.75 294 ARG B CA 1
ATOM 6036 C C . ARG B 1 294 ? 14.336 28.688 1.202 1 95.75 294 ARG B C 1
ATOM 6038 O O . ARG B 1 294 ? 15.391 28.531 1.828 1 95.75 294 ARG B O 1
ATOM 6045 N N . TRP B 1 295 ? 13.141 28.328 1.619 1 94.06 295 TRP B N 1
ATOM 6046 C CA . TRP B 1 295 ? 12.984 27.594 2.871 1 94.06 295 TRP B CA 1
ATOM 6047 C C . TRP B 1 295 ? 12.43 26.203 2.615 1 94.06 295 TRP B C 1
ATOM 6049 O O . TRP B 1 295 ? 11.57 26.016 1.756 1 94.06 295 TRP B O 1
ATOM 6059 N N . ASN B 1 296 ? 13.07 25.25 3.33 1 92.5 296 ASN B N 1
ATOM 6060 C CA . ASN B 1 296 ? 12.508 23.906 3.377 1 92.5 296 ASN B CA 1
ATOM 6061 C C . ASN B 1 296 ? 12.047 23.531 4.785 1 92.5 296 ASN B C 1
ATOM 6063 O O . ASN B 1 296 ? 12.516 24.109 5.766 1 92.5 296 ASN B O 1
ATOM 6067 N N . GLN B 1 297 ? 11.234 22.625 4.898 1 87.88 297 GLN B N 1
ATOM 6068 C CA . GLN B 1 297 ? 10.711 22.031 6.117 1 87.88 297 GLN B CA 1
ATOM 6069 C C . GLN B 1 297 ? 9.992 23.062 6.977 1 87.88 297 GLN B C 1
ATOM 6071 O O . GLN B 1 297 ? 9.281 23.922 6.453 1 87.88 297 GLN B O 1
ATOM 6076 N N . LYS B 1 298 ? 10.086 23.125 8.297 1 89 298 LYS B N 1
ATOM 6077 C CA . LYS B 1 298 ? 9.148 23.641 9.289 1 89 298 LYS B CA 1
ATOM 6078 C C . LYS B 1 298 ? 9.781 24.719 10.156 1 89 298 LYS B C 1
ATOM 6080 O O . LYS B 1 298 ? 10.719 25.391 9.727 1 89 298 LYS B O 1
ATOM 6085 N N . GLN B 1 299 ? 9.156 25.141 11.141 1 92.06 299 GLN B N 1
ATOM 6086 C CA . GLN B 1 299 ? 9.547 25.969 12.281 1 92.06 299 GLN B CA 1
ATOM 6087 C C . GLN B 1 299 ? 9.344 27.453 11.984 1 92.06 299 GLN B C 1
ATOM 6089 O O . GLN B 1 299 ? 9.125 28.25 12.898 1 92.06 299 GLN B O 1
ATOM 6094 N N . ILE B 1 300 ? 9.453 27.906 10.719 1 94.94 300 ILE B N 1
ATOM 6095 C CA . ILE B 1 300 ? 9.234 29.297 10.367 1 94.94 300 ILE B CA 1
ATOM 6096 C C . ILE B 1 300 ? 7.738 29.594 10.352 1 94.94 300 ILE B C 1
ATOM 6098 O O . ILE B 1 300 ? 6.918 28.688 10.234 1 94.94 300 ILE B O 1
ATOM 6102 N N . LEU B 1 301 ? 7.344 30.891 10.469 1 98 301 LEU B N 1
ATOM 6103 C CA . LEU B 1 301 ? 5.938 31.25 10.617 1 98 301 LEU B CA 1
ATOM 6104 C C . LEU B 1 301 ? 5.371 31.781 9.305 1 98 301 LEU B C 1
ATOM 6106 O O . LEU B 1 301 ? 4.289 32.375 9.289 1 98 301 LEU B O 1
ATOM 6110 N N . TYR B 1 302 ? 6.109 31.547 8.18 1 98.06 302 TYR B N 1
ATOM 6111 C CA . TYR B 1 302 ? 5.566 31.875 6.863 1 98.06 302 TYR B CA 1
ATOM 6112 C C . TYR B 1 302 ? 4.359 31 6.535 1 98.06 302 TYR B C 1
ATOM 6114 O O . TYR B 1 302 ? 4.172 29.953 7.137 1 98.06 302 TYR B O 1
ATOM 6122 N N . GLU B 1 303 ? 3.572 31.484 5.59 1 98.12 303 GLU B N 1
ATOM 6123 C CA . GLU B 1 303 ? 2.318 30.828 5.215 1 98.12 303 GLU B CA 1
ATOM 6124 C C . GLU B 1 303 ? 2.533 29.359 4.891 1 98.12 303 GLU B C 1
ATOM 6126 O O . GLU B 1 303 ? 1.803 28.484 5.379 1 98.12 303 GLU B O 1
ATOM 6131 N N . GLU B 1 304 ? 3.568 29.031 4.152 1 98.25 304 GLU B N 1
ATOM 6132 C CA . GLU B 1 304 ? 3.736 27.672 3.629 1 98.25 304 GLU B CA 1
ATOM 6133 C C . GLU B 1 304 ? 4.012 26.672 4.754 1 98.25 304 GLU B C 1
ATOM 6135 O O . GLU B 1 304 ? 3.566 25.531 4.695 1 98.25 304 GLU B O 1
ATOM 6140 N N . ALA B 1 305 ? 4.656 27.109 5.801 1 97.81 305 ALA B N 1
ATOM 6141 C CA . ALA B 1 305 ? 5.004 26.219 6.906 1 97.81 305 ALA B CA 1
ATOM 6142 C C . ALA B 1 305 ? 3.881 26.172 7.941 1 97.81 305 ALA B C 1
ATOM 6144 O O . ALA B 1 305 ? 3.709 25.156 8.633 1 97.81 305 ALA B O 1
ATOM 6145 N N . SER B 1 306 ? 3.105 27.234 8.016 1 98.5 306 SER B N 1
ATOM 6146 C CA . SER B 1 306 ? 2.148 27.359 9.109 1 98.5 306 SER B CA 1
ATOM 6147 C C . SER B 1 306 ? 0.734 27.031 8.641 1 98.5 306 SER B C 1
ATOM 6149 O O . SER B 1 306 ? -0.117 26.641 9.445 1 98.5 306 SER B O 1
ATOM 6151 N N . LYS B 1 307 ? 0.424 27.266 7.375 1 98.38 307 LYS B N 1
ATOM 6152 C CA . LYS B 1 307 ? -0.898 26.969 6.832 1 98.38 307 LYS B CA 1
ATOM 6153 C C . LYS B 1 307 ? -1.009 25.5 6.418 1 98.38 307 LYS B C 1
ATOM 6155 O O . LYS B 1 307 ? -0.088 24.953 5.812 1 98.38 307 LYS B O 1
ATOM 6160 N N . VAL B 1 308 ? -2.143 24.875 6.781 1 98.81 308 VAL B N 1
ATOM 6161 C CA . VAL B 1 308 ? -2.316 23.453 6.543 1 98.81 308 VAL B CA 1
ATOM 6162 C C . VAL B 1 308 ? -3.641 23.203 5.828 1 98.81 308 VAL B C 1
ATOM 6164 O O . VAL B 1 308 ? -4.531 24.062 5.84 1 98.81 308 VAL B O 1
ATOM 6167 N N . PRO B 1 309 ? -3.773 22.047 5.125 1 98.88 309 PRO B N 1
ATOM 6168 C CA . PRO B 1 309 ? -5.098 21.641 4.645 1 98.88 309 PRO B CA 1
ATOM 6169 C C . PRO B 1 309 ? -6.105 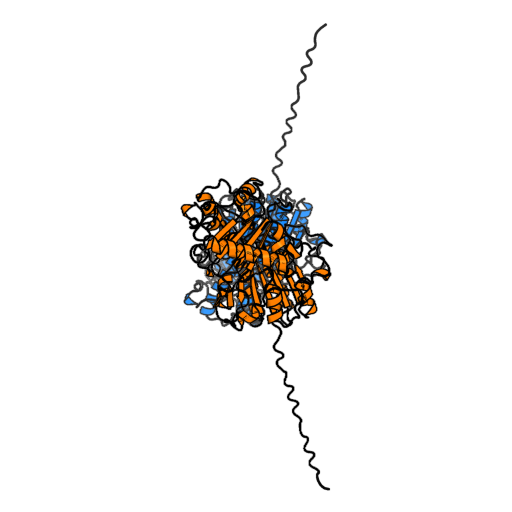21.453 5.777 1 98.88 309 PRO B C 1
ATOM 6171 O O . PRO B 1 309 ? -5.746 20.984 6.855 1 98.88 309 PRO B O 1
ATOM 6174 N N . PHE B 1 310 ? -7.273 21.875 5.488 1 98.94 310 PHE B N 1
ATOM 6175 C CA . PHE B 1 310 ? -8.352 21.625 6.438 1 98.94 310 PHE B CA 1
ATOM 6176 C C . PHE B 1 310 ? -9.688 21.484 5.711 1 98.94 310 PHE B C 1
ATOM 6178 O O . PHE B 1 310 ? -10.219 22.453 5.18 1 98.94 310 PHE B O 1
ATOM 6185 N N . ILE B 1 311 ? -10.164 20.281 5.59 1 98.94 311 ILE B N 1
ATOM 6186 C CA . ILE B 1 311 ? -11.43 19.953 4.949 1 98.94 311 ILE B CA 1
ATOM 6187 C C . ILE B 1 311 ? -12.297 19.141 5.918 1 98.94 311 ILE B C 1
ATOM 6189 O O . ILE B 1 311 ? -11.812 18.234 6.59 1 98.94 311 ILE B O 1
ATOM 6193 N N . VAL B 1 312 ? -13.531 19.516 6.109 1 98.94 312 VAL B N 1
ATOM 6194 C CA . VAL B 1 312 ? -14.539 18.734 6.805 1 98.94 312 VAL B CA 1
ATOM 6195 C C . VAL B 1 312 ? -15.578 18.219 5.809 1 98.94 312 VAL B C 1
ATOM 6197 O O . VAL B 1 312 ? -16.219 19.016 5.109 1 98.94 312 VAL B O 1
ATOM 6200 N N . ALA B 1 313 ? -15.719 16.891 5.75 1 98.88 313 ALA B N 1
ATOM 6201 C CA . ALA B 1 313 ? -16.531 16.312 4.684 1 98.88 313 ALA B CA 1
ATOM 6202 C C . ALA B 1 313 ? -17.5 15.266 5.234 1 98.88 313 ALA B C 1
ATOM 6204 O O . ALA B 1 313 ? -17.266 14.703 6.309 1 98.88 313 ALA B O 1
ATOM 6205 N N . LYS B 1 314 ? -18.531 15.086 4.633 1 98.5 314 LYS B N 1
ATOM 6206 C CA . LYS B 1 314 ? -19.484 13.992 4.797 1 98.5 314 LYS B CA 1
ATOM 6207 C C . LYS B 1 314 ? -19.969 13.461 3.443 1 98.5 314 LYS B C 1
ATOM 6209 O O . LYS B 1 314 ? -20.906 14 2.859 1 98.5 314 LYS B O 1
ATOM 6214 N N . ILE B 1 315 ? -19.375 12.344 3.033 1 98.12 315 ILE B N 1
ATOM 6215 C CA . ILE B 1 315 ? -19.438 11.852 1.662 1 98.12 315 ILE B CA 1
ATOM 6216 C C . ILE B 1 315 ? -20.891 11.586 1.278 1 98.12 315 ILE B C 1
ATOM 6218 O O . ILE B 1 315 ? -21.609 10.883 1.99 1 98.12 315 ILE B O 1
ATOM 6222 N N . GLY B 1 316 ? -21.312 12.133 0.236 1 95.75 316 GLY B N 1
ATOM 6223 C CA . GLY B 1 316 ? -22.656 11.914 -0.3 1 95.75 316 GLY B CA 1
ATOM 6224 C C . GLY B 1 316 ? -23.719 12.727 0.411 1 95.75 316 GLY B C 1
ATOM 6225 O O . GLY B 1 316 ? -24.891 12.664 0.047 1 95.75 316 GLY B O 1
ATOM 6226 N N . GLN B 1 317 ? -23.344 13.516 1.382 1 96.25 317 GLN B N 1
ATOM 6227 C CA . GLN B 1 317 ? -24.312 14.211 2.209 1 96.25 317 GLN B CA 1
ATOM 6228 C C . GLN B 1 317 ? -24.141 15.719 2.115 1 96.25 317 GLN B C 1
ATOM 6230 O O . GLN B 1 317 ? -25.125 16.469 2.105 1 96.25 317 GLN B O 1
ATOM 6235 N N . TRP B 1 318 ? -22.922 16.203 2.129 1 97.69 318 TRP B N 1
ATOM 6236 C CA . TRP B 1 318 ? -22.672 17.641 2.125 1 97.69 318 TRP B CA 1
ATOM 6237 C C . TRP B 1 318 ? -22.234 18.109 0.742 1 97.69 318 TRP B C 1
ATOM 6239 O O . TRP B 1 318 ? -21.672 17.328 -0.041 1 97.69 318 TRP B O 1
ATOM 6249 N N . LYS B 1 319 ? -22.453 19.344 0.414 1 97.31 319 LYS B N 1
ATOM 6250 C CA . LYS B 1 319 ? -22.078 19.984 -0.841 1 97.31 319 LYS B CA 1
ATOM 6251 C C . LYS B 1 319 ? -20.75 20.734 -0.69 1 97.31 319 LYS B C 1
ATOM 6253 O O . LYS B 1 319 ? -20.391 21.156 0.413 1 97.31 319 LYS B O 1
ATOM 6258 N N . PRO B 1 320 ? -20.062 20.891 -1.784 1 98.25 320 PRO B N 1
ATOM 6259 C CA . PRO B 1 320 ? -18.781 21.578 -1.713 1 98.25 320 PRO B CA 1
ATOM 6260 C C . PRO B 1 320 ? -18.938 23.062 -1.365 1 98.25 320 PRO B C 1
ATOM 6262 O O . PRO B 1 320 ? -19.844 23.734 -1.867 1 98.25 320 PRO B O 1
ATOM 6265 N N . ARG B 1 321 ? -18.094 23.516 -0.477 1 98.38 321 ARG B N 1
ATOM 6266 C CA . ARG B 1 321 ? -17.969 24.938 -0.127 1 98.38 321 ARG B CA 1
ATOM 6267 C C . ARG B 1 321 ? -16.531 25.281 0.257 1 98.38 321 ARG B C 1
ATOM 6269 O O . ARG B 1 321 ? -15.859 24.5 0.924 1 98.38 321 ARG B O 1
ATOM 6276 N N . THR B 1 322 ? -16.078 26.359 -0.226 1 98 322 THR B N 1
ATOM 6277 C CA . THR B 1 322 ? -14.82 26.922 0.247 1 98 322 THR B CA 1
ATOM 6278 C C . THR B 1 322 ? -15.078 28.078 1.219 1 98 322 THR B C 1
ATOM 6280 O O . THR B 1 322 ? -15.898 28.953 0.949 1 98 322 THR B O 1
ATOM 6283 N N . ASP B 1 323 ? -14.477 28.031 2.342 1 97.75 323 ASP B N 1
ATOM 6284 C CA . ASP B 1 323 ? -14.727 28.984 3.424 1 97.75 323 ASP B CA 1
ATOM 6285 C C . ASP B 1 323 ? -13.453 29.75 3.795 1 97.75 323 ASP B C 1
ATOM 6287 O O . ASP B 1 323 ? -12.367 29.156 3.836 1 97.75 323 ASP B O 1
ATOM 6291 N N . ASP B 1 324 ? -13.555 31.031 4.145 1 94.88 324 ASP B N 1
ATOM 6292 C CA . ASP B 1 324 ? -12.391 31.875 4.395 1 94.88 324 ASP B CA 1
ATOM 6293 C C . ASP B 1 324 ? -12.234 32.188 5.883 1 94.88 324 ASP B C 1
ATOM 6295 O O . ASP B 1 324 ? -11.383 32.969 6.277 1 94.88 324 ASP B O 1
ATOM 6299 N N . MET B 1 325 ? -13 31.562 6.664 1 96 325 MET B N 1
ATOM 6300 C CA . MET B 1 325 ? -12.859 31.766 8.102 1 96 325 MET B CA 1
ATOM 6301 C C . MET B 1 325 ? -11.516 31.25 8.594 1 96 325 MET B C 1
ATOM 6303 O O . MET B 1 325 ? -11.023 30.219 8.125 1 96 325 MET B O 1
ATOM 6307 N N . LEU B 1 326 ? -10.984 31.953 9.625 1 97.69 326 LEU B N 1
ATOM 6308 C CA . LEU B 1 326 ? -9.742 31.516 10.25 1 97.69 326 LEU B CA 1
ATOM 6309 C C . LEU B 1 326 ? -9.969 30.266 11.102 1 97.69 326 LEU B C 1
ATOM 6311 O O . LEU B 1 326 ? -10.867 30.25 11.945 1 97.69 326 LEU B O 1
ATOM 6315 N N . VAL B 1 327 ? -9.133 29.25 10.812 1 98.25 327 VAL B N 1
ATOM 6316 C CA . VAL B 1 327 ? -9.203 27.984 11.547 1 98.25 327 VAL B CA 1
ATOM 6317 C C . VAL B 1 327 ? -7.832 27.641 12.133 1 98.25 327 VAL B C 1
ATOM 6319 O O . VAL B 1 327 ? -6.801 27.938 11.523 1 98.25 327 VAL B O 1
ATOM 6322 N N . CYS B 1 328 ? -7.805 27.188 13.344 1 98.62 328 CYS B N 1
ATOM 6323 C CA . CYS B 1 328 ? -6.605 26.594 13.938 1 98.62 328 CYS B CA 1
ATOM 6324 C C . CYS B 1 328 ? -6.809 25.109 14.227 1 98.62 328 CYS B C 1
ATOM 6326 O O . CYS B 1 328 ? -7.52 24.75 15.164 1 98.62 328 CYS B O 1
ATOM 6328 N N . ASN B 1 329 ? -6.152 24.234 13.43 1 97.5 329 ASN B N 1
ATOM 6329 C CA . ASN B 1 329 ? -6.418 22.812 13.555 1 97.5 329 ASN B CA 1
ATOM 6330 C C . ASN B 1 329 ? -6.035 22.281 14.938 1 97.5 329 ASN B C 1
ATOM 6332 O O . ASN B 1 329 ? -6.633 21.328 15.438 1 97.5 329 ASN B O 1
ATOM 6336 N N . GLY B 1 330 ? -5.152 22.891 15.609 1 98.25 330 GLY B N 1
ATOM 6337 C CA . GLY B 1 330 ? -4.68 22.438 16.906 1 98.25 330 GLY B CA 1
ATOM 6338 C C . GLY B 1 330 ? -5.699 22.625 18.016 1 98.25 330 GLY B C 1
ATOM 6339 O O . GLY B 1 330 ? -5.797 21.797 18.922 1 98.25 330 GLY B O 1
ATOM 6340 N N . ILE B 1 331 ? -6.496 23.641 17.938 1 98.38 331 ILE B N 1
ATOM 6341 C CA . ILE B 1 331 ? -7.352 23.938 19.094 1 98.38 331 ILE B CA 1
ATOM 6342 C C . ILE B 1 331 ? -8.82 23.781 18.688 1 98.38 331 ILE B C 1
ATOM 6344 O O . ILE B 1 331 ? -9.695 23.656 19.547 1 98.38 331 ILE B O 1
ATOM 6348 N N . ASP B 1 332 ? -9.133 23.734 17.438 1 98.88 332 ASP B N 1
ATOM 6349 C CA . ASP B 1 332 ? -10.523 23.812 16.984 1 98.88 332 ASP B CA 1
ATOM 6350 C C . ASP B 1 332 ? -11.094 22.422 16.75 1 98.88 332 ASP B C 1
ATOM 6352 O O . ASP B 1 332 ? -12.32 22.234 16.703 1 98.88 332 ASP B O 1
ATOM 6356 N N . ILE B 1 333 ? -10.25 21.344 16.578 1 98.88 333 ILE B N 1
ATOM 6357 C CA . ILE B 1 333 ? -10.734 20.047 16.141 1 98.88 333 ILE B CA 1
ATOM 6358 C C . ILE B 1 333 ? -11.586 19.422 17.234 1 98.88 333 ILE B C 1
ATOM 6360 O O . ILE B 1 333 ? -12.719 18.984 16.984 1 98.88 333 ILE B O 1
ATOM 6364 N N . ILE B 1 334 ? -11.141 19.375 18.484 1 98.88 334 ILE B N 1
ATOM 6365 C CA . ILE B 1 334 ? -11.875 18.688 19.547 1 98.88 334 ILE B CA 1
ATOM 6366 C C . ILE B 1 334 ? -13.219 19.375 19.766 1 98.88 334 ILE B C 1
ATOM 6368 O O . ILE B 1 334 ? -14.266 18.734 19.734 1 98.88 334 ILE B O 1
ATOM 6372 N N . PRO B 1 335 ? -13.266 20.75 19.906 1 98.81 335 PRO B N 1
ATOM 6373 C CA . PRO B 1 335 ? -14.578 21.391 20.047 1 98.81 335 PRO B CA 1
ATOM 6374 C C . PRO B 1 335 ? -15.5 21.109 18.859 1 98.81 335 PRO B C 1
ATOM 6376 O O . PRO B 1 335 ? -16.703 20.938 19.047 1 98.81 335 PRO B O 1
ATOM 6379 N N . THR B 1 336 ? -14.977 21.047 17.703 1 98.88 336 THR B N 1
ATOM 6380 C CA . THR B 1 336 ? -15.758 20.828 16.484 1 98.88 336 THR B CA 1
ATOM 6381 C C . THR B 1 336 ? -16.391 19.438 16.484 1 98.88 336 THR B C 1
ATOM 6383 O O . THR B 1 336 ? -17.578 19.297 16.25 1 98.88 336 THR B O 1
ATOM 6386 N N . ILE B 1 337 ? -15.555 18.406 16.797 1 98.81 337 ILE B N 1
ATOM 6387 C CA . ILE B 1 337 ? -16.094 17.047 16.734 1 98.81 337 ILE B CA 1
ATOM 6388 C C . ILE B 1 337 ? -17.031 16.812 17.922 1 98.81 337 ILE B C 1
ATOM 6390 O O . ILE B 1 337 ? -18 16.062 17.812 1 98.81 337 ILE B O 1
ATOM 6394 N N . CYS B 1 338 ? -16.828 17.469 19.062 1 98.75 338 CYS B N 1
ATOM 6395 C CA . CYS B 1 338 ? -17.812 17.453 20.141 1 98.75 338 CYS B CA 1
ATOM 6396 C C . CYS B 1 338 ? -19.125 18.047 19.672 1 98.75 338 CYS B C 1
ATOM 6398 O O . CYS B 1 338 ? -20.203 17.516 19.969 1 98.75 338 CYS B O 1
ATOM 6400 N N . GLY B 1 339 ? -19.031 19.141 18.922 1 98.5 339 GLY B N 1
ATOM 6401 C CA . GLY B 1 339 ? -20.234 19.766 18.391 1 98.5 339 GLY B CA 1
ATOM 6402 C C . GLY B 1 339 ? -21.031 18.859 17.469 1 98.5 339 GLY B C 1
ATOM 6403 O O . GLY B 1 339 ? -22.25 18.797 17.562 1 98.5 339 GLY B O 1
ATOM 6404 N N . PHE B 1 340 ? -20.359 18.125 16.641 1 98.12 340 PHE B N 1
ATOM 6405 C CA . PHE B 1 340 ? -21.016 17.234 15.688 1 98.12 340 PHE B CA 1
ATOM 6406 C C . PHE B 1 340 ? -21.641 16.047 16.406 1 98.12 340 PHE B C 1
ATOM 6408 O O . PHE B 1 340 ? -22.672 15.523 15.984 1 98.12 340 PHE B O 1
ATOM 6415 N N . THR B 1 341 ? -21.031 15.578 17.531 1 98.19 341 THR B N 1
ATOM 6416 C CA . THR B 1 341 ? -21.359 14.266 18.078 1 98.19 341 THR B CA 1
ATOM 6417 C C . THR B 1 341 ? -22.219 14.391 19.328 1 98.19 341 THR B C 1
ATOM 6419 O O . THR B 1 341 ? -22.828 13.414 19.766 1 98.19 341 THR B O 1
ATOM 6422 N N . GLY B 1 342 ? -22.156 15.523 19.969 1 97.69 342 GLY B N 1
ATOM 6423 C CA . GLY B 1 342 ? -22.844 15.703 21.234 1 97.69 342 GLY B CA 1
ATOM 6424 C C . GLY B 1 342 ? -22.016 15.258 22.422 1 97.69 342 GLY B C 1
ATOM 6425 O O . GLY B 1 342 ? -22.469 15.344 23.562 1 97.69 342 GLY B O 1
ATOM 6426 N N . VAL B 1 343 ? -20.797 14.773 22.156 1 98.31 343 VAL B N 1
ATOM 6427 C CA . VAL B 1 343 ? -19.875 14.453 23.25 1 98.31 343 VAL B CA 1
ATOM 6428 C C . VAL B 1 343 ? -19.547 15.719 24.031 1 98.31 343 VAL B C 1
ATOM 6430 O O . VAL B 1 343 ? -19.344 16.781 23.453 1 98.31 343 VAL B O 1
ATOM 6433 N N . LYS B 1 344 ? -19.484 15.633 25.328 1 97.62 344 LYS B N 1
ATOM 6434 C CA . LYS B 1 344 ? -19.25 16.797 26.172 1 97.62 344 LYS B CA 1
ATOM 6435 C C . LYS B 1 344 ? -17.828 17.312 26.016 1 97.62 344 LYS B C 1
ATOM 6437 O O . LYS B 1 344 ? -16.859 16.594 26.25 1 97.62 344 LYS B O 1
ATOM 6442 N N . LYS B 1 345 ? -17.75 18.5 25.641 1 96.81 345 LYS B N 1
ATOM 6443 C CA . LYS B 1 345 ? -16.453 19.172 25.516 1 96.81 345 LYS B CA 1
ATOM 6444 C C . LYS B 1 345 ? -15.93 19.609 26.875 1 96.81 345 LYS B C 1
ATOM 6446 O O . LYS B 1 345 ? -16.641 20.25 27.656 1 96.81 345 LYS B O 1
ATOM 6451 N N . PRO B 1 346 ? -14.703 19.312 27.172 1 97.5 346 PRO B N 1
ATOM 6452 C CA . PRO B 1 346 ? -14.141 19.875 28.406 1 97.5 346 PRO B CA 1
ATOM 6453 C C . PRO B 1 346 ? -14.211 21.406 28.438 1 97.5 346 PRO B C 1
ATOM 6455 O O . PRO B 1 346 ? -13.922 22.062 27.438 1 97.5 346 PRO B O 1
ATOM 6458 N N . ALA B 1 347 ? -14.492 21.984 29.547 1 96.31 347 ALA B N 1
ATOM 6459 C CA . ALA B 1 347 ? -14.781 23.406 29.703 1 96.31 347 ALA B CA 1
ATOM 6460 C C . ALA B 1 347 ? -13.531 24.25 29.438 1 96.31 347 ALA B C 1
ATOM 6462 O O . ALA B 1 347 ? -13.633 25.406 29.016 1 96.31 347 ALA B O 1
ATOM 6463 N N . TYR B 1 348 ? -12.414 23.688 29.641 1 95.69 348 TYR B N 1
ATOM 6464 C CA . TYR B 1 348 ? -11.18 24.453 29.562 1 95.69 348 TYR B CA 1
ATOM 6465 C C . TYR B 1 348 ? -10.75 24.641 28.109 1 95.69 348 TYR B C 1
ATOM 6467 O O . TYR B 1 348 ? -9.836 25.422 27.812 1 95.69 348 TYR B O 1
ATOM 6475 N N . LEU B 1 349 ? -11.359 23.953 27.172 1 97.12 349 LEU B N 1
ATOM 6476 C CA . LEU B 1 349 ? -11 24.094 25.766 1 97.12 349 LEU B CA 1
ATOM 6477 C C . LEU B 1 349 ? -11.578 25.391 25.188 1 97.12 349 LEU B C 1
ATOM 6479 O O . LEU B 1 349 ? -12.781 25.641 25.312 1 97.12 349 LEU B O 1
ATOM 6483 N N . ARG B 1 350 ? -10.727 26.141 24.531 1 94.38 350 ARG B N 1
ATOM 6484 C CA . ARG B 1 350 ? -11.109 27.469 24.109 1 94.38 350 ARG B CA 1
ATOM 6485 C C . ARG B 1 350 ? -11.219 27.547 22.594 1 94.38 350 ARG B C 1
ATOM 6487 O O . ARG B 1 350 ? -11.531 28.609 22.031 1 94.38 350 ARG B O 1
ATOM 6494 N N . GLY B 1 351 ? -10.953 26.5 21.875 1 97.62 351 GLY B N 1
ATOM 6495 C CA .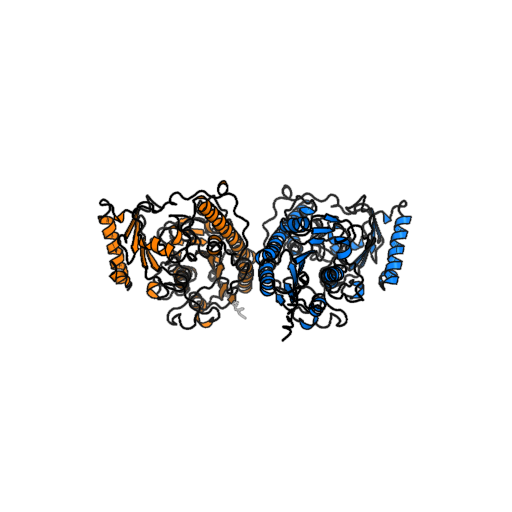 GLY B 1 351 ? -11.031 26.516 20.422 1 97.62 351 GLY B CA 1
ATOM 6496 C C . GLY B 1 351 ? -12.438 26.719 19.906 1 97.62 351 GLY B C 1
ATOM 6497 O O . GLY B 1 351 ? -13.406 26.594 20.641 1 97.62 351 GLY B O 1
ATOM 6498 N N . ALA B 1 352 ? -12.562 27.078 18.656 1 98 352 ALA B N 1
ATOM 6499 C CA . ALA B 1 352 ? -13.852 27.312 18 1 98 352 ALA B CA 1
ATOM 6500 C C . ALA B 1 352 ? -14.516 26 17.609 1 98 352 ALA B C 1
ATOM 6502 O O . ALA B 1 352 ? -13.844 25.062 17.188 1 98 352 ALA B O 1
ATOM 6503 N N . ASP B 1 353 ? -15.766 25.953 17.797 1 98.5 353 ASP B N 1
ATOM 6504 C CA . ASP B 1 353 ? -16.578 24.859 17.281 1 98.5 353 ASP B CA 1
ATOM 6505 C C . ASP B 1 353 ? -17.016 25.109 15.844 1 98.5 353 ASP B C 1
ATOM 6507 O O . ASP B 1 353 ? -18.062 25.703 15.609 1 98.5 353 ASP B O 1
ATOM 6511 N N . LEU B 1 354 ? -16.344 24.531 14.891 1 98.62 354 LEU B N 1
ATOM 6512 C CA . LEU B 1 354 ? -16.562 24.797 13.469 1 98.62 354 LEU B CA 1
ATOM 6513 C C . LEU B 1 354 ? -17.875 24.156 13 1 98.62 354 LEU B C 1
ATOM 6515 O O . LEU B 1 354 ? -18.359 24.484 11.914 1 98.62 354 LEU B O 1
ATOM 6519 N N . SER B 1 355 ? -18.422 23.203 13.789 1 98.38 355 SER B N 1
ATOM 6520 C CA . SER B 1 355 ? -19.703 22.641 13.406 1 98.38 355 SER B CA 1
ATOM 6521 C C . SER B 1 355 ? -20.766 23.734 13.305 1 98.38 355 SER B C 1
ATOM 6523 O O . SER B 1 355 ? -21.688 23.641 12.484 1 98.38 355 SER B O 1
ATOM 6525 N N . GLU B 1 356 ? -20.641 24.812 14.055 1 98 356 GLU B N 1
ATOM 6526 C CA . GLU B 1 356 ? -21.562 25.953 13.992 1 98 356 GLU B CA 1
ATOM 6527 C C . GLU B 1 356 ? -21.438 26.688 12.656 1 98 356 GLU B C 1
ATOM 6529 O O . GLU B 1 356 ? -22.453 27.031 12.039 1 98 356 GLU B O 1
ATOM 6534 N N . ARG B 1 357 ? -20.141 26.891 12.312 1 97.12 357 ARG B N 1
ATOM 6535 C CA . ARG B 1 357 ? -19.859 27.578 11.055 1 97.12 357 ARG B CA 1
ATOM 6536 C C . ARG B 1 357 ? -20.328 26.734 9.859 1 97.12 357 ARG B C 1
ATOM 6538 O O . ARG B 1 357 ? -20.781 27.281 8.859 1 97.12 357 ARG B O 1
ATOM 6545 N N . ILE B 1 358 ? -20.172 25.422 9.922 1 97.62 358 ILE B N 1
ATOM 6546 C CA . ILE B 1 358 ? -20.531 24.516 8.836 1 97.62 358 ILE B CA 1
ATOM 6547 C C . ILE B 1 358 ? -22.062 24.469 8.703 1 97.62 358 ILE B C 1
ATOM 6549 O O . ILE B 1 358 ? -22.594 24.453 7.586 1 97.62 358 ILE B O 1
ATOM 6553 N N . THR B 1 359 ? -22.812 24.562 9.766 1 96 359 THR B N 1
ATOM 6554 C CA . THR B 1 359 ? -24.266 24.547 9.773 1 96 359 THR B CA 1
ATOM 6555 C C . THR B 1 359 ? -24.812 25.906 9.359 1 96 359 THR B C 1
ATOM 6557 O O . THR B 1 359 ? -25.797 25.984 8.602 1 96 359 THR B O 1
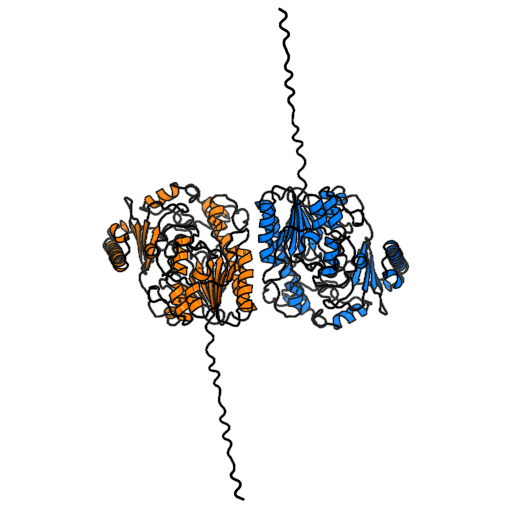ATOM 6560 N N . ASP B 1 360 ? -24.156 26.938 9.883 1 96.69 360 ASP B N 1
ATOM 6561 C CA . ASP B 1 360 ? -24.516 28.312 9.562 1 96.69 360 ASP B CA 1
ATOM 6562 C C . ASP B 1 360 ? -23.328 29.078 8.992 1 96.69 360 ASP B C 1
ATOM 6564 O O . ASP B 1 360 ? -22.562 29.703 9.742 1 96.69 360 ASP B O 1
ATOM 6568 N N . PRO B 1 361 ? -23.266 29.188 7.691 1 95.19 361 PRO B N 1
ATOM 6569 C CA . PRO B 1 361 ? -22.109 29.766 7.023 1 95.19 361 PRO B CA 1
ATOM 6570 C C . PRO B 1 361 ? -21.906 31.25 7.371 1 95.19 361 PRO B C 1
ATOM 6572 O O . PRO B 1 361 ? -20.859 31.812 7.082 1 95.19 361 PRO B O 1
ATOM 6575 N N . LEU B 1 362 ? -22.859 31.875 8.023 1 94.69 362 LEU B N 1
ATOM 6576 C CA . LEU B 1 362 ? -22.766 33.281 8.328 1 94.69 362 LEU B CA 1
ATOM 6577 C C . LEU B 1 362 ? -22.203 33.531 9.734 1 94.69 362 LEU B C 1
ATOM 6579 O O . LEU B 1 362 ? -21.828 34.625 10.086 1 94.69 362 LEU B O 1
ATOM 6583 N N . LYS B 1 363 ? -22.078 32.438 10.492 1 95.62 363 LYS B N 1
ATOM 6584 C CA . LYS B 1 363 ? -21.594 32.562 11.859 1 95.62 363 LYS B CA 1
ATOM 6585 C C . LYS B 1 363 ? -20.094 32.906 11.875 1 95.62 363 LYS B C 1
ATOM 6587 O O . LYS B 1 363 ? -19.297 32.25 11.234 1 95.62 363 LYS B O 1
ATOM 6592 N N . ASN B 1 364 ? -19.734 34 12.492 1 94.31 364 ASN B N 1
ATOM 6593 C CA . ASN B 1 364 ? -18.344 34.375 12.672 1 94.31 364 ASN B CA 1
ATOM 6594 C C . ASN B 1 364 ? -17.797 33.875 14.016 1 94.31 364 ASN B C 1
ATOM 6596 O O . ASN B 1 364 ? -18.25 34.344 15.07 1 94.31 364 ASN B O 1
ATOM 6600 N N . LEU B 1 365 ? -16.875 33.031 14 1 96.31 365 LEU B N 1
ATOM 6601 C CA . LEU B 1 365 ? -16.359 32.438 15.227 1 96.31 365 LEU B CA 1
ATOM 6602 C C . LEU B 1 365 ? -15.094 33.156 15.688 1 96.31 365 LEU B C 1
ATOM 6604 O O . LEU B 1 365 ? -14.75 33.125 16.875 1 96.31 365 LEU B O 1
ATOM 6608 N N . ARG B 1 366 ? -14.289 33.719 14.766 1 95.75 366 ARG B N 1
ATOM 6609 C CA . ARG B 1 366 ? -13.086 34.469 15.094 1 95.75 366 ARG B CA 1
ATOM 6610 C C . ARG B 1 366 ? -12.625 35.312 13.914 1 95.75 366 ARG B C 1
ATOM 6612 O O . ARG B 1 366 ? -12.82 34.938 12.758 1 95.75 366 ARG B O 1
ATOM 6619 N N . ASP B 1 367 ? -11.992 36.375 14.195 1 94.94 367 ASP B N 1
ATOM 6620 C CA . ASP B 1 367 ? -11.477 37.25 13.148 1 94.94 367 ASP B CA 1
ATOM 6621 C C . ASP B 1 367 ? -9.961 37.406 13.266 1 94.94 367 ASP B C 1
ATOM 6623 O O . ASP B 1 367 ? -9.328 38.062 12.422 1 94.94 367 ASP B O 1
ATOM 6627 N N . THR B 1 368 ? -9.422 36.938 14.328 1 97.81 368 THR B N 1
ATOM 6628 C CA . THR B 1 368 ? -7.988 37.031 14.586 1 97.81 368 THR B CA 1
ATOM 6629 C C . THR B 1 368 ? -7.461 35.75 15.203 1 97.81 368 THR B C 1
ATOM 6631 O O . THR B 1 368 ? -8.148 35.125 16 1 97.81 368 THR B O 1
ATOM 6634 N N . LEU B 1 369 ? -6.293 35.281 14.805 1 98.25 369 LEU B N 1
ATOM 6635 C CA . LEU B 1 369 ? -5.656 34.062 15.289 1 98.25 369 LEU B CA 1
ATOM 6636 C C . LEU B 1 369 ? -4.211 34.344 15.695 1 98.25 369 LEU B C 1
ATOM 6638 O O . LEU B 1 369 ? -3.49 35.062 15.008 1 98.25 369 LEU B O 1
ATOM 6642 N N . VAL B 1 370 ? -3.795 33.812 16.828 1 98.69 370 VAL B N 1
ATOM 6643 C CA . VAL B 1 370 ? -2.4 33.844 17.25 1 98.69 370 VAL B CA 1
ATOM 6644 C C . VAL B 1 370 ? -1.794 32.438 17.172 1 98.69 370 VAL B C 1
ATOM 6646 O O . VAL B 1 370 ? -2.402 31.484 17.641 1 98.69 370 VAL B O 1
ATOM 6649 N N . ILE B 1 371 ? -0.631 32.281 16.531 1 98.75 371 ILE B N 1
ATOM 6650 C CA . ILE B 1 371 ? 0.13 31.031 16.531 1 98.75 371 ILE B CA 1
ATOM 6651 C C . ILE B 1 371 ? 1.559 31.297 17 1 98.75 371 ILE B C 1
ATOM 6653 O O . ILE B 1 371 ? 1.943 32.438 17.219 1 98.75 371 ILE B O 1
ATOM 6657 N N . GLU B 1 372 ? 2.307 30.25 17.25 1 98.69 372 GLU B N 1
ATOM 6658 C CA . GLU B 1 372 ? 3.615 30.422 17.875 1 98.69 372 GLU B CA 1
ATOM 6659 C C . GLU B 1 372 ? 4.652 29.5 17.25 1 98.69 372 GLU B C 1
ATOM 6661 O O . GLU B 1 372 ? 4.316 28.641 16.438 1 98.69 372 GLU B O 1
ATOM 6666 N N . THR B 1 373 ? 5.906 29.734 17.531 1 97.69 373 THR B N 1
ATOM 6667 C CA . THR B 1 373 ? 6.984 28.828 17.141 1 97.69 373 THR B CA 1
ATOM 6668 C C . THR B 1 373 ? 8.117 28.875 18.172 1 97.69 373 THR B C 1
ATOM 6670 O O . THR B 1 373 ? 8.273 29.859 18.891 1 97.69 373 THR B O 1
ATOM 6673 N N . ASP B 1 374 ? 8.773 27.781 18.297 1 95.88 374 ASP B N 1
ATOM 6674 C CA . ASP B 1 374 ? 10.078 27.625 18.938 1 95.88 374 ASP B CA 1
ATOM 6675 C C . ASP B 1 374 ? 11.016 26.797 18.062 1 95.88 374 ASP B C 1
ATOM 6677 O O . ASP B 1 374 ? 10.734 25.625 17.766 1 95.88 374 ASP B O 1
ATOM 6681 N N . PHE B 1 375 ? 12.094 27.422 17.672 1 93.19 375 PHE B N 1
ATOM 6682 C CA . PHE B 1 375 ? 13.039 26.703 16.812 1 93.19 375 PHE B CA 1
ATOM 6683 C C . PHE B 1 375 ? 13.781 25.641 17.625 1 93.19 375 PHE B C 1
ATOM 6685 O O . PHE B 1 375 ? 14.133 25.859 18.781 1 93.19 375 PHE B O 1
ATOM 6692 N N . ALA B 1 376 ? 13.906 24.531 16.969 1 88.81 376 ALA B N 1
ATOM 6693 C CA . ALA B 1 376 ? 14.586 23.406 17.609 1 88.81 376 ALA B CA 1
ATOM 6694 C C . ALA B 1 376 ? 15.406 22.609 16.609 1 88.81 376 ALA B C 1
ATOM 6696 O O . ALA B 1 376 ? 15.109 22.609 15.406 1 88.81 376 ALA B O 1
ATOM 6697 N N . ASP B 1 377 ? 16.469 22.062 17.047 1 85.56 377 ASP B N 1
ATOM 6698 C CA . ASP B 1 377 ? 17.188 21 16.359 1 85.56 377 ASP B CA 1
ATOM 6699 C C . ASP B 1 377 ? 16.922 19.641 17 1 85.56 377 ASP B C 1
ATOM 6701 O O . ASP B 1 377 ? 17.516 19.312 18.031 1 85.56 377 ASP B O 1
ATOM 6705 N N . ASN B 1 378 ? 16.062 18.953 16.297 1 79.56 378 ASN B N 1
ATOM 6706 C CA . ASN B 1 378 ? 15.539 17.734 16.922 1 79.56 378 ASN B CA 1
ATOM 6707 C C . ASN B 1 378 ? 14.891 18.031 18.266 1 79.56 378 ASN B C 1
ATOM 6709 O O . ASN B 1 378 ? 13.93 18.797 18.359 1 79.56 378 ASN B O 1
ATOM 6713 N N . GLU B 1 379 ? 15.5 17.578 19.328 1 82.19 379 GLU B N 1
ATOM 6714 C CA . GLU B 1 379 ? 14.898 17.734 20.656 1 82.19 379 GLU B CA 1
ATOM 6715 C C . GLU B 1 379 ? 15.516 18.922 21.391 1 82.19 379 GLU B C 1
ATOM 6717 O O . GLU B 1 379 ? 15.016 19.328 22.453 1 82.19 379 GLU B O 1
ATOM 6722 N N . ASP B 1 380 ? 16.438 19.656 20.75 1 86.62 380 ASP B N 1
ATOM 6723 C CA . ASP B 1 380 ? 17.141 20.75 21.422 1 86.62 380 ASP B CA 1
ATOM 6724 C C . ASP B 1 380 ? 16.578 22.109 20.984 1 86.62 380 ASP B C 1
ATOM 6726 O O . ASP B 1 380 ? 16.688 22.484 19.812 1 86.62 380 ASP B O 1
ATOM 6730 N N . LEU B 1 381 ? 16.047 22.812 21.953 1 90.38 381 LEU B N 1
ATOM 6731 C CA . LEU B 1 381 ? 15.57 24.172 21.672 1 90.38 381 LEU B CA 1
ATOM 6732 C C . LEU B 1 381 ? 16.734 25.125 21.422 1 90.38 381 LEU B C 1
ATOM 6734 O O . LEU B 1 381 ? 17.75 25.047 22.125 1 90.38 381 LEU B O 1
ATOM 6738 N N . LEU B 1 382 ? 16.547 26.062 20.516 1 88.94 382 LEU B N 1
ATOM 6739 C CA . LEU B 1 382 ? 17.641 26.922 20.109 1 88.94 382 LEU B CA 1
ATOM 6740 C C . LEU B 1 382 ? 17.484 28.328 20.672 1 88.94 382 LEU B C 1
ATOM 6742 O O . LEU B 1 382 ? 18.297 29.219 20.375 1 88.94 382 LEU B O 1
ATOM 6746 N N . GLY B 1 383 ? 16.438 28.547 21.406 1 90.81 383 GLY B N 1
ATOM 6747 C CA . GLY B 1 383 ? 16.234 29.812 22.078 1 90.81 383 GLY B CA 1
ATOM 6748 C C . GLY B 1 383 ? 15.625 30.875 21.188 1 90.81 383 GLY B C 1
ATOM 6749 O O . GLY B 1 383 ? 15.594 32.062 21.547 1 90.81 383 GLY B O 1
ATOM 6750 N N . ILE B 1 384 ? 15.258 30.547 20.016 1 93.69 384 ILE B N 1
ATOM 6751 C CA . ILE B 1 384 ? 14.547 31.422 19.094 1 93.69 384 ILE B CA 1
ATOM 6752 C C . ILE B 1 384 ? 13.055 31.078 19.094 1 93.69 384 ILE B C 1
ATOM 6754 O O . ILE B 1 384 ? 12.68 29.938 18.781 1 93.69 384 ILE B O 1
ATOM 6758 N N . SER B 1 385 ? 12.266 32 19.547 1 96.56 385 SER B N 1
ATOM 6759 C CA . SER B 1 385 ? 10.82 31.812 19.594 1 96.56 385 SER B CA 1
ATOM 6760 C C . SER B 1 385 ? 10.094 32.969 18.906 1 96.56 385 SER B C 1
ATOM 6762 O O . SER B 1 385 ? 10.664 34.031 18.703 1 96.56 385 SER B O 1
ATOM 6764 N N . GLY B 1 386 ? 8.875 32.719 18.516 1 97.94 386 GLY B N 1
ATOM 6765 C CA . GLY B 1 386 ? 8.094 33.75 17.828 1 97.94 386 GLY B CA 1
ATOM 6766 C C . GLY B 1 386 ? 6.594 33.562 18 1 97.94 386 GLY B C 1
ATOM 6767 O O . GLY B 1 386 ? 6.141 32.5 18.469 1 97.94 386 GLY B O 1
ATOM 6768 N N . ARG B 1 387 ? 5.867 34.656 17.734 1 98.75 387 ARG B N 1
ATOM 6769 C CA . ARG B 1 387 ? 4.41 34.688 17.625 1 98.75 387 ARG B CA 1
ATOM 6770 C C . ARG B 1 387 ? 3.965 35.312 16.328 1 98.75 387 ARG B C 1
ATOM 6772 O O . ARG B 1 387 ? 4.672 36.156 15.773 1 98.75 387 ARG B O 1
ATOM 6779 N N . ALA B 1 388 ? 2.852 34.875 15.859 1 98.81 388 ALA B N 1
ATOM 6780 C CA . ALA B 1 388 ? 2.203 35.531 14.727 1 98.81 388 ALA B CA 1
ATOM 6781 C C . ALA B 1 388 ? 0.747 35.875 15.039 1 98.81 388 ALA B C 1
ATOM 6783 O O . ALA B 1 388 ? 0.047 35.062 15.672 1 98.81 388 ALA B O 1
ATOM 6784 N N . VAL B 1 389 ? 0.32 37.031 14.672 1 98.88 389 VAL B N 1
ATOM 6785 C CA . VAL B 1 389 ? -1.078 37.469 14.672 1 98.88 389 VAL B CA 1
ATOM 6786 C C . VAL B 1 389 ? -1.61 37.5 13.242 1 98.88 389 VAL B C 1
ATOM 6788 O O . VAL B 1 389 ? -1.062 38.188 12.383 1 98.88 389 VAL B O 1
ATOM 6791 N N . ILE B 1 390 ? -2.648 36.75 13 1 98.81 390 ILE B N 1
ATOM 6792 C CA . ILE B 1 390 ? -3.229 36.656 11.664 1 98.81 390 ILE B CA 1
ATOM 6793 C C . ILE B 1 390 ? -4.648 37.219 11.672 1 98.81 390 ILE B C 1
ATOM 6795 O O . ILE B 1 390 ? -5.484 36.812 12.469 1 98.81 390 ILE B O 1
ATOM 6799 N N . THR B 1 391 ? -4.906 38.156 10.859 1 97.88 391 THR B N 1
ATOM 6800 C CA . THR B 1 391 ? -6.238 38.719 10.641 1 97.88 391 THR B CA 1
ATOM 6801 C C . THR B 1 391 ? -6.707 38.469 9.219 1 97.88 391 THR B C 1
ATOM 6803 O O . THR B 1 391 ? -6.109 37.656 8.492 1 97.88 391 THR B O 1
ATOM 6806 N N . ASN B 1 392 ? -7.82 39.031 8.867 1 93.19 392 ASN B N 1
ATOM 6807 C CA . ASN B 1 392 ? -8.359 38.781 7.527 1 93.19 392 ASN B CA 1
ATOM 6808 C C . ASN B 1 392 ? -7.414 39.312 6.445 1 93.19 392 ASN B C 1
ATOM 6810 O O . ASN B 1 392 ? -7.309 38.719 5.375 1 93.19 392 ASN B O 1
ATOM 6814 N N . ASP B 1 393 ? -6.691 40.375 6.828 1 95.75 393 ASP B N 1
ATOM 6815 C CA . ASP B 1 393 ? -5.953 41 5.738 1 95.75 393 ASP B CA 1
ATOM 6816 C C . ASP B 1 393 ? -4.461 41.062 6.051 1 95.75 393 ASP B C 1
ATOM 6818 O O . ASP B 1 393 ? -3.643 41.281 5.156 1 95.75 393 ASP B O 1
ATOM 6822 N N . PHE B 1 394 ? -4.141 40.906 7.352 1 98.31 394 PHE B N 1
ATOM 6823 C CA . PHE B 1 394 ? -2.75 41.125 7.719 1 98.31 394 PHE B CA 1
ATOM 6824 C C . PHE B 1 394 ? -2.207 39.969 8.555 1 98.31 394 PHE B C 1
ATOM 6826 O O . PHE B 1 394 ? -2.973 39.25 9.203 1 98.31 394 PHE B O 1
ATOM 6833 N N . LYS B 1 395 ? -0.954 39.844 8.516 1 98.75 395 LYS B N 1
ATOM 6834 C CA . LYS B 1 395 ? -0.206 38.969 9.398 1 98.75 395 LYS B CA 1
ATOM 6835 C C . LYS B 1 395 ? 1.006 39.656 10 1 98.75 395 LYS B C 1
ATOM 6837 O O . LYS B 1 395 ? 1.79 40.281 9.273 1 98.75 395 LYS B O 1
ATOM 6842 N N . TYR B 1 396 ? 1.045 39.656 11.273 1 98.75 396 TYR B N 1
ATOM 6843 C CA . TYR B 1 396 ? 2.164 40.219 12.039 1 98.75 396 TYR B CA 1
ATOM 6844 C C . TYR B 1 396 ? 2.979 39.094 12.68 1 98.75 396 TYR B C 1
ATOM 6846 O O . TYR B 1 396 ? 2.418 38.188 13.289 1 98.75 396 TYR B O 1
ATOM 6854 N N . ILE B 1 397 ? 4.301 39.125 12.492 1 98.62 397 ILE B N 1
ATOM 6855 C CA . ILE B 1 397 ? 5.215 38.156 13.094 1 98.62 397 ILE B CA 1
ATOM 6856 C C . ILE B 1 397 ? 6.262 38.875 13.93 1 98.62 397 ILE B C 1
ATOM 6858 O O . ILE B 1 397 ? 6.789 39.906 13.508 1 98.62 397 ILE B O 1
ATOM 6862 N N . VAL B 1 398 ? 6.555 38.344 15.117 1 98.5 398 VAL B N 1
ATOM 6863 C CA . VAL B 1 398 ? 7.617 38.938 15.93 1 98.5 398 VAL B CA 1
ATOM 6864 C C . VAL B 1 398 ? 8.438 37.812 16.578 1 98.5 398 VAL B C 1
ATOM 6866 O O . VAL B 1 398 ? 7.887 36.844 17.109 1 98.5 398 VAL B O 1
ATOM 6869 N N . TYR B 1 399 ? 9.742 37.938 16.516 1 97.81 399 TYR B N 1
ATOM 6870 C CA . TYR B 1 399 ? 10.664 37 17.156 1 97.81 399 TYR B CA 1
ATOM 6871 C C . TYR B 1 399 ? 11.242 37.625 18.438 1 97.81 399 TYR B C 1
ATOM 6873 O O . TYR B 1 399 ? 11.25 38.844 18.594 1 97.81 399 TYR B O 1
ATOM 6881 N N . ASN B 1 400 ? 11.766 36.781 19.344 1 97 400 ASN B N 1
ATOM 6882 C CA . ASN B 1 400 ? 12.164 37.219 20.672 1 97 400 ASN B CA 1
ATOM 6883 C C . ASN B 1 400 ? 13.523 37.906 20.656 1 97 400 ASN B C 1
ATOM 6885 O O . ASN B 1 400 ? 13.906 38.562 21.625 1 97 400 ASN B O 1
ATOM 6889 N N . LYS B 1 401 ? 14.234 37.75 19.547 1 94 401 LYS B N 1
ATOM 6890 C CA . LYS B 1 401 ? 15.555 38.375 19.484 1 94 401 LYS B CA 1
ATOM 6891 C C . LYS B 1 401 ? 15.93 38.719 18.062 1 94 401 LYS B C 1
ATOM 6893 O O . LYS B 1 401 ? 15.242 38.344 17.109 1 94 401 LYS B O 1
ATOM 6898 N N . GLY B 1 402 ? 16.984 39.625 17.953 1 92.69 402 GLY B N 1
ATOM 6899 C CA . GLY B 1 402 ? 17.5 40.094 16.672 1 92.69 402 GLY B CA 1
ATOM 6900 C C . GLY B 1 402 ? 17.266 41.562 16.453 1 92.69 402 GLY B C 1
ATOM 6901 O O . GLY B 1 402 ? 16.438 42.188 17.125 1 92.69 402 GLY B O 1
ATOM 6902 N N . ASN B 1 403 ? 18.047 42.156 15.484 1 90.94 403 ASN B N 1
ATOM 6903 C CA . ASN B 1 403 ? 17.922 43.562 15.164 1 90.94 403 ASN B CA 1
ATOM 6904 C C . ASN B 1 403 ? 16.594 43.875 14.477 1 90.94 403 ASN B C 1
ATOM 6906 O O . ASN B 1 403 ? 15.891 44.812 14.852 1 90.94 403 ASN B O 1
ATOM 6910 N N . ILE B 1 404 ? 16.328 43.125 13.5 1 93.06 404 ILE B N 1
ATOM 6911 C CA . ILE B 1 404 ? 15.023 43.094 12.859 1 93.06 404 ILE B CA 1
ATOM 6912 C C . ILE B 1 404 ? 14.227 41.875 13.344 1 93.06 404 ILE B C 1
ATOM 6914 O O . ILE B 1 404 ? 14.609 40.75 13.086 1 93.06 404 ILE B O 1
ATOM 6918 N N . ARG B 1 405 ? 13.164 42.188 14.102 1 95.5 405 ARG B N 1
ATOM 6919 C CA . ARG B 1 405 ? 12.477 41.094 14.727 1 95.5 405 ARG B CA 1
ATOM 6920 C C . ARG B 1 405 ? 11.016 41.031 14.297 1 95.5 405 ARG B C 1
ATOM 6922 O O . ARG B 1 405 ? 10.312 40.062 14.562 1 95.5 405 ARG B O 1
ATOM 6929 N N . GLU B 1 406 ? 10.57 42.125 13.68 1 97.38 406 GLU B N 1
ATOM 6930 C CA . GLU B 1 406 ? 9.148 42.219 13.359 1 97.38 406 GLU B CA 1
ATOM 6931 C C . GLU B 1 406 ? 8.914 42.156 11.852 1 97.38 406 GLU B C 1
ATOM 6933 O O . GLU B 1 406 ? 9.719 42.688 11.07 1 97.38 406 GLU B O 1
ATOM 6938 N N . GLN B 1 407 ? 7.871 41.469 11.492 1 98.12 407 GLN B N 1
ATOM 6939 C CA . GLN B 1 407 ? 7.363 41.469 10.125 1 98.12 407 GLN B CA 1
ATOM 6940 C C . GLN B 1 407 ? 5.867 41.781 10.086 1 98.12 407 GLN B C 1
ATOM 6942 O O . GLN B 1 407 ? 5.133 41.406 11 1 98.12 407 GLN B O 1
ATOM 6947 N N . LEU B 1 408 ? 5.461 42.562 9.125 1 98.44 408 LEU B N 1
ATOM 6948 C CA . LEU B 1 408 ? 4.059 42.844 8.828 1 98.44 408 LEU B CA 1
ATOM 6949 C C . LEU B 1 408 ? 3.762 42.625 7.348 1 98.44 408 LEU B C 1
ATOM 6951 O O . LEU B 1 408 ? 4.453 43.156 6.488 1 98.44 408 LEU B O 1
ATOM 6955 N N . PHE B 1 409 ? 2.758 41.781 7.062 1 98.38 409 PHE B N 1
ATOM 6956 C CA . PHE B 1 409 ? 2.398 41.5 5.68 1 98.38 409 PHE B CA 1
ATOM 6957 C C . PHE B 1 409 ? 0.92 41.781 5.434 1 98.38 409 PHE B C 1
ATOM 6959 O O . PHE B 1 409 ? 0.077 41.469 6.277 1 98.38 409 PHE B O 1
ATOM 6966 N N . ASN B 1 410 ? 0.598 42.438 4.344 1 98.19 410 ASN B N 1
ATOM 6967 C CA . ASN B 1 410 ? -0.769 42.5 3.836 1 98.19 410 ASN B CA 1
ATOM 6968 C C . ASN B 1 410 ? -1.126 41.281 3.012 1 98.19 410 ASN B C 1
ATOM 6970 O O . ASN B 1 410 ? -0.896 41.25 1.802 1 98.19 410 ASN B O 1
ATOM 6974 N N . LEU B 1 411 ? -1.749 40.344 3.6 1 97.25 411 LEU B N 1
ATOM 6975 C CA . LEU B 1 411 ? -1.979 39.031 2.979 1 97.25 411 LEU B CA 1
ATOM 6976 C C . LEU B 1 411 ? -2.941 39.156 1.802 1 97.25 411 LEU B C 1
ATOM 6978 O O . LEU B 1 411 ? -2.934 38.312 0.897 1 97.25 411 LEU B O 1
ATOM 6982 N N . LYS B 1 412 ? -3.756 40.125 1.827 1 95.62 412 LYS B N 1
ATOM 6983 C CA . LYS B 1 412 ? -4.688 40.344 0.724 1 95.62 412 LYS B CA 1
ATOM 6984 C C . LYS B 1 412 ? -3.947 40.719 -0.553 1 95.62 412 LYS B C 1
ATOM 6986 O O . LYS B 1 412 ? -4.254 40.219 -1.634 1 95.62 412 LYS B O 1
ATOM 6991 N N . MET B 1 413 ? -2.928 41.531 -0.412 1 95.94 413 MET B N 1
ATOM 6992 C CA . MET B 1 413 ? -2.191 42.062 -1.556 1 95.94 413 MET B CA 1
ATOM 6993 C C . MET B 1 413 ? -0.914 41.281 -1.796 1 95.94 413 MET B C 1
ATOM 6995 O O . MET B 1 413 ? -0.4 41.25 -2.916 1 95.94 413 MET B O 1
ATOM 6999 N N . ASP B 1 414 ? -0.433 40.719 -0.779 1 96.94 414 ASP B N 1
ATOM 7000 C CA . ASP B 1 414 ? 0.833 39.969 -0.787 1 96.94 414 ASP B CA 1
ATOM 7001 C C . ASP B 1 414 ? 0.707 38.656 -0.048 1 96.94 414 ASP B C 1
ATOM 7003 O O . ASP B 1 414 ? 1.364 38.438 0.972 1 96.94 414 ASP B O 1
ATOM 7007 N N . PRO B 1 415 ? -0.101 37.75 -0.67 1 96.19 415 PRO B N 1
ATOM 7008 C CA . PRO B 1 415 ? -0.282 36.469 0.004 1 96.19 415 PRO B CA 1
ATOM 7009 C C . PRO B 1 415 ? 1.019 35.688 0.121 1 96.19 415 PRO B C 1
ATOM 7011 O O . PRO B 1 415 ? 1.104 34.75 0.918 1 96.19 415 PRO B O 1
ATOM 7014 N N . GLY B 1 416 ? 2.07 36.062 -0.626 1 97.19 416 GLY B N 1
ATOM 7015 C CA . GLY B 1 416 ? 3.348 35.344 -0.601 1 97.19 416 GLY B CA 1
ATOM 7016 C C . GLY B 1 416 ? 4.305 35.906 0.442 1 97.19 416 GLY B C 1
ATOM 7017 O O . GLY B 1 416 ? 5.426 35.406 0.583 1 97.19 416 GLY B O 1
ATOM 7018 N N . GLU B 1 417 ? 3.887 36.875 1.165 1 97.94 417 GLU B N 1
ATOM 7019 C CA . GLU B 1 417 ? 4.68 37.469 2.236 1 97.94 417 GLU B CA 1
ATOM 7020 C C . GLU B 1 417 ? 6.047 37.906 1.729 1 97.94 417 GLU B C 1
ATOM 7022 O O . GLU B 1 417 ? 7.074 37.594 2.328 1 97.94 417 GLU B O 1
ATOM 7027 N N . MET B 1 418 ? 5.988 38.656 0.661 1 97.12 418 MET B N 1
ATOM 7028 C CA . MET B 1 418 ? 7.215 39.062 -0.028 1 97.12 418 MET B CA 1
ATOM 7029 C C . MET B 1 418 ? 7.668 40.438 0.417 1 97.12 418 MET B C 1
ATOM 7031 O O . MET B 1 418 ? 8.836 40.781 0.26 1 97.12 418 MET B O 1
ATOM 7035 N N . ASP B 1 419 ? 6.762 41.281 0.929 1 95.94 419 ASP B N 1
ATOM 7036 C CA . ASP B 1 419 ? 7.055 42.688 1.31 1 95.94 419 ASP B CA 1
ATOM 7037 C C . ASP B 1 419 ? 6.809 42.906 2.801 1 95.94 419 ASP B C 1
ATOM 7039 O O . ASP B 1 419 ? 5.668 43.062 3.23 1 95.94 419 ASP B O 1
ATOM 7043 N N . ASN B 1 420 ? 7.906 43.031 3.561 1 96.75 420 ASN B N 1
ATOM 7044 C CA . ASN B 1 420 ? 7.793 43.312 4.984 1 96.75 420 ASN B CA 1
ATOM 7045 C C . ASN B 1 420 ? 7.465 44.812 5.219 1 96.75 420 ASN B C 1
ATOM 7047 O O . ASN B 1 420 ? 8.336 45.656 5.082 1 96.75 420 ASN B O 1
ATOM 7051 N N . LEU B 1 421 ? 6.309 45.062 5.719 1 97.19 421 LEU B N 1
ATOM 7052 C CA . LEU B 1 421 ? 5.801 46.406 5.867 1 97.19 421 LEU B CA 1
ATOM 7053 C C . LEU B 1 421 ? 6.156 46.969 7.234 1 97.19 421 LEU B C 1
ATOM 7055 O O . LEU B 1 421 ? 5.852 48.125 7.527 1 97.19 421 LEU B O 1
ATOM 7059 N N . ALA B 1 422 ? 6.801 46.188 8.047 1 96.62 422 ALA B N 1
ATOM 7060 C CA . ALA B 1 422 ? 7.098 46.625 9.406 1 96.62 422 ALA B CA 1
ATOM 7061 C C . ALA B 1 422 ? 8.016 47.844 9.406 1 96.62 422 ALA B C 1
ATOM 7063 O O . ALA B 1 422 ? 8.031 48.625 10.367 1 96.62 422 ALA B O 1
ATOM 7064 N N . MET B 1 423 ? 8.703 48 8.289 1 91 423 MET B N 1
ATOM 7065 C CA . MET B 1 423 ? 9.656 49.094 8.234 1 91 423 MET B CA 1
ATOM 7066 C C . MET B 1 423 ? 9.086 50.281 7.465 1 91 423 MET B C 1
ATOM 7068 O O . MET B 1 423 ? 9.75 51.312 7.316 1 91 423 MET B O 1
ATOM 7072 N N . SER B 1 424 ? 7.922 50.125 7.016 1 94.25 424 SER B N 1
ATOM 7073 C CA . SER B 1 424 ? 7.277 51.188 6.238 1 94.25 424 SER B CA 1
ATOM 7074 C C . SER B 1 424 ? 6.625 52.219 7.148 1 94.25 424 SER B C 1
ATOM 7076 O O . SER B 1 424 ? 5.867 51.875 8.055 1 94.25 424 SER B O 1
ATOM 7078 N N . LYS B 1 425 ? 6.789 53.469 6.84 1 95.62 425 LYS B N 1
ATOM 7079 C CA . LYS B 1 425 ? 6.16 54.531 7.602 1 95.62 425 LYS B CA 1
ATOM 7080 C C . LYS B 1 425 ? 4.648 54.531 7.41 1 95.62 425 LYS B C 1
ATOM 7082 O O . LYS B 1 425 ? 3.898 54.875 8.336 1 95.62 425 LYS B O 1
ATOM 7087 N N . GLU B 1 426 ? 4.301 54.125 6.258 1 96.88 426 GLU B N 1
ATOM 7088 C CA . GLU B 1 426 ? 2.885 54.125 5.898 1 96.88 426 GLU B CA 1
ATOM 7089 C C . GLU B 1 426 ? 2.102 53.125 6.762 1 96.88 426 GLU B C 1
ATOM 7091 O O . GLU B 1 426 ? 0.905 53.312 6.992 1 96.88 426 GLU B O 1
ATOM 7096 N N . TYR B 1 427 ? 2.758 52.156 7.363 1 97.5 427 TYR B N 1
ATOM 7097 C CA . TYR B 1 427 ? 2.037 51.094 8.062 1 97.5 427 TYR B CA 1
ATOM 7098 C C . TYR B 1 427 ? 2.375 51.094 9.547 1 97.5 427 TYR B C 1
ATOM 7100 O O . TYR B 1 427 ? 2.135 50.125 10.25 1 97.5 427 TYR B O 1
ATOM 7108 N N . LYS B 1 428 ? 2.91 52.156 9.992 1 97.5 428 LYS B N 1
ATOM 7109 C CA . LYS B 1 428 ? 3.309 52.281 11.391 1 97.5 428 LYS B CA 1
ATOM 7110 C C . LYS B 1 428 ? 2.113 52.062 12.32 1 97.5 428 LYS B C 1
ATOM 7112 O O . LYS B 1 428 ? 2.229 51.406 13.352 1 97.5 428 LYS B O 1
ATOM 7117 N N . LYS B 1 429 ? 1.008 52.656 11.953 1 98 429 LYS B N 1
ATOM 7118 C CA . LYS B 1 429 ? -0.194 52.531 12.773 1 98 429 LYS B CA 1
ATOM 7119 C C . LYS B 1 429 ? -0.672 51.062 12.828 1 98 429 LYS B C 1
ATOM 7121 O O . LYS B 1 429 ? -1.02 50.562 13.891 1 98 429 LYS B O 1
ATOM 7126 N N . LYS B 1 430 ? -0.71 50.469 11.703 1 97.88 430 LYS B N 1
ATOM 7127 C CA . LYS B 1 430 ? -1.134 49.062 11.641 1 97.88 430 LYS B CA 1
ATOM 7128 C C . LYS B 1 430 ? -0.184 48.188 12.43 1 97.88 430 LYS B C 1
ATOM 7130 O O . LYS B 1 430 ? -0.623 47.25 13.125 1 97.88 430 LYS B O 1
ATOM 7135 N N . LEU B 1 431 ? 1.1 48.438 12.32 1 98.19 431 LEU B N 1
ATOM 7136 C CA . LEU B 1 431 ? 2.096 47.688 13.078 1 98.19 431 LEU B CA 1
ATOM 7137 C C . LEU B 1 431 ? 1.832 47.781 14.578 1 98.19 431 LEU B C 1
ATOM 7139 O O . LEU B 1 431 ? 1.871 46.781 15.297 1 98.19 431 LEU B O 1
ATOM 7143 N N . TYR B 1 432 ? 1.569 48.938 14.992 1 98 432 TYR B N 1
ATOM 7144 C CA . TYR B 1 432 ? 1.297 49.188 16.406 1 98 432 TYR B CA 1
ATOM 7145 C C . TYR B 1 432 ? 0.031 48.438 16.844 1 98 432 TYR B C 1
ATOM 7147 O O . TYR B 1 432 ? -0.004 47.844 17.922 1 98 432 TYR B O 1
ATOM 7155 N N . GLU B 1 433 ? -0.979 48.531 16.047 1 98.25 433 GLU B N 1
ATOM 7156 C CA . GLU B 1 433 ? -2.24 47.844 16.344 1 98.25 433 GLU B CA 1
ATOM 7157 C C . GLU B 1 433 ? -2.035 46.344 16.516 1 98.25 433 GLU B C 1
ATOM 7159 O O . GLU B 1 433 ? -2.562 45.75 17.453 1 98.25 433 GLU B O 1
ATOM 7164 N N . MET B 1 434 ? -1.301 45.781 15.664 1 98.44 434 MET B N 1
ATOM 7165 C CA . MET B 1 434 ? -1.061 44.344 15.711 1 98.44 434 MET B CA 1
ATOM 7166 C C . MET B 1 434 ? -0.208 43.969 16.922 1 98.44 434 MET B C 1
ATOM 7168 O O . MET B 1 434 ? -0.473 42.969 17.594 1 98.44 434 MET B O 1
ATOM 7172 N N . ARG B 1 435 ? 0.799 44.75 17.188 1 98.12 435 ARG B N 1
ATOM 7173 C CA . ARG B 1 435 ? 1.649 44.531 18.359 1 98.12 435 ARG B CA 1
ATOM 7174 C C . ARG B 1 435 ? 0.836 44.625 19.641 1 98.12 435 ARG B C 1
ATOM 7176 O O . ARG B 1 435 ? 0.988 43.75 20.516 1 98.12 435 ARG B O 1
ATOM 7183 N N . GLU B 1 436 ? 0.01 45.594 19.703 1 98.44 436 GLU B N 1
ATOM 7184 C CA . GLU B 1 436 ? -0.81 45.781 20.906 1 98.44 436 GLU B CA 1
ATOM 7185 C C . GLU B 1 436 ? -1.812 44.656 21.062 1 98.44 436 GLU B C 1
ATOM 7187 O O . GLU B 1 436 ? -2.076 44.219 22.188 1 98.44 436 GLU B O 1
ATOM 7192 N N . TYR B 1 437 ? -2.398 44.25 20 1 98.5 437 TYR B N 1
ATOM 7193 C CA . TYR B 1 437 ? -3.287 43.094 20.078 1 98.5 437 TYR B CA 1
ATOM 7194 C C . TYR B 1 437 ? -2.568 41.875 20.688 1 98.5 437 TYR B C 1
ATOM 7196 O O . TYR B 1 437 ? -3.102 41.219 21.578 1 98.5 437 TYR B O 1
ATOM 7204 N N . LEU B 1 438 ? -1.374 41.625 20.203 1 98.81 438 LEU B N 1
ATOM 7205 C CA . LEU B 1 438 ? -0.617 40.5 20.688 1 98.81 438 LEU B CA 1
ATOM 7206 C C . LEU B 1 438 ? -0.306 40.625 22.172 1 98.81 438 LEU B C 1
ATOM 7208 O O . LEU B 1 438 ? -0.394 39.656 22.938 1 98.81 438 LEU B O 1
ATOM 7212 N N . LYS B 1 439 ? 0.064 41.812 22.547 1 98.5 439 LYS B N 1
ATOM 7213 C CA . LYS B 1 439 ? 0.369 42.094 23.953 1 98.5 439 LYS B CA 1
ATOM 7214 C C . LYS B 1 439 ? -0.832 41.781 24.844 1 98.5 439 LYS B C 1
ATOM 7216 O O . LYS B 1 439 ? -0.7 41.062 25.859 1 98.5 439 LYS B O 1
ATOM 7221 N N . VAL B 1 440 ? -1.944 42.281 24.484 1 98.56 440 VAL B N 1
ATOM 7222 C CA . VAL B 1 440 ? -3.17 42.062 25.25 1 98.56 440 VAL B CA 1
ATOM 7223 C C . VAL B 1 440 ? -3.539 40.594 25.25 1 98.56 440 VAL B C 1
ATOM 7225 O O . VAL B 1 440 ? -3.93 40.031 26.281 1 98.56 440 VAL B O 1
ATOM 7228 N N . TRP B 1 441 ? -3.42 40 24.109 1 98.19 441 TRP B N 1
ATOM 7229 C CA . TRP B 1 441 ? -3.719 38.562 23.969 1 98.19 441 TRP B CA 1
ATOM 7230 C C . TRP B 1 441 ? -2.84 37.75 24.906 1 98.19 441 TRP B C 1
ATOM 7232 O O . TRP B 1 441 ? -3.328 36.844 25.609 1 98.19 441 TRP B O 1
ATOM 7242 N N . CYS B 1 442 ? -1.547 38 24.922 1 98.56 442 CYS B N 1
ATOM 7243 C CA . CYS B 1 442 ? -0.607 37.281 25.766 1 98.56 442 CYS B CA 1
ATOM 7244 C C . CYS B 1 442 ? -0.978 37.438 27.25 1 98.56 442 CYS B C 1
ATOM 7246 O O . CYS B 1 442 ? -1.008 36.438 27.984 1 98.56 442 CYS B O 1
ATOM 7248 N N . LYS B 1 443 ? -1.282 38.625 27.609 1 98.06 443 LYS B N 1
ATOM 7249 C CA . LYS B 1 443 ? -1.65 38.875 29 1 98.06 443 LYS B CA 1
ATOM 7250 C C . LYS B 1 443 ? -2.92 38.125 29.391 1 98.06 443 LYS B C 1
ATOM 7252 O O . LYS B 1 443 ? -2.977 37.469 30.438 1 98.06 443 LYS B O 1
ATOM 7257 N N . ARG B 1 444 ? -3.875 38.156 28.562 1 97.25 444 ARG B N 1
ATOM 7258 C CA . ARG B 1 444 ? -5.168 37.531 28.812 1 97.25 444 ARG B CA 1
ATOM 7259 C C . ARG B 1 444 ? -5.035 36 28.891 1 97.25 444 ARG B C 1
ATOM 7261 O O . ARG B 1 444 ? -5.762 35.344 29.641 1 97.25 444 ARG B O 1
ATOM 7268 N N . ASN B 1 445 ? -4.117 35.469 28.125 1 96.56 445 ASN B N 1
ATOM 7269 C CA . ASN B 1 445 ? -4.027 34 28.016 1 96.56 445 ASN B CA 1
ATOM 7270 C C . ASN B 1 445 ? -2.875 33.438 28.859 1 96.56 445 ASN B C 1
ATOM 7272 O O . ASN B 1 445 ? -2.631 32.25 28.859 1 96.56 445 ASN B O 1
ATOM 7276 N N . GLY B 1 446 ? -2.133 34.281 29.516 1 96.56 446 GLY B N 1
ATOM 7277 C CA . GLY B 1 446 ? -1.029 33.844 30.359 1 96.56 446 GLY B CA 1
ATOM 7278 C C . GLY B 1 446 ? 0.192 33.438 29.578 1 96.56 446 GLY B C 1
ATOM 7279 O O . GLY B 1 446 ? 0.928 32.531 30 1 96.56 446 GLY B O 1
ATOM 7280 N N . ASP B 1 447 ? 0.345 33.906 28.391 1 97.62 447 ASP B N 1
ATOM 7281 C CA . ASP B 1 447 ? 1.525 33.656 27.562 1 97.62 447 ASP B CA 1
ATOM 7282 C C . ASP B 1 447 ? 2.678 34.594 27.969 1 97.62 447 ASP B C 1
ATOM 7284 O O . ASP B 1 447 ? 2.598 35.812 27.781 1 97.62 447 ASP B O 1
ATOM 7288 N N . HIS B 1 448 ? 3.773 34 28.422 1 96.44 448 HIS B N 1
ATOM 7289 C CA . HIS B 1 448 ? 4.906 34.75 28.938 1 96.44 448 HIS B CA 1
ATOM 7290 C C . HIS B 1 448 ? 5.656 35.469 27.828 1 96.44 448 HIS B C 1
ATOM 7292 O O . HIS B 1 448 ? 6.578 36.25 28.078 1 96.44 448 HIS B O 1
ATOM 7298 N N . TYR B 1 449 ? 5.188 35.281 26.625 1 97.44 449 TYR B N 1
ATOM 7299 C CA . TYR B 1 449 ? 5.848 35.938 25.5 1 97.44 449 TYR B CA 1
ATOM 7300 C C . TYR B 1 449 ? 5.672 37.438 25.578 1 97.44 449 TYR B C 1
ATOM 7302 O O . TYR B 1 449 ? 6.383 38.188 24.891 1 97.44 449 TYR B O 1
ATOM 7310 N N . VAL B 1 450 ? 4.824 37.969 26.391 1 97.06 450 VAL B N 1
ATOM 7311 C CA . VAL B 1 450 ? 4.539 39.375 26.562 1 97.06 450 VAL B CA 1
ATOM 7312 C C . VAL B 1 450 ? 5.82 40.125 26.953 1 97.06 450 VAL B C 1
ATOM 7314 O O . VAL B 1 450 ? 5.996 41.281 26.594 1 97.06 450 VAL B O 1
ATOM 7317 N N . LYS B 1 451 ? 6.766 39.469 27.531 1 96.56 451 LYS B N 1
ATOM 7318 C CA . LYS B 1 451 ? 8.008 40.062 28 1 96.56 451 LYS B CA 1
ATOM 7319 C C . LYS B 1 451 ? 8.859 40.531 26.812 1 96.56 451 LYS B C 1
ATOM 7321 O O . LYS B 1 451 ? 9.75 41.375 26.984 1 96.56 451 LYS B O 1
ATOM 7326 N N . PHE B 1 452 ? 8.586 40.031 25.672 1 95.5 452 PHE B N 1
ATOM 7327 C CA . PHE B 1 452 ? 9.375 40.375 24.5 1 95.5 452 PHE B CA 1
ATOM 7328 C C . PHE B 1 452 ? 8.672 41.406 23.656 1 95.5 452 PHE B C 1
ATOM 7330 O O . PHE B 1 452 ? 9.188 41.844 22.609 1 95.5 452 PHE B O 1
ATOM 7337 N N . LEU B 1 453 ? 7.488 41.844 24.047 1 94.62 453 LEU B N 1
ATOM 7338 C CA . LEU B 1 453 ? 6.672 42.719 23.234 1 94.62 453 LEU B CA 1
ATOM 7339 C C . LEU B 1 453 ? 6.746 44.156 23.75 1 94.62 453 LEU B C 1
ATOM 7341 O O . LEU B 1 453 ? 6.938 44.406 24.938 1 94.62 453 LEU B O 1
#

Solvent-accessible surface area (backbone atoms only — not comparable to full-atom values): 46723 Å² total; per-residue (Å²): 136,85,79,76,78,77,76,76,74,76,75,74,74,71,70,68,70,65,73,68,75,74,56,49,24,37,37,38,39,31,32,24,39,33,26,43,58,76,31,36,80,62,70,32,84,82,44,66,27,68,39,59,36,52,41,38,56,11,8,41,28,32,77,41,18,26,28,43,20,17,40,65,24,24,11,44,44,8,40,38,52,27,44,52,35,84,77,74,63,42,52,44,42,51,71,61,34,83,80,65,58,54,86,88,58,60,23,52,31,31,53,38,38,77,54,68,31,48,26,33,36,33,19,58,64,65,33,47,44,45,86,82,45,34,88,65,42,22,34,78,42,69,46,67,57,67,92,42,41,34,42,53,48,34,36,32,26,58,49,34,48,52,46,61,76,39,63,90,50,41,31,38,36,36,43,26,36,52,42,28,42,45,44,60,31,51,62,61,71,42,77,41,69,39,57,85,75,78,80,74,66,62,42,92,79,30,47,77,77,57,94,34,24,61,69,40,66,78,56,42,58,56,63,57,54,53,45,68,71,35,55,80,81,34,58,54,83,83,57,50,72,53,56,43,12,33,49,48,38,53,38,34,52,35,41,33,54,42,25,53,39,49,35,49,40,57,47,36,30,54,74,62,70,39,30,77,49,26,40,35,39,39,33,30,34,13,9,20,20,77,38,38,44,69,27,70,52,50,42,49,85,51,63,41,8,19,24,12,40,36,30,44,22,25,50,92,71,39,64,57,41,80,41,78,55,68,40,42,55,16,27,19,48,53,38,15,54,21,59,69,48,68,35,79,63,66,84,84,54,75,37,52,46,51,46,54,34,72,76,35,78,79,56,80,85,57,70,66,48,76,34,39,34,42,37,52,62,70,68,43,71,69,85,47,36,35,40,34,44,37,44,87,43,37,37,37,37,40,41,70,58,65,93,48,31,59,37,27,26,49,39,75,84,33,71,64,60,50,60,51,38,56,80,36,77,90,36,47,66,58,48,49,52,50,52,50,49,50,39,53,50,20,63,76,68,68,39,77,67,41,80,67,103,134,84,78,76,77,77,76,76,75,76,74,73,73,71,70,67,69,64,74,69,78,74,57,48,25,38,37,38,38,32,31,24,39,34,25,43,58,75,30,36,78,63,70,32,83,82,45,67,26,67,38,60,36,51,40,37,56,10,7,40,27,33,76,42,18,25,28,43,20,18,41,64,26,24,10,43,44,9,41,39,52,25,45,53,36,85,77,72,64,43,53,42,43,52,72,62,34,81,81,67,59,55,86,90,59,59,22,52,31,31,53,39,38,76,53,69,31,46,26,35,37,33,20,57,66,65,34,46,44,45,85,82,44,34,87,65,42,22,34,78,42,70,44,66,58,66,92,41,40,35,43,52,49,34,37,34,24,58,49,32,48,51,46,62,76,40,62,89,50,41,32,39,35,36,44,26,36,51,43,26,41,47,44,58,30,51,62,60,71,44,77,43,70,38,57,84,74,77,80,73,65,62,42,92,78,30,48,77,77,57,95,35,25,60,70,40,66,79,56,43,59,56,64,58,54,52,45,66,72,35,54,82,82,33,58,53,84,82,57,50,72,53,54,45,11,34,48,47,37,54,38,36,52,35,40,34,53,42,25,52,40,51,33,49,41,57,48,38,30,55,74,63,70,38,30,77,48,27,41,34,37,39,34,29,34,13,9,20,20,78,38,38,45,69,27,69,51,51,41,48,85,49,63,40,8,20,23,13,40,35,32,43,22,25,50,92,72,39,63,58,41,79,41,77,56,68,40,43,55,16,26,20,46,54,39,16,54,21,59,69,49,68,36,78,64,66,82,85,55,77,38,52,46,51,44,54,34,72,75,35,78,81,56,80,86,56,69,64,48,75,33,40,32,43,36,52,61,70,67,42,73,68,85,46,37,37,40,33,43,38,44,87,44,36,37,36,37,40,40,70,58,65,94,46,31,57,38,27,26,47,40,74,85,33,71,65,60,49,59,53,37,56,80,36,78,90,36,45,67,59,48,50,52,51,53,50,50,50,40,53,50,20,61,75,68,69,37,76,66,41,82,66,104

Organism: NCBI:txid1503925

Foldseek 3Di:
DPPPPPPPPPPPPPPPPVPPVAFFAEEEEAEAAAFQCLAVVNVDPQFYQVLVVLLLQFFEWASFEWFQFLAFAQRVQLLFQLDHCLVLVCFAQDDADPPSGDQVGATLLQLVVVVVAQEAEEAADSYNHDQPPCVRNNHPHYYLNDQAAQSLVCQLVSLLVVCQVCVPHHHYYYRYYYPPVQLLCVLVVHDRRHDDDDDQDFLVPFDAADPQLAAAPLPFVVVVVLLPPDCSRNVQNPPDRSVLRSSLNSRSVRSNVSSVSSNSNQVSCVVNVSLQRYKYWYKYSWHFCSSRNHGGGEQDPASRTTHMITTIGRRPHHGRHYAHAHHHSSNAVSLQSCVSRVRDDDPPRDHHRCVVCRVPVVDHGDFKDKHKGFDADRRHTPQKIKMWIDGSFKIWIAILDGPRGIFIDGCVVCVSSRHGCCPPPVCVVVNVVRLVVVLVVCVVVVNPSNVSD/DPPPPPPPPPPPPPPPPVPPVAFFAEEEEAEAAAFQCLAVVNVDPQFYQVLVVLLLQFFEWASFEWFQFLAFAQSVQLLFQLDHCLVLVCFAQDDADPPSGDQVGATLLQLVVVVVAQEAEEAADSYNHDQPPCVRRNHPHYYLNDQAAQSLVCQLVSLLVVCQVCVPHHHYYYRYYYPPVQLLCVLVVHPRRHDDDDDQDFLVPFDAADPQLAAAPLPFVVVVVLLPPDCSRNVQNPPDRSVLRSSLNSRSVRSNVSSVSSNSNQVSCVVNVSLQRYKYWYKYSWHFCSSRNHGGGEQDPASRTTHMITTIGRRPHHGRHYAHAHHHSSNANSLQSCVSRVRDDDPPRDHHRCVVCRVPVVDHGDFKDKHKGFDADRRGTPQKIKMWIDGSFKIWIAILDGPRGIFIDGCVVCVSSRHGCCPPPVCVVVNVVRLVVVLVVCVVVVNPSNVSD

Radius of gyration: 33.03 Å; Cα contacts (8 Å, |Δi|>4): 2028; chains: 2; bounding box: 159×102×73 Å

Nearest PDB structures (foldseek):
  3b5q-assembly1_A  TM=8.811E-01  e=2.292E-36  Bacteroides thetaiotaomicron VPI-5482
  7lha-assembly2_B  TM=7.809E-01  e=1.139E-29  Bacteroides uniformis
  7p24-assembly1_AAA  TM=8.009E-01  e=4.909E-28  Bacteroides thetaiotaomicron VPI-5482
  6j66-assembly1_A  TM=7.573E-01  e=1.749E-28  Vibrio sp. FC509
  4upk-assembly1_A  TM=8.136E-01  e=2.125E-25  Ruegeria pomeroyi DSS-3

InterPro domains:
  IPR000917 Sulfatase, N-terminal [PF00884] (24-343)
  IPR017850 Alkaline-phosphatase-like, core domain superfamily [G3DSA:3.40.720.10] (22-452)
  IPR017850 Alkaline-phosphatase-like, core domain superfamily [SSF53649] (23-447)
  IPR024607 Sulfatase, conserved site [PS00149] (116-126)
  IPR051849 Glycosaminoglycan-degrading sulfatase [PTHR46615] (160-439)

pLDDT: mean 93.28, std 12.58, range [30.05, 98.94]